Protein AF-0000000075644454 (afdb_homodimer)

Secondary structure (DSSP, 8-state):
--TTTTTTTHHHHTT-S--------------GGGSHHHHHHHHHHHHHHHHHHHHHHHHHHHHHHHHHHHHHHHHHHTTTTTT-HHHHHHSHHHHHHHHHIIIIIHHHHHHHHHHHT---SS-TTS----HHHHHHHHHHHHHHHHHHT--HHHHHTTEETTEE-SPPPPHHHHHHHHHHHHHTT-HHHHHHHHHHHHHHHTT-SS-SS-HHHHHHHHHHHHHHTT-HHHHHHHHHHHHHH-TT-HHHHHHHHHHHHHHHHHHHH-PPPPPPPPHHHHHHHHHHHT-----HHHHTT--EEEE-SSSHHHHHS-EEEEEEETTTTEEEEET-S-HHHHHHHHHHHHHHHHHHHTT-S------TTB-EEEEEE-GGG-HHHHHHHHHHHHHTTS--GGGBPPEEEEEE-TT--EEEE-SS--SSSSSTTTTS-SEEEEEEEE-S--SEE--EEEGGGTEEE---TT-EEEEE-B-TTS-B-GGG-EEEPPEEES--EEEEEEEESTT-TTTS--------/--TTTTTTTHHHHTT-S--------------GGGSHHHHHHHHHHHHHHHHHHHHHHHHHHHHHHHHHHHHHHHHHHTTTTTT-HHHHHHSHHHHHHHHHIIIIIHHHHHHHHHHHT---SS-TTS----HHHHHHHHHHHHHHHHHHT--HHHHHTTEETTEE-SPPPPHHHHHHHHHHHHHTT-HHHHHHHHHHHHHHHTT-SS-SS-HHHHHHHHHHHHHHTT-HHHHHHHHHHHHHH-TT-HHHHHHHHHHHHHHHHHHHH-PPPPPPPPHHHHHHHHHHHT-----HHHHTT--EEEE-SSSGGGGTS-EEEEEEETTTTEEEEET-S-HHHHHHHHHHHHHHHHHHHTT-S------TTB-EEEEEE-TTS-HHHHHHHHHHHHHTTS--GGGBPPEEEEEE-TT--EEEE-SS--SSSSSTTTTS-SEEEEEEEE-S--SEE--EEEGGGTEEE---TT-EEEEE-B-TTS-B-GGG-EEEPPEEES--EEEEEEEESTT-TTTS--------

Solvent-accessible surface area (backbone atoms only — not comparable to full-atom values): 54654 Å² total; per-residue (Å²): 126,69,80,69,58,66,67,59,57,72,70,50,66,77,55,68,58,80,74,69,71,64,70,69,68,74,62,36,73,42,50,37,38,31,17,46,68,38,36,45,48,44,49,53,35,53,53,51,41,51,53,45,49,53,51,52,50,52,52,51,50,51,51,49,52,51,50,49,50,51,50,52,54,55,50,60,75,48,62,65,28,85,84,39,44,62,66,39,46,21,32,57,66,52,35,41,52,52,43,45,36,54,53,45,53,52,50,53,50,27,53,50,39,35,62,38,47,64,47,74,58,71,57,92,83,57,66,68,62,53,72,63,26,47,24,47,34,28,42,17,45,45,49,44,25,64,52,63,68,51,54,51,68,48,46,40,59,9,34,58,96,88,39,75,79,47,70,64,58,51,41,57,54,28,38,48,47,14,51,27,11,41,74,60,68,38,28,77,57,13,43,44,20,32,48,49,17,56,62,40,49,76,72,52,85,87,67,94,62,51,70,61,62,49,33,56,53,36,20,53,31,30,44,77,73,67,39,38,69,64,16,44,54,38,31,50,53,40,32,68,78,40,72,78,43,63,70,45,54,55,48,45,54,52,40,51,50,51,53,50,48,33,72,74,70,48,75,79,80,76,79,72,78,56,64,66,55,54,43,40,33,37,45,54,62,60,76,62,76,70,56,62,79,60,57,68,71,44,51,74,45,69,46,38,74,52,30,81,64,21,60,79,56,56,40,42,32,31,42,78,38,76,84,68,52,28,36,36,31,48,78,64,44,52,71,69,58,38,52,50,52,49,63,63,33,49,63,47,33,51,43,55,35,67,23,73,56,80,68,71,74,84,50,98,50,42,32,53,37,57,29,76,41,52,62,81,71,40,72,68,48,39,51,51,50,52,50,49,29,41,74,60,51,50,49,56,71,92,22,51,52,61,43,35,38,34,33,27,11,52,33,10,30,30,54,80,43,64,82,49,58,88,51,92,65,23,59,64,90,67,73,29,50,42,33,34,30,44,37,37,35,24,60,24,51,37,80,32,47,41,25,43,31,22,52,78,64,66,40,65,44,71,48,41,53,19,24,27,41,39,37,57,34,33,41,59,62,65,48,73,38,78,59,54,32,27,30,35,30,45,27,55,30,45,48,46,34,35,36,39,37,43,31,30,42,48,78,24,60,82,76,55,62,65,42,74,76,75,83,131,127,73,79,71,57,66,70,59,59,71,69,50,69,78,55,69,58,79,74,70,71,64,70,69,67,74,62,35,74,41,51,38,37,31,16,45,69,37,35,45,50,43,50,51,34,53,53,51,40,50,53,45,48,50,51,52,52,53,52,51,50,52,52,50,53,51,50,50,51,52,49,54,54,55,51,61,74,48,62,64,29,85,84,40,44,62,66,41,46,22,31,56,67,53,36,43,53,52,41,45,37,55,54,44,52,51,50,52,50,28,53,50,39,36,62,37,46,64,46,75,57,71,57,94,82,59,66,67,60,54,71,64,28,46,23,46,35,28,42,18,45,46,50,44,25,63,51,62,66,51,53,52,68,48,44,40,60,10,32,56,96,87,38,75,80,47,70,63,58,50,40,57,54,28,38,50,48,14,50,28,12,40,74,61,67,38,27,77,59,14,42,45,21,30,48,48,16,56,61,40,50,76,71,52,84,87,66,94,60,52,71,58,60,50,32,54,54,35,21,53,32,30,43,76,73,66,40,38,69,63,17,45,54,36,32,51,52,40,32,70,77,40,74,78,42,62,67,43,54,54,48,44,54,52,42,50,50,51,52,50,48,32,71,74,71,47,76,78,80,76,79,74,80,54,64,68,56,52,42,40,32,37,45,54,63,58,76,60,78,71,57,62,79,61,56,68,72,44,51,73,44,68,46,37,76,54,28,82,62,21,60,81,57,53,41,42,32,30,41,78,39,75,82,68,51,29,36,36,30,48,77,64,44,51,70,68,58,40,52,53,52,49,62,64,34,48,61,47,36,51,44,56,34,65,24,72,55,80,66,70,72,83,50,96,51,41,33,52,36,58,31,78,43,53,62,81,70,40,72,66,47,39,50,50,50,53,50,48,30,42,74,61,51,49,49,55,70,94,24,51,53,59,43,35,37,35,32,26,11,54,34,10,30,31,53,78,42,62,83,50,58,89,51,91,64,24,59,64,91,67,73,28,51,41,33,35,28,44,38,37,35,23,58,25,50,38,80,32,49,41,24,42,31,21,53,78,66,64,40,66,45,71,49,39,53,21,23,27,40,37,36,58,32,34,42,60,64,65,47,75,39,78,59,56,33,28,30,36,29,44,26,55,32,46,50,48,33,36,35,38,37,43,31,29,41,48,80,25,60,82,77,53,63,66,44,74,76,74,82,133

pLDDT: mean 83.95, std 19.13, range [22.09, 98.69]

InterPro domains:
  IPR005123 Oxoglutarate/iron-dependent dioxygenase domain [PS51471] (398-505)
  IPR006620 Prolyl 4-hydroxylase, alpha subunit [SM00702] (324-504)
  IPR011990 Tetratricopeptide-like helical domain superfamily [G3DSA:1.25.40.10] (132-256)
  IPR011990 Tetratricopeptide-like helical domain superfamily [SSF48452] (171-247)
  IPR013547 Prolyl 4-hydroxylase, N-terminal [PF08336] (35-162)
  IPR044862 Prolyl 4-hydroxylase alpha subunit, Fe(2+) 2OG dioxygenase domain [PF13640] (403-504)
  IPR045054 Prolyl 4-hydroxylase [PTHR10869] (134-510)
  IPR059068 Prolyl 4-hydroxylase, peptide-substrate-binding domain [PF23558] (172-244)

Radius of gyration: 49.6 Å; Cα contacts (8 Å, |Δi|>4): 1786; chains: 2; bounding box: 79×151×92 Å

Structure (mmCIF, N/CA/C/O backbone):
data_AF-0000000075644454-model_v1
#
loop_
_entity.id
_entity.type
_entity.pdbx_description
1 polymer 'procollagen-proline 4-dioxygenase'
#
loop_
_atom_site.group_PDB
_atom_site.id
_atom_site.type_symbol
_atom_site.label_atom_id
_atom_site.label_alt_id
_atom_site.label_comp_id
_atom_site.label_asym_id
_atom_site.label_entity_id
_atom_site.label_seq_id
_atom_site.pdbx_PDB_ins_code
_atom_site.Cartn_x
_atom_site.Cartn_y
_atom_site.Cartn_z
_atom_site.occupancy
_atom_site.B_iso_or_equiv
_atom_site.auth_seq_id
_atom_site.auth_comp_id
_atom_site.auth_asym_id
_atom_site.auth_atom_id
_atom_site.pdbx_PDB_model_num
ATOM 1 N N . MET A 1 1 ? -33.125 -33.5 -45.844 1 22.89 1 MET A N 1
ATOM 2 C CA . MET A 1 1 ? -32.125 -32.469 -46.156 1 22.89 1 MET A CA 1
ATOM 3 C C . MET A 1 1 ? -32.156 -31.344 -45.125 1 22.89 1 MET A C 1
ATOM 5 O O . MET A 1 1 ? -31.141 -30.656 -44.938 1 22.89 1 MET A O 1
ATOM 9 N N . VAL A 1 2 ? -33.344 -30.906 -44.688 1 24.61 2 VAL A N 1
ATOM 10 C CA . VAL A 1 2 ? -33.594 -29.75 -43.875 1 24.61 2 VAL A CA 1
ATOM 11 C C . VAL A 1 2 ? -33.156 -30.016 -42.438 1 24.61 2 VAL A C 1
ATOM 13 O O . VAL A 1 2 ? -33 -29.094 -41.625 1 24.61 2 VAL A O 1
ATOM 16 N N . ALA A 1 3 ? -33.281 -31.266 -41.938 1 29.34 3 ALA A N 1
ATOM 17 C CA . ALA A 1 3 ? -33.031 -31.562 -40.531 1 29.34 3 ALA A CA 1
ATOM 18 C C . ALA A 1 3 ? -31.562 -31.297 -40.156 1 29.34 3 ALA A C 1
ATOM 20 O O . ALA A 1 3 ? -31.188 -31.344 -38.969 1 29.34 3 ALA A O 1
ATOM 21 N N . ALA A 1 4 ? -30.672 -31.344 -41.156 1 29.64 4 ALA A N 1
ATOM 22 C CA . ALA A 1 4 ? -29.25 -31.172 -40.875 1 29.64 4 ALA A CA 1
ATOM 23 C C . ALA A 1 4 ? -28.969 -29.734 -40.438 1 29.64 4 ALA A C 1
ATOM 25 O O . ALA A 1 4 ? -27.938 -29.469 -39.812 1 29.64 4 ALA A O 1
ATOM 26 N N . ALA A 1 5 ? -29.797 -28.688 -40.938 1 28.31 5 ALA A N 1
ATOM 27 C CA . ALA A 1 5 ? -29.406 -27.281 -40.844 1 28.31 5 ALA A CA 1
ATOM 28 C C . ALA A 1 5 ? -29.562 -26.766 -39.438 1 28.31 5 ALA A C 1
ATOM 30 O O . ALA A 1 5 ? -28.812 -25.891 -39 1 28.31 5 ALA A O 1
ATOM 31 N N . ASP A 1 6 ? -30.719 -27.094 -38.844 1 26.91 6 ASP A N 1
ATOM 32 C CA . ASP A 1 6 ? -31.062 -26.391 -37.625 1 26.91 6 ASP A CA 1
ATOM 33 C C . ASP A 1 6 ? -30.094 -26.734 -36.469 1 26.91 6 ASP A C 1
ATOM 35 O O . ASP A 1 6 ? -30.203 -26.203 -35.375 1 26.91 6 ASP A O 1
ATOM 39 N N . PHE A 1 7 ? -29.422 -27.891 -36.625 1 28.52 7 PHE A N 1
ATOM 40 C CA . PHE A 1 7 ? -28.531 -28.266 -35.562 1 28.52 7 PHE A CA 1
ATOM 41 C C . PHE A 1 7 ? -27.359 -27.297 -35.438 1 28.52 7 PHE A C 1
ATOM 43 O O . PHE A 1 7 ? -26.516 -27.422 -34.562 1 28.52 7 PHE A O 1
ATOM 50 N N . LEU A 1 8 ? -27.094 -26.422 -36.531 1 28.62 8 LEU A N 1
ATOM 51 C CA . LEU A 1 8 ? -25.953 -25.5 -36.531 1 28.62 8 LEU A CA 1
ATOM 52 C C . LEU A 1 8 ? -26.219 -24.344 -35.562 1 28.62 8 LEU A C 1
ATOM 54 O O . LEU A 1 8 ? -25.281 -23.797 -34.969 1 28.62 8 LEU A O 1
ATOM 58 N N . LEU A 1 9 ? -27.5 -23.875 -35.469 1 27.5 9 LEU A N 1
ATOM 59 C CA . LEU A 1 9 ? -27.719 -22.609 -34.812 1 27.5 9 LEU A CA 1
ATOM 60 C C . LEU A 1 9 ? -27.438 -22.719 -33.312 1 27.5 9 LEU A C 1
ATOM 62 O O . LEU A 1 9 ? -27.047 -21.75 -32.688 1 27.5 9 LEU A O 1
ATOM 66 N N . LEU A 1 10 ? -27.875 -23.828 -32.719 1 26.83 10 LEU A N 1
ATOM 67 C CA . LEU A 1 10 ? -27.781 -23.812 -31.266 1 26.83 10 LEU A CA 1
ATOM 68 C C . LEU A 1 10 ? -26.328 -23.734 -30.812 1 26.83 10 LEU A C 1
ATOM 70 O O . LEU A 1 10 ? -26.047 -23.422 -29.641 1 26.83 10 LEU A O 1
ATOM 74 N N . LYS A 1 11 ? -25.312 -24.156 -31.594 1 30.34 11 LYS A N 1
ATOM 75 C CA . LYS A 1 11 ? -23.922 -24.031 -31.141 1 30.34 11 LYS A CA 1
ATOM 76 C C . LYS A 1 11 ? -23.516 -22.562 -31 1 30.34 11 LYS A C 1
ATOM 78 O O . LYS A 1 11 ? -22.422 -22.266 -30.531 1 30.34 11 LYS A O 1
ATOM 83 N N . LEU A 1 12 ? -24.359 -21.594 -31.594 1 27.94 12 LEU A N 1
ATOM 84 C CA . LEU A 1 12 ? -23.859 -20.234 -31.656 1 27.94 12 LEU A CA 1
ATOM 85 C C . LEU A 1 12 ? -23.969 -19.547 -30.297 1 27.94 12 LEU A C 1
ATOM 87 O O . LEU A 1 12 ? -23.094 -18.75 -29.938 1 27.94 12 LEU A O 1
ATOM 91 N N . VAL A 1 13 ? -25.203 -19.656 -29.672 1 27.47 13 VAL A N 1
ATOM 92 C CA . VAL A 1 13 ? -25.391 -18.625 -28.641 1 27.47 13 VAL A CA 1
ATOM 93 C C . VAL A 1 13 ? -24.359 -18.797 -27.531 1 27.47 13 VAL A C 1
ATOM 95 O O . VAL A 1 13 ? -24.031 -17.844 -26.844 1 27.47 13 VAL A O 1
ATOM 98 N N . ILE A 1 14 ? -24.125 -20.047 -27.172 1 27.42 14 ILE A N 1
ATOM 99 C CA . ILE A 1 14 ? -23.375 -20.016 -25.922 1 27.42 14 ILE A CA 1
ATOM 100 C C . ILE A 1 14 ? -22.016 -19.359 -26.156 1 27.42 14 ILE A C 1
ATOM 102 O O . ILE A 1 14 ? -21.234 -19.172 -25.219 1 27.42 14 ILE A O 1
ATOM 106 N N . LEU A 1 15 ? -21.625 -19.234 -27.469 1 26.44 15 LEU A N 1
ATOM 107 C CA . LEU A 1 15 ? -20.234 -18.828 -27.609 1 26.44 15 LEU A CA 1
ATOM 108 C C . LEU A 1 15 ? -20.062 -17.344 -27.328 1 26.44 15 LEU A C 1
ATOM 110 O O . LEU A 1 15 ? -19.062 -16.734 -27.734 1 26.44 15 LEU A O 1
ATOM 114 N N . THR A 1 16 ? -21.172 -16.594 -27.094 1 26.33 16 THR A N 1
ATOM 115 C CA . THR A 1 16 ? -20.719 -15.211 -27.078 1 26.33 16 THR A CA 1
ATOM 116 C C . THR A 1 16 ? -19.641 -15.008 -26 1 26.33 16 THR A C 1
ATOM 118 O O . THR A 1 16 ? -19.906 -14.391 -24.969 1 26.33 16 THR A O 1
ATOM 121 N N . LEU A 1 17 ? -19.219 -15.961 -25.266 1 25.95 17 LEU A N 1
ATOM 122 C CA . LEU A 1 17 ? -18.125 -15.492 -24.438 1 25.95 17 LEU A CA 1
ATOM 123 C C . LEU A 1 17 ? -17.172 -14.602 -25.234 1 25.95 17 LEU A C 1
ATOM 125 O O . LEU A 1 17 ? -17.031 -14.766 -26.438 1 25.95 17 LEU A O 1
ATOM 129 N N . GLY A 1 18 ? -16.875 -13.273 -24.609 1 25.52 18 GLY A N 1
ATOM 130 C CA . GLY A 1 18 ? -15.883 -12.281 -25 1 25.52 18 GLY A CA 1
ATOM 131 C C . GLY A 1 18 ? -14.703 -12.875 -25.75 1 25.52 18 GLY A C 1
ATOM 132 O O . GLY A 1 18 ? -14.219 -13.953 -25.406 1 25.52 18 GLY A O 1
ATOM 133 N N . SER A 1 19 ? -14.703 -12.484 -27 1 24.94 19 SER A N 1
ATOM 134 C CA . SER A 1 19 ? -13.578 -12.602 -27.906 1 24.94 19 SER A CA 1
ATOM 135 C C . SER A 1 19 ? -12.266 -12.266 -27.219 1 24.94 19 SER A C 1
ATOM 137 O O . SER A 1 19 ? -11.922 -11.094 -27.062 1 24.94 19 SER A O 1
ATOM 139 N N . TYR A 1 20 ? -11.984 -12.773 -26.047 1 25.61 20 TYR A N 1
ATOM 140 C CA . TYR A 1 20 ? -10.547 -12.602 -25.891 1 25.61 20 TYR A CA 1
ATOM 141 C C . TYR A 1 20 ? -9.812 -12.914 -27.188 1 25.61 20 TYR A C 1
ATOM 143 O O . TYR A 1 20 ? -9.922 -14.023 -27.719 1 25.61 20 TYR A O 1
ATOM 151 N N . THR A 1 21 ? -9.953 -11.914 -28.109 1 25.94 21 THR A N 1
ATOM 152 C CA . THR A 1 21 ? -8.945 -11.938 -29.156 1 25.94 21 THR A CA 1
ATOM 153 C C . THR A 1 21 ? -7.605 -12.414 -28.609 1 25.94 21 THR A C 1
ATOM 155 O O . THR A 1 21 ? -6.934 -11.68 -27.875 1 25.94 21 THR A O 1
ATOM 158 N N . VAL A 1 22 ? -7.613 -13.586 -28.188 1 28.64 22 VAL A N 1
ATOM 159 C CA . VAL A 1 22 ? -6.262 -14.133 -28.141 1 28.64 22 VAL A CA 1
ATOM 160 C C . VAL A 1 22 ? -5.566 -13.914 -29.484 1 28.64 22 VAL A C 1
ATOM 162 O O . VAL A 1 22 ? -6.02 -14.422 -30.516 1 28.64 22 VAL A O 1
ATOM 165 N N . SER A 1 23 ? -5.199 -12.688 -29.797 1 28.8 23 SER A N 1
ATOM 166 C CA . SER A 1 23 ? -4.117 -12.719 -30.781 1 28.8 23 SER A CA 1
ATOM 167 C C . SER A 1 23 ? -3.291 -13.992 -30.656 1 28.8 23 SER A C 1
ATOM 169 O O . SER A 1 23 ? -2.83 -14.328 -29.562 1 28.8 23 SER A O 1
ATOM 171 N N . ALA A 1 24 ? -3.551 -14.859 -31.562 1 31.64 24 ALA A N 1
ATOM 172 C CA . ALA A 1 24 ? -2.875 -16.109 -31.906 1 31.64 24 ALA A CA 1
ATOM 173 C C . ALA A 1 24 ? -1.363 -15.906 -31.984 1 31.64 24 ALA A C 1
ATOM 175 O O . ALA A 1 24 ? -0.799 -15.805 -33.062 1 31.64 24 ALA A O 1
ATOM 176 N N . GLU A 1 25 ? -0.863 -14.766 -31.562 1 31.98 25 GLU A N 1
ATOM 177 C CA . GLU A 1 25 ? 0.556 -15.094 -31.641 1 31.98 25 GLU A CA 1
ATOM 178 C C . GLU A 1 25 ? 0.815 -16.516 -31.109 1 31.98 25 GLU A C 1
ATOM 180 O O . GLU A 1 25 ? 0.443 -16.844 -29.984 1 31.98 25 GLU A O 1
ATOM 185 N N . THR A 1 26 ? 0.698 -17.391 -32 1 32.78 26 THR A N 1
ATOM 186 C CA . THR A 1 26 ? 1.1 -18.797 -31.922 1 32.78 26 THR A CA 1
ATOM 187 C C . THR A 1 26 ? 2.283 -18.969 -30.984 1 32.78 26 THR A C 1
ATOM 189 O O . THR A 1 26 ? 3.438 -18.969 -31.406 1 32.78 26 THR A O 1
ATOM 192 N N . GLN A 1 27 ? 2.541 -17.938 -30.188 1 35.34 27 GLN A N 1
ATOM 193 C CA . GLN A 1 27 ? 3.613 -18.266 -29.266 1 35.34 27 GLN A CA 1
ATOM 194 C C . GLN A 1 27 ? 3.484 -19.688 -28.75 1 35.34 27 GLN A C 1
ATOM 196 O O . GLN A 1 27 ? 2.424 -20.094 -28.266 1 35.34 27 GLN A O 1
ATOM 201 N N . ASN A 1 28 ? 4.203 -20.562 -29.312 1 39.09 28 ASN A N 1
ATOM 202 C CA . ASN A 1 28 ? 4.477 -21.969 -29.016 1 39.09 28 ASN A CA 1
ATOM 203 C C . ASN A 1 28 ? 4.336 -22.25 -27.531 1 39.09 28 ASN A C 1
ATOM 205 O O . ASN A 1 28 ? 5.172 -21.828 -26.719 1 39.09 28 ASN A O 1
ATOM 209 N N . ARG A 1 29 ? 3.289 -22.016 -26.766 1 48.22 29 ARG A N 1
ATOM 210 C CA . ARG A 1 29 ? 2.781 -22.062 -25.406 1 48.22 29 ARG A CA 1
ATOM 211 C C . ARG A 1 29 ? 3.221 -23.344 -24.703 1 48.22 29 ARG A C 1
ATOM 213 O O . ARG A 1 29 ? 2.891 -24.438 -25.141 1 48.22 29 ARG A O 1
ATOM 220 N N . THR A 1 30 ? 4.355 -23.453 -24.031 1 55.03 30 THR A N 1
ATOM 221 C CA . THR A 1 30 ? 4.965 -24.406 -23.109 1 55.03 30 THR A CA 1
ATOM 222 C C . THR A 1 30 ? 3.93 -24.953 -22.141 1 55.03 30 THR A C 1
ATOM 224 O O . THR A 1 30 ? 3.146 -24.203 -21.562 1 55.03 30 THR A O 1
ATOM 227 N N . GLU A 1 31 ? 3.414 -26.266 -22.234 1 81.81 31 GLU A N 1
ATOM 228 C CA . GLU A 1 31 ? 2.459 -26.875 -21.328 1 81.81 31 GLU A CA 1
ATOM 229 C C . GLU A 1 31 ? 3.174 -27.594 -20.188 1 81.81 31 GLU A C 1
ATOM 231 O O . GLU A 1 31 ? 3.893 -28.578 -20.422 1 81.81 31 GLU A O 1
ATOM 236 N N . PHE A 1 32 ? 3.232 -27.172 -19.016 1 89.19 32 PHE A N 1
ATOM 237 C CA . PHE A 1 32 ? 3.91 -27.656 -17.828 1 89.19 32 PHE A CA 1
ATOM 238 C C . PHE A 1 32 ? 3.477 -29.094 -17.5 1 89.19 32 PHE A C 1
ATOM 240 O O . PHE A 1 32 ? 4.285 -29.906 -17.062 1 89.19 32 PHE A O 1
ATOM 247 N N . TYR A 1 33 ? 2.293 -29.438 -17.828 1 90.81 33 TYR A N 1
ATOM 248 C CA . TYR A 1 33 ? 1.711 -30.703 -17.391 1 90.81 33 TYR A CA 1
ATOM 249 C C . TYR A 1 33 ? 2.256 -31.875 -18.188 1 90.81 33 TYR A C 1
ATOM 251 O O . TYR A 1 33 ? 2.074 -33.031 -17.812 1 90.81 33 TYR A O 1
ATOM 259 N N . THR A 1 34 ? 3.016 -31.641 -19.266 1 89.94 34 THR A N 1
ATOM 260 C CA . THR A 1 34 ? 3.441 -32.688 -20.188 1 89.94 34 THR A CA 1
ATOM 261 C C . THR A 1 34 ? 4.707 -33.375 -19.672 1 89.94 34 THR A C 1
ATOM 263 O O . THR A 1 34 ? 5.18 -34.344 -20.266 1 89.94 34 THR A O 1
ATOM 266 N N . SER A 1 35 ? 5.266 -32.906 -18.609 1 91.94 35 SER A N 1
ATOM 267 C CA . SER A 1 35 ? 6.418 -33.531 -17.984 1 91.94 35 SER A CA 1
ATOM 268 C C . SER A 1 35 ? 6.43 -33.281 -16.469 1 91.94 35 SER A C 1
ATOM 270 O O . SER A 1 35 ? 5.863 -32.281 -16 1 91.94 35 SER A O 1
ATOM 272 N N . THR A 1 36 ? 7.035 -34.156 -15.766 1 93.38 36 THR A N 1
ATOM 273 C CA . THR A 1 36 ? 7.203 -33.938 -14.336 1 93.38 36 THR A CA 1
ATOM 274 C C . THR A 1 36 ? 8.164 -32.781 -14.078 1 93.38 36 THR A C 1
ATOM 276 O O . THR A 1 36 ? 7.992 -32.031 -13.117 1 93.38 36 THR A O 1
ATOM 279 N N . VAL A 1 37 ? 9.141 -32.625 -14.961 1 92.62 37 VAL A N 1
ATOM 280 C CA . VAL A 1 37 ? 10.078 -31.516 -14.859 1 92.62 37 VAL A CA 1
ATOM 281 C C . VAL A 1 37 ? 9.328 -30.188 -14.945 1 92.62 37 VAL A C 1
ATOM 283 O O . VAL A 1 37 ? 9.602 -29.266 -14.172 1 92.62 37 VAL A O 1
ATOM 286 N N . GLY A 1 38 ? 8.438 -30.125 -15.852 1 92.06 38 GLY A N 1
ATOM 287 C CA . GLY A 1 38 ? 7.605 -28.922 -15.961 1 92.06 38 GLY A CA 1
ATOM 288 C C . GLY A 1 38 ? 6.773 -28.656 -14.727 1 92.06 38 GLY A C 1
ATOM 289 O O . GLY A 1 38 ? 6.656 -27.516 -14.281 1 92.06 38 GLY A O 1
ATOM 290 N N . MET A 1 39 ? 6.219 -29.703 -14.133 1 94.5 39 MET A N 1
ATOM 291 C CA . MET A 1 39 ? 5.41 -29.562 -12.922 1 94.5 39 MET A CA 1
ATOM 292 C C . MET A 1 39 ? 6.266 -29.125 -11.742 1 94.5 39 MET A C 1
ATOM 294 O O . MET A 1 39 ? 5.816 -28.359 -10.891 1 94.5 39 MET A O 1
ATOM 298 N N . GLU A 1 40 ? 7.434 -29.656 -11.695 1 94.75 40 GLU A N 1
ATOM 299 C CA . GLU A 1 40 ? 8.375 -29.234 -10.664 1 94.75 40 GLU A CA 1
ATOM 300 C C . GLU A 1 40 ? 8.68 -27.734 -10.773 1 94.75 40 GLU A C 1
ATOM 302 O O . GLU A 1 40 ? 8.844 -27.062 -9.766 1 94.75 40 GLU A O 1
ATOM 307 N N . ARG A 1 41 ? 8.812 -27.312 -11.961 1 92.94 41 ARG A N 1
ATOM 308 C CA . ARG A 1 41 ? 9.055 -25.891 -12.188 1 92.94 41 ARG A CA 1
ATOM 309 C C . ARG A 1 41 ? 7.906 -25.047 -11.656 1 92.94 41 ARG A C 1
ATOM 311 O O . ARG A 1 41 ? 8.133 -23.984 -11.07 1 92.94 41 ARG A O 1
ATOM 318 N N . LEU A 1 42 ? 6.699 -25.5 -11.828 1 95.5 42 LEU A N 1
ATOM 319 C CA . LEU A 1 42 ? 5.543 -24.797 -11.281 1 95.5 42 LEU A CA 1
ATOM 320 C C . LEU A 1 42 ? 5.594 -24.766 -9.758 1 95.5 42 LEU A C 1
ATOM 322 O O . LEU A 1 42 ? 5.262 -23.75 -9.141 1 95.5 42 LEU A O 1
ATOM 326 N N . LEU A 1 43 ? 5.98 -25.859 -9.195 1 97.19 43 LEU A N 1
ATOM 327 C CA . LEU A 1 43 ? 6.109 -25.906 -7.746 1 97.19 43 LEU A CA 1
ATOM 328 C C . LEU A 1 43 ? 7.145 -24.891 -7.258 1 97.19 43 LEU A C 1
ATOM 330 O O . LEU A 1 43 ? 6.918 -24.203 -6.262 1 97.19 43 LEU A O 1
ATOM 334 N N . GLN A 1 44 ? 8.227 -24.828 -7.977 1 96.31 44 GLN A N 1
ATOM 335 C CA . GLN A 1 44 ? 9.25 -23.859 -7.617 1 96.31 44 GLN A CA 1
ATOM 336 C C . GLN A 1 44 ? 8.695 -22.438 -7.684 1 96.31 44 GLN A C 1
ATOM 338 O O . GLN A 1 44 ? 9 -21.594 -6.824 1 96.31 44 GLN A O 1
ATOM 343 N N . SER A 1 45 ? 7.941 -22.172 -8.688 1 96.56 45 SER A N 1
ATOM 344 C CA . SER A 1 45 ? 7.301 -20.859 -8.805 1 96.56 45 SER A CA 1
ATOM 345 C C . SER A 1 45 ? 6.383 -20.594 -7.613 1 96.56 45 SER A C 1
ATOM 347 O O . SER A 1 45 ? 6.41 -19.5 -7.039 1 96.56 45 SER A O 1
ATOM 349 N N . GLU A 1 46 ? 5.574 -21.562 -7.25 1 97.88 46 GLU A N 1
ATOM 350 C CA . GLU A 1 46 ? 4.645 -21.406 -6.141 1 97.88 46 GLU A CA 1
ATOM 351 C C . GLU A 1 46 ? 5.387 -21.109 -4.84 1 97.88 46 GLU A C 1
ATOM 353 O O . GLU A 1 46 ? 5.016 -20.188 -4.102 1 97.88 46 GLU A O 1
ATOM 358 N N . LEU A 1 47 ? 6.438 -21.859 -4.602 1 97.69 47 LEU A N 1
ATOM 359 C CA . LEU A 1 47 ? 7.215 -21.688 -3.383 1 97.69 47 LEU A CA 1
ATOM 360 C C . LEU A 1 47 ? 7.887 -20.312 -3.365 1 97.69 47 LEU A C 1
ATOM 362 O O . LEU A 1 47 ? 7.934 -19.656 -2.324 1 97.69 47 LEU A O 1
ATOM 366 N N . ALA A 1 48 ? 8.359 -19.938 -4.531 1 96.81 48 ALA A N 1
ATOM 367 C CA . ALA A 1 48 ? 8.992 -18.625 -4.633 1 96.81 48 ALA A CA 1
ATOM 368 C C . ALA A 1 48 ? 7.988 -17.5 -4.375 1 96.81 48 ALA A C 1
ATOM 370 O O . ALA A 1 48 ? 8.305 -16.516 -3.695 1 96.81 48 ALA A O 1
ATOM 371 N N . ILE A 1 49 ? 6.828 -17.594 -4.895 1 97.5 49 ILE A N 1
ATOM 372 C CA . ILE A 1 49 ? 5.777 -16.594 -4.699 1 97.5 49 ILE A CA 1
ATOM 373 C C . ILE A 1 49 ? 5.41 -16.516 -3.219 1 97.5 49 ILE A C 1
ATOM 375 O O . ILE A 1 49 ? 5.25 -15.43 -2.668 1 97.5 49 ILE A O 1
ATOM 379 N N . LEU A 1 50 ? 5.328 -17.656 -2.553 1 97.5 50 LEU A N 1
ATOM 380 C CA . LEU A 1 50 ? 4.984 -17.719 -1.137 1 97.5 50 LEU A CA 1
ATOM 381 C C . LEU A 1 50 ? 6.059 -17.031 -0.292 1 97.5 50 LEU A C 1
ATOM 383 O O . LEU A 1 50 ? 5.746 -16.312 0.655 1 97.5 50 LEU A O 1
ATOM 387 N N . ASP A 1 51 ? 7.258 -17.266 -0.663 1 97 51 ASP A N 1
ATOM 388 C CA . ASP A 1 51 ? 8.352 -16.625 0.053 1 97 51 ASP A CA 1
ATOM 389 C C . ASP A 1 51 ? 8.297 -15.102 -0.098 1 97 51 ASP A C 1
ATOM 391 O O . ASP A 1 51 ? 8.5 -14.367 0.87 1 97 51 ASP A O 1
ATOM 395 N N . ARG A 1 52 ? 8.031 -14.695 -1.282 1 96.12 52 ARG A N 1
ATOM 396 C CA . ARG A 1 52 ? 7.895 -13.266 -1.526 1 96.12 52 ARG A CA 1
ATOM 397 C C . ARG A 1 52 ? 6.707 -12.688 -0.762 1 96.12 52 ARG A C 1
ATOM 399 O O . ARG A 1 52 ? 6.777 -11.578 -0.237 1 96.12 52 ARG A O 1
ATOM 406 N N . LEU A 1 53 ? 5.617 -13.414 -0.71 1 96.19 53 LEU A N 1
ATOM 407 C CA . LEU A 1 53 ? 4.438 -12.984 0.028 1 96.19 53 LEU A CA 1
ATOM 408 C C . LEU A 1 53 ? 4.754 -12.805 1.509 1 96.19 53 LEU A C 1
ATOM 410 O O . LEU A 1 53 ? 4.309 -11.836 2.133 1 96.19 53 LEU A O 1
ATOM 414 N N . ASP A 1 54 ? 5.598 -13.727 2.061 1 97.19 54 ASP A N 1
ATOM 415 C CA . ASP A 1 54 ? 6.035 -13.617 3.449 1 97.19 54 ASP A CA 1
ATOM 416 C C . ASP A 1 54 ? 6.781 -12.305 3.684 1 97.19 54 ASP A C 1
ATOM 418 O O . ASP A 1 54 ? 6.539 -11.617 4.676 1 97.19 54 ASP A O 1
ATOM 422 N N . THR A 1 55 ? 7.617 -12.031 2.748 1 95.94 55 THR A N 1
ATOM 423 C CA . THR A 1 55 ? 8.43 -10.828 2.861 1 95.94 55 THR A CA 1
ATOM 424 C C . THR A 1 55 ? 7.566 -9.578 2.771 1 95.94 55 THR A C 1
ATOM 426 O O . THR A 1 55 ? 7.746 -8.633 3.545 1 95.94 55 THR A O 1
ATOM 429 N N . ILE A 1 56 ? 6.648 -9.562 1.845 1 93.31 56 ILE A N 1
ATOM 430 C CA . ILE A 1 56 ? 5.762 -8.422 1.646 1 93.31 56 ILE A CA 1
ATOM 431 C C . ILE A 1 56 ? 4.902 -8.219 2.891 1 93.31 56 ILE A C 1
ATOM 433 O O . ILE A 1 56 ? 4.73 -7.086 3.354 1 93.31 56 ILE A O 1
ATOM 437 N N . ILE A 1 57 ? 4.387 -9.305 3.484 1 95.06 57 ILE A N 1
ATOM 438 C CA . ILE A 1 57 ? 3.553 -9.219 4.68 1 95.06 57 ILE A CA 1
ATOM 439 C C . ILE A 1 57 ? 4.371 -8.664 5.844 1 95.06 57 ILE A C 1
ATOM 441 O O . ILE A 1 57 ? 3.912 -7.77 6.559 1 95.06 57 ILE A O 1
ATOM 445 N N . ALA A 1 58 ? 5.594 -9.164 6 1 95.62 58 ALA A N 1
ATOM 446 C CA . ALA A 1 58 ? 6.457 -8.711 7.086 1 95.62 58 ALA A CA 1
ATOM 447 C C . ALA A 1 58 ? 6.77 -7.227 6.953 1 95.62 58 ALA A C 1
ATOM 449 O O . ALA A 1 58 ? 6.711 -6.484 7.938 1 95.62 58 ALA A O 1
ATOM 450 N N . LYS A 1 59 ? 7.102 -6.77 5.781 1 92.06 59 LYS A N 1
ATOM 451 C CA . LYS A 1 59 ? 7.406 -5.363 5.527 1 92.06 59 LYS A CA 1
ATOM 452 C C . LYS A 1 59 ? 6.18 -4.484 5.77 1 92.06 59 LYS A C 1
ATOM 454 O O . LYS A 1 59 ? 6.293 -3.402 6.352 1 92.06 59 LYS A O 1
ATOM 459 N N . SER A 1 60 ? 5.023 -4.91 5.316 1 91.25 60 SER A N 1
ATOM 460 C CA . SER A 1 60 ? 3.783 -4.164 5.504 1 91.25 60 SER A CA 1
ATOM 461 C C . SER A 1 60 ? 3.424 -4.055 6.98 1 91.25 60 SER A C 1
ATOM 463 O O . SER A 1 60 ? 2.979 -3 7.438 1 91.25 60 SER A O 1
ATOM 465 N N . GLU A 1 61 ? 3.65 -5.141 7.715 1 93.56 61 GLU A N 1
ATOM 466 C CA . GLU A 1 61 ? 3.389 -5.121 9.148 1 93.56 61 GLU A CA 1
ATOM 467 C C . GLU A 1 61 ? 4.309 -4.137 9.867 1 93.56 61 GLU A C 1
ATOM 469 O O . GLU A 1 61 ? 3.873 -3.422 10.773 1 93.56 61 GLU A O 1
ATOM 474 N N . ALA A 1 62 ? 5.523 -4.148 9.5 1 93.56 62 ALA A N 1
ATOM 475 C CA . ALA A 1 62 ? 6.484 -3.221 10.094 1 93.56 62 ALA A CA 1
ATOM 476 C C . ALA A 1 62 ? 6.09 -1.772 9.82 1 93.56 62 ALA A C 1
ATOM 478 O O . ALA A 1 62 ? 6.164 -0.925 10.711 1 93.56 62 ALA A O 1
ATOM 479 N N . GLU A 1 63 ? 5.691 -1.488 8.602 1 91.25 63 GLU A N 1
ATOM 480 C CA . GLU A 1 63 ? 5.273 -0.141 8.234 1 91.25 63 GLU A CA 1
ATOM 481 C C . GLU A 1 63 ? 4.039 0.29 9.023 1 91.25 63 GLU A C 1
ATOM 483 O O . GLU A 1 63 ? 3.945 1.438 9.461 1 91.25 63 GLU A O 1
ATOM 488 N N . ILE A 1 64 ? 3.09 -0.595 9.219 1 92.69 64 ILE A N 1
ATOM 489 C CA . ILE A 1 64 ? 1.867 -0.284 9.953 1 92.69 64 ILE A CA 1
ATOM 490 C C . ILE A 1 64 ? 2.199 -0.013 11.422 1 92.69 64 ILE A C 1
ATOM 492 O O . ILE A 1 64 ? 1.613 0.877 12.039 1 92.69 64 ILE A O 1
ATOM 496 N N . THR A 1 65 ? 3.119 -0.823 11.906 1 95.88 65 THR A N 1
ATOM 497 C CA . THR A 1 65 ? 3.547 -0.623 13.289 1 95.88 65 THR A CA 1
ATOM 498 C C . THR A 1 65 ? 4.156 0.764 13.469 1 95.88 65 THR A C 1
ATOM 500 O O . THR A 1 65 ? 3.871 1.449 14.453 1 95.88 65 THR A O 1
ATOM 503 N N . LEU A 1 66 ? 4.969 1.159 12.539 1 94.31 66 LEU A N 1
ATOM 504 C CA . LEU A 1 66 ? 5.578 2.484 12.57 1 94.31 66 LEU A CA 1
ATOM 505 C C . LEU A 1 66 ? 4.516 3.574 12.477 1 94.31 66 LEU A C 1
ATOM 507 O O . LEU A 1 66 ? 4.559 4.559 13.211 1 94.31 66 LEU A O 1
ATOM 511 N N . LEU A 1 67 ? 3.557 3.438 11.586 1 93.69 67 LEU A N 1
ATOM 512 C CA . LEU A 1 67 ? 2.48 4.406 11.398 1 93.69 67 LEU A CA 1
ATOM 513 C C . LEU A 1 67 ? 1.637 4.527 12.664 1 93.69 67 LEU A C 1
ATOM 515 O O . LEU A 1 67 ? 1.232 5.629 13.047 1 93.69 67 LEU A O 1
ATOM 519 N N . LYS A 1 68 ? 1.381 3.4 13.328 1 96.69 68 LYS A N 1
ATOM 520 C CA . LYS A 1 68 ? 0.608 3.395 14.562 1 96.69 68 LYS A CA 1
ATOM 521 C C . LYS A 1 68 ? 1.334 4.156 15.672 1 96.69 68 LYS A C 1
ATOM 523 O O . LYS A 1 68 ? 0.714 4.914 16.422 1 96.69 68 LYS A O 1
ATOM 528 N N . ARG A 1 69 ? 2.6 3.947 15.734 1 97.19 69 ARG A N 1
ATOM 529 C CA . ARG A 1 69 ? 3.398 4.656 16.719 1 97.19 69 ARG A CA 1
ATOM 530 C C . ARG A 1 69 ? 3.348 6.164 16.5 1 97.19 69 ARG A C 1
ATOM 532 O O . ARG A 1 69 ? 3.172 6.938 17.438 1 97.19 69 ARG A O 1
ATOM 539 N N . GLU A 1 70 ? 3.539 6.562 15.258 1 96.12 70 GLU A N 1
ATOM 540 C CA . GLU A 1 70 ? 3.479 7.98 14.914 1 96.12 70 GLU A CA 1
ATOM 541 C C . GLU A 1 70 ? 2.09 8.555 15.188 1 96.12 70 GLU A C 1
ATOM 543 O O . GLU A 1 70 ? 1.965 9.648 15.734 1 96.12 70 GLU A O 1
ATOM 548 N N . ARG A 1 71 ? 1.046 7.793 14.773 1 97.31 71 ARG A N 1
ATOM 549 C CA . ARG A 1 71 ? -0.333 8.203 15.023 1 97.31 71 ARG A CA 1
ATOM 550 C C . ARG A 1 71 ? -0.589 8.383 16.516 1 97.31 71 ARG A C 1
ATOM 552 O O . ARG A 1 71 ? -1.192 9.383 16.922 1 97.31 71 ARG A O 1
ATOM 559 N N . ASP A 1 72 ? -0.118 7.445 17.344 1 97.88 72 ASP A N 1
ATOM 560 C CA . ASP A 1 72 ? -0.316 7.527 18.781 1 97.88 72 ASP A CA 1
ATOM 561 C C . ASP A 1 72 ? 0.379 8.758 19.375 1 97.88 72 ASP A C 1
ATOM 563 O O . ASP A 1 72 ? -0.184 9.445 20.219 1 97.88 72 ASP A O 1
ATOM 567 N N . ARG A 1 73 ? 1.616 8.992 18.922 1 96.44 73 ARG A N 1
ATOM 568 C CA . ARG A 1 73 ? 2.355 10.172 19.359 1 96.44 73 ARG A CA 1
ATOM 569 C C . ARG A 1 73 ? 1.619 11.453 18.984 1 96.44 73 ARG A C 1
ATOM 571 O O . ARG A 1 73 ? 1.461 12.352 19.812 1 96.44 73 ARG A O 1
ATOM 578 N N . LEU A 1 74 ? 1.134 11.562 17.766 1 97.38 74 LEU A N 1
ATOM 579 C CA . LEU A 1 74 ? 0.448 12.75 17.266 1 97.38 74 LEU A CA 1
ATOM 580 C C . LEU A 1 74 ? -0.887 12.945 17.984 1 97.38 74 LEU A C 1
ATOM 582 O O . LEU A 1 74 ? -1.286 14.078 18.266 1 97.38 74 LEU A O 1
ATOM 586 N N . ARG A 1 75 ? -1.58 11.844 18.297 1 97.06 75 ARG A N 1
ATOM 587 C CA . ARG A 1 75 ? -2.832 11.914 19.047 1 97.06 75 ARG A CA 1
ATOM 588 C C . ARG A 1 75 ? -2.602 12.469 20.453 1 97.06 75 ARG A C 1
ATOM 590 O O . ARG A 1 75 ? -3.436 13.211 20.984 1 97.06 75 ARG A O 1
ATOM 597 N N . ALA A 1 76 ? -1.505 12.078 21 1 96.38 76 ALA A N 1
ATOM 598 C CA . ALA A 1 76 ? -1.162 12.586 22.328 1 96.38 76 ALA A CA 1
ATOM 599 C C . ALA A 1 76 ? -0.921 14.094 22.297 1 96.38 76 ALA A C 1
ATOM 601 O O . ALA A 1 76 ? -1.244 14.797 23.25 1 96.38 76 ALA A O 1
ATOM 602 N N . GLU A 1 77 ? -0.388 14.602 21.188 1 95.88 77 GLU A N 1
ATOM 603 C CA . GLU A 1 77 ? -0.086 16.016 21.031 1 95.88 77 GLU A CA 1
ATOM 604 C C . GLU A 1 77 ? -1.362 16.859 21.016 1 95.88 77 GLU A C 1
ATOM 606 O O . GLU A 1 77 ? -1.352 18.031 21.422 1 95.88 77 GLU A O 1
ATOM 611 N N . VAL A 1 78 ? -2.49 16.266 20.562 1 96.56 78 VAL A N 1
ATOM 612 C CA . VAL A 1 78 ? -3.701 17.062 20.391 1 96.56 78 VAL A CA 1
ATOM 613 C C . VAL A 1 78 ? -4.738 16.656 21.438 1 96.56 78 VAL A C 1
ATOM 615 O O . VAL A 1 78 ? -5.93 16.938 21.281 1 96.56 78 VAL A O 1
ATOM 618 N N . ALA A 1 79 ? -4.281 15.961 22.469 1 94.12 79 ALA A N 1
ATOM 619 C CA . ALA A 1 79 ? -5.207 15.547 23.516 1 94.12 79 ALA A CA 1
ATOM 620 C C . ALA A 1 79 ? -5.938 16.75 24.109 1 94.12 79 ALA A C 1
ATOM 622 O O . ALA A 1 79 ? -5.309 17.75 24.469 1 94.12 79 ALA A O 1
ATOM 623 N N . GLY A 1 80 ? -7.246 16.766 24.125 1 92.44 80 GLY A N 1
ATOM 624 C CA . GLY A 1 80 ? -8.062 17.812 24.719 1 92.44 80 GLY A CA 1
ATOM 625 C C . GLY A 1 80 ? -8.32 18.969 23.766 1 92.44 80 GLY A C 1
ATOM 626 O O . GLY A 1 80 ? -9.102 19.875 24.078 1 92.44 80 GLY A O 1
ATOM 627 N N . ALA A 1 81 ? -7.672 19 22.578 1 95.62 81 ALA A N 1
ATOM 628 C CA . ALA A 1 81 ? -7.785 20.109 21.625 1 95.62 81 ALA A CA 1
ATOM 629 C C . ALA A 1 81 ? -9.211 20.234 21.109 1 95.62 81 ALA A C 1
ATOM 631 O O . ALA A 1 81 ? -9.703 21.344 20.891 1 95.62 81 ALA A O 1
ATOM 632 N N . LYS A 1 82 ? -9.898 19.109 20.922 1 94.62 82 LYS A N 1
ATOM 633 C CA . LYS A 1 82 ? -11.258 19.125 20.406 1 94.62 82 LYS A CA 1
ATOM 634 C C . LYS A 1 82 ? -12.234 19.734 21.406 1 94.62 82 LYS A C 1
ATOM 636 O O . LYS A 1 82 ? -13.172 20.438 21.031 1 94.62 82 LYS A O 1
ATOM 641 N N . GLN A 1 83 ? -12.023 19.5 22.688 1 94.38 83 GLN A N 1
ATOM 642 C CA . GLN A 1 83 ? -12.898 19.984 23.75 1 94.38 83 GLN A CA 1
ATOM 643 C C . GLN A 1 83 ? -12.734 21.484 23.953 1 94.38 83 GLN A C 1
ATOM 645 O O . GLN A 1 83 ? -13.719 22.203 24.203 1 94.38 83 GLN A O 1
ATOM 650 N N . ASN A 1 84 ? -11.523 21.953 23.844 1 92.75 84 ASN A N 1
ATOM 651 C CA . ASN A 1 84 ? -11.219 23.359 24.016 1 92.75 84 ASN A CA 1
ATOM 652 C C . ASN A 1 84 ? -10.273 23.875 22.938 1 92.75 84 ASN A C 1
ATOM 654 O O . ASN A 1 84 ? -9.125 24.203 23.219 1 92.75 84 ASN A O 1
ATOM 658 N N . PRO A 1 85 ? -10.781 24.078 21.75 1 94.69 85 PRO A N 1
ATOM 659 C CA . PRO A 1 85 ? -9.914 24.406 20.625 1 94.69 85 PRO A CA 1
ATOM 660 C C . PRO A 1 85 ? -9.203 25.75 20.797 1 94.69 85 PRO A C 1
ATOM 662 O O . PRO A 1 85 ? -8.031 25.875 20.438 1 94.69 85 PRO A O 1
ATOM 665 N N . ILE A 1 86 ? -9.883 26.781 21.344 1 91.5 86 ILE A N 1
ATOM 666 C CA . ILE A 1 86 ? -9.305 28.125 21.484 1 91.5 86 ILE A CA 1
ATOM 667 C C . ILE A 1 86 ? -8.141 28.078 22.469 1 91.5 86 ILE A C 1
ATOM 669 O O . ILE A 1 86 ? -7.074 28.641 22.203 1 91.5 86 ILE A O 1
ATOM 673 N N . ALA A 1 87 ? -8.359 27.391 23.578 1 89.69 87 ALA A N 1
ATOM 674 C CA . ALA A 1 87 ? -7.293 27.281 24.578 1 89.69 87 ALA A CA 1
ATOM 675 C C . ALA A 1 87 ? -6.078 26.562 23.984 1 89.69 87 ALA A C 1
ATOM 677 O O . ALA A 1 87 ? -4.934 26.906 24.312 1 89.69 87 ALA A O 1
ATOM 678 N N . TYR A 1 88 ? -6.336 25.641 23.141 1 93.62 88 TYR A N 1
ATOM 679 C CA . TYR A 1 88 ? -5.262 24.859 22.531 1 93.62 88 TYR A CA 1
ATOM 680 C C . TYR A 1 88 ? -4.488 25.703 21.516 1 93.62 88 TYR A C 1
ATOM 682 O O . TYR A 1 88 ? -3.258 25.797 21.594 1 93.62 88 TYR A O 1
ATOM 690 N N . VAL A 1 89 ? -5.184 26.391 20.625 1 94.75 89 VAL A N 1
ATOM 691 C CA . VAL A 1 89 ? -4.512 27.047 19.5 1 94.75 89 VAL A CA 1
ATOM 692 C C . VAL A 1 89 ? -3.916 28.375 19.969 1 94.75 89 VAL A C 1
ATOM 694 O O . VAL A 1 89 ? -3.031 28.922 19.312 1 94.75 89 VAL A O 1
ATOM 697 N N . SER A 1 90 ? -4.387 28.906 21.109 1 91.69 90 SER A N 1
ATOM 698 C CA . SER A 1 90 ? -3.92 30.203 21.562 1 91.69 90 SER A CA 1
ATOM 699 C C . SER A 1 90 ? -2.615 30.078 22.344 1 91.69 90 SER A C 1
ATOM 701 O O . SER A 1 90 ? -1.936 31.078 22.594 1 91.69 90 SER A O 1
ATOM 703 N N . ASN A 1 91 ? -2.301 28.844 22.828 1 92.06 91 ASN A N 1
ATOM 704 C CA . ASN A 1 91 ? -0.986 28.625 23.422 1 92.06 91 ASN A CA 1
ATOM 705 C C . ASN A 1 91 ? 0.124 28.75 22.375 1 92.06 91 ASN A C 1
ATOM 707 O O . ASN A 1 91 ? 0.146 28.016 21.391 1 92.06 91 ASN A O 1
ATOM 711 N N . PRO A 1 92 ? 1.009 29.688 22.609 1 93.44 92 PRO A N 1
ATOM 712 C CA . PRO A 1 92 ? 1.968 29.969 21.547 1 93.44 92 PRO A CA 1
ATOM 713 C C . PRO A 1 92 ? 2.875 28.797 21.219 1 93.44 92 PRO A C 1
ATOM 715 O O . PRO A 1 92 ? 3.25 28.594 20.062 1 93.44 92 PRO A O 1
ATOM 718 N N . ILE A 1 93 ? 3.262 28.016 22.203 1 94.81 93 ILE A N 1
ATOM 719 C CA . ILE A 1 93 ? 4.125 26.859 21.969 1 94.81 93 ILE A CA 1
ATOM 720 C C . ILE A 1 93 ? 3.355 25.781 21.203 1 94.81 93 ILE A C 1
ATOM 722 O O . ILE A 1 93 ? 3.855 25.234 20.219 1 94.81 93 ILE A O 1
ATOM 726 N N . ARG A 1 94 ? 2.133 25.469 21.688 1 95.25 94 ARG A N 1
ATOM 727 C CA . ARG A 1 94 ? 1.297 24.5 21 1 95.25 94 ARG A CA 1
ATOM 728 C C . ARG A 1 94 ? 1.016 24.922 19.562 1 95.25 94 ARG A C 1
ATOM 730 O O . ARG A 1 94 ? 0.994 24.094 18.641 1 95.25 94 ARG A O 1
ATOM 737 N N . ALA A 1 95 ? 0.771 26.219 19.391 1 95.81 95 ALA A N 1
ATOM 738 C CA . ALA A 1 95 ? 0.501 26.75 18.062 1 95.81 95 ALA A CA 1
ATOM 739 C C . ALA A 1 95 ? 1.683 26.516 17.125 1 95.81 95 ALA A C 1
ATOM 741 O O . ALA A 1 95 ? 1.496 26.156 15.969 1 95.81 95 ALA A O 1
ATOM 742 N N . PHE A 1 96 ? 2.9 26.688 17.672 1 97.06 96 PHE A N 1
ATOM 743 C CA . PHE A 1 96 ? 4.086 26.453 16.859 1 97.06 96 PHE A CA 1
ATOM 744 C C . PHE A 1 96 ? 4.211 24.984 16.5 1 97.06 96 PHE A C 1
ATOM 746 O O . PHE A 1 96 ? 4.441 24.641 15.344 1 97.06 96 PHE A O 1
ATOM 753 N N . LEU A 1 97 ? 4.074 24.188 17.484 1 97.5 97 LEU A N 1
ATOM 754 C CA . LEU A 1 97 ? 4.238 22.766 17.281 1 97.5 97 LEU A CA 1
ATOM 755 C C . LEU A 1 97 ? 3.195 22.234 16.297 1 97.5 97 LEU A C 1
ATOM 757 O O . LEU A 1 97 ? 3.512 21.422 15.422 1 97.5 97 LEU A O 1
ATOM 761 N N . MET A 1 98 ? 1.944 22.641 16.438 1 97.56 98 MET A N 1
ATOM 762 C CA . MET A 1 98 ? 0.879 22.234 15.523 1 97.56 98 MET A CA 1
ATOM 763 C C . MET A 1 98 ? 1.205 22.641 14.094 1 97.56 98 MET A C 1
ATOM 765 O O . MET A 1 98 ? 1.08 21.844 13.164 1 97.56 98 MET A O 1
ATOM 769 N N . THR A 1 99 ? 1.618 23.922 13.93 1 97.44 99 THR A N 1
ATOM 770 C CA . THR A 1 99 ? 1.949 24.422 12.602 1 97.44 99 THR A CA 1
ATOM 771 C C . THR A 1 99 ? 3.102 23.641 11.992 1 97.44 99 THR A C 1
ATOM 773 O O . THR A 1 99 ? 3.074 23.297 10.805 1 97.44 99 THR A O 1
ATOM 776 N N . LYS A 1 100 ? 4.074 23.312 12.812 1 97.56 100 LYS A N 1
ATOM 777 C CA . LYS A 1 100 ? 5.215 22.516 12.352 1 97.56 100 LYS A CA 1
ATOM 778 C C . LYS A 1 100 ? 4.785 21.109 11.945 1 97.56 100 LYS A C 1
ATOM 780 O O . LYS A 1 100 ? 5.227 20.594 10.914 1 97.56 100 LYS A O 1
ATOM 785 N N . ARG A 1 101 ? 3.947 20.438 12.781 1 97.88 101 ARG A N 1
ATOM 786 C CA . ARG A 1 101 ? 3.482 19.078 12.461 1 97.88 101 ARG A CA 1
ATOM 787 C C . ARG A 1 101 ? 2.773 19.062 11.109 1 97.88 101 ARG A C 1
ATOM 789 O O . ARG A 1 101 ? 3.049 18.188 10.281 1 97.88 101 ARG A O 1
ATOM 796 N N . LEU A 1 102 ? 1.911 20.062 10.906 1 97.69 102 LEU A N 1
ATOM 797 C CA . LEU A 1 102 ? 1.142 20.125 9.664 1 97.69 102 LEU A CA 1
ATOM 798 C C . LEU A 1 102 ? 2.041 20.469 8.484 1 97.69 102 LEU A C 1
ATOM 800 O O . LEU A 1 102 ? 1.793 20.016 7.363 1 97.69 102 LEU A O 1
ATOM 804 N N . LEU A 1 103 ? 3.037 21.203 8.75 1 96.44 103 LEU A N 1
ATOM 805 C CA . LEU A 1 103 ? 3.932 21.641 7.688 1 96.44 103 LEU A CA 1
ATOM 806 C C . LEU A 1 103 ? 4.898 20.531 7.289 1 96.44 103 LEU A C 1
ATOM 808 O O . LEU A 1 103 ? 5.254 20.406 6.113 1 96.44 103 LEU A O 1
ATOM 812 N N . VAL A 1 104 ? 5.297 19.703 8.273 1 96.12 104 VAL A N 1
ATOM 813 C CA . VAL A 1 104 ? 6.406 18.797 7.988 1 96.12 104 VAL A CA 1
ATOM 814 C C . VAL A 1 104 ? 5.973 17.359 8.242 1 96.12 104 VAL A C 1
ATOM 816 O O . VAL A 1 104 ? 5.934 16.547 7.312 1 96.12 104 VAL A O 1
ATOM 819 N N . GLU A 1 105 ? 5.539 17.094 9.445 1 96.25 105 GLU A N 1
ATOM 820 C CA . GLU A 1 105 ? 5.371 15.711 9.891 1 96.25 105 GLU A CA 1
ATOM 821 C C . GLU A 1 105 ? 4.234 15.023 9.133 1 96.25 105 GLU A C 1
ATOM 823 O O . GLU A 1 105 ? 4.391 13.898 8.656 1 96.25 105 GLU A O 1
ATOM 828 N N . TYR A 1 106 ? 3.111 15.688 9.047 1 97.5 106 TYR A N 1
ATOM 829 C CA . TYR A 1 106 ? 1.973 15.078 8.375 1 97.5 106 TYR A CA 1
ATOM 830 C C . TYR A 1 106 ? 2.246 14.914 6.883 1 97.5 106 TYR A C 1
ATOM 832 O O . TYR A 1 106 ? 1.78 13.953 6.262 1 97.5 106 TYR A O 1
ATOM 840 N N . ARG A 1 107 ? 2.947 15.852 6.312 1 95.19 107 ARG A N 1
ATOM 841 C CA . ARG A 1 107 ? 3.311 15.727 4.906 1 95.19 107 ARG A CA 1
ATOM 842 C C . ARG A 1 107 ? 4.234 14.531 4.684 1 95.19 107 ARG A C 1
ATOM 844 O O . ARG A 1 107 ? 4.125 13.836 3.672 1 95.19 107 ARG A O 1
ATOM 851 N N . ASP A 1 108 ? 5.152 14.258 5.59 1 95.12 108 ASP A N 1
ATOM 852 C CA . ASP A 1 108 ? 6.016 13.078 5.523 1 95.12 108 ASP A CA 1
ATOM 853 C C . ASP A 1 108 ? 5.195 11.797 5.621 1 95.12 108 ASP A C 1
ATOM 855 O O . ASP A 1 108 ? 5.445 10.836 4.887 1 95.12 108 ASP A O 1
ATOM 859 N N . ILE A 1 109 ? 4.285 11.805 6.547 1 96.31 109 ILE A N 1
ATOM 860 C CA . ILE A 1 109 ? 3.428 10.641 6.727 1 96.31 109 ILE A CA 1
ATOM 861 C C . ILE A 1 109 ? 2.596 10.414 5.465 1 96.31 109 ILE A C 1
ATOM 863 O O . ILE A 1 109 ? 2.443 9.273 5.012 1 96.31 109 ILE A O 1
ATOM 867 N N . ASP A 1 110 ? 2.051 11.492 4.879 1 96.25 110 ASP A N 1
ATOM 868 C CA . ASP A 1 110 ? 1.27 11.398 3.65 1 96.25 110 ASP A CA 1
ATOM 869 C C . ASP A 1 110 ? 2.092 10.773 2.525 1 96.25 110 ASP A C 1
ATOM 871 O O . ASP A 1 110 ? 1.594 9.93 1.78 1 96.25 110 ASP A O 1
ATOM 875 N N . ALA A 1 111 ? 3.338 11.234 2.402 1 92.12 111 ALA A N 1
ATOM 876 C CA . ALA A 1 111 ? 4.215 10.68 1.373 1 92.12 111 ALA A CA 1
ATOM 877 C C . ALA A 1 111 ? 4.414 9.18 1.562 1 92.12 111 ALA A C 1
ATOM 879 O O . ALA A 1 111 ? 4.395 8.422 0.592 1 92.12 111 ALA A O 1
ATOM 880 N N . ARG A 1 112 ? 4.551 8.75 2.75 1 89.69 112 ARG A N 1
ATOM 881 C CA . ARG A 1 112 ? 4.758 7.332 3.045 1 89.69 112 ARG A CA 1
ATOM 882 C C . ARG A 1 112 ? 3.496 6.523 2.764 1 89.69 112 ARG A C 1
ATOM 884 O O . ARG A 1 112 ? 3.57 5.418 2.221 1 89.69 112 ARG A O 1
ATOM 891 N N . VAL A 1 113 ? 2.416 7.098 3.193 1 89.88 113 VAL A N 1
ATOM 892 C CA . VAL A 1 113 ? 1.136 6.434 2.979 1 89.88 113 VAL A CA 1
ATOM 893 C C . VAL A 1 113 ? 0.865 6.305 1.481 1 89.88 113 VAL A C 1
ATOM 895 O O . VAL A 1 113 ? 0.409 5.258 1.014 1 89.88 113 VAL A O 1
ATOM 898 N N . ARG A 1 114 ? 1.149 7.344 0.717 1 86.38 114 ARG A N 1
ATOM 899 C CA . ARG A 1 114 ? 0.958 7.312 -0.729 1 86.38 114 ARG A CA 1
ATOM 900 C C . ARG A 1 114 ? 1.829 6.238 -1.371 1 86.38 114 ARG A C 1
ATOM 902 O O . ARG A 1 114 ? 1.38 5.52 -2.266 1 86.38 114 ARG A O 1
ATOM 909 N N . ARG A 1 115 ? 3.027 6.074 -0.93 1 79.31 115 ARG A N 1
ATOM 910 C CA . ARG A 1 115 ? 3.951 5.086 -1.477 1 79.31 115 ARG A CA 1
ATOM 911 C C . ARG A 1 115 ? 3.537 3.674 -1.077 1 79.31 115 ARG A C 1
ATOM 913 O O . ARG A 1 115 ? 3.662 2.736 -1.869 1 79.31 115 ARG A O 1
ATOM 920 N N . GLY A 1 116 ? 2.986 3.525 0.019 1 75.12 116 GLY A N 1
ATOM 921 C CA . GLY A 1 116 ? 2.709 2.203 0.554 1 75.12 116 GLY A CA 1
ATOM 922 C C . GLY A 1 116 ? 1.3 1.724 0.262 1 75.12 116 GLY A C 1
ATOM 923 O O . GLY A 1 116 ? 1.098 0.57 -0.124 1 75.12 116 GLY A O 1
ATOM 924 N N . VAL A 1 117 ? 0.327 2.521 0.471 1 74.12 117 VAL A N 1
ATOM 925 C CA . VAL A 1 117 ? -1.067 2.094 0.433 1 74.12 117 VAL A CA 1
ATOM 926 C C . VAL A 1 117 ? -1.738 2.631 -0.83 1 74.12 117 VAL A C 1
ATOM 928 O O . VAL A 1 117 ? -2.756 2.094 -1.275 1 74.12 117 VAL A O 1
ATOM 931 N N . GLY A 1 118 ? -1.21 3.709 -1.397 1 72.19 118 GLY A N 1
ATOM 932 C CA . GLY A 1 118 ? -1.742 4.25 -2.639 1 72.19 118 GLY A CA 1
ATOM 933 C C . GLY A 1 118 ? -2.928 5.172 -2.428 1 72.19 118 GLY A C 1
ATOM 934 O O . GLY A 1 118 ? -3.762 5.332 -3.322 1 72.19 118 GLY A O 1
ATOM 935 N N . VAL A 1 119 ? -3.109 5.602 -1.214 1 79.69 119 VAL A N 1
ATOM 936 C CA . VAL A 1 119 ? -4.191 6.539 -0.926 1 79.69 119 VAL A CA 1
ATOM 937 C C . VAL A 1 119 ? -3.615 7.855 -0.414 1 79.69 119 VAL A C 1
ATOM 939 O O . VAL A 1 119 ? -2.461 7.91 0.018 1 79.69 119 VAL A O 1
ATOM 942 N N . GLU A 1 120 ? -4.461 8.867 -0.479 1 88.19 120 GLU A N 1
ATOM 943 C CA . GLU A 1 120 ? -4.043 10.18 0.009 1 88.19 120 GLU A CA 1
ATOM 944 C C . GLU A 1 120 ? -4.535 10.422 1.433 1 88.19 120 GLU A C 1
ATOM 946 O O . GLU A 1 120 ? -5.727 10.289 1.714 1 88.19 120 GLU A O 1
ATOM 951 N N . LEU A 1 121 ? -3.615 10.695 2.236 1 93.44 121 LEU A N 1
ATOM 952 C CA . LEU A 1 121 ? -3.963 11.062 3.604 1 93.44 121 LEU A CA 1
ATOM 953 C C . LEU A 1 121 ? -4.457 12.508 3.666 1 93.44 121 LEU A C 1
ATOM 955 O O . LEU A 1 121 ? -5.43 12.805 4.359 1 93.44 121 LEU A O 1
ATOM 959 N N . ILE A 1 122 ? -3.707 13.391 2.943 1 95.25 122 ILE A N 1
ATOM 960 C CA . ILE A 1 122 ? -4.043 14.805 2.85 1 95.25 122 ILE A CA 1
ATOM 961 C C . ILE A 1 122 ? -4.637 15.102 1.476 1 95.25 122 ILE A C 1
ATOM 963 O O . ILE A 1 122 ? -3.963 14.953 0.455 1 95.25 122 ILE A O 1
ATOM 967 N N . ASP A 1 123 ? -5.852 15.391 1.457 1 88.44 123 ASP A N 1
ATOM 968 C CA . ASP A 1 123 ? -6.484 15.688 0.175 1 88.44 123 ASP A CA 1
ATOM 969 C C . ASP A 1 123 ? -6.203 17.125 -0.257 1 88.44 123 ASP A C 1
ATOM 971 O O . ASP A 1 123 ? -5.629 17.906 0.504 1 88.44 123 ASP A O 1
ATOM 975 N N . ALA A 1 124 ? -6.613 17.531 -1.426 1 84.31 124 ALA A N 1
ATOM 976 C CA . ALA A 1 124 ? -6.297 18.812 -2.037 1 84.31 124 ALA A CA 1
ATOM 977 C C . ALA A 1 124 ? -7.062 19.953 -1.361 1 84.31 124 ALA A C 1
ATOM 979 O O . ALA A 1 124 ? -6.648 21.109 -1.42 1 84.31 124 ALA A O 1
ATOM 980 N N . TRP A 1 125 ? -8.102 19.688 -0.611 1 84.5 125 TRP A N 1
ATOM 981 C CA . TRP A 1 125 ? -8.969 20.703 -0.032 1 84.5 125 TRP A CA 1
ATOM 982 C C . TRP A 1 125 ? -8.602 20.969 1.425 1 84.5 125 TRP A C 1
ATOM 984 O O . TRP A 1 125 ? -9.141 21.891 2.049 1 84.5 125 TRP A O 1
ATOM 994 N N . THR A 1 126 ? -7.676 20.203 1.895 1 90.25 126 THR A N 1
ATOM 995 C CA . THR A 1 126 ? -7.27 20.375 3.283 1 90.25 126 THR A CA 1
ATOM 996 C C . THR A 1 126 ? -6.438 21.641 3.447 1 90.25 126 THR A C 1
ATOM 998 O O . THR A 1 126 ? -5.477 21.859 2.707 1 90.25 126 THR A O 1
ATOM 1001 N N . ALA A 1 127 ? -6.828 22.484 4.391 1 90.06 127 ALA A N 1
ATOM 1002 C CA . ALA A 1 127 ? -6.066 23.703 4.684 1 90.06 127 ALA A CA 1
ATOM 1003 C C . ALA A 1 127 ? -4.758 23.375 5.395 1 90.06 127 ALA A C 1
ATOM 1005 O O . ALA A 1 127 ? -4.77 22.781 6.484 1 90.06 127 ALA A O 1
ATOM 1006 N N . LEU A 1 128 ? -3.652 23.734 4.766 1 93.44 128 LEU A N 1
ATOM 1007 C CA . LEU A 1 128 ? -2.34 23.469 5.352 1 93.44 128 LEU A CA 1
ATOM 1008 C C . LEU A 1 128 ? -1.521 24.75 5.434 1 93.44 128 LEU A C 1
ATOM 1010 O O . LEU A 1 128 ? -1.644 25.641 4.574 1 93.44 128 LEU A O 1
ATOM 1014 N N . PRO A 1 129 ? -0.732 24.828 6.453 1 95.19 129 PRO A N 1
ATOM 1015 C CA . PRO A 1 129 ? 0.134 26.016 6.566 1 95.19 129 PRO A CA 1
ATOM 1016 C C . PRO A 1 129 ? 1.313 25.969 5.598 1 95.19 129 PRO A C 1
ATOM 1018 O O . PRO A 1 129 ? 1.633 24.906 5.051 1 95.19 129 PRO A O 1
ATOM 1021 N N . ARG A 1 130 ? 1.876 27.109 5.344 1 93.12 130 ARG A N 1
ATOM 1022 C CA . ARG A 1 130 ? 3.105 27.266 4.574 1 93.12 130 ARG A CA 1
ATOM 1023 C C . ARG A 1 130 ? 4.262 27.688 5.469 1 93.12 130 ARG A C 1
ATOM 1025 O O . ARG A 1 130 ? 4.086 27.859 6.676 1 93.12 130 ARG A O 1
ATOM 1032 N N . VAL A 1 131 ? 5.398 27.812 4.934 1 92.94 131 VAL A N 1
ATOM 1033 C CA . VAL A 1 131 ? 6.605 28.172 5.676 1 92.94 131 VAL A CA 1
ATOM 1034 C C . VAL A 1 131 ? 6.426 29.562 6.309 1 92.94 131 VAL A C 1
ATOM 1036 O O . VAL A 1 131 ? 6.898 29.797 7.418 1 92.94 131 VAL A O 1
ATOM 1039 N N . ASP A 1 132 ? 5.668 30.359 5.637 1 90.81 132 ASP A N 1
ATOM 1040 C CA . ASP A 1 132 ? 5.426 31.703 6.148 1 90.81 132 ASP A CA 1
ATOM 1041 C C . ASP A 1 132 ? 4.562 31.672 7.41 1 90.81 132 ASP A C 1
ATOM 1043 O O . ASP A 1 132 ? 4.707 32.5 8.297 1 90.81 132 ASP A O 1
ATOM 1047 N N . ASP A 1 133 ? 3.705 30.719 7.469 1 92.69 133 ASP A N 1
ATOM 1048 C CA . ASP A 1 133 ? 2.885 30.562 8.664 1 92.69 133 ASP A CA 1
ATOM 1049 C C . ASP A 1 133 ? 3.738 30.172 9.867 1 92.69 133 ASP A C 1
ATOM 1051 O O . ASP A 1 133 ? 3.541 30.688 10.969 1 92.69 133 ASP A O 1
ATOM 1055 N N . LEU A 1 134 ? 4.652 29.281 9.617 1 95.56 134 LEU A N 1
ATOM 1056 C CA . LEU A 1 134 ? 5.531 28.859 10.711 1 95.56 134 LEU A CA 1
ATOM 1057 C C . LEU A 1 134 ? 6.406 30.031 11.172 1 95.56 134 LEU A C 1
ATOM 1059 O O . LEU A 1 134 ? 6.602 30.219 12.375 1 95.56 134 LEU A O 1
ATOM 1063 N N . GLN A 1 135 ? 6.918 30.734 10.195 1 94.62 135 GLN A N 1
ATOM 1064 C CA . GLN A 1 135 ? 7.707 31.906 10.516 1 94.62 135 GLN A CA 1
ATOM 1065 C C . GLN A 1 135 ? 6.883 32.938 11.297 1 94.62 135 GLN A C 1
ATOM 1067 O O . GLN A 1 135 ? 7.367 33.5 12.273 1 94.62 135 GLN A O 1
ATOM 1072 N N . GLY A 1 136 ? 5.645 33.125 10.812 1 93.25 136 GLY A N 1
ATOM 1073 C CA . GLY A 1 136 ? 4.762 34.062 11.492 1 93.25 136 GLY A CA 1
ATOM 1074 C C . GLY A 1 136 ? 4.473 33.688 12.93 1 93.25 136 GLY A C 1
ATOM 1075 O O . GLY A 1 136 ? 4.477 34.531 13.82 1 93.25 136 GLY A O 1
ATOM 1076 N N . VAL A 1 137 ? 4.238 32.438 13.188 1 95.62 137 VAL A N 1
ATOM 1077 C CA . VAL A 1 137 ? 3.996 31.953 14.539 1 95.62 137 VAL A CA 1
ATOM 1078 C C . VAL A 1 137 ? 5.242 32.188 15.398 1 95.62 137 VAL A C 1
ATOM 1080 O O . VAL A 1 137 ? 5.141 32.594 16.547 1 95.62 137 VAL A O 1
ATOM 1083 N N . ALA A 1 138 ? 6.395 31.922 14.82 1 96.81 138 ALA A N 1
ATOM 1084 C CA . ALA A 1 138 ? 7.648 32.094 15.547 1 96.81 138 ALA A CA 1
ATOM 1085 C C . ALA A 1 138 ? 7.875 33.562 15.891 1 96.81 138 ALA A C 1
ATOM 1087 O O . ALA A 1 138 ? 8.359 33.906 16.984 1 96.81 138 ALA A O 1
ATOM 1088 N N . GLU A 1 139 ? 7.578 34.406 14.938 1 95.38 139 GLU A N 1
ATOM 1089 C CA . GLU A 1 139 ? 7.688 35.844 15.203 1 95.38 139 GLU A CA 1
ATOM 1090 C C . GLU A 1 139 ? 6.746 36.281 16.328 1 95.38 139 GLU A C 1
ATOM 1092 O O . GLU A 1 139 ? 7.102 37.094 17.156 1 95.38 139 GLU A O 1
ATOM 1097 N N . GLY A 1 140 ? 5.512 35.719 16.234 1 95.25 140 GLY A N 1
ATOM 1098 C CA . GLY A 1 140 ? 4.586 35.969 17.328 1 95.25 140 GLY A CA 1
ATOM 1099 C C . GLY A 1 140 ? 5.109 35.531 18.672 1 95.25 140 GLY A C 1
ATOM 1100 O O . GLY A 1 140 ? 4.992 36.281 19.656 1 95.25 140 GLY A O 1
ATOM 1101 N N . LEU A 1 141 ? 5.707 34.375 18.703 1 96.19 141 LEU A N 1
ATOM 1102 C CA . LEU A 1 141 ? 6.297 33.875 19.922 1 96.19 141 LEU A CA 1
ATOM 1103 C C . LEU A 1 141 ? 7.441 34.75 20.391 1 96.19 141 LEU A C 1
ATOM 1105 O O . LEU A 1 141 ? 7.574 35.031 21.594 1 96.19 141 LEU A O 1
ATOM 1109 N N . SER A 1 142 ? 8.266 35.188 19.484 1 96.88 142 SER A N 1
ATOM 1110 C CA . SER A 1 142 ? 9.367 36.094 19.812 1 96.88 142 SER A CA 1
ATOM 1111 C C . SER A 1 142 ? 8.852 37.406 20.406 1 96.88 142 SER A C 1
ATOM 1113 O O . SER A 1 142 ? 9.422 37.906 21.375 1 96.88 142 SER A O 1
ATOM 1115 N N . ARG A 1 143 ? 7.785 37.938 19.812 1 95.12 143 ARG A N 1
ATOM 1116 C CA . ARG A 1 143 ? 7.172 39.156 20.328 1 95.12 143 ARG A CA 1
ATOM 1117 C C . ARG A 1 143 ? 6.691 38.969 21.766 1 95.12 143 ARG A C 1
ATOM 1119 O O . ARG A 1 143 ? 6.887 39.844 22.609 1 95.12 143 ARG A O 1
ATOM 1126 N N . LEU A 1 144 ? 6.086 37.875 21.953 1 95.88 144 LEU A N 1
ATOM 1127 C CA . LEU A 1 144 ? 5.613 37.562 23.312 1 95.88 144 LEU A CA 1
ATOM 1128 C C . LEU A 1 144 ? 6.777 37.469 24.281 1 95.88 144 LEU A C 1
ATOM 1130 O O . LEU A 1 144 ? 6.688 37.969 25.406 1 95.88 144 LEU A O 1
ATOM 1134 N N . GLN A 1 145 ? 7.863 36.844 23.859 1 96.25 145 GLN A N 1
ATOM 1135 C CA . GLN A 1 145 ? 9.039 36.719 24.703 1 96.25 145 GLN A CA 1
ATOM 1136 C C . GLN A 1 145 ? 9.594 38.094 25.062 1 96.25 145 GLN A C 1
ATOM 1138 O O . GLN A 1 145 ? 10 38.344 26.203 1 96.25 145 GLN A O 1
ATOM 1143 N N . GLU A 1 146 ? 9.578 38.969 24.109 1 94.88 146 GLU A N 1
ATOM 1144 C CA . GLU A 1 146 ? 10.133 40.312 24.312 1 94.88 146 GLU A CA 1
ATOM 1145 C C . GLU A 1 146 ? 9.25 41.125 25.25 1 94.88 146 GLU A C 1
ATOM 1147 O O . GLU A 1 146 ? 9.727 41.688 26.234 1 94.88 146 GLU A O 1
ATOM 1152 N N . VAL A 1 147 ? 7.996 41.188 24.953 1 95.31 147 VAL A N 1
ATOM 1153 C CA . VAL A 1 147 ? 7.074 42.062 25.656 1 95.31 147 VAL A CA 1
ATOM 1154 C C . VAL A 1 147 ? 6.848 41.562 27.078 1 95.31 147 VAL A C 1
ATOM 1156 O O . VAL A 1 147 ? 6.848 42.312 28.047 1 95.31 147 VAL A O 1
ATOM 1159 N N . TYR A 1 148 ? 6.754 40.25 27.219 1 94.62 148 TYR A N 1
ATOM 1160 C CA . TYR A 1 148 ? 6.383 39.688 28.516 1 94.62 148 TYR A CA 1
ATOM 1161 C C . TYR A 1 148 ? 7.594 39.094 29.203 1 94.62 148 TYR A C 1
ATOM 1163 O O . TYR A 1 148 ? 7.453 38.406 30.219 1 94.62 148 TYR A O 1
ATOM 1171 N N . LYS A 1 149 ? 8.773 39.219 28.656 1 94.19 149 LYS A N 1
ATOM 1172 C CA . LYS A 1 149 ? 10.047 38.812 29.234 1 94.19 149 LYS A CA 1
ATOM 1173 C C . LYS A 1 149 ? 10.062 37.344 29.547 1 94.19 149 LYS A C 1
ATOM 1175 O O . LYS A 1 149 ? 10.398 36.938 30.656 1 94.19 149 LYS A O 1
ATOM 1180 N N . MET A 1 150 ? 9.688 36.594 28.609 1 94.38 150 MET A N 1
ATOM 1181 C CA . MET A 1 150 ? 9.688 35.156 28.75 1 94.38 150 MET A CA 1
ATOM 1182 C C . MET A 1 150 ? 11 34.562 28.25 1 94.38 150 MET A C 1
ATOM 1184 O O . MET A 1 150 ? 11.516 34.969 27.203 1 94.38 150 MET A O 1
ATOM 1188 N N . LYS A 1 151 ? 11.469 33.625 29.016 1 95.88 151 LYS A N 1
ATOM 1189 C CA . LYS A 1 151 ? 12.734 33 28.656 1 95.88 151 LYS A CA 1
ATOM 1190 C C . LYS A 1 151 ? 12.5 31.703 27.891 1 95.88 151 LYS A C 1
ATOM 1192 O O . LYS A 1 151 ? 11.594 30.922 28.219 1 95.88 151 LYS A O 1
ATOM 1197 N N . ALA A 1 152 ? 13.367 31.469 26.938 1 97.38 152 ALA A N 1
ATOM 1198 C CA . ALA A 1 152 ? 13.266 30.266 26.109 1 97.38 152 ALA A CA 1
ATOM 1199 C C . ALA A 1 152 ? 13.398 29.016 26.969 1 97.38 152 ALA A C 1
ATOM 1201 O O . ALA A 1 152 ? 12.703 28.016 26.75 1 97.38 152 ALA A O 1
ATOM 1202 N N . ALA A 1 153 ? 14.266 29.031 27.953 1 96.38 153 ALA A N 1
ATOM 1203 C CA . ALA A 1 153 ? 14.516 27.875 28.812 1 96.38 153 ALA A CA 1
ATOM 1204 C C . ALA A 1 153 ? 13.258 27.469 29.562 1 96.38 153 ALA A C 1
ATOM 1206 O O . ALA A 1 153 ? 12.969 26.266 29.688 1 96.38 153 ALA A O 1
ATOM 1207 N N . GLU A 1 154 ? 12.5 28.406 30.078 1 95.25 154 GLU A N 1
ATOM 1208 C CA . GLU A 1 154 ? 11.258 28.125 30.797 1 95.25 154 GLU A CA 1
ATOM 1209 C C . GLU A 1 154 ? 10.18 27.609 29.844 1 95.25 154 GLU A C 1
ATOM 1211 O O . GLU A 1 154 ? 9.453 26.688 30.172 1 95.25 154 GLU A O 1
ATOM 1216 N N . LEU A 1 155 ? 10.102 28.297 28.703 1 95.81 155 LEU A N 1
ATOM 1217 C CA . LEU A 1 155 ? 9.141 27.859 27.703 1 95.81 155 LEU A CA 1
ATOM 1218 C C . LEU A 1 155 ? 9.438 26.438 27.234 1 95.81 155 LEU A C 1
ATOM 1220 O O . LEU A 1 155 ? 8.516 25.641 27.031 1 95.81 155 LEU A O 1
ATOM 1224 N N . ALA A 1 156 ? 10.695 26.109 27.078 1 96 156 ALA A N 1
ATOM 1225 C CA . ALA A 1 156 ? 11.125 24.797 26.594 1 96 156 ALA A CA 1
ATOM 1226 C C . ALA A 1 156 ? 10.773 23.719 27.609 1 96 156 ALA A C 1
ATOM 1228 O O . ALA A 1 156 ? 10.586 22.547 27.25 1 96 156 ALA A O 1
ATOM 1229 N N . LYS A 1 157 ? 10.656 24.078 28.859 1 94.81 157 LYS A N 1
ATOM 1230 C CA . LYS A 1 157 ? 10.273 23.141 29.906 1 94.81 157 LYS A CA 1
ATOM 1231 C C . LYS A 1 157 ? 8.758 23 30 1 94.81 157 LYS A C 1
ATOM 1233 O O . LYS A 1 157 ? 8.25 22.234 30.812 1 94.81 157 LYS A O 1
ATOM 1238 N N . GLY A 1 158 ? 8.086 23.797 29.203 1 89.94 158 GLY A N 1
ATOM 1239 C CA . GLY A 1 158 ? 6.633 23.719 29.156 1 89.94 158 GLY A CA 1
ATOM 1240 C C . GLY A 1 158 ? 5.949 24.719 30.062 1 89.94 158 GLY A C 1
ATOM 1241 O O . GLY A 1 158 ? 4.742 24.641 30.297 1 89.94 158 GLY A O 1
ATOM 1242 N N . ASN A 1 159 ? 6.727 25.625 30.484 1 89.75 159 ASN A N 1
ATOM 1243 C CA . ASN A 1 159 ? 6.199 26.609 31.438 1 89.75 159 ASN A CA 1
ATOM 1244 C C . ASN A 1 159 ? 5.836 27.922 30.766 1 89.75 159 ASN A C 1
ATOM 1246 O O . ASN A 1 159 ? 6.664 28.516 30.062 1 89.75 159 ASN A O 1
ATOM 1250 N N . LEU A 1 160 ? 4.559 28.219 30.859 1 85.62 160 LEU A N 1
ATOM 1251 C CA . LEU A 1 160 ? 4.086 29.516 30.391 1 85.62 160 LEU A CA 1
ATOM 1252 C C . LEU A 1 160 ? 3.51 30.328 31.531 1 85.62 160 LEU A C 1
ATOM 1254 O O . LEU A 1 160 ? 2.424 30.031 32.031 1 85.62 160 LEU A O 1
ATOM 1258 N N . ASN A 1 161 ? 4.145 31.344 31.906 1 76.38 161 ASN A N 1
ATOM 1259 C CA . ASN A 1 161 ? 3.738 32.25 32.969 1 76.38 161 ASN A CA 1
ATOM 1260 C C . ASN A 1 161 ? 3.457 31.484 34.281 1 76.38 161 ASN A C 1
ATOM 1262 O O . ASN A 1 161 ? 2.408 31.672 34.906 1 76.38 161 ASN A O 1
ATOM 1266 N N . GLY A 1 162 ? 4.293 30.469 34.531 1 74.88 162 GLY A N 1
ATOM 1267 C CA . GLY A 1 162 ? 4.258 29.766 35.812 1 74.88 162 GLY A CA 1
ATOM 1268 C C . GLY A 1 162 ? 3.445 28.484 35.75 1 74.88 162 GLY A C 1
ATOM 1269 O O . GLY A 1 162 ? 3.418 27.703 36.719 1 74.88 162 GLY A O 1
ATOM 1270 N N . GLU A 1 163 ? 2.77 28.188 34.688 1 80.56 163 GLU A N 1
ATOM 1271 C CA . GLU A 1 163 ? 1.961 26.984 34.562 1 80.56 163 GLU A CA 1
ATOM 1272 C C . GLU A 1 163 ? 2.504 26.078 33.469 1 80.56 163 GLU A C 1
ATOM 1274 O O . GLU A 1 163 ? 2.895 26.547 32.406 1 80.56 163 GLU A O 1
ATOM 1279 N N . ARG A 1 164 ? 2.592 24.828 33.844 1 82.31 164 ARG A N 1
ATOM 1280 C CA . ARG A 1 164 ? 3.01 23.859 32.844 1 82.31 164 ARG A CA 1
ATOM 1281 C C . ARG A 1 164 ? 1.843 23.484 31.938 1 82.31 164 ARG A C 1
ATOM 1283 O O . ARG A 1 164 ? 0.906 22.812 32.375 1 82.31 164 ARG A O 1
ATOM 1290 N N . VAL A 1 165 ? 1.894 23.875 30.734 1 79.56 165 VAL A N 1
ATOM 1291 C CA . VAL A 1 165 ? 0.755 23.719 29.828 1 79.56 165 VAL A CA 1
ATOM 1292 C C . VAL A 1 165 ? 1.104 22.75 28.703 1 79.56 165 VAL A C 1
ATOM 1294 O O . VAL A 1 165 ? 0.215 22.156 28.078 1 79.56 165 VAL A O 1
ATOM 1297 N N . VAL A 1 166 ? 2.381 22.547 28.547 1 86.44 166 VAL A N 1
ATOM 1298 C CA . VAL A 1 166 ? 2.834 21.672 27.484 1 86.44 166 VAL A CA 1
ATOM 1299 C C . VAL A 1 166 ? 3.979 20.781 27.984 1 86.44 166 VAL A C 1
ATOM 1301 O O . VAL A 1 166 ? 4.582 21.078 29.016 1 86.44 166 VAL A O 1
ATOM 1304 N N . ARG A 1 167 ? 4.172 19.734 27.359 1 91.94 167 ARG A N 1
ATOM 1305 C CA . ARG A 1 167 ? 5.309 18.875 27.672 1 91.94 167 ARG A CA 1
ATOM 1306 C C . ARG A 1 167 ? 6.625 19.578 27.375 1 91.94 167 ARG A C 1
ATOM 1308 O O . ARG A 1 167 ? 6.641 20.625 26.703 1 91.94 167 ARG A O 1
ATOM 1315 N N . GLU A 1 168 ? 7.695 19 27.891 1 93.81 168 GLU A N 1
ATOM 1316 C CA . GLU A 1 168 ? 9.023 19.531 27.594 1 93.81 168 GLU A CA 1
ATOM 1317 C C . GLU A 1 168 ? 9.344 19.375 26.109 1 93.81 168 GLU A C 1
ATOM 1319 O O . GLU A 1 168 ? 9.031 18.344 25.5 1 93.81 168 GLU A O 1
ATOM 1324 N N . LEU A 1 169 ? 9.953 20.391 25.562 1 95.5 169 LEU A N 1
ATOM 1325 C CA . LEU A 1 169 ? 10.273 20.359 24.141 1 95.5 169 LEU A CA 1
ATOM 1326 C C . LEU A 1 169 ? 11.531 19.531 23.891 1 95.5 169 LEU A C 1
ATOM 1328 O O . LEU A 1 169 ? 12.422 19.469 24.734 1 95.5 169 LEU A O 1
ATOM 1332 N N . SER A 1 170 ? 11.609 18.953 22.781 1 94.44 170 SER A N 1
ATOM 1333 C CA . SER A 1 170 ? 12.781 18.203 22.344 1 94.44 170 SER A CA 1
ATOM 1334 C C . SER A 1 170 ? 13.836 19.125 21.75 1 94.44 170 SER A C 1
ATOM 1336 O O . SER A 1 170 ? 13.586 20.312 21.531 1 94.44 170 SER A O 1
ATOM 1338 N N . VAL A 1 171 ? 15.039 18.578 21.484 1 96.38 171 VAL A N 1
ATOM 1339 C CA . VAL A 1 171 ? 16.125 19.281 20.812 1 96.38 171 VAL A CA 1
ATOM 1340 C C . VAL A 1 171 ? 15.656 19.812 19.469 1 96.38 171 VAL A C 1
ATOM 1342 O O . VAL A 1 171 ? 15.875 20.969 19.125 1 96.38 171 VAL A O 1
ATOM 1345 N N . GLU A 1 172 ? 14.984 18.953 18.766 1 95.81 172 GLU A N 1
ATOM 1346 C CA . GLU A 1 172 ? 14.531 19.281 17.422 1 95.81 172 GLU A CA 1
ATOM 1347 C C . GLU A 1 172 ? 13.531 20.438 17.438 1 95.81 172 GLU A C 1
ATOM 1349 O O . GLU A 1 172 ? 13.586 21.328 16.594 1 95.81 172 GLU A O 1
ATOM 1354 N N . GLU A 1 173 ? 12.656 20.375 18.406 1 96.5 173 GLU A N 1
ATOM 1355 C CA . GLU A 1 173 ? 11.641 21.422 18.5 1 96.5 173 GLU A CA 1
ATOM 1356 C C . GLU A 1 173 ? 12.258 22.766 18.875 1 96.5 173 GLU A C 1
ATOM 1358 O O . GLU A 1 173 ? 11.891 23.797 18.312 1 96.5 173 GLU A O 1
ATOM 1363 N N . CYS A 1 174 ? 13.188 22.766 19.75 1 97.69 174 CYS A N 1
ATOM 1364 C CA . CYS A 1 174 ? 13.906 24 20.094 1 97.69 174 CYS A CA 1
ATOM 1365 C C . CYS A 1 174 ? 14.656 24.531 18.891 1 97.69 174 CYS A C 1
ATOM 1367 O O . CYS A 1 174 ? 14.641 25.75 18.625 1 97.69 174 CYS A O 1
ATOM 1369 N N . TYR A 1 175 ? 15.305 23.594 18.203 1 97.56 175 TYR A N 1
ATOM 1370 C CA . TYR A 1 175 ? 16.031 23.953 17 1 97.56 175 TYR A CA 1
ATOM 1371 C C . TYR A 1 175 ? 15.102 24.594 15.977 1 97.56 175 TYR A C 1
ATOM 1373 O O . TYR A 1 175 ? 15.438 25.625 15.383 1 97.56 175 TYR A O 1
ATOM 1381 N N . TRP A 1 176 ? 13.906 24.078 15.836 1 97.81 176 TRP A N 1
ATOM 1382 C CA . TRP A 1 176 ? 12.969 24.562 14.836 1 97.81 176 TRP A CA 1
ATOM 1383 C C . TRP A 1 176 ? 12.438 25.938 15.219 1 97.81 176 TRP A C 1
ATOM 1385 O O . TRP A 1 176 ? 12.211 26.781 14.352 1 97.81 176 TRP A O 1
ATOM 1395 N N . ILE A 1 177 ? 12.211 26.156 16.469 1 98.38 177 ILE A N 1
ATOM 1396 C CA . ILE A 1 177 ? 11.766 27.469 16.922 1 98.38 177 ILE A CA 1
ATOM 1397 C C . ILE A 1 177 ? 12.844 28.5 16.641 1 98.38 177 ILE A C 1
ATOM 1399 O O . ILE A 1 177 ? 12.562 29.562 16.062 1 98.38 177 ILE A O 1
ATOM 1403 N N . GLY A 1 178 ? 14.094 28.188 16.984 1 98.5 178 GLY A N 1
ATOM 1404 C CA . GLY A 1 178 ? 15.203 29.094 16.703 1 98.5 178 GLY A CA 1
ATOM 1405 C C . GLY A 1 178 ? 15.367 29.406 15.227 1 98.5 178 GLY A C 1
ATOM 1406 O O . GLY A 1 178 ? 15.531 30.562 14.844 1 98.5 178 GLY A O 1
ATOM 1407 N N . ARG A 1 179 ? 15.273 28.391 14.469 1 97.81 179 ARG A N 1
ATOM 1408 C CA . ARG A 1 179 ? 15.445 28.547 13.031 1 97.81 179 ARG A CA 1
ATOM 1409 C C . ARG A 1 179 ? 14.352 29.422 12.438 1 97.81 179 ARG A C 1
ATOM 1411 O O . ARG A 1 179 ? 14.633 30.312 11.625 1 97.81 179 ARG A O 1
ATOM 1418 N N . ALA A 1 180 ? 13.102 29.156 12.82 1 97.75 180 ALA A N 1
ATOM 1419 C CA . ALA A 1 180 ? 11.977 29.953 12.32 1 97.75 180 ALA A CA 1
ATOM 1420 C C . ALA A 1 180 ? 12.102 31.406 12.766 1 97.75 180 ALA A C 1
ATOM 1422 O O . ALA A 1 180 ? 11.789 32.312 11.992 1 97.75 180 ALA A O 1
ATOM 1423 N N . MET A 1 181 ? 12.531 31.672 13.977 1 97.88 181 MET A N 1
ATOM 1424 C CA . MET A 1 181 ? 12.742 33.031 14.477 1 97.88 181 MET A CA 1
ATOM 1425 C C . MET A 1 181 ? 13.852 33.719 13.695 1 97.88 181 MET A C 1
ATOM 1427 O O . MET A 1 181 ? 13.742 34.906 13.375 1 97.88 181 MET A O 1
ATOM 1431 N N . ALA A 1 182 ? 14.891 32.938 13.422 1 97.19 182 ALA A N 1
ATOM 1432 C CA . ALA A 1 182 ? 16 33.5 12.656 1 97.19 182 ALA A CA 1
ATOM 1433 C C . ALA A 1 182 ? 15.555 33.906 11.25 1 97.19 182 ALA A C 1
ATOM 1435 O O . ALA A 1 182 ? 15.992 34.938 10.719 1 97.19 182 ALA A O 1
ATOM 1436 N N . GLN A 1 183 ? 14.75 33.125 10.727 1 94.62 183 GLN A N 1
ATOM 1437 C CA . GLN A 1 183 ? 14.219 33.406 9.398 1 94.62 183 GLN A CA 1
ATOM 1438 C C . GLN A 1 183 ? 13.406 34.719 9.414 1 94.62 183 GLN A C 1
ATOM 1440 O O . GLN A 1 183 ? 13.367 35.438 8.414 1 94.62 183 GLN A O 1
ATOM 1445 N N . GLY A 1 184 ? 12.758 34.969 10.516 1 92.94 184 GLY A N 1
ATOM 1446 C 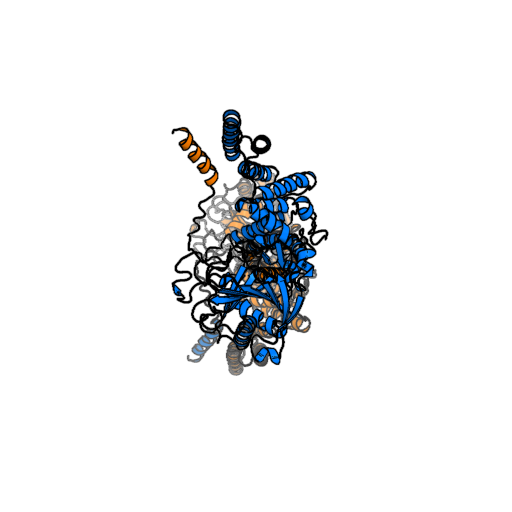CA . GLY A 1 184 ? 12 36.188 10.688 1 92.94 184 GLY A CA 1
ATOM 1447 C C . GLY A 1 184 ? 12.844 37.344 11.242 1 92.94 184 GLY A C 1
ATOM 1448 O O . GLY A 1 184 ? 12.297 38.344 11.688 1 92.94 184 GLY A O 1
ATOM 1449 N N . ALA A 1 185 ? 14.164 37.125 11.344 1 95.25 185 ALA A N 1
ATOM 1450 C CA . ALA A 1 185 ? 15.141 38.125 11.789 1 95.25 185 ALA A CA 1
ATOM 1451 C C . ALA A 1 185 ? 14.969 38.438 13.273 1 95.25 185 ALA A C 1
ATOM 1453 O O . ALA A 1 185 ? 15.273 39.531 13.719 1 95.25 185 ALA A O 1
ATOM 1454 N N . CYS A 1 186 ? 14.312 37.531 13.984 1 96.5 186 CYS A N 1
ATOM 1455 C CA . CYS A 1 186 ? 14.227 37.625 15.438 1 96.5 186 CYS A CA 1
ATOM 1456 C C . CYS A 1 186 ? 15.414 36.938 16.109 1 96.5 186 CYS A C 1
ATOM 1458 O O . CYS A 1 186 ? 15.242 36.031 16.906 1 96.5 186 CYS A O 1
ATOM 1460 N N . PHE A 1 187 ? 16.594 37.469 15.953 1 97.69 187 PHE A N 1
ATOM 1461 C CA . PHE A 1 187 ? 17.844 36.75 16.234 1 97.69 187 PHE A CA 1
ATOM 1462 C C . PHE A 1 187 ? 18.094 36.688 17.734 1 97.69 187 PHE A C 1
ATOM 1464 O O . PHE A 1 187 ? 18.625 35.688 18.234 1 97.69 187 PHE A O 1
ATOM 1471 N N . ARG A 1 188 ? 17.75 37.719 18.453 1 96.62 188 ARG A N 1
ATOM 1472 C CA . ARG A 1 188 ? 18 37.719 19.906 1 96.62 188 ARG A CA 1
ATOM 1473 C C . ARG A 1 188 ? 17.312 36.5 20.562 1 96.62 188 ARG A C 1
ATOM 1475 O O . ARG A 1 188 ? 17.938 35.781 21.344 1 96.62 188 ARG A O 1
ATOM 1482 N N . ASN A 1 189 ? 16.078 36.406 20.219 1 97.94 189 ASN A N 1
ATOM 1483 C CA . ASN A 1 189 ? 15.352 35.281 20.797 1 97.94 189 ASN A CA 1
ATOM 1484 C C . ASN A 1 189 ? 15.742 33.969 20.156 1 97.94 189 ASN A C 1
ATOM 1486 O O . ASN A 1 189 ? 15.758 32.938 20.812 1 97.94 189 ASN A O 1
ATOM 1490 N N . ALA A 1 190 ? 16.031 34 18.875 1 98.62 190 ALA A N 1
ATOM 1491 C CA . ALA A 1 190 ? 16.516 32.781 18.203 1 98.62 190 ALA A CA 1
ATOM 1492 C C . ALA A 1 190 ? 17.719 32.188 18.922 1 98.62 190 ALA A C 1
ATOM 1494 O O . ALA A 1 190 ? 17.812 30.969 19.109 1 98.62 190 ALA A O 1
ATOM 1495 N N . ASN A 1 191 ? 18.625 33.031 19.328 1 98.56 191 ASN A N 1
ATOM 1496 C CA . ASN A 1 191 ? 19.844 32.594 20 1 98.56 191 ASN A CA 1
ATOM 1497 C C . ASN A 1 191 ? 19.516 31.844 21.297 1 98.56 191 ASN A C 1
ATOM 1499 O O . ASN A 1 191 ? 20.203 30.875 21.641 1 98.56 191 ASN A O 1
ATOM 1503 N N . GLN A 1 192 ? 18.5 32.312 21.984 1 98.56 192 GLN A N 1
ATOM 1504 C CA . GLN A 1 192 ? 18.094 31.609 23.203 1 98.56 192 GLN A CA 1
ATOM 1505 C C . GLN A 1 192 ? 17.625 30.188 22.891 1 98.56 192 GLN A C 1
ATOM 1507 O O . GLN A 1 192 ? 17.969 29.25 23.609 1 98.56 192 GLN A O 1
ATOM 1512 N N . TRP A 1 193 ? 16.953 30.031 21.844 1 98.69 193 TRP A N 1
ATOM 1513 C CA . TRP A 1 193 ? 16.406 28.734 21.484 1 98.69 193 TRP A CA 1
ATOM 1514 C C . TRP A 1 193 ? 17.484 27.812 20.953 1 98.69 193 TRP A C 1
ATOM 1516 O O . TRP A 1 193 ? 17.469 26.609 21.203 1 98.69 193 TRP A O 1
ATOM 1526 N N . PHE A 1 194 ? 18.438 28.359 20.172 1 98.44 194 PHE A N 1
ATOM 1527 C CA . PHE A 1 194 ? 19.562 27.547 19.734 1 98.44 194 PHE A CA 1
ATOM 1528 C C . PHE A 1 194 ? 20.375 27.062 20.922 1 98.44 194 PHE A C 1
ATOM 1530 O O . PHE A 1 194 ? 20.844 25.906 20.938 1 98.44 194 PHE A O 1
ATOM 1537 N N . ARG A 1 195 ? 20.562 27.922 21.875 1 97.81 195 ARG A N 1
ATOM 1538 C CA . ARG A 1 195 ? 21.281 27.531 23.094 1 97.81 195 ARG A CA 1
ATOM 1539 C C . ARG A 1 195 ? 20.547 26.406 23.812 1 97.81 195 ARG A C 1
ATOM 1541 O O . ARG A 1 195 ? 21.172 25.438 24.281 1 97.81 195 ARG A O 1
ATOM 1548 N N . GLU A 1 196 ? 19.266 26.609 23.938 1 97.38 196 GLU A N 1
ATOM 1549 C CA . GLU A 1 196 ? 18.453 25.562 24.562 1 97.38 196 GLU A CA 1
ATOM 1550 C C . GLU A 1 196 ? 18.578 24.234 23.812 1 97.38 196 GLU A C 1
ATOM 1552 O O . GLU A 1 196 ? 18.578 23.172 24.422 1 97.38 196 GLU A O 1
ATOM 1557 N N . ALA A 1 197 ? 18.594 24.297 22.484 1 97.5 197 ALA A N 1
ATOM 1558 C CA . ALA A 1 197 ? 18.75 23.094 21.672 1 97.5 197 ALA A CA 1
ATOM 1559 C C . ALA A 1 197 ? 20.094 22.406 21.953 1 97.5 197 ALA A C 1
ATOM 1561 O O . ALA A 1 197 ? 20.141 21.188 22.109 1 97.5 197 ALA A O 1
ATOM 1562 N N . LEU A 1 198 ? 21.156 23.172 22.078 1 96.25 198 LEU A N 1
ATOM 1563 C CA . LEU A 1 198 ? 22.484 22.625 22.328 1 96.25 198 LEU A CA 1
ATOM 1564 C C . LEU A 1 198 ? 22.547 22.016 23.734 1 96.25 198 LEU A C 1
ATOM 1566 O O . LEU A 1 198 ? 23.141 20.953 23.906 1 96.25 198 LEU A O 1
ATOM 1570 N N . ASP A 1 199 ? 21.953 22.672 24.688 1 95.44 199 ASP A N 1
ATOM 1571 C CA . ASP A 1 199 ? 21.953 22.172 26.062 1 95.44 199 ASP A CA 1
ATOM 1572 C C . ASP A 1 199 ? 21.219 20.844 26.172 1 95.44 199 ASP A C 1
ATOM 1574 O O . ASP A 1 199 ? 21.672 19.938 26.875 1 95.44 199 ASP A O 1
ATOM 1578 N N . ARG A 1 200 ? 20.172 20.719 25.469 1 94.62 200 ARG A N 1
ATOM 1579 C CA . ARG A 1 200 ? 19.359 19.516 25.531 1 94.62 200 ARG A CA 1
ATOM 1580 C C . ARG A 1 200 ? 19.984 18.391 24.719 1 94.62 200 ARG A C 1
ATOM 1582 O O . ARG A 1 200 ? 19.75 17.203 25 1 94.62 200 ARG A O 1
ATOM 1589 N N . LEU A 1 201 ? 20.719 18.75 23.688 1 94.25 201 LEU A N 1
ATOM 1590 C CA . LEU A 1 201 ? 21.391 17.766 22.859 1 94.25 201 LEU A CA 1
ATOM 1591 C C . LEU A 1 201 ? 22.391 16.953 23.672 1 94.25 201 LEU A C 1
ATOM 1593 O O . LEU A 1 201 ? 22.672 15.789 23.359 1 94.25 201 LEU A O 1
ATOM 1597 N N . GLU A 1 202 ? 22.844 17.422 24.719 1 89.25 202 GLU A N 1
ATOM 1598 C CA . GLU A 1 202 ? 23.812 16.75 25.578 1 89.25 202 GLU A CA 1
ATOM 1599 C C . GLU A 1 202 ? 23.156 15.625 26.375 1 89.25 202 GLU A C 1
ATOM 1601 O O . GLU A 1 202 ? 23.828 14.672 26.781 1 89.25 202 GLU A O 1
ATOM 1606 N N . VAL A 1 203 ? 21.859 15.711 26.547 1 86.81 203 VAL A N 1
ATOM 1607 C CA . VAL A 1 203 ? 21.172 14.773 27.422 1 86.81 203 VAL A CA 1
ATOM 1608 C C . VAL A 1 203 ? 20.328 13.812 26.578 1 86.81 203 VAL A C 1
ATOM 1610 O O . VAL A 1 203 ? 20.125 12.664 26.984 1 86.81 203 VAL A O 1
ATOM 1613 N N . GLU A 1 204 ? 19.828 14.367 25.484 1 83.19 204 GLU A N 1
ATOM 1614 C CA . GLU A 1 204 ? 18.906 13.562 24.672 1 83.19 204 GLU A CA 1
ATOM 1615 C C . GLU A 1 204 ? 19.672 12.57 23.797 1 83.19 204 GLU A C 1
ATOM 1617 O O . GLU A 1 204 ? 20.609 12.945 23.094 1 83.19 204 GLU A O 1
ATOM 1622 N N . GLU A 1 205 ? 19.469 11.289 23.891 1 69.94 205 GLU A N 1
ATOM 1623 C CA . GLU A 1 205 ? 20.188 10.219 23.203 1 69.94 205 GLU A CA 1
ATOM 1624 C C . GLU A 1 205 ? 19.797 10.141 21.734 1 69.94 205 GLU A C 1
ATOM 1626 O O . GLU A 1 205 ? 20.656 10 20.859 1 69.94 205 GLU A O 1
ATOM 1631 N N . ALA A 1 206 ? 18.531 10.133 21.391 1 74.25 206 ALA A N 1
ATOM 1632 C CA . ALA A 1 206 ? 18.078 9.938 20.016 1 74.25 206 ALA A CA 1
ATOM 1633 C C . ALA A 1 206 ? 17.516 11.227 19.438 1 74.25 206 ALA A C 1
ATOM 1635 O O . ALA A 1 206 ? 16.5 11.75 19.922 1 74.25 206 ALA A O 1
ATOM 1636 N N . CYS A 1 207 ? 18.484 11.938 18.578 1 80.31 207 CYS A N 1
ATOM 1637 C CA . CYS A 1 207 ? 18.031 13.195 17.984 1 80.31 207 CYS A CA 1
ATOM 1638 C C . CYS A 1 207 ? 18.234 13.188 16.469 1 80.31 207 CYS A C 1
ATOM 1640 O O . CYS A 1 207 ? 19.234 12.672 15.977 1 80.31 207 CYS A O 1
ATOM 1642 N N . LYS A 1 208 ? 17.203 13.68 15.805 1 80.94 208 LYS A N 1
ATOM 1643 C CA . LYS A 1 208 ? 17.266 13.766 14.344 1 80.94 208 LYS A CA 1
ATOM 1644 C C . LYS A 1 208 ? 18.125 14.945 13.898 1 80.94 208 LYS A C 1
ATOM 1646 O O . LYS A 1 208 ? 18.641 14.953 12.773 1 80.94 208 LYS A O 1
ATOM 1651 N N . VAL A 1 209 ? 18.297 15.969 14.805 1 91.88 209 VAL A N 1
ATOM 1652 C CA . VAL A 1 209 ? 19.062 17.156 14.461 1 91.88 209 VAL A CA 1
ATOM 1653 C C . VAL A 1 209 ? 20.484 17.016 15 1 91.88 209 VAL A C 1
ATOM 1655 O O . VAL A 1 209 ? 20.688 16.609 16.141 1 91.88 209 VAL A O 1
ATOM 1658 N N . SER A 1 210 ? 21.453 17.297 14.188 1 93.5 210 SER A N 1
ATOM 1659 C CA . SER A 1 210 ? 22.859 17.172 14.578 1 93.5 210 SER A CA 1
ATOM 1660 C C . SER A 1 210 ? 23.375 18.469 15.219 1 93.5 210 SER A C 1
ATOM 1662 O O . SER A 1 210 ? 22.797 19.531 15.016 1 93.5 210 SER A O 1
ATOM 1664 N N . ARG A 1 211 ? 24.344 18.297 16.016 1 95.25 211 ARG A N 1
ATOM 1665 C CA . ARG A 1 211 ? 25.016 19.453 16.594 1 95.25 211 ARG A CA 1
ATOM 1666 C C . ARG A 1 211 ? 25.5 20.406 15.5 1 95.25 211 ARG A C 1
ATOM 1668 O O . ARG A 1 211 ? 25.453 21.625 15.664 1 95.25 211 ARG A O 1
ATOM 1675 N N . PHE A 1 212 ? 25.922 19.828 14.352 1 95.75 212 PHE A N 1
ATOM 1676 C CA . PHE A 1 212 ? 26.422 20.594 13.211 1 95.75 212 PHE A CA 1
ATOM 1677 C C . PHE A 1 212 ? 25.359 21.547 12.695 1 95.75 212 PHE A C 1
ATOM 1679 O O . PHE A 1 212 ? 25.641 22.734 12.469 1 95.75 212 PHE A O 1
ATOM 1686 N N . GLU A 1 213 ? 24.188 21.109 12.586 1 95.81 213 GLU A N 1
ATOM 1687 C CA . GLU A 1 213 ? 23.094 21.922 12.055 1 95.81 213 GLU A CA 1
ATOM 1688 C C . GLU A 1 213 ? 22.766 23.062 13.008 1 95.81 213 GLU A C 1
ATOM 1690 O O . GLU A 1 213 ? 22.516 24.188 12.562 1 95.81 213 GLU A O 1
ATOM 1695 N N . ILE A 1 214 ? 22.734 22.781 14.273 1 97.25 214 ILE A N 1
ATOM 1696 C CA . ILE A 1 214 ? 22.406 23.797 15.273 1 97.25 214 ILE A CA 1
ATOM 1697 C C . ILE A 1 214 ? 23.484 24.875 15.273 1 97.25 214 ILE A C 1
ATOM 1699 O O . ILE A 1 214 ? 23.172 26.062 15.258 1 97.25 214 ILE A O 1
ATOM 1703 N N . LEU A 1 215 ? 24.734 24.422 15.242 1 97.62 215 LEU A N 1
ATOM 1704 C CA . LEU A 1 215 ? 25.844 25.375 15.266 1 97.62 215 LEU A CA 1
ATOM 1705 C C . LEU A 1 215 ? 25.828 26.281 14.039 1 97.62 215 LEU A C 1
ATOM 1707 O O . LEU A 1 215 ? 26.172 27.453 14.133 1 97.62 215 LEU A O 1
ATOM 1711 N N . ASP A 1 216 ? 25.469 25.734 12.984 1 97.5 216 ASP A N 1
ATOM 1712 C CA . ASP A 1 216 ? 25.438 26.5 11.742 1 97.5 216 ASP A CA 1
ATOM 1713 C C . ASP A 1 216 ? 24.469 27.672 11.836 1 97.5 216 ASP A C 1
ATOM 1715 O O . ASP A 1 216 ? 24.859 28.828 11.602 1 97.5 216 ASP A O 1
ATOM 1719 N N . TYR A 1 217 ? 23.297 27.406 12.297 1 97.19 217 TYR A N 1
ATOM 1720 C CA . TYR A 1 217 ? 22.297 28.469 12.391 1 97.19 217 TYR A CA 1
ATOM 1721 C C . TYR A 1 217 ? 22.578 29.391 13.57 1 97.19 217 TYR A C 1
ATOM 1723 O O . TYR A 1 217 ? 22.375 30.594 13.484 1 97.19 217 TYR A O 1
ATOM 1731 N N . TYR A 1 218 ? 23.031 28.781 14.664 1 98 218 TYR A N 1
ATOM 1732 C CA . TYR A 1 218 ? 23.297 29.547 15.883 1 98 218 TYR A CA 1
ATOM 1733 C C . TYR A 1 218 ? 24.406 30.562 15.664 1 98 218 TYR A C 1
ATOM 1735 O O . TYR A 1 218 ? 24.281 31.719 16.062 1 98 218 TYR A O 1
ATOM 1743 N N . SER A 1 219 ? 25.5 30.156 15.008 1 97.75 219 SER A N 1
ATOM 1744 C CA . SER A 1 219 ? 26.609 31.062 14.758 1 97.75 219 SER A CA 1
ATOM 1745 C C . SER A 1 219 ? 26.188 32.219 13.859 1 97.75 219 SER A C 1
ATOM 1747 O O . SER A 1 219 ? 26.594 33.375 14.086 1 97.75 219 SER A O 1
ATOM 1749 N N . HIS A 1 220 ? 25.438 31.906 12.883 1 96.94 220 HIS A N 1
ATOM 1750 C CA . HIS A 1 220 ? 24.922 32.969 12.016 1 96.94 220 HIS A CA 1
ATOM 1751 C C . HIS A 1 220 ? 24.031 33.938 12.789 1 96.94 220 HIS A C 1
ATOM 1753 O O . HIS A 1 220 ? 24.188 35.156 12.656 1 96.94 220 HIS A O 1
ATOM 1759 N N . SER A 1 221 ? 23.141 33.375 13.578 1 97.81 221 SER A N 1
ATOM 1760 C CA . SER A 1 221 ? 22.203 34.188 14.359 1 97.81 221 SER A CA 1
ATOM 1761 C C . SER A 1 221 ? 22.938 35.094 15.336 1 97.81 221 SER A C 1
ATOM 1763 O O . SER A 1 221 ? 22.547 36.25 15.516 1 97.81 221 SER A O 1
ATOM 1765 N N . LEU A 1 222 ? 23.969 34.625 15.938 1 97.75 222 LEU A N 1
ATOM 1766 C CA . LEU A 1 222 ? 24.781 35.438 16.844 1 97.75 222 LEU A CA 1
ATOM 1767 C C . LEU A 1 222 ? 25.453 36.594 16.109 1 97.75 222 LEU A C 1
ATOM 1769 O O . LEU A 1 222 ? 25.516 37.688 16.641 1 97.75 222 LEU A O 1
ATOM 1773 N N . SER A 1 223 ? 25.906 36.344 14.922 1 96.12 223 SER A N 1
ATOM 1774 C CA . SER A 1 223 ? 26.562 37.375 14.125 1 96.12 223 SER A CA 1
ATOM 1775 C C . SER A 1 223 ? 25.609 38.5 13.789 1 96.12 223 SER A C 1
ATOM 1777 O O . SER A 1 223 ? 26.016 39.656 13.727 1 96.12 223 SER A O 1
ATOM 1779 N N . GLU A 1 224 ? 24.375 38.156 13.617 1 95.75 224 GLU A N 1
ATOM 1780 C CA . GLU A 1 224 ? 23.375 39.156 13.219 1 95.75 224 GLU A CA 1
ATOM 1781 C C . GLU A 1 224 ? 23.094 40.125 14.352 1 95.75 224 GLU A C 1
ATOM 1783 O O . GLU A 1 224 ? 22.594 41.25 14.117 1 95.75 224 GLU A O 1
ATOM 1788 N N . VAL A 1 225 ? 23.469 39.75 15.594 1 94.69 225 VAL A N 1
ATOM 1789 C CA . VAL A 1 225 ? 23.203 40.625 16.719 1 94.69 225 VAL A CA 1
ATOM 1790 C C . VAL A 1 225 ? 24.531 41.219 17.234 1 94.69 225 VAL A C 1
ATOM 1792 O O . VAL A 1 225 ? 24.578 41.781 18.328 1 94.69 225 VAL A O 1
ATOM 1795 N N . GLY A 1 226 ? 25.609 40.938 16.531 1 92.75 226 GLY A N 1
ATOM 1796 C CA . GLY A 1 226 ? 26.891 41.562 16.828 1 92.75 226 GLY A CA 1
ATOM 1797 C C . GLY A 1 226 ? 27.703 40.812 17.844 1 92.75 226 GLY A C 1
ATOM 1798 O O . GLY A 1 226 ? 28.688 41.312 18.375 1 92.75 226 GLY A O 1
ATOM 1799 N N . ARG A 1 227 ? 27.25 39.719 18.188 1 95.06 227 ARG A N 1
ATOM 1800 C CA . ARG A 1 227 ? 28.016 38.875 19.109 1 95.06 227 ARG A CA 1
ATOM 1801 C C . ARG A 1 227 ? 29.047 38.031 18.359 1 95.06 227 ARG A C 1
ATOM 1803 O O . ARG A 1 227 ? 28.984 36.812 18.406 1 95.06 227 ARG A O 1
ATOM 1810 N N . TYR A 1 228 ? 30.031 38.625 17.859 1 96 228 TYR A N 1
ATOM 1811 C CA . TYR A 1 228 ? 30.953 38.031 16.891 1 96 228 TYR A CA 1
ATOM 1812 C C . TYR A 1 228 ? 31.922 37.062 17.562 1 96 228 TYR A C 1
ATOM 1814 O O . TYR A 1 228 ? 32.312 36.062 16.984 1 96 228 TYR A O 1
ATOM 1822 N N . GLU A 1 229 ? 32.344 37.344 18.766 1 96.38 229 GLU A N 1
ATOM 1823 C CA . GLU A 1 229 ? 33.281 36.469 19.453 1 96.38 229 GLU A CA 1
ATOM 1824 C C . GLU A 1 229 ? 32.656 35.094 19.688 1 96.38 229 GLU A C 1
ATOM 1826 O O . GLU A 1 229 ? 33.281 34.062 19.406 1 96.38 229 GLU A O 1
ATOM 1831 N N . GLU A 1 230 ? 31.438 35.156 20.203 1 97.5 230 GLU A N 1
ATOM 1832 C CA . GLU A 1 230 ? 30.734 33.875 20.406 1 97.5 230 GLU A CA 1
ATOM 1833 C C . GLU A 1 230 ? 30.469 33.188 19.078 1 97.5 230 GLU A C 1
ATOM 1835 O O . GLU A 1 230 ? 30.578 31.953 19 1 97.5 230 GLU A O 1
ATOM 1840 N N . ALA A 1 231 ? 30.078 33.938 18.062 1 97.94 231 ALA A N 1
ATOM 1841 C CA . ALA A 1 231 ? 29.828 33.375 16.719 1 97.94 231 ALA A CA 1
ATOM 1842 C C . ALA A 1 231 ? 31.078 32.688 16.172 1 97.94 231 ALA A C 1
ATOM 1844 O O . ALA A 1 231 ? 30.984 31.641 15.547 1 97.94 231 ALA A O 1
ATOM 1845 N N . LEU A 1 232 ? 32.188 33.312 16.422 1 97.75 232 LEU A N 1
ATOM 1846 C CA . LEU A 1 232 ? 33.438 32.75 15.938 1 97.75 232 LEU A CA 1
ATOM 1847 C C . LEU A 1 232 ? 33.75 31.438 16.641 1 97.75 232 LEU A C 1
ATOM 1849 O O . LEU A 1 232 ? 34.219 30.484 15.992 1 97.75 232 LEU A O 1
ATOM 1853 N N . GLU A 1 233 ? 33.594 31.453 17.922 1 98.06 233 GLU A N 1
ATOM 1854 C CA . GLU A 1 233 ? 33.812 30.219 18.688 1 98.06 233 GLU A CA 1
ATOM 1855 C C . GLU A 1 233 ? 32.969 29.078 18.141 1 98.06 233 GLU A C 1
ATOM 1857 O O . GLU A 1 233 ? 33.438 27.969 17.969 1 98.06 233 GLU A O 1
ATOM 1862 N N . LEU A 1 234 ? 31.672 29.312 17.906 1 98 234 LEU A N 1
ATOM 1863 C CA . LEU A 1 234 ? 30.781 28.281 17.391 1 98 234 LEU A CA 1
ATOM 1864 C C . LEU A 1 234 ? 31.156 27.891 15.977 1 98 234 LEU A C 1
ATOM 1866 O O . LEU A 1 234 ? 31.031 26.719 15.602 1 98 234 LEU A O 1
ATOM 1870 N N . THR A 1 235 ? 31.562 28.828 15.164 1 97.88 235 THR A N 1
ATOM 1871 C CA . THR A 1 235 ? 31.969 28.547 13.797 1 97.88 235 THR A CA 1
ATOM 1872 C C . THR A 1 235 ? 33.219 27.672 13.789 1 97.88 235 THR A C 1
ATOM 1874 O O . THR A 1 235 ? 33.344 26.766 12.961 1 97.88 235 THR A O 1
ATOM 1877 N N . ASN A 1 236 ? 34.094 28 14.703 1 97.88 236 ASN A N 1
ATOM 1878 C CA . ASN A 1 236 ? 35.281 27.156 14.82 1 97.88 236 ASN A CA 1
ATOM 1879 C C . ASN A 1 236 ? 34.938 25.719 15.195 1 97.88 236 ASN A C 1
ATOM 1881 O O . ASN A 1 236 ? 35.5 24.781 14.664 1 97.88 236 ASN A O 1
ATOM 1885 N N . GLU A 1 237 ? 34.062 25.578 16.109 1 97.56 237 GLU A N 1
ATOM 1886 C CA . GLU A 1 237 ? 33.594 24.25 16.484 1 97.56 237 GLU A CA 1
ATOM 1887 C C . GLU A 1 237 ? 32.938 23.547 15.297 1 97.56 237 GLU A C 1
ATOM 1889 O O . GLU A 1 237 ? 33.156 22.344 15.086 1 97.56 237 GLU A O 1
ATOM 1894 N N . LEU A 1 238 ? 32.094 24.25 14.547 1 97.12 238 LEU A N 1
ATOM 1895 C CA . LEU A 1 238 ? 31.453 23.734 13.352 1 97.12 238 LEU A CA 1
ATOM 1896 C C . LEU A 1 238 ? 32.469 23.203 12.359 1 97.12 238 LEU A C 1
ATOM 1898 O O . LEU A 1 238 ? 32.281 22.125 11.773 1 97.12 238 LEU A O 1
ATOM 1902 N N . LEU A 1 239 ? 33.562 23.922 12.242 1 96.88 239 LEU A N 1
ATOM 1903 C CA . LEU A 1 239 ? 34.594 23.562 11.281 1 96.88 239 LEU A CA 1
ATOM 1904 C C . LEU A 1 239 ? 35.469 22.438 11.812 1 96.88 239 LEU A C 1
ATOM 1906 O O . LEU A 1 239 ? 36.156 21.766 11.047 1 96.88 239 LEU A O 1
ATOM 1910 N N . GLU A 1 240 ? 35.469 22.203 13.109 1 97.25 240 GLU A N 1
ATOM 1911 C CA . GLU A 1 240 ? 36.094 21.031 13.672 1 97.25 240 GLU A CA 1
ATOM 1912 C C . GLU A 1 240 ? 35.312 19.766 13.312 1 97.25 240 GLU A C 1
ATOM 1914 O O . GLU A 1 240 ? 35.906 18.703 13.125 1 97.25 240 GLU A O 1
ATOM 1919 N N . ILE A 1 241 ? 34.031 19.859 13.289 1 96.75 241 ILE A N 1
ATOM 1920 C CA . ILE A 1 241 ? 33.188 18.734 12.93 1 96.75 241 ILE A CA 1
ATOM 1921 C C . ILE A 1 241 ? 33.312 18.453 11.43 1 96.75 241 ILE A C 1
ATOM 1923 O O . ILE A 1 241 ? 33.406 17.297 11.016 1 96.75 241 ILE A O 1
ATOM 1927 N N . ASN A 1 242 ? 33.25 19.547 10.633 1 96.56 242 ASN A N 1
ATOM 1928 C CA . ASN A 1 242 ? 33.406 19.453 9.18 1 96.56 242 ASN A CA 1
ATOM 1929 C C . ASN A 1 242 ? 34.312 20.562 8.648 1 96.56 242 ASN A C 1
ATOM 1931 O O . ASN A 1 242 ? 33.844 21.641 8.273 1 96.56 242 ASN A O 1
ATOM 1935 N N . SER A 1 243 ? 35.469 20.25 8.422 1 94.94 243 SER A N 1
ATOM 1936 C CA . SER A 1 243 ? 36.5 21.219 8.109 1 94.94 243 SER A CA 1
ATOM 1937 C C . SER A 1 243 ? 36.375 21.703 6.668 1 94.94 243 SER A C 1
ATOM 1939 O O . SER A 1 243 ? 36.938 22.766 6.316 1 94.94 243 SER A O 1
ATOM 1941 N N . THR A 1 244 ? 35.625 21 5.859 1 95.06 244 THR A N 1
ATOM 1942 C CA . THR A 1 244 ? 35.531 21.344 4.449 1 95.06 244 THR A CA 1
ATOM 1943 C C . THR A 1 244 ? 34.219 22.062 4.137 1 95.06 244 THR A C 1
ATOM 1945 O O . THR A 1 244 ? 33.938 22.344 2.975 1 95.06 244 THR A O 1
ATOM 1948 N N . PHE A 1 245 ? 33.531 22.25 5.199 1 95.81 245 PHE A N 1
ATOM 1949 C CA . PHE A 1 245 ? 32.25 22.906 4.973 1 95.81 245 PHE A CA 1
ATOM 1950 C C . PHE A 1 245 ? 32.438 24.344 4.496 1 95.81 245 PHE A C 1
ATOM 1952 O O . PHE A 1 245 ? 32.844 25.203 5.27 1 95.81 245 PHE A O 1
ATOM 1959 N N . VAL A 1 246 ? 32.062 24.688 3.264 1 94.75 246 VAL A N 1
ATOM 1960 C CA . VAL A 1 246 ? 32.312 25.953 2.58 1 94.75 246 VAL A CA 1
ATOM 1961 C C . VAL A 1 246 ? 31.578 27.094 3.287 1 94.75 246 VAL A C 1
ATOM 1963 O O . VAL A 1 246 ? 32.094 28.203 3.402 1 94.75 246 VAL A O 1
ATOM 1966 N N . GLY A 1 247 ? 30.422 26.797 3.723 1 93.88 247 GLY A N 1
ATOM 1967 C CA . GLY A 1 247 ? 29.625 27.797 4.418 1 93.88 247 GLY A CA 1
ATOM 1968 C C . GLY A 1 247 ? 30.266 28.266 5.711 1 93.88 247 GLY A C 1
ATOM 1969 O O . GLY A 1 247 ? 30.219 29.453 6.039 1 93.88 247 GLY A O 1
ATOM 1970 N N . GLY A 1 248 ? 30.859 27.344 6.398 1 95.06 248 GLY A N 1
ATOM 1971 C CA . GLY A 1 248 ? 31.531 27.656 7.648 1 95.06 248 GLY A CA 1
ATOM 1972 C C . GLY A 1 248 ? 32.781 28.484 7.449 1 95.06 248 GLY A C 1
ATOM 1973 O O . GLY A 1 248 ? 33.062 29.391 8.227 1 95.06 248 GLY A O 1
ATOM 1974 N N . ILE A 1 249 ? 33.5 28.109 6.441 1 96.12 249 ILE A N 1
ATOM 1975 C CA . ILE A 1 249 ? 34.75 28.812 6.133 1 96.12 249 ILE A CA 1
ATOM 1976 C C . ILE A 1 249 ? 34.438 30.266 5.766 1 96.12 249 ILE A C 1
ATOM 1978 O O . ILE A 1 249 ? 35.125 31.188 6.242 1 96.12 249 ILE A O 1
ATOM 1982 N N . ALA A 1 250 ? 33.5 30.406 4.91 1 95.81 250 ALA A N 1
ATOM 1983 C CA . ALA A 1 250 ? 33.094 31.75 4.5 1 95.81 250 ALA A CA 1
ATOM 1984 C C . ALA A 1 250 ? 32.625 32.562 5.695 1 95.81 250 ALA A C 1
ATOM 1986 O O . ALA A 1 250 ? 32.969 33.75 5.816 1 95.81 250 ALA A O 1
ATOM 1987 N N . LYS A 1 251 ? 31.797 31.938 6.531 1 96 251 LYS A N 1
ATOM 1988 C CA . LYS A 1 251 ? 31.281 32.594 7.719 1 96 251 LYS A CA 1
ATOM 1989 C C . LYS A 1 251 ? 32.406 33.062 8.633 1 96 251 LYS A C 1
ATOM 1991 O O . LYS A 1 251 ? 32.375 34.156 9.18 1 96 251 LYS A O 1
ATOM 1996 N N . LYS A 1 252 ? 33.344 32.219 8.852 1 96.94 252 LYS A N 1
ATOM 1997 C CA . LYS A 1 252 ? 34.5 32.531 9.695 1 96.94 252 LYS A CA 1
ATOM 1998 C C . LYS A 1 252 ? 35.25 33.781 9.195 1 96.94 252 LYS A C 1
ATOM 2000 O O . LYS A 1 252 ? 35.562 34.656 9.992 1 96.94 252 LYS A O 1
ATOM 2005 N N . LYS A 1 253 ? 35.438 33.781 7.906 1 96.75 253 LYS A N 1
ATOM 2006 C CA . LYS A 1 253 ? 36.156 34.938 7.309 1 96.75 253 LYS A CA 1
ATOM 2007 C C . LYS A 1 253 ? 35.375 36.219 7.555 1 96.75 253 LYS A C 1
ATOM 2009 O O . LYS A 1 253 ? 36 37.25 7.891 1 96.75 253 LYS A O 1
ATOM 2014 N N . VAL A 1 254 ? 34.125 36.219 7.367 1 96.19 254 VAL A N 1
ATOM 2015 C CA . VAL A 1 254 ? 33.281 37.375 7.543 1 96.19 254 VAL A CA 1
ATOM 2016 C C . VAL A 1 254 ? 33.312 37.844 9 1 96.19 254 VAL A C 1
ATOM 2018 O O . VAL A 1 254 ? 33.469 39.031 9.289 1 96.19 254 VAL A O 1
ATOM 2021 N N . ILE A 1 255 ? 33.188 36.906 9.922 1 97 255 ILE A N 1
ATOM 2022 C CA . ILE A 1 255 ? 33.188 37.188 11.352 1 97 255 ILE A CA 1
ATOM 2023 C C . ILE A 1 255 ? 34.5 37.812 11.766 1 97 255 ILE A C 1
ATOM 2025 O O . ILE A 1 255 ? 34.531 38.781 12.5 1 97 255 ILE A O 1
ATOM 2029 N N . GLU A 1 256 ? 35.562 37.219 11.312 1 96.62 256 GLU A N 1
ATOM 2030 C CA . GLU A 1 256 ? 36.875 37.75 11.617 1 96.62 256 GLU A CA 1
ATOM 2031 C C . GLU A 1 256 ? 37.062 39.156 11.07 1 96.62 256 GLU A C 1
ATOM 2033 O O . GLU A 1 256 ? 37.688 40 11.711 1 96.62 256 GLU A O 1
ATOM 2038 N N . GLY A 1 257 ? 36.531 39.344 9.914 1 95.19 257 GLY A N 1
ATOM 2039 C CA . GLY A 1 257 ? 36.562 40.688 9.352 1 95.19 257 GLY A CA 1
ATOM 2040 C C . GLY A 1 257 ? 35.875 41.719 10.219 1 95.19 257 GLY A C 1
ATOM 2041 O O . GLY A 1 257 ? 36.375 42.812 10.406 1 95.19 257 GLY A O 1
ATOM 2042 N N . TRP A 1 258 ? 34.75 41.344 10.695 1 94.44 258 TRP A N 1
ATOM 2043 C CA . TRP A 1 258 ? 34 42.25 11.555 1 94.44 258 TRP A CA 1
ATOM 2044 C C . TRP A 1 258 ? 34.719 42.5 12.875 1 94.44 258 TRP A C 1
ATOM 2046 O O . TRP A 1 258 ? 34.688 43.594 13.406 1 94.44 258 TRP A O 1
ATOM 2056 N N . LEU A 1 259 ? 35.312 41.438 13.445 1 95.06 259 LEU A N 1
ATOM 2057 C CA . LEU A 1 259 ? 36.062 41.562 14.688 1 95.06 259 LEU A CA 1
ATOM 2058 C C . LEU A 1 259 ? 37.25 42.5 14.508 1 95.06 259 LEU A C 1
ATOM 2060 O O . LEU A 1 259 ? 37.562 43.312 15.383 1 95.06 259 LEU A O 1
ATOM 2064 N N . ASP A 1 260 ? 37.844 42.406 13.383 1 94.44 260 ASP A N 1
ATOM 2065 C CA . ASP A 1 260 ? 38.969 43.312 13.062 1 94.44 260 ASP A CA 1
ATOM 2066 C C . ASP A 1 260 ? 38.5 44.75 12.969 1 94.44 260 ASP A C 1
ATOM 2068 O O . ASP A 1 260 ? 39.156 45.656 13.453 1 94.44 260 ASP A O 1
ATOM 2072 N N . HIS A 1 261 ? 37.469 44.938 12.297 1 93.56 261 HIS A N 1
ATOM 2073 C CA . HIS A 1 261 ? 36.875 46.25 12.141 1 93.56 261 HIS A CA 1
ATOM 2074 C C . HIS A 1 261 ? 36.562 46.875 13.5 1 93.56 261 HIS A C 1
ATOM 2076 O O . HIS A 1 261 ? 36.812 48.062 13.727 1 93.56 261 HIS A O 1
ATOM 2082 N N . ILE A 1 262 ? 35.969 46.094 14.383 1 93.12 262 ILE A N 1
ATOM 2083 C CA . ILE A 1 262 ? 35.594 46.562 15.719 1 93.12 262 ILE A CA 1
ATOM 2084 C C . ILE A 1 262 ? 36.875 46.938 16.516 1 93.12 262 ILE A C 1
ATOM 2086 O O . ILE A 1 262 ? 36.875 47.875 17.281 1 93.12 262 ILE A O 1
ATOM 2090 N N . GLU A 1 263 ? 37.812 46.125 16.391 1 90.75 263 GLU A N 1
ATOM 2091 C CA . GLU A 1 263 ? 39.094 46.375 17.094 1 90.75 263 GLU A CA 1
ATOM 2092 C C . GLU A 1 263 ? 39.719 47.656 16.625 1 90.75 263 GLU A C 1
ATOM 2094 O O . GLU A 1 263 ? 40.281 48.406 17.438 1 90.75 263 GLU A O 1
ATOM 2099 N N . ARG A 1 264 ? 39.562 48 15.422 1 92.06 264 ARG A N 1
ATOM 2100 C CA . ARG A 1 264 ? 40.188 49.156 14.836 1 92.06 264 ARG A CA 1
ATOM 2101 C C . ARG A 1 264 ? 39.344 50.406 15.086 1 92.06 264 ARG A C 1
ATOM 2103 O O . ARG A 1 264 ? 39.875 51.5 15.328 1 92.06 264 ARG A O 1
ATOM 2110 N N . ASN A 1 265 ? 38.062 50.281 14.992 1 91 265 ASN A N 1
ATOM 2111 C CA . ASN A 1 265 ? 37.188 51.469 14.969 1 91 265 ASN A CA 1
ATOM 2112 C C . ASN A 1 265 ? 36.344 51.531 16.234 1 91 265 ASN A C 1
ATOM 2114 O O . ASN A 1 265 ? 35.688 52.562 16.469 1 91 265 ASN A O 1
ATOM 2118 N N . GLY A 1 266 ? 36.438 50.562 17.109 1 86.56 266 GLY A N 1
ATOM 2119 C CA . GLY A 1 266 ? 35.594 50.5 18.281 1 86.56 266 GLY A CA 1
ATOM 2120 C C . GLY A 1 266 ? 34.188 50.031 17.969 1 86.56 266 GLY A C 1
ATOM 2121 O O . GLY A 1 266 ? 33.781 49.969 16.812 1 86.56 266 GLY A O 1
ATOM 2122 N N . ARG A 1 267 ? 33.469 49.562 18.984 1 82.56 267 ARG A N 1
ATOM 2123 C CA . ARG A 1 267 ? 32.094 49.094 18.812 1 82.56 267 ARG A CA 1
ATOM 2124 C C . ARG A 1 267 ? 31.109 50.25 18.734 1 82.56 267 ARG A C 1
ATOM 2126 O O . ARG A 1 267 ? 31.234 51.25 19.469 1 82.56 267 ARG A O 1
ATOM 2133 N N . LYS A 1 268 ? 30.375 50.25 17.688 1 77.81 268 LYS A N 1
ATOM 2134 C CA . LYS A 1 268 ? 29.328 51.25 17.609 1 77.81 268 LYS A CA 1
ATOM 2135 C C . LYS A 1 268 ? 28.328 51.094 18.75 1 77.81 268 LYS A C 1
ATOM 2137 O O . LYS A 1 268 ? 27.922 49.969 19.078 1 77.81 268 LYS A O 1
ATOM 2142 N N . ARG A 1 269 ? 28.109 52.156 19.422 1 74.88 269 ARG A N 1
ATOM 2143 C CA . ARG A 1 269 ? 27.172 52.156 20.531 1 74.88 269 ARG A CA 1
ATOM 2144 C C . ARG A 1 269 ? 25.766 51.844 20.062 1 74.88 269 ARG A C 1
ATOM 2146 O O . ARG A 1 269 ? 25.281 52.406 19.078 1 74.88 269 ARG A O 1
ATOM 2153 N N . LYS A 1 270 ? 25.125 50.75 20.578 1 76.44 270 LYS A N 1
ATOM 2154 C CA . LYS A 1 270 ? 23.75 50.406 20.25 1 76.44 270 LYS A CA 1
ATOM 2155 C C . LYS A 1 270 ? 22.781 51.469 20.781 1 76.44 270 LYS A C 1
ATOM 2157 O O . LYS A 1 270 ? 22.922 51.938 21.906 1 76.44 270 LYS A O 1
ATOM 2162 N N . LEU A 1 271 ? 22 52.031 19.922 1 80.62 271 LEU A N 1
ATOM 2163 C CA . LEU A 1 271 ? 20.969 52.969 20.359 1 80.62 271 LEU A CA 1
ATOM 2164 C C . LEU A 1 271 ? 20 52.312 21.328 1 80.62 271 LEU A C 1
ATOM 2166 O O . LEU A 1 271 ? 19.594 51.156 21.141 1 80.62 271 LEU A O 1
ATOM 2170 N N . PRO A 1 272 ? 19.797 52.938 22.438 1 83.69 272 PRO A N 1
ATOM 2171 C CA . PRO A 1 272 ? 18.859 52.375 23.406 1 83.69 272 PRO A CA 1
ATOM 2172 C C . PRO A 1 272 ? 17.438 52.281 22.844 1 83.69 272 PRO A C 1
ATOM 2174 O O . PRO A 1 272 ? 17.078 53.031 21.938 1 83.69 272 PRO A O 1
ATOM 2177 N N . LYS A 1 273 ? 16.719 51.375 23.422 1 88.94 273 LYS A N 1
ATOM 2178 C CA . LYS A 1 273 ? 15.297 51.281 23.094 1 88.94 273 LYS A CA 1
ATOM 2179 C C . LYS A 1 273 ? 14.562 52.594 23.422 1 88.94 273 LYS A C 1
ATOM 2181 O O . LYS A 1 273 ? 14.766 53.156 24.484 1 88.94 273 LYS A O 1
ATOM 2186 N N . PRO A 1 274 ? 13.773 53 22.531 1 91.62 274 PRO A N 1
ATOM 2187 C CA . PRO A 1 274 ? 13.031 54.25 22.781 1 91.62 274 PRO A CA 1
ATOM 2188 C C . PRO A 1 274 ? 12.172 54.156 24.047 1 91.62 274 PRO A C 1
ATOM 2190 O O . PRO A 1 274 ? 11.602 53.125 24.344 1 91.62 274 PRO A O 1
ATOM 2193 N N . ALA A 1 275 ? 12.102 55.219 24.719 1 92.06 275 ALA A N 1
ATOM 2194 C CA . ALA A 1 275 ? 11.391 55.281 25.984 1 92.06 275 ALA A CA 1
ATOM 2195 C C . ALA A 1 275 ? 9.93 54.906 25.828 1 92.06 275 ALA A C 1
ATOM 2197 O O . ALA A 1 275 ? 9.352 54.219 26.688 1 92.06 275 ALA A O 1
ATOM 2198 N N . ILE A 1 276 ? 9.352 55.312 24.703 1 93.75 276 ILE A N 1
ATOM 2199 C CA . ILE A 1 276 ? 7.934 55.062 24.484 1 93.75 276 ILE A CA 1
ATOM 2200 C C . ILE A 1 276 ? 7.684 53.562 24.344 1 93.75 276 ILE A C 1
ATOM 2202 O O . ILE A 1 276 ? 6.633 53.062 24.75 1 93.75 276 ILE A O 1
ATOM 2206 N N . ILE A 1 277 ? 8.633 52.906 23.812 1 93.56 277 ILE A N 1
ATOM 2207 C CA . ILE A 1 277 ? 8.508 51.469 23.625 1 93.56 277 ILE A CA 1
ATOM 2208 C C . ILE A 1 277 ? 8.648 50.781 24.984 1 93.56 277 ILE A C 1
ATOM 2210 O O . ILE A 1 277 ? 7.93 49.812 25.266 1 93.56 277 ILE A O 1
ATOM 2214 N N . LYS A 1 278 ? 9.531 51.219 25.75 1 93.62 278 LYS A N 1
ATOM 2215 C CA . LYS A 1 278 ? 9.703 50.656 27.094 1 93.62 278 LYS A CA 1
ATOM 2216 C C . LYS A 1 278 ? 8.43 50.812 27.922 1 93.62 278 LYS A C 1
ATOM 2218 O O . LYS A 1 278 ? 8.039 49.906 28.656 1 93.62 278 LYS A O 1
ATOM 2223 N N . LEU A 1 279 ? 7.891 51.969 27.766 1 93.69 279 LEU A N 1
ATOM 2224 C CA . LEU A 1 279 ? 6.652 52.25 28.484 1 93.69 279 LEU A CA 1
ATOM 2225 C C . LEU A 1 279 ? 5.52 51.344 27.984 1 93.69 279 LEU A C 1
ATOM 2227 O O . LEU A 1 279 ? 4.742 50.844 28.781 1 93.69 279 LEU A O 1
ATOM 2231 N N . TYR A 1 280 ? 5.453 51.25 26.719 1 95.38 280 TYR A N 1
ATOM 2232 C CA . TYR A 1 280 ? 4.492 50.344 26.094 1 95.38 280 TYR A CA 1
ATOM 2233 C C . TYR A 1 280 ? 4.598 48.938 26.672 1 95.38 280 TYR A C 1
ATOM 2235 O O . TYR A 1 280 ? 3.6 48.375 27.125 1 95.38 280 TYR A O 1
ATOM 2243 N N . GLU A 1 281 ? 5.785 48.438 26.688 1 95.81 281 GLU A N 1
ATOM 2244 C CA . GLU A 1 281 ? 6.016 47.062 27.156 1 95.81 281 GLU A CA 1
ATOM 2245 C C . GLU A 1 281 ? 5.676 46.938 28.641 1 95.81 281 GLU A C 1
ATOM 2247 O O . GLU A 1 281 ? 5.078 45.969 29.062 1 95.81 281 GLU A O 1
ATOM 2252 N N . LYS A 1 282 ? 6.035 47.938 29.375 1 95.62 282 LYS A N 1
ATOM 2253 C CA . LYS A 1 282 ? 5.75 47.969 30.797 1 95.62 282 LYS A CA 1
ATOM 2254 C C . LYS A 1 282 ? 4.246 47.906 31.062 1 95.62 282 LYS A C 1
ATOM 2256 O O . LYS A 1 282 ? 3.781 47.219 31.953 1 95.62 282 LYS A O 1
ATOM 2261 N N . LEU A 1 283 ? 3.502 48.656 30.281 1 95.88 283 LEU A N 1
ATOM 2262 C CA . LEU A 1 283 ? 2.051 48.688 30.422 1 95.88 283 LEU A CA 1
ATOM 2263 C C . LEU A 1 283 ? 1.426 47.344 30.031 1 95.88 283 LEU A C 1
ATOM 2265 O O . LEU A 1 283 ? 0.482 46.906 30.672 1 95.88 283 LEU A O 1
ATOM 2269 N N . CYS A 1 284 ? 1.997 46.75 29.016 1 96.12 284 CYS A N 1
ATOM 2270 C CA . CYS A 1 284 ? 1.476 45.469 28.547 1 96.12 284 CYS A CA 1
ATOM 2271 C C . CYS A 1 284 ? 1.655 44.406 29.625 1 96.12 284 CYS A C 1
ATOM 2273 O O . CYS A 1 284 ? 0.811 43.5 29.766 1 96.12 284 CYS A O 1
ATOM 2275 N N . ARG A 1 285 ? 2.705 44.469 30.438 1 94.19 285 ARG A N 1
ATOM 2276 C CA . ARG A 1 285 ? 2.996 43.5 31.469 1 94.19 285 ARG A CA 1
ATOM 2277 C C . ARG A 1 285 ? 2.205 43.781 32.75 1 94.19 285 ARG A C 1
ATOM 2279 O O . ARG A 1 285 ? 2.145 42.938 33.656 1 94.19 285 ARG A O 1
ATOM 2286 N N . GLY A 1 286 ? 1.636 44.906 32.75 1 89.94 286 GLY A N 1
ATOM 2287 C CA . GLY A 1 286 ? 0.94 45.312 33.969 1 89.94 286 GLY A CA 1
ATOM 2288 C C . GLY A 1 286 ? 1.872 45.812 35.062 1 89.94 286 GLY A C 1
ATOM 2289 O O . GLY A 1 286 ? 1.506 45.844 36.25 1 89.94 286 GLY A O 1
ATOM 2290 N N . ASP A 1 287 ? 3.084 46.188 34.719 1 85.5 287 ASP A N 1
ATOM 2291 C CA . ASP A 1 287 ? 4.102 46.625 35.688 1 85.5 287 ASP A CA 1
ATOM 2292 C C . ASP A 1 287 ? 3.908 48.094 36.062 1 85.5 287 ASP A C 1
ATOM 2294 O O . ASP A 1 287 ? 4.848 48.75 36.531 1 85.5 287 ASP A O 1
ATOM 2298 N N . TYR A 1 288 ? 2.791 48.656 35.781 1 82.38 288 TYR A N 1
ATOM 2299 C CA . TYR A 1 288 ? 2.586 50.062 36.125 1 82.38 288 TYR A CA 1
ATOM 2300 C C . TYR A 1 288 ? 1.274 50.25 36.875 1 82.38 288 TYR A C 1
ATOM 2302 O O . TYR A 1 288 ? 0.249 49.688 36.5 1 82.38 288 TYR A O 1
ATOM 2310 N N . GLU A 1 289 ? 1.47 50.875 38 1 79.38 289 GLU A N 1
ATOM 2311 C CA . GLU A 1 289 ? 0.289 51.281 38.781 1 79.38 289 GLU A CA 1
ATOM 2312 C C . GLU A 1 289 ? 0.077 52.781 38.719 1 79.38 289 GLU A C 1
ATOM 2314 O O . GLU A 1 289 ? 0.998 53.562 39 1 79.38 289 GLU A O 1
ATOM 2319 N N . ARG A 1 290 ? -1.061 53.156 38.219 1 82.25 290 ARG A N 1
ATOM 2320 C CA . ARG A 1 290 ? -1.362 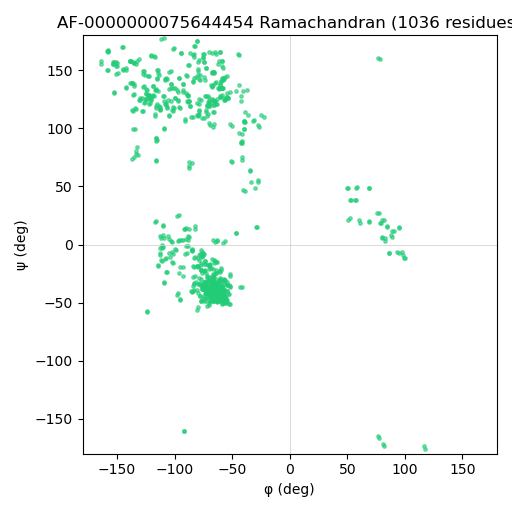54.562 38.188 1 82.25 290 ARG A CA 1
ATOM 2321 C C . ARG A 1 290 ? -1.381 55.188 39.594 1 82.25 290 ARG A C 1
ATOM 2323 O O . ARG A 1 290 ? -1.855 54.562 40.531 1 82.25 290 ARG A O 1
ATOM 2330 N N . PRO A 1 291 ? -0.824 56.312 39.688 1 79.25 291 PRO A N 1
ATOM 2331 C CA . PRO A 1 291 ? -0.797 56.969 41 1 79.25 291 PRO A CA 1
ATOM 2332 C C . PRO A 1 291 ? -2.193 57.188 41.594 1 79.25 291 PRO A C 1
ATOM 2334 O O . PRO A 1 291 ? -3.141 57.438 40.844 1 79.25 291 PRO A O 1
ATOM 2337 N N . GLY A 1 292 ? -2.377 57.031 42.844 1 75.25 292 GLY A N 1
ATOM 2338 C CA . GLY A 1 292 ? -3.631 57.219 43.562 1 75.25 292 GLY A CA 1
ATOM 2339 C C . GLY A 1 292 ? -4.281 58.562 43.312 1 75.25 292 GLY A C 1
ATOM 2340 O O . GLY A 1 292 ? -5.508 58.656 43.25 1 75.25 292 GLY A O 1
ATOM 2341 N N . GLU A 1 293 ? -3.418 59.562 43.156 1 78.12 293 GLU A N 1
ATOM 2342 C CA . GLU A 1 293 ? -3.924 60.906 42.938 1 78.12 293 GLU A CA 1
ATOM 2343 C C . GLU A 1 293 ? -4.754 60.969 41.656 1 78.12 293 GLU A C 1
ATOM 2345 O O . GLU A 1 293 ? -5.73 61.719 41.562 1 78.12 293 GLU A O 1
ATOM 2350 N N . VAL A 1 294 ? -4.379 60.156 40.781 1 75.5 294 VAL A N 1
ATOM 2351 C CA . VAL A 1 294 ? -5.082 60.156 39.5 1 75.5 294 VAL A CA 1
ATOM 2352 C C . VAL A 1 294 ? -6.344 59.281 39.625 1 75.5 294 VAL A C 1
ATOM 2354 O O . VAL A 1 294 ? -7.426 59.719 39.188 1 75.5 294 VAL A O 1
ATOM 2357 N N . THR A 1 295 ? -6.172 58.188 40.312 1 77.81 295 THR A N 1
ATOM 2358 C CA . THR A 1 295 ? -7.27 57.219 40.312 1 77.81 295 THR A CA 1
ATOM 2359 C C . THR A 1 295 ? -8.391 57.688 41.25 1 77.81 295 THR A C 1
ATOM 2361 O O . THR A 1 295 ? -9.547 57.312 41.062 1 77.81 295 THR A O 1
ATOM 2364 N N . SER A 1 296 ? -8.008 58.5 42.125 1 74.56 296 SER A N 1
ATOM 2365 C CA . SER A 1 296 ? -9.008 59 43.094 1 74.56 296 SER A CA 1
ATOM 2366 C C . SER A 1 296 ? -10 59.938 42.406 1 74.56 296 SER A C 1
ATOM 2368 O O . SER A 1 296 ? -11.102 60.156 42.906 1 74.56 296 SER A O 1
ATOM 2370 N N . GLN A 1 297 ? -9.602 60.469 41.281 1 73.19 297 GLN A N 1
ATOM 2371 C CA . GLN A 1 297 ? -10.445 61.406 40.594 1 73.19 297 GLN A CA 1
ATOM 2372 C C . GLN A 1 297 ? -11.391 60.719 39.625 1 73.19 297 GLN A C 1
ATOM 2374 O O . GLN A 1 297 ? -12.305 61.344 39.062 1 73.19 297 GLN A O 1
ATOM 2379 N N . LEU A 1 298 ? -11.156 59.469 39.5 1 78.88 298 LEU A N 1
ATOM 2380 C CA . LEU A 1 298 ? -11.945 58.688 38.531 1 78.88 298 LEU A CA 1
ATOM 2381 C C . LEU A 1 298 ? -13.273 58.25 39.156 1 78.88 298 LEU A C 1
ATOM 2383 O O . LEU A 1 298 ? -13.375 58.094 40.344 1 78.88 298 LEU A O 1
ATOM 2387 N N . PHE A 1 299 ? -14.312 58.312 38.344 1 74.88 299 PHE A N 1
ATOM 2388 C CA . PHE A 1 299 ? -15.633 58 38.875 1 74.88 299 PHE A CA 1
ATOM 2389 C C . PHE A 1 299 ? -16.438 57.156 37.875 1 74.88 299 PHE A C 1
ATOM 2391 O O . PHE A 1 299 ? -16.031 57 36.719 1 74.88 299 PHE A O 1
ATOM 2398 N N . CYS A 1 300 ? -17.391 56.469 38.375 1 75.62 300 CYS A N 1
ATOM 2399 C CA . CYS A 1 300 ? -18.375 55.719 37.594 1 75.62 300 CYS A CA 1
ATOM 2400 C C . CYS A 1 300 ? -19.734 56.375 37.656 1 75.62 300 CYS A C 1
ATOM 2402 O O . CYS A 1 300 ? -20.125 56.938 38.688 1 75.62 300 CYS A O 1
ATOM 2404 N N . ARG A 1 301 ? -20.281 56.688 36.5 1 73.12 301 ARG A N 1
ATOM 2405 C CA . ARG A 1 301 ? -21.625 57.25 36.5 1 73.12 301 ARG A CA 1
ATOM 2406 C C . ARG A 1 301 ? -22.484 56.594 35.406 1 73.12 301 ARG A C 1
ATOM 2408 O O . ARG A 1 301 ? -21.953 55.938 34.531 1 73.12 301 ARG A O 1
ATOM 2415 N N . TYR A 1 302 ? -23.75 56.656 35.625 1 69.81 302 TYR A N 1
ATOM 2416 C CA . TYR A 1 302 ? -24.672 56.312 34.562 1 69.81 302 TYR A CA 1
ATOM 2417 C C . TYR A 1 302 ? -24.844 57.469 33.594 1 69.81 302 TYR A C 1
ATOM 2419 O O . TYR A 1 302 ? -25.094 58.594 34 1 69.81 302 TYR A O 1
ATOM 2427 N N . GLU A 1 303 ? -24.359 57.281 32.438 1 65.62 303 GLU A N 1
ATOM 2428 C CA . GLU A 1 303 ? -24.531 58.312 31.438 1 65.62 303 GLU A CA 1
ATOM 2429 C C . GLU A 1 303 ? -25.953 58.344 30.891 1 65.62 303 GLU A C 1
ATOM 2431 O O . GLU A 1 303 ? -26.391 57.375 30.266 1 65.62 303 GLU A O 1
ATOM 2436 N N . THR A 1 304 ? -26.734 59.344 31.219 1 58.44 304 THR A N 1
ATOM 2437 C CA . THR A 1 304 ? -28.141 59.438 30.812 1 58.44 304 THR A CA 1
ATOM 2438 C C . THR A 1 304 ? -28.359 60.594 29.828 1 58.44 304 THR A C 1
ATOM 2440 O O . THR A 1 304 ? -29.422 60.688 29.219 1 58.44 304 THR A O 1
ATOM 2443 N N . SER A 1 305 ? -27.328 61.438 29.625 1 51.06 305 SER A N 1
ATOM 2444 C CA . SER A 1 305 ? -27.641 62.75 29.078 1 51.06 305 SER A CA 1
ATOM 2445 C C . SER A 1 305 ? -27.203 62.875 27.625 1 51.06 305 SER A C 1
ATOM 2447 O O . SER A 1 305 ? -27.609 63.781 26.922 1 51.06 305 SER A O 1
ATOM 2449 N N . ALA A 1 306 ? -26.453 62 27.109 1 53.44 306 ALA A N 1
ATOM 2450 C CA . ALA A 1 306 ? -25.875 62.219 25.797 1 53.44 306 ALA A CA 1
ATOM 2451 C C . ALA A 1 306 ? -26.938 62.156 24.703 1 53.44 306 ALA A C 1
ATOM 2453 O O . ALA A 1 306 ? -26.906 62.938 23.75 1 53.44 306 ALA A O 1
ATOM 2454 N N . THR A 1 307 ? -27.875 61.312 24.844 1 57.31 307 THR A N 1
ATOM 2455 C CA . THR A 1 307 ? -29.016 61.219 23.938 1 57.31 307 THR A CA 1
ATOM 2456 C C . THR A 1 307 ? -30.281 60.906 24.734 1 57.31 307 THR A C 1
ATOM 2458 O O . THR A 1 307 ? -30.219 60.375 25.844 1 57.31 307 THR A O 1
ATOM 2461 N N . PRO A 1 308 ? -31.328 61.375 24.141 1 51.5 308 PRO A N 1
ATOM 2462 C CA . PRO A 1 308 ? -32.594 61.062 24.828 1 51.5 308 PRO A CA 1
ATOM 2463 C C . PRO A 1 308 ? -32.75 59.594 25.141 1 51.5 308 PRO A C 1
ATOM 2465 O O . PRO A 1 308 ? -33.344 59.219 26.156 1 51.5 308 PRO A O 1
ATOM 2468 N N . PHE A 1 309 ? -32.156 58.844 24.391 1 54.44 309 PHE A N 1
ATOM 2469 C CA . PHE A 1 309 ? -32.312 57.406 24.547 1 54.44 309 PHE A CA 1
ATOM 2470 C C . PHE A 1 309 ? -31.578 56.938 25.812 1 54.44 309 PHE A C 1
ATOM 2472 O O . PHE A 1 309 ? -32.031 56 26.469 1 54.44 309 PHE A O 1
ATOM 2479 N N . LEU A 1 310 ? -30.625 57.594 26.188 1 61 310 LEU A N 1
ATOM 2480 C CA . LEU A 1 310 ? -29.812 57.156 27.328 1 61 310 LEU A CA 1
ATOM 2481 C C . LEU A 1 310 ? -30.547 57.406 28.641 1 61 310 LEU A C 1
ATOM 2483 O O . LEU A 1 310 ? -30.141 56.906 29.688 1 61 310 LEU A O 1
ATOM 2487 N N . ARG A 1 311 ? -31.547 58.031 28.469 1 55.78 311 ARG A N 1
ATOM 2488 C CA . ARG A 1 311 ? -32.406 58.219 29.641 1 55.78 311 ARG A CA 1
ATOM 2489 C C . ARG A 1 311 ? -33.125 56.938 30 1 55.78 311 ARG A C 1
ATOM 2491 O O . ARG A 1 311 ? -33.406 56.656 31.172 1 55.78 311 ARG A O 1
ATOM 2498 N N . LEU A 1 312 ? -33.469 56.281 29.016 1 48.59 312 LEU A N 1
ATOM 2499 C CA . LEU A 1 312 ? -34.219 55.031 29.203 1 48.59 312 LEU A CA 1
ATOM 2500 C C . LEU A 1 312 ? -33.25 53.875 29.484 1 48.59 312 LEU A C 1
ATOM 2502 O O . LEU A 1 312 ? -33.594 52.969 30.25 1 48.59 312 LEU A O 1
ATOM 2506 N N . ALA A 1 313 ? -32.156 53.906 28.891 1 56.12 313 ALA A N 1
ATOM 2507 C CA . ALA A 1 313 ? -31.141 52.844 29.062 1 56.12 313 ALA A CA 1
ATOM 2508 C C . ALA A 1 313 ? -29.766 53.438 29.312 1 56.12 313 ALA A C 1
ATOM 2510 O O . ALA A 1 313 ? -28.938 53.562 28.406 1 56.12 313 ALA A O 1
ATOM 2511 N N . PRO A 1 314 ? -29.578 53.75 30.594 1 70.12 314 PRO A N 1
ATOM 2512 C CA . PRO A 1 314 ? -28.312 54.406 30.922 1 70.12 314 PRO A CA 1
ATOM 2513 C C . PRO A 1 314 ? -27.094 53.5 30.75 1 70.12 314 PRO A C 1
ATOM 2515 O O . PRO A 1 314 ? -27.188 52.281 30.969 1 70.12 314 PRO A O 1
ATOM 2518 N N . LEU A 1 315 ? -26.109 54.062 30.188 1 76.81 315 LEU A N 1
ATOM 2519 C CA . LEU A 1 315 ? -24.859 53.344 30.031 1 76.81 315 LEU A CA 1
ATOM 2520 C C . LEU A 1 315 ? -23.969 53.531 31.266 1 76.81 315 LEU A C 1
ATOM 2522 O O . LEU A 1 315 ? -23.891 54.625 31.812 1 76.81 315 LEU A O 1
ATOM 2526 N N . LYS A 1 316 ? -23.516 52.438 31.797 1 83.25 316 LYS A N 1
ATOM 2527 C CA . LYS A 1 316 ? -22.547 52.469 32.906 1 83.25 316 LYS A CA 1
ATOM 2528 C C . LYS A 1 316 ? -21.188 52.969 32.406 1 83.25 316 LYS A C 1
ATOM 2530 O O . LYS A 1 316 ? -20.469 52.25 31.75 1 83.25 316 LYS A O 1
ATOM 2535 N N . LEU A 1 317 ? -20.922 54.219 32.719 1 87.06 317 LEU A N 1
ATOM 2536 C CA . LEU A 1 317 ? -19.734 54.906 32.25 1 87.06 317 LEU A CA 1
ATOM 2537 C C . LEU A 1 317 ? -18.688 55 33.344 1 87.06 317 LEU A C 1
ATOM 2539 O O . LEU A 1 317 ? -19 55.375 34.469 1 87.06 317 LEU A O 1
ATOM 2543 N N . GLU A 1 318 ? -17.547 54.5 33.031 1 88.56 318 GLU A N 1
ATOM 2544 C CA . GLU A 1 318 ? -16.375 54.625 33.906 1 88.56 318 GLU A CA 1
ATOM 2545 C C . GLU A 1 318 ? -15.305 55.5 33.281 1 88.56 318 GLU A C 1
ATOM 2547 O O . GLU A 1 318 ? -14.82 55.188 32.188 1 88.56 318 GLU A O 1
ATOM 2552 N N . VAL A 1 319 ? -14.969 56.656 33.906 1 90.19 319 VAL A N 1
ATOM 2553 C CA . VAL A 1 319 ? -13.883 57.5 33.406 1 90.19 319 VAL A CA 1
ATOM 2554 C C . VAL A 1 319 ? -12.539 56.906 33.844 1 90.19 319 VAL A C 1
ATOM 2556 O O . VAL A 1 319 ? -12.242 56.781 35.031 1 90.19 319 VAL A O 1
ATOM 2559 N N . VAL A 1 320 ? -11.773 56.5 32.938 1 91.31 320 VAL A N 1
ATOM 2560 C CA . VAL A 1 320 ? -10.5 55.875 33.25 1 91.31 320 VAL A CA 1
ATOM 2561 C C . VAL A 1 320 ? -9.359 56.875 33.062 1 91.31 320 VAL A C 1
ATOM 2563 O O . VAL A 1 320 ? -8.242 56.625 33.531 1 91.31 320 VAL A O 1
ATOM 2566 N N . ASN A 1 321 ? -9.594 57.906 32.406 1 91.88 321 ASN A N 1
ATOM 2567 C CA . ASN A 1 321 ? -8.672 59.031 32.281 1 91.88 321 ASN A CA 1
ATOM 2568 C C . ASN A 1 321 ? -9.422 60.344 32.125 1 91.88 321 ASN A C 1
ATOM 2570 O O . ASN A 1 321 ? -10.445 60.406 31.438 1 91.88 321 ASN A O 1
ATOM 2574 N N . LEU A 1 322 ? -8.938 61.438 32.594 1 88.25 322 LEU A N 1
ATOM 2575 C CA . LEU A 1 322 ? -9.672 62.688 32.594 1 88.25 322 LEU A CA 1
ATOM 2576 C C . LEU A 1 322 ? -9.273 63.562 31.422 1 88.25 322 LEU A C 1
ATOM 2578 O O . LEU A 1 322 ? -10.125 64.188 30.781 1 88.25 322 LEU A O 1
ATOM 2582 N N . GLU A 1 323 ? -7.996 63.688 31.094 1 87.5 323 GLU A N 1
ATOM 2583 C CA . GLU A 1 323 ? -7.523 64.5 29.984 1 87.5 323 GLU A CA 1
ATOM 2584 C C . GLU A 1 323 ? -6.461 63.812 29.172 1 87.5 323 GLU A C 1
ATOM 2586 O O . GLU A 1 323 ? -5.32 63.656 29.609 1 87.5 323 GLU A O 1
ATOM 2591 N N . PRO A 1 324 ? -6.715 63.531 28.031 1 90.5 324 PRO A N 1
ATOM 2592 C CA . PRO A 1 324 ? -8.039 63.531 27.406 1 90.5 324 PRO A CA 1
ATOM 2593 C C . PRO A 1 324 ? -9.016 62.594 28.094 1 90.5 324 PRO A C 1
ATOM 2595 O O . PRO A 1 324 ? -8.594 61.656 28.797 1 90.5 324 PRO A O 1
ATOM 2598 N N . LEU A 1 325 ? -10.211 62.906 27.875 1 87.75 325 LEU A N 1
ATOM 2599 C CA . LEU A 1 325 ? -11.242 62.031 28.453 1 87.75 325 LEU A CA 1
ATOM 2600 C C . LEU A 1 325 ? -11.273 60.688 27.766 1 87.75 325 LEU A C 1
ATOM 2602 O O . LEU A 1 325 ? -11.438 60.594 26.547 1 87.75 325 LEU A O 1
ATOM 2606 N N . ILE A 1 326 ? -11.023 59.625 28.516 1 92.38 326 ILE A N 1
ATOM 2607 C CA . ILE A 1 326 ? -11.18 58.25 28.094 1 92.38 326 ILE A CA 1
ATOM 2608 C C . ILE A 1 326 ? -12.164 57.531 29.016 1 92.38 326 ILE A C 1
ATOM 2610 O O . ILE A 1 326 ? -11.992 57.531 30.234 1 92.38 326 ILE A O 1
ATOM 2614 N N . VAL A 1 327 ? -13.172 56.938 28.469 1 92.19 327 VAL A N 1
ATOM 2615 C CA . VAL A 1 327 ? -14.203 56.312 29.281 1 92.19 327 VAL A CA 1
ATOM 2616 C C . VAL A 1 327 ? -14.406 54.875 28.844 1 92.19 327 VAL A C 1
ATOM 2618 O O . VAL A 1 327 ? -14.133 54.531 27.688 1 92.19 327 VAL A O 1
ATOM 2621 N N . VAL A 1 328 ? -14.773 54.031 29.781 1 93.44 328 VAL A N 1
ATOM 2622 C CA . VAL A 1 328 ? -15.156 52.656 29.516 1 93.44 328 VAL A CA 1
ATOM 2623 C C . VAL A 1 328 ? -16.641 52.438 29.828 1 93.44 328 VAL A C 1
ATOM 2625 O O . VAL A 1 328 ? -17.094 52.75 30.938 1 93.44 328 VAL A O 1
ATOM 2628 N N . TYR A 1 329 ? -17.391 52.062 28.844 1 92.69 329 TYR A N 1
ATOM 2629 C CA . TYR A 1 329 ? -18.797 51.719 29.031 1 92.69 329 TYR A CA 1
ATOM 2630 C C . TYR A 1 329 ? -18.938 50.219 29.391 1 92.69 329 TYR A C 1
ATOM 2632 O O . TYR A 1 329 ? -18.484 49.344 28.656 1 92.69 329 TYR A O 1
ATOM 2640 N N . HIS A 1 330 ? -19.531 50 30.484 1 91.81 330 HIS A N 1
ATOM 2641 C CA . HIS A 1 330 ? -19.781 48.625 30.891 1 91.81 330 HIS A CA 1
ATOM 2642 C C . HIS A 1 330 ? -21.125 48.094 30.359 1 91.81 330 HIS A C 1
ATOM 2644 O O . HIS A 1 330 ? -22.062 48.875 30.203 1 91.81 330 HIS A O 1
ATOM 2650 N N . GLU A 1 331 ? -21.219 46.812 30.016 1 91.62 331 GLU A N 1
ATOM 2651 C CA . GLU A 1 331 ? -22.422 46.188 29.453 1 91.62 331 GLU A CA 1
ATOM 2652 C C . GLU A 1 331 ? -22.875 46.906 28.188 1 91.62 331 GLU A C 1
ATOM 2654 O O . GLU A 1 331 ? -24.078 47.188 28.031 1 91.62 331 GLU A O 1
ATOM 2659 N N . ALA A 1 332 ? -21.875 47.281 27.453 1 92.44 332 ALA A N 1
ATOM 2660 C CA . ALA A 1 332 ? -22.141 48.031 26.234 1 92.44 332 ALA A CA 1
ATOM 2661 C C . ALA A 1 332 ? -22.703 47.094 25.141 1 92.44 332 ALA A C 1
ATOM 2663 O O . ALA A 1 332 ? -23.422 47.562 24.25 1 92.44 332 ALA A O 1
ATOM 2664 N N . VAL A 1 333 ? -22.312 45.844 25.109 1 94.19 333 VAL A N 1
ATOM 2665 C CA . VAL A 1 333 ? -22.781 44.844 24.156 1 94.19 333 VAL A CA 1
ATOM 2666 C C . VAL A 1 333 ? -23.094 43.531 24.859 1 94.19 333 VAL A C 1
ATOM 2668 O O . VAL A 1 333 ? -22.312 43.094 25.719 1 94.19 333 VAL A O 1
ATOM 2671 N N . SER A 1 334 ? -24.188 42.875 24.562 1 94.94 334 SER A N 1
ATOM 2672 C CA . SER A 1 334 ? -24.625 41.656 25.234 1 94.94 334 SER A CA 1
ATOM 2673 C C . SER A 1 334 ? -23.953 40.406 24.641 1 94.94 334 SER A C 1
ATOM 2675 O O . SER A 1 334 ? -23.422 40.469 23.531 1 94.94 334 SER A O 1
ATOM 2677 N N . ASP A 1 335 ? -24.016 39.312 25.422 1 96.12 335 ASP A N 1
ATOM 2678 C CA . ASP A 1 335 ? -23.453 38.062 24.953 1 96.12 335 ASP A CA 1
ATOM 2679 C C . ASP A 1 335 ? -24.109 37.594 23.656 1 96.12 335 ASP A C 1
ATOM 2681 O O . ASP A 1 335 ? -23.438 37.062 22.766 1 96.12 335 ASP A O 1
ATOM 2685 N N . ARG A 1 336 ? -25.391 37.781 23.578 1 96 336 ARG A N 1
ATOM 2686 C CA . ARG A 1 336 ? -26.125 37.375 22.375 1 96 336 ARG A CA 1
ATOM 2687 C C . ARG A 1 336 ? -25.688 38.188 21.172 1 96 336 ARG A C 1
ATOM 2689 O O . ARG A 1 336 ? -25.5 37.625 20.078 1 96 336 ARG A O 1
ATOM 2696 N N . GLU A 1 337 ? -25.516 39.5 21.391 1 95.69 337 GLU A N 1
ATOM 2697 C CA . GLU A 1 337 ? -25.062 40.375 20.312 1 95.69 337 GLU A CA 1
ATOM 2698 C C . GLU A 1 337 ? -23.641 40.031 19.875 1 95.69 337 GLU A C 1
ATOM 2700 O O . GLU A 1 337 ? -23.344 40 18.688 1 95.69 337 GLU A O 1
ATOM 2705 N N . ILE A 1 338 ? -22.844 39.688 20.812 1 97.12 338 ILE A N 1
ATOM 2706 C CA . ILE A 1 338 ? -21.453 39.312 20.547 1 97.12 338 ILE A CA 1
ATOM 2707 C C . ILE A 1 338 ? -21.406 38.031 19.734 1 97.12 338 ILE A C 1
ATOM 2709 O O . ILE A 1 338 ? -20.703 37.938 18.719 1 97.12 338 ILE A O 1
ATOM 2713 N N . ALA A 1 339 ? -22.172 37.031 20.188 1 96.44 339 ALA A N 1
ATOM 2714 C CA . ALA A 1 339 ? -22.203 35.75 19.5 1 96.44 339 ALA A CA 1
ATOM 2715 C C . ALA A 1 339 ? -22.625 35.938 18.047 1 96.44 339 ALA A C 1
ATOM 2717 O O . ALA A 1 339 ? -22.047 35.312 17.141 1 96.44 339 ALA A O 1
ATOM 2718 N N . LYS A 1 340 ? -23.625 36.75 17.844 1 95.88 340 LYS A N 1
ATOM 2719 C CA . LYS A 1 340 ? -24.109 37 16.5 1 95.88 340 LYS A CA 1
ATOM 2720 C C . LYS A 1 340 ? -23.062 37.688 15.641 1 95.88 340 LYS A C 1
ATOM 2722 O O . LYS A 1 340 ? -22.859 37.344 14.477 1 95.88 340 LYS A O 1
ATOM 2727 N N . LEU A 1 341 ? -22.391 38.719 16.172 1 95.19 341 LEU A N 1
ATOM 2728 C CA . LEU A 1 341 ? -21.359 39.469 15.438 1 95.19 341 LEU A CA 1
ATOM 2729 C C . LEU A 1 341 ? -20.203 38.531 15.047 1 95.19 341 LEU A C 1
ATOM 2731 O O . LEU A 1 341 ? -19.703 38.625 13.922 1 95.19 341 LEU A O 1
ATOM 2735 N N . ILE A 1 342 ? -19.781 37.719 15.977 1 95.06 342 ILE A N 1
ATOM 2736 C CA . ILE A 1 342 ? -18.672 36.812 15.719 1 95.06 342 ILE A CA 1
ATOM 2737 C C . ILE A 1 342 ? -19.078 35.781 14.664 1 95.06 342 ILE A C 1
ATOM 2739 O O . ILE A 1 342 ? -18.297 35.469 13.773 1 95.06 342 ILE A O 1
ATOM 2743 N N . GLU A 1 343 ? -20.312 35.312 14.797 1 95.19 343 GLU A N 1
ATOM 2744 C CA . GLU A 1 343 ? -20.828 34.344 13.805 1 95.19 343 GLU A CA 1
ATOM 2745 C C . GLU A 1 343 ? -20.781 34.938 12.398 1 95.19 343 GLU A C 1
ATOM 2747 O O . GLU A 1 343 ? -20.438 34.25 11.438 1 95.19 343 GLU A O 1
ATOM 2752 N N . LEU A 1 344 ? -21.094 36.219 12.281 1 93.81 344 LEU A N 1
ATOM 2753 C CA . LEU A 1 344 ? -21.094 36.906 10.992 1 93.81 344 LEU A CA 1
ATOM 2754 C C . LEU A 1 344 ? -19.672 37.125 10.508 1 93.81 344 LEU A C 1
ATOM 2756 O O . LEU A 1 344 ? -19.406 37.094 9.305 1 93.81 344 LEU A O 1
ATOM 2760 N N . ALA A 1 345 ? -18.781 37.375 11.398 1 93.88 345 ALA A N 1
ATOM 2761 C CA . ALA A 1 345 ? -17.422 37.781 11.047 1 93.88 345 ALA A CA 1
ATOM 2762 C C . ALA A 1 345 ? -16.547 36.594 10.695 1 93.88 345 ALA A C 1
ATOM 2764 O O . ALA A 1 345 ? -15.641 36.688 9.867 1 93.88 345 ALA A O 1
ATOM 2765 N N . ARG A 1 346 ? -16.766 35.5 11.281 1 91.25 346 ARG A N 1
ATOM 2766 C CA . ARG A 1 346 ? -15.906 34.312 11.188 1 91.25 346 ARG A CA 1
ATOM 2767 C C . ARG A 1 346 ? -15.703 33.906 9.734 1 91.25 346 ARG A C 1
ATOM 2769 O O . ARG A 1 346 ? -14.57 33.719 9.289 1 91.25 346 ARG A O 1
ATOM 2776 N N . PRO A 1 347 ? -16.781 33.781 8.938 1 87.56 347 PRO A N 1
ATOM 2777 C CA . PRO A 1 347 ? -16.562 33.344 7.555 1 87.56 347 PRO A CA 1
ATOM 2778 C C . PRO A 1 347 ? -15.789 34.375 6.723 1 87.56 347 PRO A C 1
ATOM 2780 O O . PRO A 1 347 ? -15.062 34 5.805 1 87.56 347 PRO A O 1
ATOM 2783 N N . LEU A 1 348 ? -15.953 35.656 7.059 1 85.75 348 LEU A N 1
ATOM 2784 C CA . LEU A 1 348 ? -15.266 36.719 6.32 1 85.75 348 LEU A CA 1
ATOM 2785 C C . LEU A 1 348 ? -13.773 36.719 6.652 1 85.75 348 LEU A C 1
ATOM 2787 O O . LEU A 1 348 ? -12.945 36.969 5.773 1 85.75 348 LEU A O 1
ATOM 2791 N N . ILE A 1 349 ? -13.5 36.5 7.859 1 82.88 349 ILE A N 1
ATOM 2792 C CA . ILE A 1 349 ? -12.109 36.438 8.312 1 82.88 349 ILE A CA 1
ATOM 2793 C C . ILE A 1 349 ? -11.445 35.188 7.723 1 82.88 349 ILE A C 1
ATOM 2795 O O . ILE A 1 349 ? -10.281 35.25 7.309 1 82.88 349 ILE A O 1
ATOM 2799 N N . LYS A 1 350 ? -12.227 34.125 7.672 1 68.44 350 LYS A N 1
ATOM 2800 C CA . LYS A 1 350 ? -11.742 32.875 7.102 1 68.44 350 LYS A CA 1
ATOM 2801 C C . LYS A 1 350 ? -11.375 33.031 5.629 1 68.44 350 LYS A C 1
ATOM 2803 O O . LYS A 1 350 ? -10.352 32.531 5.172 1 68.44 350 LYS A O 1
ATOM 2808 N N . ARG A 1 351 ? -12.227 33.719 4.902 1 59.44 351 ARG A N 1
ATOM 2809 C CA . ARG A 1 351 ? -12.023 33.938 3.473 1 59.44 351 ARG A CA 1
ATOM 2810 C C . ARG A 1 351 ? -10.812 34.844 3.217 1 59.44 351 ARG A C 1
ATOM 2812 O O . ARG A 1 351 ? -10.07 34.625 2.26 1 59.44 351 ARG A O 1
ATOM 2819 N N . SER A 1 352 ? -10.672 35.781 4.07 1 56.56 352 SER A N 1
ATOM 2820 C CA . SER A 1 352 ? -9.531 36.688 3.924 1 56.56 352 SER A CA 1
ATOM 2821 C C . SER A 1 352 ? -8.219 35.938 4.156 1 56.56 352 SER A C 1
ATOM 2823 O O . SER A 1 352 ? -7.199 36.25 3.547 1 56.56 352 SER A O 1
ATOM 2825 N N . ALA A 1 353 ? -8.445 34.906 4.973 1 51.06 353 ALA A N 1
ATOM 2826 C CA . ALA A 1 353 ? -7.27 34.094 5.281 1 51.06 353 ALA A CA 1
ATOM 2827 C C . ALA A 1 353 ? -6.875 33.219 4.086 1 51.06 353 ALA A C 1
ATOM 2829 O O . ALA A 1 353 ? -5.715 32.812 3.963 1 51.06 353 ALA A O 1
ATOM 2830 N N . VAL A 1 354 ? -8.016 32.938 3.066 1 45.03 354 VAL A N 1
ATOM 2831 C CA . VAL A 1 354 ? -7.715 32.031 1.944 1 45.03 354 VAL A CA 1
ATOM 2832 C C . VAL A 1 354 ? -7.371 32.875 0.711 1 45.03 354 VAL A C 1
ATOM 2834 O O . VAL A 1 354 ? -7.098 32.312 -0.359 1 45.03 354 VAL A O 1
ATOM 2837 N N . GLY A 1 355 ? -6.957 33.969 0.705 1 42 355 GLY A N 1
ATOM 2838 C CA . GLY A 1 355 ? -6.355 34.719 -0.381 1 42 355 GLY A CA 1
ATOM 2839 C C . GLY A 1 355 ? -7.379 35.312 -1.329 1 42 355 GLY A C 1
ATOM 2840 O O . GLY A 1 355 ? -7.043 35.688 -2.455 1 42 355 GLY A O 1
ATOM 2841 N N . ASP A 1 356 ? -8.594 35.25 -1.135 1 40.06 356 ASP A N 1
ATOM 2842 C CA . ASP A 1 356 ? -9.406 35.781 -2.225 1 40.06 356 ASP A CA 1
ATOM 2843 C C . ASP A 1 356 ? -9.18 37.281 -2.381 1 40.06 356 ASP A C 1
ATOM 2845 O O . ASP A 1 356 ? -9.539 37.875 -3.408 1 40.06 356 ASP A O 1
ATOM 2849 N N . THR A 1 357 ? -9.164 38.031 -1.375 1 37.56 357 THR A N 1
ATOM 2850 C CA . THR A 1 357 ? -9.039 39.438 -1.672 1 37.56 357 THR A CA 1
ATOM 2851 C C . THR A 1 357 ? -7.578 39.812 -1.893 1 37.56 357 THR A C 1
ATOM 2853 O O . THR A 1 357 ? -6.676 39.125 -1.412 1 37.56 357 THR A O 1
ATOM 2856 N N . ARG A 1 358 ? -7.336 41.031 -2.588 1 37.44 358 ARG A N 1
ATOM 2857 C CA . ARG A 1 358 ? -6.09 41.688 -2.988 1 37.44 358 ARG A CA 1
ATOM 2858 C C . ARG A 1 358 ? -5.074 41.656 -1.851 1 37.44 358 ARG A C 1
ATOM 2860 O O . ARG A 1 358 ? -5.449 41.719 -0.677 1 37.44 358 ARG A O 1
ATOM 2867 N N . SER A 1 359 ? -3.826 41.375 -2.17 1 38.78 359 SER A N 1
ATOM 2868 C CA . SER A 1 359 ? -2.545 41.25 -1.488 1 38.78 359 SER A CA 1
ATOM 2869 C C . SER A 1 359 ? -2.453 42.156 -0.276 1 38.78 359 SER A C 1
ATOM 2871 O O . SER A 1 359 ? -2.035 43.312 -0.397 1 38.78 359 SER A O 1
ATOM 2873 N N . GLU A 1 360 ? -3.307 42.25 0.606 1 40.59 360 GLU A N 1
ATOM 2874 C CA . GLU A 1 360 ? -2.799 43.188 1.587 1 40.59 360 GLU A CA 1
ATOM 2875 C C . GLU A 1 360 ? -1.581 42.656 2.32 1 40.59 360 GLU A C 1
ATOM 2877 O O . GLU A 1 360 ? -1.578 41.469 2.732 1 40.59 360 GLU A O 1
ATOM 2882 N N . GLN A 1 361 ? -0.362 43.062 1.987 1 43.69 361 GLN A N 1
ATOM 2883 C CA . GLN A 1 361 ? 0.925 42.844 2.637 1 43.69 361 GLN A CA 1
ATOM 2884 C C . GLN A 1 361 ? 0.766 42.75 4.152 1 43.69 361 GLN A C 1
ATOM 2886 O O . GLN A 1 361 ? 0.035 43.531 4.758 1 43.69 361 GLN A O 1
ATOM 2891 N N . ILE A 1 362 ? 0.882 41.562 4.738 1 50.12 362 ILE A N 1
ATOM 2892 C CA . ILE A 1 362 ? 0.948 41.406 6.188 1 50.12 362 ILE A CA 1
ATOM 2893 C C . ILE A 1 362 ? 1.797 42.531 6.785 1 50.12 362 ILE A C 1
ATOM 2895 O O . ILE A 1 362 ? 2.943 42.75 6.379 1 50.12 362 ILE A O 1
ATOM 2899 N N . SER A 1 363 ? 1.105 43.469 7.414 1 60.06 363 SER A N 1
ATOM 2900 C CA . SER A 1 363 ? 1.741 44.625 8.023 1 60.06 363 SER A CA 1
ATOM 2901 C C . SER A 1 363 ? 2.525 44.25 9.266 1 60.06 363 SER A C 1
ATOM 2903 O O . SER A 1 363 ? 2.162 43.312 9.969 1 60.06 363 SER A O 1
ATOM 2905 N N . LYS A 1 364 ? 3.824 44.625 9.391 1 66.94 364 LYS A N 1
ATOM 2906 C CA . LYS A 1 364 ? 4.641 44.469 10.586 1 66.94 364 LYS A CA 1
ATOM 2907 C C . LYS A 1 364 ? 4.086 45.281 11.742 1 66.94 364 LYS A C 1
ATOM 2909 O O . LYS A 1 364 ? 4.531 45.156 12.883 1 66.94 364 LYS A O 1
ATOM 2914 N N . ILE A 1 365 ? 2.943 45.906 11.461 1 71.69 365 ILE A N 1
ATOM 2915 C CA . ILE A 1 365 ? 2.479 46.844 12.484 1 71.69 365 ILE A CA 1
ATOM 2916 C C . ILE A 1 365 ? 1.212 46.281 13.141 1 71.69 365 ILE A C 1
ATOM 2918 O O . ILE A 1 365 ? 0.786 46.781 14.188 1 71.69 365 ILE A O 1
ATOM 2922 N N . ARG A 1 366 ? 0.662 45.281 12.484 1 77.94 366 ARG A N 1
ATOM 2923 C CA . ARG A 1 366 ? -0.545 44.719 13.07 1 77.94 366 ARG A CA 1
ATOM 2924 C C . ARG A 1 366 ? -0.702 43.25 12.68 1 77.94 366 ARG A C 1
ATOM 2926 O O . ARG A 1 366 ? -0.457 42.875 11.531 1 77.94 366 ARG A O 1
ATOM 2933 N N . ILE A 1 367 ? -0.936 42.375 13.633 1 80.56 367 ILE A N 1
ATOM 2934 C CA . ILE A 1 367 ? -1.24 40.969 13.375 1 80.56 367 ILE A CA 1
ATOM 2935 C C . ILE A 1 367 ? -2.656 40.656 13.852 1 80.56 367 ILE A C 1
ATOM 2937 O O . ILE A 1 367 ? -2.857 40.25 15 1 80.56 367 ILE A O 1
ATOM 2941 N N . SER A 1 368 ? -3.594 40.781 13.008 1 82.62 368 SER A N 1
ATOM 2942 C CA . SER A 1 368 ? -5.02 40.531 13.156 1 82.62 368 SER A CA 1
ATOM 2943 C C . SER A 1 368 ? -5.711 40.438 11.797 1 82.62 368 SER A C 1
ATOM 2945 O O . SER A 1 368 ? -5.152 40.844 10.781 1 82.62 368 SER A O 1
ATOM 2947 N N . GLN A 1 369 ? -6.832 39.75 11.773 1 85.12 369 GLN A N 1
ATOM 2948 C CA . GLN A 1 369 ? -7.699 39.75 10.602 1 85.12 369 GLN A CA 1
ATOM 2949 C C . GLN A 1 369 ? -9.031 40.438 10.906 1 85.12 369 GLN A C 1
ATOM 2951 O O . GLN A 1 369 ? -9.484 40.469 12.055 1 85.12 369 GLN A O 1
ATOM 2956 N N . ASN A 1 370 ? -9.547 41.094 9.891 1 87.81 370 ASN A N 1
ATOM 2957 C CA . ASN A 1 370 ? -10.742 41.875 10.18 1 87.81 370 ASN A CA 1
ATOM 2958 C C . ASN A 1 370 ? -11.852 41.594 9.172 1 87.81 370 ASN A C 1
ATOM 2960 O O . ASN A 1 370 ? -11.609 41 8.133 1 87.81 370 ASN A O 1
ATOM 2964 N N . ALA A 1 371 ? -13.047 41.875 9.516 1 90.06 371 ALA A N 1
ATOM 2965 C CA . ALA A 1 371 ? -14.258 41.906 8.703 1 90.06 371 ALA A CA 1
ATOM 2966 C C . ALA A 1 371 ? -14.953 43.281 8.805 1 90.06 371 ALA A C 1
ATOM 2968 O O . ALA A 1 371 ? -15.062 43.844 9.898 1 90.06 371 ALA A O 1
ATOM 2969 N N . TRP A 1 372 ? -15.352 43.812 7.684 1 90.25 372 TRP A N 1
ATOM 2970 C CA . TRP A 1 372 ? -16.047 45.094 7.645 1 90.25 372 TRP A CA 1
ATOM 2971 C C . TRP A 1 372 ? -17.547 44.906 7.391 1 90.25 372 TRP A C 1
ATOM 2973 O O . TRP A 1 372 ? -17.922 44.062 6.562 1 90.25 372 TRP A O 1
ATOM 2983 N N . PHE A 1 373 ? -18.344 45.594 8.156 1 91.62 373 PHE A N 1
ATOM 2984 C CA . PHE A 1 373 ? -19.781 45.438 8.023 1 91.62 373 PHE A CA 1
ATOM 2985 C C . PHE A 1 373 ? -20.453 46.75 7.656 1 91.62 373 PHE A C 1
ATOM 2987 O O . PHE A 1 373 ? -20.297 47.75 8.352 1 91.62 373 PHE A O 1
ATOM 2994 N N . GLU A 1 374 ? -21.266 46.688 6.57 1 88.44 374 GLU A N 1
ATOM 2995 C CA . GLU A 1 374 ? -22.172 47.781 6.238 1 88.44 374 GLU A CA 1
ATOM 2996 C C . GLU A 1 374 ? -23.375 47.812 7.18 1 88.44 374 GLU A C 1
ATOM 2998 O O . GLU A 1 374 ? -23.719 46.781 7.793 1 88.44 374 GLU A O 1
ATOM 3003 N N . ASN A 1 375 ? -23.906 49 7.215 1 83.31 375 ASN A N 1
ATOM 3004 C CA . ASN A 1 375 ? -25.016 49.188 8.133 1 83.31 375 ASN A CA 1
ATOM 3005 C C . ASN A 1 375 ? -26.156 48.219 7.836 1 83.31 375 ASN A C 1
ATOM 3007 O O . ASN A 1 375 ? -26.797 47.688 8.758 1 83.31 375 ASN A O 1
ATOM 3011 N N . GLU A 1 376 ? -26.312 47.875 6.641 1 84.5 376 GLU A N 1
ATOM 3012 C CA . GLU A 1 376 ? -27.453 47.062 6.234 1 84.5 376 GLU A CA 1
ATOM 3013 C C . GLU A 1 376 ? -27.109 45.594 6.219 1 84.5 376 GLU A C 1
ATOM 3015 O O . GLU A 1 376 ? -27.953 44.75 5.875 1 84.5 376 GLU A O 1
ATOM 3020 N N . HIS A 1 377 ? -25.969 45.312 6.625 1 88.38 377 HIS A N 1
ATOM 3021 C CA . HIS A 1 377 ? -25.531 43.906 6.555 1 88.38 377 HIS A CA 1
ATOM 3022 C C . HIS A 1 377 ? -26.406 43.031 7.445 1 88.38 377 HIS A C 1
ATOM 3024 O O . HIS A 1 377 ? -26.75 41.906 7.059 1 88.38 377 HIS A O 1
ATOM 3030 N N . ASP A 1 378 ? -26.734 43.406 8.648 1 91.94 378 ASP A N 1
ATOM 3031 C CA . ASP A 1 378 ? -27.531 42.688 9.648 1 91.94 378 ASP A CA 1
ATOM 3032 C C . ASP A 1 378 ? -28.125 43.656 10.672 1 91.94 378 ASP A C 1
ATOM 3034 O O . ASP A 1 378 ? -27.516 44.688 10.984 1 91.94 378 ASP A O 1
ATOM 3038 N N . PRO A 1 379 ? -29.234 43.312 11.203 1 92.5 379 PRO A N 1
ATOM 3039 C CA . PRO A 1 379 ? -29.859 44.219 12.195 1 92.5 379 PRO A CA 1
ATOM 3040 C C . PRO A 1 379 ? -28.953 44.469 13.398 1 92.5 379 PRO A C 1
ATOM 3042 O O . PRO A 1 379 ? -29.031 45.531 14.016 1 92.5 379 PRO A O 1
ATOM 3045 N N . ILE A 1 380 ? -28.156 43.5 13.688 1 92.38 380 ILE A N 1
ATOM 3046 C CA . ILE A 1 380 ? -27.281 43.656 14.844 1 92.38 380 ILE A CA 1
ATOM 3047 C C . ILE A 1 380 ? -26.266 44.781 14.57 1 92.38 380 ILE A C 1
ATOM 3049 O O . ILE A 1 380 ? -25.875 45.5 15.484 1 92.38 380 ILE A O 1
ATOM 3053 N N . VAL A 1 381 ? -25.812 44.938 13.367 1 92.38 381 VAL A N 1
ATOM 3054 C CA . VAL A 1 381 ? -24.859 45.969 13 1 92.38 381 VAL A CA 1
ATOM 3055 C C . VAL A 1 381 ? -25.516 47.344 13.148 1 92.38 381 VAL A C 1
ATOM 3057 O O . VAL A 1 381 ? -24.906 48.281 13.672 1 92.38 381 VAL A O 1
ATOM 3060 N N . GLU A 1 382 ? -26.719 47.406 12.75 1 89.56 382 GLU A N 1
ATOM 3061 C CA . GLU A 1 382 ? -27.484 48.656 12.883 1 89.56 382 GLU A CA 1
ATOM 3062 C C . GLU A 1 382 ? -27.656 49.031 14.352 1 89.56 382 GLU A C 1
ATOM 3064 O O . GLU A 1 382 ? -27.547 50.219 14.703 1 89.56 382 GLU A O 1
ATOM 3069 N N . THR A 1 383 ? -27.953 48.125 15.039 1 89.94 383 THR A N 1
ATOM 3070 C CA . THR A 1 383 ? -28.156 48.344 16.469 1 89.94 383 THR A CA 1
ATOM 3071 C C . THR A 1 383 ? -26.875 48.875 17.109 1 89.94 383 THR A C 1
ATOM 3073 O O . THR A 1 383 ? -26.906 49.812 17.891 1 89.94 383 THR A O 1
ATOM 3076 N N . LEU A 1 384 ? -25.766 48.25 16.828 1 89.44 384 LEU A N 1
ATOM 3077 C CA . LEU A 1 384 ? -24.484 48.688 17.406 1 89.44 384 LEU A CA 1
ATOM 3078 C C . LEU A 1 384 ? -24.094 50.062 16.906 1 89.44 384 LEU A C 1
ATOM 3080 O O . LEU A 1 384 ? -23.5 50.844 17.641 1 89.44 384 LEU A O 1
ATOM 3084 N N . ASN A 1 385 ? -24.422 50.344 15.695 1 87.31 385 ASN A N 1
ATOM 3085 C CA . ASN A 1 385 ? -24.172 51.688 15.156 1 87.31 385 ASN A CA 1
ATOM 3086 C C . ASN A 1 385 ? -24.953 52.75 15.906 1 87.31 385 ASN A C 1
ATOM 3088 O O . ASN A 1 385 ? -24.422 53.812 16.203 1 87.31 385 ASN A O 1
ATOM 3092 N N . GLN A 1 386 ? -26.172 52.438 16.109 1 85.44 386 GLN A N 1
ATOM 3093 C CA . GLN A 1 386 ? -26.984 53.375 16.859 1 85.44 386 GLN A CA 1
ATOM 3094 C C . GLN A 1 386 ? -26.438 53.562 18.281 1 85.44 386 GLN A C 1
ATOM 3096 O O . GLN A 1 386 ? -26.391 54.688 18.781 1 85.44 386 GLN A O 1
ATOM 3101 N N . ARG A 1 387 ? -26.094 52.5 18.875 1 87.5 387 ARG A N 1
ATOM 3102 C CA . ARG A 1 387 ? -25.531 52.562 20.219 1 87.5 387 ARG A CA 1
ATOM 3103 C C . ARG A 1 387 ? -24.234 53.375 20.219 1 87.5 387 ARG A C 1
ATOM 3105 O O . ARG A 1 387 ? -23.969 54.125 21.156 1 87.5 387 ARG A O 1
ATOM 3112 N N . ALA A 1 388 ? -23.438 53.156 19.234 1 87 388 ALA A N 1
ATOM 3113 C CA . ALA A 1 388 ? -22.203 53.938 19.094 1 87 388 ALA A CA 1
ATOM 3114 C C . ALA A 1 388 ? -22.484 55.438 19.031 1 87 388 ALA A C 1
ATOM 3116 O O . ALA A 1 388 ? -21.766 56.25 19.609 1 87 388 ALA A O 1
ATOM 3117 N N . ARG A 1 389 ? -23.516 55.781 18.359 1 83.44 389 ARG A N 1
ATOM 3118 C CA . ARG A 1 389 ? -23.922 57.156 18.266 1 83.44 389 ARG A CA 1
ATOM 3119 C C . ARG A 1 389 ? -24.297 57.719 19.625 1 83.44 389 ARG A C 1
ATOM 3121 O O . ARG A 1 389 ? -23.938 58.844 19.953 1 83.44 389 ARG A O 1
ATOM 3128 N N . ASP A 1 390 ? -24.953 56.938 20.281 1 82.19 390 ASP A N 1
ATOM 3129 C CA . ASP A 1 390 ? -25.375 57.375 21.609 1 82.19 390 ASP A CA 1
ATOM 3130 C C . ASP A 1 390 ? -24.172 57.562 22.547 1 82.19 390 ASP A C 1
ATOM 3132 O O . ASP A 1 390 ? -24.141 58.5 23.344 1 82.19 390 ASP A O 1
ATOM 3136 N N . MET A 1 391 ? -23.266 56.656 22.438 1 84 391 MET A N 1
ATOM 3137 C CA . MET A 1 391 ? -22.078 56.688 23.297 1 84 391 MET A CA 1
ATOM 3138 C C . MET A 1 391 ? -21.172 57.875 22.938 1 84 391 MET A C 1
ATOM 3140 O O . MET A 1 391 ? -20.469 58.406 23.797 1 84 391 MET A O 1
ATOM 3144 N N . ALA A 1 392 ? -21.266 58.25 21.656 1 79.38 392 ALA A N 1
ATOM 3145 C CA . ALA A 1 392 ? -20.391 59.312 21.188 1 79.38 392 ALA A CA 1
ATOM 3146 C C . ALA A 1 392 ? -21.047 60.688 21.375 1 79.38 392 ALA A C 1
ATOM 3148 O O . ALA A 1 392 ? -20.562 61.688 20.875 1 79.38 392 ALA A O 1
ATOM 3149 N N . GLY A 1 393 ? -22.047 60.781 22.109 1 70.31 393 GLY A N 1
ATOM 3150 C CA . GLY A 1 393 ? -22.688 62.031 22.422 1 70.31 393 GLY A CA 1
ATOM 3151 C C . GLY A 1 393 ? -23.547 62.594 21.297 1 70.31 393 GLY A C 1
ATOM 3152 O O . GLY A 1 393 ? -23.703 63.781 21.156 1 70.31 393 GLY A O 1
ATOM 3153 N N . GLY A 1 394 ? -24.016 61.75 20.516 1 64.81 394 GLY A N 1
ATOM 3154 C CA . GLY A 1 394 ? -24.969 62.156 19.5 1 64.81 394 GLY A CA 1
ATOM 3155 C C . GLY A 1 394 ? -24.312 62.75 18.266 1 64.81 394 GLY A C 1
ATOM 3156 O O . GLY A 1 394 ? -24.922 63.531 17.547 1 64.81 394 GLY A O 1
ATOM 3157 N N . LEU A 1 395 ? -23.109 62.5 18.031 1 65.19 395 LEU A N 1
ATOM 3158 C CA . LEU A 1 395 ? -22.438 62.938 16.812 1 65.19 395 LEU A CA 1
ATOM 3159 C C . LEU A 1 395 ? -23.188 62.469 15.57 1 65.19 395 LEU A C 1
ATOM 3161 O O . LEU A 1 395 ? -23.828 61.406 15.602 1 65.19 395 LEU A O 1
ATOM 3165 N N . ASN A 1 396 ? -23.188 63.281 14.531 1 61.06 396 ASN A N 1
ATOM 3166 C CA . ASN A 1 396 ? -24.016 63.062 13.352 1 61.06 396 ASN A CA 1
ATOM 3167 C C . ASN A 1 396 ? -23.562 61.812 12.586 1 61.06 396 ASN A C 1
ATOM 3169 O O . ASN A 1 396 ? -22.375 61.531 12.508 1 61.06 396 ASN A O 1
ATOM 3173 N N . GLU A 1 397 ? -24.484 61.094 11.938 1 59.97 397 GLU A N 1
ATOM 3174 C CA . GLU A 1 397 ? -24.406 59.719 11.383 1 59.97 397 GLU A CA 1
ATOM 3175 C C . GLU A 1 397 ? -23.547 59.688 10.133 1 59.97 397 GLU A C 1
ATOM 3177 O O . GLU A 1 397 ? -22.75 58.75 9.945 1 59.97 397 GLU A O 1
ATOM 3182 N N . PRO A 1 398 ? -23.641 60.625 9.25 1 59.59 398 PRO A N 1
ATOM 3183 C CA . PRO A 1 398 ? -22.969 60.375 7.965 1 59.59 398 PRO A CA 1
ATOM 3184 C C . PRO A 1 398 ? -21.453 60.312 8.102 1 59.59 398 PRO A C 1
ATOM 3186 O O . PRO A 1 398 ? -20.766 59.844 7.18 1 59.59 398 PRO A O 1
ATOM 3189 N N . SER A 1 399 ? -20.938 60.406 9.281 1 66 399 SER A N 1
ATOM 3190 C CA . SER A 1 399 ? -19.484 60.5 9.406 1 66 399 SER A CA 1
ATOM 3191 C C . SER A 1 399 ? -18.891 59.312 10.133 1 66 399 SER A C 1
ATOM 3193 O O . SER A 1 399 ? -17.766 59.375 10.625 1 66 399 SER A O 1
ATOM 3195 N N . TYR A 1 400 ? -19.656 58.344 10.109 1 74.12 400 TYR A N 1
ATOM 3196 C CA . TYR A 1 400 ? -19.156 57.156 10.789 1 74.12 400 TYR A CA 1
ATOM 3197 C C . TYR A 1 400 ? -18.609 56.125 9.781 1 74.12 400 TYR A C 1
ATOM 3199 O O . TYR A 1 400 ? -19.203 55.906 8.734 1 74.12 400 TYR A O 1
ATOM 3207 N N . GLU A 1 401 ? -17.438 55.594 10.133 1 79.19 401 GLU A N 1
ATOM 3208 C CA . GLU A 1 401 ? -16.906 54.531 9.312 1 79.19 401 GLU A CA 1
ATOM 3209 C C . GLU A 1 401 ? -17.656 53.219 9.57 1 79.19 401 GLU A C 1
ATOM 3211 O O . GLU A 1 401 ? -18.422 53.125 10.523 1 79.19 401 GLU A O 1
ATOM 3216 N N . LEU A 1 402 ? -17.469 52.344 8.664 1 86.44 402 LEU A N 1
ATOM 3217 C CA . LEU A 1 402 ? -18.047 51 8.805 1 86.44 402 LEU A CA 1
ATOM 3218 C C . LEU A 1 402 ? -17.562 50.344 10.078 1 86.44 402 LEU A C 1
ATOM 3220 O O . LEU A 1 402 ? -16.484 50.656 10.578 1 86.44 402 LEU A O 1
ATOM 3224 N N . LEU A 1 403 ? -18.375 49.438 10.633 1 90.88 403 LEU A N 1
ATOM 3225 C CA . LEU A 1 403 ? -17.969 48.625 11.773 1 90.88 403 LEU A CA 1
ATOM 3226 C C . LEU A 1 403 ? -16.891 47.625 11.367 1 90.88 403 LEU A C 1
ATOM 3228 O O . LEU A 1 403 ? -17.094 46.844 10.43 1 90.88 403 LEU A O 1
ATOM 3232 N N . GLN A 1 404 ? -15.773 47.688 12 1 91.88 404 GLN A N 1
ATOM 3233 C CA . GLN A 1 404 ? -14.688 46.75 11.742 1 91.88 404 GLN A CA 1
ATOM 3234 C C . GLN A 1 404 ? -14.547 45.75 12.891 1 91.88 404 GLN A C 1
ATOM 3236 O O . GLN A 1 404 ? -14.305 46.125 14.031 1 91.88 404 GLN A O 1
ATOM 3241 N N . VAL A 1 405 ? -14.742 44.469 12.602 1 94.25 405 VAL A N 1
ATOM 3242 C CA . VAL A 1 405 ? -14.547 43.406 13.594 1 94.25 405 VAL A CA 1
ATOM 3243 C C . VAL A 1 405 ? -13.195 42.75 13.391 1 94.25 405 VAL A C 1
ATOM 3245 O O . VAL A 1 405 ? -12.875 42.312 12.281 1 94.25 405 VAL A O 1
ATOM 3248 N N . ASN A 1 406 ? -12.383 42.688 14.469 1 93.69 406 ASN A N 1
ATOM 3249 C CA . ASN A 1 406 ? -11.031 42.156 14.391 1 93.69 406 ASN A CA 1
ATOM 3250 C C . ASN A 1 406 ? -10.859 40.938 15.273 1 93.69 406 ASN A C 1
ATOM 3252 O O . ASN A 1 406 ? -11.406 40.875 16.375 1 93.69 406 ASN A O 1
ATOM 3256 N N . ASN A 1 407 ? -10.227 39.969 14.742 1 94.5 407 ASN A N 1
ATOM 3257 C CA . ASN A 1 407 ? -9.75 38.812 15.5 1 94.5 407 ASN A CA 1
ATOM 3258 C C . ASN A 1 407 ? -8.227 38.719 15.477 1 94.5 407 ASN A C 1
ATOM 3260 O O . ASN A 1 407 ? -7.621 38.656 14.406 1 94.5 407 ASN A O 1
ATOM 3264 N N . TYR A 1 408 ? -7.594 38.812 16.609 1 91.75 408 TYR A N 1
ATOM 3265 C CA . TYR A 1 408 ? -6.137 38.812 16.719 1 91.75 408 TYR A CA 1
ATOM 3266 C C . TYR A 1 408 ? -5.586 37.375 16.672 1 91.75 408 TYR A C 1
ATOM 3268 O O . TYR A 1 408 ? -6.219 36.469 17.172 1 91.75 408 TYR A O 1
ATOM 3276 N N . GLY A 1 409 ? -4.496 37.281 16.078 1 85.56 409 GLY A N 1
ATOM 3277 C CA . GLY A 1 409 ? -3.828 36 15.961 1 85.56 409 GLY A CA 1
ATOM 3278 C C . GLY A 1 409 ? -2.84 35.719 17.078 1 85.56 409 GLY A C 1
ATOM 3279 O O . GLY A 1 409 ? -2.953 36.312 18.172 1 85.56 409 GLY A O 1
ATOM 3280 N N . LEU A 1 410 ? -1.921 34.781 16.828 1 86.94 410 LEU A N 1
ATOM 3281 C CA . LEU A 1 410 ? -0.894 34.438 17.797 1 86.94 410 LEU A CA 1
ATOM 3282 C C . LEU A 1 410 ? 0.058 35.625 18.031 1 86.94 410 LEU A C 1
ATOM 3284 O O . LEU A 1 410 ? 0.71 36.094 17.094 1 86.94 410 LEU A O 1
ATOM 3288 N N . GLY A 1 411 ? 0.11 35.969 19.266 1 90.75 411 GLY A N 1
ATOM 3289 C CA . GLY A 1 411 ? 0.901 37.156 19.547 1 90.75 411 GLY A CA 1
ATOM 3290 C C . GLY A 1 411 ? 0.384 38.375 18.828 1 90.75 411 GLY A C 1
ATOM 3291 O O . GLY A 1 411 ? 1.145 39.312 18.562 1 90.75 411 GLY A O 1
ATOM 3292 N N . GLY A 1 412 ? -0.793 38.375 18.438 1 92.94 412 GLY A N 1
ATOM 3293 C CA . GLY A 1 412 ? -1.392 39.469 17.703 1 92.94 412 GLY A CA 1
ATOM 3294 C C . GLY A 1 412 ? -1.365 40.781 18.469 1 92.94 412 GLY A C 1
ATOM 3295 O O . GLY A 1 412 ? -1.527 40.781 19.688 1 92.94 412 GLY A O 1
ATOM 3296 N N . PHE A 1 413 ? -1.113 41.812 17.734 1 92.94 413 PHE A N 1
ATOM 3297 C CA . PHE A 1 413 ? -0.931 43.125 18.328 1 92.94 413 PHE A CA 1
ATOM 3298 C C . PHE A 1 413 ? -1.189 44.219 17.297 1 92.94 413 PHE A C 1
ATOM 3300 O O . PHE A 1 413 ? -1.44 43.938 16.125 1 92.94 413 PHE A O 1
ATOM 3307 N N . TYR A 1 414 ? -1.334 45.406 17.688 1 92.25 414 TYR A N 1
ATOM 3308 C CA . TYR A 1 414 ? -1.309 46.625 16.875 1 92.25 414 TYR A CA 1
ATOM 3309 C C . TYR A 1 414 ? -0.331 47.625 17.453 1 92.25 414 TYR A C 1
ATOM 3311 O O . TYR A 1 414 ? -0.491 48.094 18.578 1 92.25 414 TYR A O 1
ATOM 3319 N N . SER A 1 415 ? 0.699 47.906 16.734 1 92.44 415 SER A N 1
ATOM 3320 C CA . SER A 1 415 ? 1.791 48.75 17.219 1 92.44 415 SER A CA 1
ATOM 3321 C C . SER A 1 415 ? 1.294 50.156 17.578 1 92.44 415 SER A C 1
ATOM 3323 O O . SER A 1 415 ? 0.158 50.531 17.266 1 92.44 415 SER A O 1
ATOM 3325 N N . ILE A 1 416 ? 2.129 50.875 18.281 1 94.12 416 ILE A N 1
ATOM 3326 C CA . ILE A 1 416 ? 1.824 52.219 18.734 1 94.12 416 ILE A CA 1
ATOM 3327 C C . ILE A 1 416 ? 1.4 53.094 17.562 1 94.12 416 ILE A C 1
ATOM 3329 O O . ILE A 1 416 ? 2.086 53.125 16.531 1 94.12 416 ILE A O 1
ATOM 3333 N N . HIS A 1 417 ? 0.212 53.75 17.672 1 91.81 417 HIS A N 1
ATOM 3334 C CA . HIS A 1 417 ? -0.298 54.562 16.562 1 91.81 417 HIS A CA 1
ATOM 3335 C C . HIS A 1 417 ? -1.315 55.594 17.047 1 91.81 417 HIS A C 1
ATOM 3337 O O . HIS A 1 417 ? -1.715 55.562 18.219 1 91.81 417 HIS A O 1
ATOM 3343 N N . TYR A 1 418 ? -1.576 56.5 16.141 1 92.25 418 TYR A N 1
ATOM 3344 C CA . TYR A 1 418 ? -2.693 57.406 16.312 1 92.25 418 TYR A CA 1
ATOM 3345 C C . TYR A 1 418 ? -3.871 57 15.43 1 92.25 418 TYR A C 1
ATOM 3347 O O . TYR A 1 418 ? -3.682 56.438 14.359 1 92.25 418 TYR A O 1
ATOM 3355 N N . ASP A 1 419 ? -5.062 57.281 15.891 1 91.12 419 ASP A N 1
ATOM 3356 C CA . ASP A 1 419 ? -6.234 57.094 15.047 1 91.12 419 ASP A CA 1
ATOM 3357 C C . ASP A 1 419 ? -6.539 58.312 14.211 1 91.12 419 ASP A C 1
ATOM 3359 O O . ASP A 1 419 ? -7.559 58.375 13.523 1 91.12 419 ASP A O 1
ATOM 3363 N N . TRP A 1 420 ? -5.719 59.25 14.305 1 87.12 420 TRP A N 1
ATOM 3364 C CA . TRP A 1 420 ? -5.863 60.469 13.516 1 87.12 420 TRP A CA 1
ATOM 3365 C C . TRP A 1 420 ? -4.637 60.688 12.633 1 87.12 420 TRP A C 1
ATOM 3367 O O . TRP A 1 420 ? -3.613 60.031 12.805 1 87.12 420 TRP A O 1
ATOM 3377 N N . SER A 1 421 ? -4.852 61.594 11.586 1 84.69 421 SER A N 1
ATOM 3378 C CA . SER A 1 421 ? -3.775 61.812 10.633 1 84.69 421 SER A CA 1
ATOM 3379 C C . SER A 1 421 ? -3.264 63.25 10.719 1 84.69 421 SER A C 1
ATOM 3381 O O . SER A 1 421 ? -4.023 64.188 11.023 1 84.69 421 SER A O 1
ATOM 3383 N N . THR A 1 422 ? -1.967 63.312 10.555 1 76 422 THR A N 1
ATOM 3384 C CA . THR A 1 422 ? -1.359 64.625 10.539 1 76 422 THR A CA 1
ATOM 3385 C C . THR A 1 422 ? -1.554 65.312 9.18 1 76 422 THR A C 1
ATOM 3387 O O . THR A 1 422 ? -1.298 66.5 9.031 1 76 422 THR A O 1
ATOM 3390 N N . SER A 1 423 ? -1.95 64.5 8.336 1 69.81 423 SER A N 1
ATOM 3391 C CA . SER A 1 423 ? -2.09 65.062 6.992 1 69.81 423 SER A CA 1
ATOM 3392 C C . SER A 1 423 ? -3.209 66.062 6.926 1 69.81 423 SER A C 1
ATOM 3394 O O . SER A 1 423 ? -4.188 66 7.672 1 69.81 423 SER A O 1
ATOM 3396 N N . ALA A 1 424 ? -2.898 67.125 6.234 1 59.62 424 ALA A N 1
ATOM 3397 C CA . ALA A 1 424 ? -3.867 68.188 6.008 1 59.62 424 ALA A CA 1
ATOM 3398 C C . ALA A 1 424 ? -5.152 67.625 5.391 1 59.62 424 ALA A C 1
ATOM 3400 O O . ALA A 1 424 ? -6.234 68.188 5.613 1 59.62 424 ALA A O 1
ATOM 3401 N N . ASN A 1 425 ? -5.066 66.688 4.605 1 59.19 425 ASN A N 1
ATOM 3402 C CA . ASN A 1 425 ? -6.219 66 4.027 1 59.19 425 ASN A CA 1
ATOM 3403 C C . ASN A 1 425 ? -6.273 64.562 4.461 1 59.19 425 ASN A C 1
ATOM 3405 O O . ASN A 1 425 ? -5.93 63.656 3.684 1 59.19 425 ASN A O 1
ATOM 3409 N N . PRO A 1 426 ? -6.664 64.562 5.781 1 61.59 426 PRO A N 1
ATOM 3410 C CA . PRO A 1 426 ? -6.691 63.188 6.305 1 61.59 426 PRO A CA 1
ATOM 3411 C C . PRO A 1 426 ? -7.824 62.344 5.715 1 61.59 426 PRO A C 1
ATOM 3413 O O . PRO A 1 426 ? -8.945 62.844 5.562 1 61.59 426 PRO A O 1
ATOM 3416 N N . PHE A 1 427 ? -7.59 61.219 5.074 1 60.34 427 PHE A N 1
ATOM 3417 C CA . PHE A 1 427 ? -8.484 60.25 4.48 1 60.34 427 PHE A CA 1
ATOM 3418 C C . PHE A 1 427 ? -9.188 60.812 3.26 1 60.34 427 PHE A C 1
ATOM 3420 O O . PHE A 1 427 ? -10.422 60.875 3.229 1 60.34 427 PHE A O 1
ATOM 3427 N N . PRO A 1 428 ? -8.531 61.438 2.301 1 53.31 428 PRO A N 1
ATOM 3428 C CA . PRO A 1 428 ? -9.07 62.188 1.161 1 53.31 428 PRO A CA 1
ATOM 3429 C C . PRO A 1 428 ? -10.25 61.469 0.494 1 53.31 428 PRO A C 1
ATOM 3431 O O . PRO A 1 428 ? -11.188 62.125 0.037 1 53.31 428 PRO A O 1
ATOM 3434 N N . ASN A 1 429 ? -10.125 60.219 0.47 1 53.47 429 ASN A N 1
ATOM 3435 C CA . ASN A 1 429 ? -11.117 59.5 -0.319 1 53.47 429 ASN A CA 1
ATOM 3436 C C . ASN A 1 429 ? -12.453 59.406 0.412 1 53.47 429 ASN A C 1
ATOM 3438 O O . ASN A 1 429 ? -13.469 59.031 -0.184 1 53.47 429 ASN A O 1
ATOM 3442 N N . LYS A 1 430 ? -12.461 59.75 1.611 1 62.38 430 LYS A N 1
ATOM 3443 C CA . LYS A 1 430 ? -13.711 59.594 2.348 1 62.38 430 LYS A CA 1
ATOM 3444 C C . LYS A 1 430 ? -14.422 60.906 2.549 1 62.38 430 LYS A C 1
ATOM 3446 O O . LYS A 1 430 ? -15.625 60.969 2.811 1 62.38 430 LYS A O 1
ATOM 3451 N N . GLY A 1 431 ? -13.633 62 2.199 1 60.97 431 GLY A N 1
ATOM 3452 C CA . GLY A 1 431 ? -14.188 63.344 2.299 1 60.97 431 GLY A CA 1
ATOM 3453 C C . GLY A 1 431 ? -14.789 63.625 3.66 1 60.97 431 GLY A C 1
ATOM 3454 O O . GLY A 1 431 ? -15.688 64.5 3.781 1 60.97 431 GLY A O 1
ATOM 3455 N N . MET A 1 432 ? -14.414 62.938 4.707 1 70.25 432 MET A N 1
ATOM 3456 C CA . MET A 1 432 ? -15.109 63.062 5.984 1 70.25 432 MET A CA 1
ATOM 3457 C C . MET A 1 432 ? -14.219 63.719 7.035 1 70.25 432 MET A C 1
ATOM 3459 O O . MET A 1 432 ? -14.617 63.844 8.195 1 70.25 432 MET A O 1
ATOM 3463 N N . GLY A 1 433 ? -12.953 64.25 6.641 1 77.19 433 GLY A N 1
ATOM 3464 C CA . GLY A 1 433 ? -12.07 64.875 7.602 1 77.19 433 GLY A CA 1
ATOM 3465 C C . GLY A 1 433 ? -11.336 63.906 8.484 1 77.19 433 GLY A C 1
ATOM 3466 O O . GLY A 1 433 ? -11.266 62.719 8.164 1 77.19 433 GLY A O 1
ATOM 3467 N N . ASN A 1 434 ? -10.758 64.375 9.578 1 85.06 434 ASN A N 1
ATOM 3468 C CA . ASN A 1 434 ? -10 63.562 10.5 1 85.06 434 ASN A CA 1
ATOM 3469 C C . ASN A 1 434 ? -10.914 62.781 11.438 1 85.06 434 ASN A C 1
ATOM 3471 O O . ASN A 1 434 ? -12.086 63.094 11.586 1 85.06 434 ASN A O 1
ATOM 3475 N N . ARG A 1 435 ? -10.461 61.688 12.016 1 87.69 435 ARG A N 1
ATOM 3476 C CA . ARG A 1 435 ? -11.211 60.938 13.016 1 87.69 435 ARG A CA 1
ATOM 3477 C C . ARG A 1 435 ? -11.266 61.688 14.336 1 87.69 435 ARG A C 1
ATOM 3479 O O . ARG A 1 435 ? -10.25 61.844 15.016 1 87.69 435 ARG A O 1
ATOM 3486 N N . ILE A 1 436 ? -12.383 62.156 14.68 1 86 436 ILE A N 1
ATOM 3487 C CA . ILE A 1 436 ? -12.539 62.938 15.891 1 86 436 ILE A CA 1
ATOM 3488 C C . ILE A 1 436 ? -12.531 62 17.109 1 86 436 ILE A C 1
ATOM 3490 O O . ILE A 1 436 ? -12.047 62.406 18.188 1 86 436 ILE A O 1
ATOM 3494 N N . ALA A 1 437 ? -13.078 60.812 16.938 1 90.25 437 ALA A N 1
ATOM 3495 C CA . ALA A 1 437 ? -13.227 59.938 18.094 1 90.25 437 ALA A CA 1
ATOM 3496 C C . ALA A 1 437 ? -13.148 58.469 17.672 1 90.25 437 ALA A C 1
ATOM 3498 O O . ALA A 1 437 ? -13.336 58.125 16.5 1 90.25 437 ALA A O 1
ATOM 3499 N N . THR A 1 438 ? -12.797 57.656 18.594 1 92.94 438 THR A N 1
ATOM 3500 C CA . THR A 1 438 ? -12.734 56.219 18.422 1 92.94 438 THR A CA 1
ATOM 3501 C C . THR A 1 438 ? -13.57 55.5 19.469 1 92.94 438 THR A C 1
ATOM 3503 O O . THR A 1 438 ? -13.516 55.844 20.656 1 92.94 438 THR A O 1
ATOM 3506 N N . LEU A 1 439 ? -14.391 54.625 19.031 1 94.19 439 LEU A N 1
ATOM 3507 C CA . LEU A 1 439 ? -15.117 53.688 19.891 1 94.19 439 LEU A CA 1
ATOM 3508 C C . LEU A 1 439 ? -14.742 52.25 19.578 1 94.19 439 LEU A C 1
ATOM 3510 O O . LEU A 1 439 ? -14.766 51.844 18.406 1 94.19 439 LEU A O 1
ATOM 3514 N N . MET A 1 440 ? -14.359 51.469 20.594 1 96.19 440 MET A N 1
ATOM 3515 C CA . MET A 1 440 ? -13.969 50.094 20.406 1 96.19 440 MET A CA 1
ATOM 3516 C C . MET A 1 440 ? -14.695 49.188 21.391 1 96.19 440 MET A C 1
ATOM 3518 O O . MET A 1 440 ? -14.617 49.375 22.609 1 96.19 440 MET A O 1
ATOM 3522 N N . PHE A 1 441 ? -15.383 48.188 20.859 1 96.81 441 PHE A N 1
ATOM 3523 C CA . PHE A 1 441 ? -16.047 47.188 21.688 1 96.81 441 PHE A CA 1
ATOM 3524 C C . PHE A 1 441 ? -15.148 46 21.922 1 96.81 441 PHE A C 1
ATOM 3526 O O . PHE A 1 441 ? -14.523 45.469 20.984 1 96.81 441 PHE A O 1
ATOM 3533 N N . TYR A 1 442 ? -15.039 45.562 23.141 1 97.56 442 TYR A N 1
ATOM 3534 C CA . TYR A 1 442 ? -14.422 44.281 23.438 1 97.56 442 TYR A CA 1
ATOM 3535 C C . TYR A 1 442 ? -15.438 43.156 23.344 1 97.56 442 TYR A C 1
ATOM 3537 O O . TYR A 1 442 ? -16.375 43.062 24.141 1 97.56 442 TYR A O 1
ATOM 3545 N N . LEU A 1 443 ? -15.195 42.219 22.453 1 97.5 443 LEU A N 1
ATOM 3546 C CA . LEU A 1 443 ? -16.156 41.188 22.188 1 97.5 443 LEU A CA 1
ATOM 3547 C C . LEU A 1 443 ? -15.758 39.875 22.875 1 97.5 443 LEU A C 1
ATOM 3549 O O . LEU A 1 443 ? -16.484 38.875 22.812 1 97.5 443 LEU A O 1
ATOM 3553 N N . SER A 1 444 ? -14.617 39.812 23.453 1 96.38 444 SER A N 1
ATOM 3554 C CA . SER A 1 444 ? -14.141 38.625 24.188 1 96.38 444 SER A CA 1
ATOM 3555 C C . SER A 1 444 ? -13.305 39.031 25.391 1 96.38 444 SER A C 1
ATOM 3557 O O . SER A 1 444 ? -12.742 40.125 25.438 1 96.38 444 SER A O 1
ATOM 3559 N N . ASP A 1 445 ? -13.383 38.156 26.375 1 94.88 445 ASP A N 1
ATOM 3560 C CA . ASP A 1 445 ? -12.32 38.188 27.359 1 94.88 445 ASP A CA 1
ATOM 3561 C C . ASP A 1 445 ? -11.016 37.625 26.797 1 94.88 445 ASP A C 1
ATOM 3563 O O . ASP A 1 445 ? -11.016 36.938 25.781 1 94.88 445 ASP A O 1
ATOM 3567 N N . VAL A 1 446 ? -9.93 38.094 27.312 1 93.88 446 VAL A N 1
ATOM 3568 C CA . VAL A 1 446 ? -8.625 37.531 26.953 1 93.88 446 VAL A CA 1
ATOM 3569 C C . VAL A 1 446 ? -7.938 37 28.219 1 93.88 446 VAL A C 1
ATOM 3571 O O . VAL A 1 446 ? -7.816 37.719 29.203 1 93.88 446 VAL A O 1
ATOM 3574 N N . GLN A 1 447 ? -7.578 35.812 28.188 1 89.5 447 GLN A N 1
ATOM 3575 C CA . GLN A 1 447 ? -7.004 35.188 29.359 1 89.5 447 GLN A CA 1
ATOM 3576 C C . GLN A 1 447 ? -5.746 35.906 29.828 1 89.5 447 GLN A C 1
ATOM 3578 O O . GLN A 1 447 ? -5.609 36.219 31.016 1 89.5 447 GLN A O 1
ATOM 3583 N N . GLU A 1 448 ? -4.852 36.125 28.922 1 90.81 448 GLU A N 1
ATOM 3584 C CA . GLU A 1 448 ? -3.631 36.844 29.266 1 90.81 448 GLU A CA 1
ATOM 3585 C C . GLU A 1 448 ? -3.201 37.781 28.125 1 90.81 448 GLU A C 1
ATOM 3587 O O . GLU A 1 448 ? -3.26 37.375 26.953 1 90.81 448 GLU A O 1
ATOM 3592 N N . GLY A 1 449 ? -2.844 39 28.531 1 93.31 449 GLY A N 1
ATOM 3593 C CA . GLY A 1 449 ? -2.426 39.969 27.531 1 93.31 449 GLY A CA 1
ATOM 3594 C C . GLY A 1 449 ? -3.59 40.656 26.828 1 93.31 449 GLY A C 1
ATOM 3595 O O . GLY A 1 449 ? -4.723 40.594 27.312 1 93.31 449 GLY A O 1
ATOM 3596 N N . GLY A 1 450 ? -3.27 41.438 25.781 1 95.94 450 GLY A N 1
ATOM 3597 C CA . GLY A 1 450 ? -4.27 42 24.875 1 95.94 450 GLY A CA 1
ATOM 3598 C C . GLY A 1 450 ? -4.801 43.344 25.312 1 95.94 450 GLY A C 1
ATOM 3599 O O . GLY A 1 450 ? -5.75 43.875 24.719 1 95.94 450 GLY A O 1
ATOM 3600 N N . SER A 1 451 ? -4.195 43.906 26.234 1 96.69 451 SER A N 1
ATOM 3601 C CA . SER A 1 451 ? -4.676 45.188 26.734 1 96.69 451 SER A CA 1
ATOM 3602 C C . SER A 1 451 ? -4.523 46.281 25.672 1 96.69 451 SER A C 1
ATOM 3604 O O . SER A 1 451 ? -3.668 46.188 24.781 1 96.69 451 SER A O 1
ATOM 3606 N N . THR A 1 452 ? -5.41 47.25 25.672 1 97.19 452 THR A N 1
ATOM 3607 C CA . THR A 1 452 ? -5.211 48.5 24.969 1 97.19 452 THR A CA 1
ATOM 3608 C C . THR A 1 452 ? -4.469 49.5 25.859 1 97.19 452 THR A C 1
ATOM 3610 O O . THR A 1 452 ? -4.941 49.844 26.953 1 97.19 452 THR A O 1
ATOM 3613 N N . VAL A 1 453 ? -3.35 50 25.391 1 97.19 453 VAL A N 1
ATOM 3614 C CA . VAL A 1 453 ? -2.537 50.844 26.266 1 97.19 453 VAL A CA 1
ATOM 3615 C C . VAL A 1 453 ? -2.322 52.219 25.641 1 97.19 453 VAL A C 1
ATOM 3617 O O . VAL A 1 453 ? -2.279 52.344 24.406 1 97.19 453 VAL A O 1
ATOM 3620 N N . PHE A 1 454 ? -2.277 53.25 26.469 1 96.5 454 PHE A N 1
ATOM 3621 C CA . PHE A 1 454 ? -1.928 54.625 26.141 1 96.5 454 PHE A CA 1
ATOM 3622 C C . PHE A 1 454 ? -0.647 55.031 26.844 1 96.5 454 PHE A C 1
ATOM 3624 O O . PHE A 1 454 ? -0.696 55.625 27.938 1 96.5 454 PHE A O 1
ATOM 3631 N N . PRO A 1 455 ? 0.438 54.812 26.219 1 95.56 455 PRO A N 1
ATOM 3632 C CA . PRO A 1 455 ? 1.726 55 26.906 1 95.56 455 PRO A CA 1
ATOM 3633 C C . PRO A 1 455 ? 1.926 56.406 27.422 1 95.56 455 PRO A C 1
ATOM 3635 O O . PRO A 1 455 ? 2.477 56.594 28.516 1 95.56 455 PRO A O 1
ATOM 3638 N N . ARG A 1 456 ? 1.47 57.438 26.734 1 94.38 456 ARG A N 1
ATOM 3639 C CA . ARG A 1 456 ? 1.684 58.812 27.156 1 94.38 456 ARG A CA 1
ATOM 3640 C C . ARG A 1 456 ? 0.803 59.156 28.344 1 94.38 456 ARG A C 1
ATOM 3642 O O . ARG A 1 456 ? 1.04 60.156 29.031 1 94.38 456 ARG A O 1
ATOM 3649 N N . LEU A 1 457 ? -0.152 58.344 28.609 1 93.38 457 LEU A N 1
ATOM 3650 C CA . LEU A 1 457 ? -1.077 58.562 29.719 1 93.38 457 LEU A CA 1
ATOM 3651 C C . LEU A 1 457 ? -0.854 57.562 30.828 1 93.38 457 LEU A C 1
ATOM 3653 O O . LEU A 1 457 ? -1.555 57.562 31.844 1 93.38 457 LEU A O 1
ATOM 3657 N N . ASN A 1 458 ? 0.117 56.625 30.594 1 93.56 458 ASN A N 1
ATOM 3658 C CA . ASN A 1 458 ? 0.34 55.5 31.516 1 93.56 458 ASN A CA 1
ATOM 3659 C C . ASN A 1 458 ? -0.961 54.781 31.828 1 93.56 458 ASN A C 1
ATOM 3661 O O . ASN A 1 458 ? -1.266 54.531 33 1 93.56 458 ASN A O 1
ATOM 3665 N N . LEU A 1 459 ? -1.713 54.469 30.828 1 94.12 459 LEU A N 1
ATOM 3666 C CA . LEU A 1 459 ? -3.021 53.844 30.984 1 94.12 459 LEU A CA 1
ATOM 3667 C C . LEU A 1 459 ? -3.09 52.5 30.234 1 94.12 459 LEU A C 1
ATOM 3669 O O . LEU A 1 459 ? -2.645 52.406 29.094 1 94.12 459 LEU A O 1
ATOM 3673 N N . ALA A 1 460 ? -3.506 51.5 30.938 1 94.88 460 ALA A N 1
ATOM 3674 C CA . ALA A 1 460 ? -3.785 50.219 30.344 1 94.88 460 ALA A CA 1
ATOM 3675 C C . ALA A 1 460 ? -5.223 49.781 30.609 1 94.88 460 ALA A C 1
ATOM 3677 O O . ALA A 1 460 ? -5.691 49.812 31.75 1 94.88 460 ALA A O 1
ATOM 3678 N N . VAL A 1 461 ? -5.922 49.438 29.578 1 95 461 VAL A N 1
ATOM 3679 C CA . VAL A 1 461 ? -7.289 48.938 29.688 1 95 461 VAL A CA 1
ATOM 3680 C C . VAL A 1 461 ? -7.348 47.469 29.281 1 95 461 VAL A C 1
ATOM 3682 O O . VAL A 1 461 ? -7.133 47.156 28.109 1 95 461 VAL A O 1
ATOM 3685 N N . ARG A 1 462 ? -7.688 46.625 30.188 1 94.25 462 ARG A N 1
ATOM 3686 C CA . ARG A 1 462 ? -7.789 45.188 29.906 1 94.25 462 ARG A CA 1
ATOM 3687 C C . ARG A 1 462 ? -9.086 44.875 29.188 1 94.25 462 ARG A C 1
ATOM 3689 O O . ARG A 1 462 ? -10.141 45.438 29.5 1 94.25 462 ARG A O 1
ATOM 3696 N N . PRO A 1 463 ? -8.938 43.906 28.234 1 95.38 463 PRO A N 1
ATOM 3697 C CA . PRO A 1 463 ? -10.172 43.531 27.562 1 95.38 463 PRO A CA 1
ATOM 3698 C C . PRO A 1 463 ? -11.156 42.812 28.484 1 95.38 463 PRO A C 1
ATOM 3700 O O . PRO A 1 463 ? -10.805 41.844 29.141 1 95.38 463 PRO A O 1
ATOM 3703 N N . ARG A 1 464 ? -12.328 43.344 28.547 1 95.5 464 ARG A N 1
ATOM 3704 C CA . ARG A 1 464 ? -13.461 42.688 29.219 1 95.5 464 ARG A CA 1
ATOM 3705 C C . ARG A 1 464 ? -14.656 42.562 28.281 1 95.5 464 ARG A C 1
ATOM 3707 O O . ARG A 1 464 ? -15.148 43.562 27.75 1 95.5 464 ARG A O 1
ATOM 3714 N N . LYS A 1 465 ? -15.039 41.312 28.141 1 97.12 465 LYS A N 1
ATOM 3715 C CA . LYS A 1 465 ? -16.141 41.031 27.219 1 97.12 465 LYS A CA 1
ATOM 3716 C C . LYS A 1 465 ? -17.359 41.875 27.562 1 97.12 465 LYS A C 1
ATOM 3718 O O . LYS A 1 465 ? -17.781 41.938 28.719 1 97.12 465 LYS A O 1
ATOM 3723 N N . GLY A 1 466 ? -17.875 42.5 26.547 1 96.56 466 GLY A N 1
ATOM 3724 C CA . GLY A 1 466 ? -19.094 43.25 26.703 1 96.56 466 GLY A CA 1
ATOM 3725 C C . GLY A 1 466 ? -18.859 44.719 26.984 1 96.56 466 GLY A C 1
ATOM 3726 O O . GLY A 1 466 ? -19.797 45.531 26.969 1 96.56 466 GLY A O 1
ATOM 3727 N N . THR A 1 467 ? -17.656 45.188 27.203 1 95.69 467 THR A N 1
ATOM 3728 C CA . THR A 1 467 ? -17.344 46.594 27.469 1 95.69 467 THR A CA 1
ATOM 3729 C C . THR A 1 467 ? -16.953 47.312 26.188 1 95.69 467 THR A C 1
ATOM 3731 O O . THR A 1 467 ? -16.75 46.688 25.156 1 95.69 467 THR A O 1
ATOM 3734 N N . ALA A 1 468 ? -16.953 48.656 26.219 1 95.94 468 ALA A N 1
ATOM 3735 C CA . ALA A 1 468 ? -16.484 49.5 25.125 1 95.94 468 ALA A CA 1
ATOM 3736 C C . ALA A 1 468 ? -15.648 50.656 25.656 1 95.94 468 ALA A C 1
ATOM 3738 O O . ALA A 1 468 ? -15.953 51.219 26.703 1 95.94 468 ALA A O 1
ATOM 3739 N N . ILE A 1 469 ? -14.633 50.938 25 1 95.81 469 ILE A N 1
ATOM 3740 C CA . ILE A 1 469 ? -13.789 52.062 25.359 1 95.81 469 ILE A CA 1
ATOM 3741 C C . ILE A 1 469 ? -13.977 53.188 24.328 1 95.81 469 ILE A C 1
ATOM 3743 O O . ILE A 1 469 ? -14.133 52.938 23.141 1 95.81 469 ILE A O 1
ATOM 3747 N N . PHE A 1 470 ? -13.992 54.469 24.797 1 93.62 470 PHE A N 1
ATOM 3748 C CA . PHE A 1 470 ? -14.227 55.625 23.938 1 93.62 470 PHE A CA 1
ATOM 3749 C C . PHE A 1 470 ? -13.266 56.75 24.297 1 93.62 470 PHE A C 1
ATOM 3751 O O . PHE A 1 470 ? -12.977 56.969 25.469 1 93.62 470 PHE A O 1
ATOM 3758 N N . TRP A 1 471 ? -12.719 57.438 23.281 1 93.12 471 TRP A N 1
ATOM 3759 C CA . TRP A 1 471 ? -11.914 58.625 23.516 1 93.12 471 TRP A CA 1
ATOM 3760 C C . TRP A 1 471 ? -11.969 59.562 22.328 1 93.12 471 TRP A C 1
ATOM 3762 O O . TRP A 1 471 ? -12.273 59.156 21.203 1 93.12 471 TRP A O 1
ATOM 3772 N N . TYR A 1 472 ? -11.688 60.844 22.578 1 89.88 472 TYR A N 1
ATOM 3773 C CA . TYR A 1 472 ? -11.562 61.844 21.516 1 89.88 472 TYR A CA 1
ATOM 3774 C C . TYR A 1 472 ? -10.133 61.906 21 1 89.88 472 TYR A C 1
ATOM 3776 O O . TYR A 1 472 ? -9.195 62.062 21.781 1 89.88 472 TYR A O 1
ATOM 3784 N N . ASN A 1 473 ? -10 61.812 19.734 1 91.19 473 ASN A N 1
ATOM 3785 C CA . ASN A 1 473 ? -8.688 61.844 19.094 1 91.19 473 ASN A CA 1
ATOM 3786 C C . ASN A 1 473 ? -8.18 63.25 18.906 1 91.19 473 ASN A C 1
ATOM 3788 O O . ASN A 1 473 ? -6.969 63.5 18.828 1 91.19 473 ASN A O 1
ATOM 3792 N N . LEU A 1 474 ? -9.133 64.125 18.797 1 87.44 474 LEU A N 1
ATOM 3793 C CA . LEU A 1 474 ? -8.789 65.5 18.484 1 87.44 474 LEU A CA 1
ATOM 3794 C C . LEU A 1 474 ? -9.133 66.438 19.641 1 87.44 474 LEU A C 1
ATOM 3796 O O . LEU A 1 474 ? -10.078 66.188 20.391 1 87.44 474 LEU A O 1
ATOM 3800 N N . HIS A 1 475 ? -8.328 67.5 19.703 1 86.31 475 HIS A N 1
ATOM 3801 C CA . HIS A 1 475 ? -8.727 68.562 20.562 1 86.31 475 HIS A CA 1
ATOM 3802 C C . HIS A 1 475 ? -9.953 69.312 20.016 1 86.31 475 HIS A C 1
ATOM 3804 O O . HIS A 1 475 ? -10.344 69.062 18.859 1 86.31 475 HIS A O 1
ATOM 3810 N N . ARG A 1 476 ? -10.5 70.062 20.859 1 80.06 476 ARG A N 1
ATOM 3811 C CA . ARG A 1 476 ? -11.695 70.812 20.438 1 80.06 476 ARG A CA 1
ATOM 3812 C C . ARG A 1 476 ? -11.398 71.75 19.25 1 80.06 476 ARG A C 1
ATOM 3814 O O . ARG A 1 476 ? -12.289 72.062 18.484 1 80.06 476 ARG A O 1
ATOM 3821 N N . ASN A 1 477 ? -10.117 72.062 19.062 1 78.25 477 ASN A N 1
ATOM 3822 C CA . ASN A 1 477 ? -9.727 73 17.984 1 78.25 477 ASN A CA 1
ATOM 3823 C C . ASN A 1 477 ? -9.445 72.188 16.688 1 78.25 477 ASN A C 1
ATOM 3825 O O . ASN A 1 477 ? -9.055 72.812 15.688 1 78.25 477 ASN A O 1
ATOM 3829 N N . GLY A 1 478 ? -9.562 70.938 16.766 1 79.62 478 GLY A N 1
ATOM 3830 C CA . GLY A 1 478 ? -9.414 70.188 15.555 1 79.62 478 GLY A CA 1
ATOM 3831 C C . GLY A 1 478 ? -8.031 69.562 15.414 1 79.62 478 GLY A C 1
ATOM 3832 O O . GLY A 1 478 ? -7.824 68.688 14.57 1 79.62 478 GLY A O 1
ATOM 3833 N N . LYS A 1 479 ? -7.102 69.938 16.234 1 84.94 479 LYS A N 1
ATOM 3834 C CA . LYS A 1 479 ? -5.75 69.375 16.172 1 84.94 479 LYS A CA 1
ATOM 3835 C C . LYS A 1 479 ? -5.691 68 16.844 1 84.94 479 LYS A C 1
ATOM 3837 O O . LYS A 1 479 ? -6.402 67.75 17.812 1 84.94 479 LYS A O 1
ATOM 3842 N N . GLY A 1 480 ? -4.895 67.188 16.328 1 89.69 480 GLY A N 1
ATOM 3843 C CA . GLY A 1 480 ? -4.715 65.875 16.891 1 89.69 480 GLY A CA 1
ATOM 3844 C C . GLY A 1 480 ? -4.18 65.875 18.312 1 89.69 480 GLY A C 1
ATOM 3845 O O . GLY A 1 480 ? -3.303 66.688 18.641 1 89.69 480 GLY A O 1
ATOM 3846 N N . ASN A 1 481 ? -4.719 65.125 19.188 1 92.69 481 ASN A N 1
ATOM 3847 C CA . ASN A 1 481 ? -4.238 65 20.547 1 92.69 481 ASN A CA 1
ATOM 3848 C C . ASN A 1 481 ? -3.139 63.969 20.656 1 92.69 481 ASN A C 1
ATOM 3850 O O . ASN A 1 481 ? -3.418 62.75 20.625 1 92.69 481 ASN A O 1
ATOM 3854 N N . LYS A 1 482 ? -1.967 64.375 20.891 1 93.75 482 LYS A N 1
ATOM 3855 C CA . LYS A 1 482 ? -0.802 63.469 20.906 1 93.75 482 LYS A CA 1
ATOM 3856 C C . LYS A 1 482 ? -0.84 62.531 22.094 1 93.75 482 LYS A C 1
ATOM 3858 O O . LYS A 1 482 ? -0.156 61.5 22.094 1 93.75 482 LYS A O 1
ATOM 3863 N N . LYS A 1 483 ? -1.636 62.812 23.109 1 95.12 483 LYS A N 1
ATOM 3864 C CA . LYS A 1 483 ? -1.737 61.969 24.281 1 95.12 483 LYS A CA 1
ATOM 3865 C C . LYS A 1 483 ? -2.559 60.719 24 1 95.12 483 LYS A C 1
ATOM 3867 O O . LYS A 1 483 ? -2.539 59.75 24.781 1 95.12 483 LYS A O 1
ATOM 3872 N N . THR A 1 484 ? -3.197 60.719 22.812 1 94.88 484 THR A N 1
ATOM 3873 C CA . THR A 1 484 ? -4.062 59.594 22.5 1 94.88 484 THR A CA 1
ATOM 3874 C C . THR A 1 484 ? -3.283 58.5 21.766 1 94.88 484 THR A C 1
ATOM 3876 O O . THR A 1 484 ? -3.877 57.594 21.188 1 94.88 484 THR A O 1
ATOM 3879 N N . LEU A 1 485 ? -1.955 58.625 21.781 1 95.12 485 LEU A N 1
ATOM 3880 C CA . LEU A 1 485 ? -1.118 57.562 21.266 1 95.12 485 LEU A CA 1
ATOM 3881 C C . LEU A 1 485 ? -1.424 56.25 22 1 95.12 485 LEU A C 1
ATOM 3883 O O . LEU A 1 485 ? -1.393 56.188 23.219 1 95.12 485 LEU A O 1
ATOM 3887 N N . HIS A 1 486 ? -1.771 55.188 21.234 1 95.56 486 HIS A N 1
ATOM 3888 C CA . HIS A 1 486 ? -2.156 53.938 21.891 1 95.56 486 HIS A CA 1
ATOM 3889 C C . HIS A 1 486 ? -1.712 52.719 21.078 1 95.56 486 HIS A C 1
ATOM 3891 O O . HIS A 1 486 ? -1.193 52.875 19.969 1 95.56 486 HIS A O 1
ATOM 3897 N N . ALA A 1 487 ? -1.818 51.531 21.641 1 96.12 487 ALA A N 1
ATOM 3898 C CA . ALA A 1 487 ? -1.426 50.281 21.031 1 96.12 487 ALA A CA 1
ATOM 3899 C C . ALA A 1 487 ? -2.248 49.125 21.609 1 96.12 487 ALA A C 1
ATOM 3901 O O . ALA A 1 487 ? -2.893 49.25 22.656 1 96.12 487 ALA A O 1
ATOM 3902 N N . ALA A 1 488 ? -2.348 48.094 20.828 1 96.56 488 ALA A N 1
ATOM 3903 C CA . ALA A 1 488 ? -2.873 46.844 21.328 1 96.56 488 ALA A CA 1
ATOM 3904 C C . ALA A 1 488 ? -1.743 45.906 21.734 1 96.56 488 ALA A C 1
ATOM 3906 O O . ALA A 1 488 ? -0.913 45.531 20.906 1 96.56 488 ALA A O 1
ATOM 3907 N N . CYS A 1 489 ? -1.718 45.562 23 1 97.31 489 CYS A N 1
ATOM 3908 C CA . CYS A 1 489 ? -0.689 44.656 23.484 1 97.31 489 CYS A CA 1
ATOM 3909 C C . CYS A 1 489 ? -0.842 43.25 22.859 1 97.31 489 CYS A C 1
ATOM 3911 O O . CYS A 1 489 ? -1.958 42.812 22.578 1 97.31 489 CYS A O 1
ATOM 3913 N N . PRO A 1 490 ? 0.294 42.531 22.641 1 96.38 490 PRO A N 1
ATOM 3914 C CA . PRO A 1 490 ? 0.198 41.188 22.109 1 96.38 490 PRO A CA 1
ATOM 3915 C C . PRO A 1 490 ? -0.626 40.25 23 1 96.38 490 PRO A C 1
ATOM 3917 O O . PRO A 1 490 ? -0.49 40.281 24.234 1 96.38 490 PRO A O 1
ATOM 3920 N N . VAL A 1 491 ? -1.505 39.5 22.328 1 95.69 491 VAL A N 1
ATOM 3921 C CA . VAL A 1 491 ? -2.309 38.5 23.062 1 95.69 491 VAL A CA 1
ATOM 3922 C C . VAL A 1 491 ? -1.432 37.312 23.469 1 95.69 491 VAL A C 1
ATOM 3924 O O . VAL A 1 491 ? -0.868 36.625 22.625 1 95.69 491 VAL A O 1
ATOM 3927 N N . LEU A 1 492 ? -1.24 37.125 24.719 1 92.69 492 LEU A N 1
ATOM 3928 C CA . LEU A 1 492 ? -0.38 36.031 25.203 1 92.69 492 LEU A CA 1
ATOM 3929 C C . LEU A 1 492 ? -1.111 34.688 25.188 1 92.69 492 LEU A C 1
ATOM 3931 O O . LEU A 1 492 ? -0.599 33.719 24.656 1 92.69 492 LEU A O 1
ATOM 3935 N N . ILE A 1 493 ? -2.287 34.625 25.828 1 90.56 493 ILE A N 1
ATOM 3936 C CA . ILE A 1 493 ? -3.133 33.438 25.828 1 90.56 493 ILE A CA 1
ATOM 3937 C C . ILE A 1 493 ? -4.59 33.844 25.609 1 90.56 493 ILE A C 1
ATOM 3939 O O . ILE A 1 493 ? -5.098 34.75 26.281 1 90.56 493 ILE A O 1
ATOM 3943 N N . GLY A 1 494 ? -5.199 33.156 24.609 1 92.31 494 GLY A N 1
ATOM 3944 C CA . GLY A 1 494 ? -6.605 33.406 24.375 1 92.31 494 GLY A CA 1
ATOM 3945 C C . GLY A 1 494 ? -6.875 34 23 1 92.31 494 GLY A C 1
ATOM 3946 O O . GLY A 1 494 ? -5.984 34.062 22.156 1 92.31 494 GLY A O 1
ATOM 3947 N N . SER A 1 495 ? -8.148 34.375 22.812 1 93.81 495 SER A N 1
ATOM 3948 C CA . SER A 1 495 ? -8.609 34.969 21.562 1 93.81 495 SER A CA 1
ATOM 3949 C C . SER A 1 495 ? -9.219 36.344 21.797 1 93.81 495 SER A C 1
ATOM 3951 O O . SER A 1 495 ? -10.18 36.469 22.547 1 93.81 495 SER A O 1
ATOM 3953 N N . LYS A 1 496 ? -8.617 37.281 21.141 1 96.5 496 LYS A N 1
ATOM 3954 C CA . LYS A 1 496 ? -9.094 38.656 21.297 1 96.5 496 LYS A CA 1
ATOM 3955 C C . LYS A 1 496 ? -9.945 39.062 20.094 1 96.5 496 LYS A C 1
ATOM 3957 O O . LYS A 1 496 ? -9.477 39.062 18.953 1 96.5 496 LYS A O 1
ATOM 3962 N N . TRP A 1 497 ? -11.227 39.312 20.359 1 96.94 497 TRP A N 1
ATOM 3963 C CA . TRP A 1 497 ? -12.18 39.875 19.406 1 96.94 497 TRP A CA 1
ATOM 3964 C C . TRP A 1 497 ? -12.555 41.312 19.781 1 96.94 497 TRP A C 1
ATOM 3966 O O . TRP A 1 497 ? -12.891 41.594 20.938 1 96.94 497 TRP A O 1
ATOM 3976 N N . VAL A 1 498 ? -12.43 42.219 18.844 1 97.31 498 VAL A N 1
ATOM 3977 C CA . VAL A 1 498 ? -12.844 43.594 19.078 1 97.31 498 VAL A CA 1
ATOM 3978 C C . VAL A 1 498 ? -13.633 44.125 17.875 1 97.31 498 VAL A C 1
ATOM 3980 O O . VAL A 1 498 ? -13.547 43.562 16.781 1 97.31 498 VAL A O 1
ATOM 3983 N N . ALA A 1 499 ? -14.438 45.094 18.062 1 96.38 499 ALA A N 1
ATOM 3984 C CA . ALA A 1 499 ? -15.133 45.812 17.016 1 96.38 499 ALA A CA 1
ATOM 3985 C C . ALA A 1 499 ? -14.859 47.312 17.125 1 96.38 499 ALA A C 1
ATOM 3987 O O . ALA A 1 499 ? -15.078 47.906 18.172 1 96.38 499 ALA A O 1
ATOM 3988 N N . ASN A 1 500 ? -14.391 47.906 16.094 1 93.94 500 ASN A N 1
ATOM 3989 C CA . ASN A 1 500 ? -14.016 49.312 16.078 1 93.94 500 ASN A CA 1
ATOM 3990 C C . ASN A 1 500 ? -15.023 50.156 15.305 1 93.94 500 ASN A C 1
ATOM 3992 O O . ASN A 1 500 ? -15.555 49.719 14.281 1 93.94 500 ASN A O 1
ATOM 3996 N N . LYS A 1 501 ? -15.266 51.312 15.773 1 91.62 501 LYS A N 1
ATOM 3997 C CA . LYS A 1 501 ? -16.047 52.344 15.109 1 91.62 501 LYS A CA 1
ATOM 3998 C C . LYS A 1 501 ? -15.328 53.688 15.188 1 91.62 501 LYS A C 1
ATOM 4000 O O . LYS A 1 501 ? -15.125 54.219 16.281 1 91.62 501 LYS A O 1
ATOM 4005 N N . TRP A 1 502 ? -14.977 54.188 14.047 1 90.25 502 TRP A N 1
ATOM 4006 C CA . TRP A 1 502 ? -14.328 55.5 13.984 1 90.25 502 TRP A CA 1
ATOM 4007 C C . TRP A 1 502 ? -15.305 56.562 13.516 1 90.25 502 TRP A C 1
ATOM 4009 O O . TRP A 1 502 ? -16.094 56.344 12.594 1 90.25 502 TRP A O 1
ATOM 4019 N N . ILE A 1 503 ? -15.219 57.688 14.164 1 85.19 503 ILE A N 1
ATOM 4020 C CA . ILE A 1 503 ? -16.125 58.781 13.891 1 85.19 503 ILE A CA 1
ATOM 4021 C C . ILE A 1 503 ? -15.336 59.969 13.352 1 85.19 503 ILE A C 1
ATOM 4023 O O . ILE A 1 503 ? -14.328 60.375 13.938 1 85.19 503 ILE A O 1
ATOM 4027 N N . HIS A 1 504 ? -15.805 60.594 12.273 1 83.12 504 HIS A N 1
ATOM 4028 C CA . HIS A 1 504 ? -15.078 61.656 11.609 1 83.12 504 HIS A CA 1
ATOM 4029 C C . HIS A 1 504 ? -15.648 63.031 11.984 1 83.12 504 HIS A C 1
ATOM 4031 O O . HIS A 1 504 ? -16.75 63.125 12.516 1 83.12 504 HIS A O 1
ATOM 4037 N N . GLU A 1 505 ? -14.875 64.062 11.617 1 72.88 505 GLU A N 1
ATOM 4038 C CA . GLU A 1 505 ? -15.133 65.438 12.047 1 72.88 505 GLU A CA 1
ATOM 4039 C C . GLU A 1 505 ? -16.234 66.125 11.203 1 72.88 505 GLU A C 1
ATOM 4041 O O . GLU A 1 505 ? -17.031 66.875 11.711 1 72.88 505 GLU A O 1
ATOM 4046 N N . ARG A 1 506 ? -16.219 65.875 9.961 1 63.25 506 ARG A N 1
ATOM 4047 C CA . ARG A 1 506 ? -17.141 66.562 9.109 1 63.25 506 ARG A CA 1
ATOM 4048 C C . ARG A 1 506 ? -18.578 66.312 9.523 1 63.25 506 ARG A C 1
ATOM 4050 O O . ARG A 1 506 ? -18.953 65.188 9.852 1 63.25 506 ARG A O 1
ATOM 4057 N N . HIS A 1 507 ? -19.344 67.312 9.578 1 58.84 507 HIS A N 1
ATOM 4058 C CA . HIS A 1 507 ? -20.766 67.375 9.883 1 58.84 507 HIS A CA 1
ATOM 4059 C C . HIS A 1 507 ? -21.016 67.375 11.391 1 58.84 507 HIS A C 1
ATOM 4061 O O . HIS A 1 507 ? -22.141 67.125 11.836 1 58.84 507 HIS A O 1
ATOM 4067 N N . GLN A 1 508 ? -19.828 67.438 12.195 1 57.41 508 GLN A N 1
ATOM 4068 C CA . GLN A 1 508 ? -20.016 67.438 13.641 1 57.41 508 GLN A CA 1
ATOM 4069 C C . GLN A 1 508 ? -19.969 68.875 14.188 1 57.41 508 GLN A C 1
ATOM 4071 O O . GLN A 1 508 ? -20 69.062 15.406 1 57.41 508 GLN A O 1
ATOM 4076 N N . GLU A 1 509 ? -19.844 69.875 13.359 1 52.75 509 GLU A N 1
ATOM 4077 C CA . GLU A 1 509 ? -19.609 71.25 13.727 1 52.75 509 GLU A CA 1
ATOM 4078 C C . GLU A 1 509 ? -20.672 71.75 14.68 1 52.75 509 GLU A C 1
ATOM 4080 O O . GLU A 1 509 ? -20.406 72.625 15.547 1 52.75 509 GLU A O 1
ATOM 4085 N N . PHE A 1 510 ? -21.75 71.188 14.477 1 45.53 510 PHE A N 1
ATOM 4086 C CA . PHE A 1 510 ? -22.828 71.812 15.258 1 45.53 510 PHE A CA 1
ATOM 4087 C C . PHE A 1 510 ? -23.031 71.062 16.562 1 45.53 510 PHE A C 1
ATOM 4089 O O . PHE A 1 510 ? -23.609 71.562 17.516 1 45.53 510 PHE A O 1
ATOM 4096 N N . VAL A 1 511 ? -22.562 69.812 16.656 1 49.38 511 VAL A N 1
ATOM 4097 C CA . VAL A 1 511 ? -22.812 69 17.844 1 49.38 511 VAL A CA 1
ATOM 4098 C C . VAL A 1 511 ? -21.625 69.188 18.812 1 49.38 511 VAL A C 1
ATOM 4100 O O . VAL A 1 511 ? -21.812 69.062 20.031 1 49.38 511 VAL A O 1
ATOM 4103 N N . ARG A 1 512 ? -20.484 69.5 18.25 1 53.81 512 ARG A N 1
ATOM 4104 C CA . ARG A 1 512 ? -19.297 69.688 19.062 1 53.81 512 ARG A CA 1
ATOM 4105 C C . ARG A 1 512 ? -18.594 71 18.656 1 53.81 512 ARG A C 1
ATOM 4107 O O . ARG A 1 512 ? -17.656 71 17.844 1 53.81 512 ARG A O 1
ATOM 4114 N N . PRO A 1 513 ? -19.188 72.062 19.125 1 49.34 513 PRO A N 1
ATOM 4115 C CA . PRO A 1 513 ? -18.656 73.375 18.656 1 49.34 513 PRO A CA 1
ATOM 4116 C C . PRO A 1 513 ? -17.156 73.5 18.922 1 49.34 513 PRO A C 1
ATOM 4118 O O . PRO A 1 513 ? -16.656 73 19.922 1 49.34 513 PRO A O 1
ATOM 4121 N N . CYS A 1 514 ? -16.375 73.812 17.906 1 49.84 514 CYS A N 1
ATOM 4122 C CA . CYS A 1 514 ? -14.93 74.062 17.953 1 49.84 514 CYS A CA 1
ATOM 4123 C C . CYS A 1 514 ? -14.57 75.062 19.031 1 49.84 514 CYS A C 1
ATOM 4125 O O . CYS A 1 514 ? -15.234 76.125 19.156 1 49.84 514 CYS A O 1
ATOM 4127 N N . GLU A 1 515 ? -14.055 74.625 20.172 1 47.28 515 GLU A N 1
ATOM 4128 C CA . GLU A 1 515 ? -13.555 75.625 21.094 1 47.28 515 GLU A CA 1
ATOM 4129 C C . GLU A 1 515 ? -12.227 76.25 20.641 1 47.28 515 GLU A C 1
ATOM 4131 O O . GLU A 1 515 ? -11.516 75.625 19.844 1 47.28 515 GLU A O 1
ATOM 4136 N N . LEU A 1 516 ? -12 77.562 20.828 1 40.84 516 LEU A N 1
ATOM 4137 C CA . LEU A 1 516 ? -10.758 78.312 20.562 1 40.84 516 LEU A CA 1
ATOM 4138 C C . LEU A 1 516 ? -9.555 77.5 21.094 1 40.84 516 LEU A C 1
ATOM 4140 O O . LEU A 1 516 ? -9.711 76.625 21.906 1 40.84 516 LEU A O 1
ATOM 4144 N N . ASP A 1 517 ? -8.297 77.812 20.672 1 41.47 517 ASP A N 1
ATOM 4145 C CA . ASP A 1 517 ? -6.98 77.25 20.969 1 41.47 517 ASP A CA 1
ATOM 4146 C C . ASP A 1 517 ? -6.848 76.938 22.453 1 41.47 517 ASP A C 1
ATOM 4148 O O . ASP A 1 517 ? -7.059 77.812 23.312 1 41.47 517 ASP A O 1
ATOM 4152 N N . PRO A 1 518 ? -7.086 75.75 22.906 1 42.69 518 PRO A N 1
ATOM 4153 C CA . PRO A 1 518 ? -6.867 75.5 24.328 1 42.69 518 PRO A CA 1
ATOM 4154 C C . PRO A 1 518 ? -5.648 76.188 24.891 1 42.69 518 PRO A C 1
ATOM 4156 O O . PRO A 1 518 ? -4.684 76.438 24.156 1 42.69 518 PRO A O 1
ATOM 4159 N N . LYS A 1 519 ? -5.797 77.188 25.828 1 42.25 519 LYS A N 1
ATOM 4160 C CA . LYS A 1 519 ? -4.637 77.875 26.438 1 42.25 519 LYS A CA 1
ATOM 4161 C C . LYS A 1 519 ? -3.531 76.812 26.734 1 42.25 519 LYS A C 1
ATOM 4163 O O . LYS A 1 519 ? -3.803 75.75 27.203 1 42.25 519 LYS A O 1
ATOM 4168 N N . LYS A 1 520 ? -2.178 77.125 26.312 1 38.78 520 LYS A N 1
ATOM 4169 C CA . LYS A 1 520 ? -0.957 76.375 26.656 1 38.78 520 LYS A CA 1
ATOM 4170 C C . LYS A 1 520 ? -0.893 76.062 28.141 1 38.78 520 LYS A C 1
ATOM 4172 O O . LYS A 1 520 ? -1.137 76.938 28.969 1 38.78 520 LYS A O 1
ATOM 4177 N N . MET B 1 1 ? 36.438 54.688 -0.052 1 22.09 1 MET B N 1
ATOM 4178 C CA . MET B 1 1 ? 35.562 54.344 -1.159 1 22.09 1 MET B CA 1
ATOM 4179 C C . MET B 1 1 ? 35.531 52.844 -1.392 1 22.09 1 MET B C 1
ATOM 4181 O O . MET B 1 1 ? 34.562 52.281 -1.902 1 22.09 1 MET B O 1
ATOM 4185 N N . VAL B 1 2 ? 36.688 52.156 -1.331 1 24.23 2 VAL B N 1
ATOM 4186 C CA . VAL B 1 2 ? 36.906 50.75 -1.685 1 24.23 2 VAL B CA 1
ATOM 4187 C C . VAL B 1 2 ? 36.281 49.844 -0.622 1 24.23 2 VAL B C 1
ATOM 4189 O O . VAL B 1 2 ? 36.094 48.656 -0.854 1 24.23 2 VAL B O 1
ATOM 4192 N N . ALA B 1 3 ? 36.312 50.219 0.674 1 29.31 3 ALA B N 1
ATOM 4193 C CA . ALA B 1 3 ? 35.875 49.375 1.776 1 29.31 3 ALA B CA 1
ATOM 4194 C C . ALA B 1 3 ? 34.406 49 1.643 1 29.31 3 ALA B C 1
ATOM 4196 O O . ALA B 1 3 ? 33.906 48.125 2.363 1 29.31 3 ALA B O 1
ATOM 4197 N N . ALA B 1 4 ? 33.625 49.906 0.991 1 29.67 4 ALA B N 1
ATOM 4198 C CA . ALA B 1 4 ? 32.188 49.656 0.896 1 29.67 4 ALA B CA 1
ATOM 4199 C C . ALA B 1 4 ? 31.875 48.438 0.036 1 29.67 4 ALA B C 1
ATOM 4201 O O . ALA B 1 4 ? 30.781 47.875 0.127 1 29.67 4 ALA B O 1
ATOM 4202 N N . ALA B 1 5 ? 32.781 48.125 -1.018 1 27.61 5 ALA B N 1
ATOM 4203 C CA . ALA B 1 5 ? 32.438 47.188 -2.096 1 27.61 5 ALA B CA 1
ATOM 4204 C C . ALA B 1 5 ? 32.469 45.75 -1.61 1 27.61 5 ALA B C 1
ATOM 4206 O O . ALA B 1 5 ? 31.703 44.906 -2.102 1 27.61 5 ALA B O 1
ATOM 4207 N N . ASP B 1 6 ? 33.5 45.438 -0.868 1 26.2 6 ASP B N 1
ATOM 4208 C CA . ASP B 1 6 ? 33.75 44 -0.634 1 26.2 6 ASP B CA 1
ATOM 4209 C C . ASP B 1 6 ? 32.656 43.406 0.251 1 26.2 6 ASP B C 1
ATOM 4211 O O . ASP B 1 6 ? 32.688 42.219 0.549 1 26.2 6 ASP B O 1
ATOM 4215 N N . PHE B 1 7 ? 31.953 44.281 0.98 1 27.77 7 PHE B N 1
ATOM 4216 C CA . PHE B 1 7 ? 30.938 43.719 1.866 1 27.77 7 PHE B CA 1
ATOM 4217 C C . PHE B 1 7 ? 29.812 43.094 1.064 1 27.77 7 PHE B C 1
ATOM 4219 O O . PHE B 1 7 ? 28.859 42.531 1.638 1 27.77 7 PHE B O 1
ATOM 4226 N N . LEU B 1 8 ? 29.703 43.344 -0.324 1 28.16 8 LEU B N 1
ATOM 4227 C CA . LEU B 1 8 ? 28.625 42.812 -1.15 1 28.16 8 LEU B CA 1
ATOM 4228 C C . LEU B 1 8 ? 28.828 41.312 -1.39 1 28.16 8 LEU B C 1
ATOM 4230 O O . LEU B 1 8 ? 27.859 40.594 -1.557 1 28.16 8 LEU B O 1
ATOM 4234 N N . LEU B 1 9 ? 30.109 40.875 -1.529 1 26.97 9 LEU B N 1
ATOM 4235 C CA . LEU B 1 9 ? 30.297 39.531 -2.062 1 26.97 9 LEU B CA 1
ATOM 4236 C C . LEU B 1 9 ? 29.844 38.469 -1.062 1 26.97 9 LEU B C 1
ATOM 4238 O O . LEU B 1 9 ? 29.422 37.375 -1.453 1 26.97 9 LEU B O 1
ATOM 4242 N N . LEU B 1 10 ? 30.156 38.688 0.2 1 26.34 10 LEU B N 1
ATOM 4243 C CA . LEU B 1 10 ? 29.906 37.562 1.094 1 26.34 10 LEU B CA 1
ATOM 4244 C C . LEU B 1 10 ? 28.406 37.25 1.169 1 26.34 10 LEU B C 1
ATOM 4246 O O . LEU B 1 10 ? 28.016 36.188 1.643 1 26.34 10 LEU B O 1
ATOM 4250 N N . LYS B 1 11 ? 27.453 38.156 0.858 1 29.94 11 LYS B N 1
ATOM 4251 C CA . LYS B 1 11 ? 26.031 37.812 0.892 1 29.94 11 LYS B CA 1
ATOM 4252 C C . LYS B 1 11 ? 25.672 36.781 -0.168 1 29.94 11 LYS B C 1
ATOM 4254 O O . LYS B 1 11 ? 24.547 36.312 -0.232 1 29.94 11 LYS B O 1
ATOM 4259 N N . LEU B 1 12 ? 26.641 36.531 -1.188 1 27.48 12 LEU B N 1
ATOM 4260 C CA . LEU B 1 12 ? 26.219 35.719 -2.326 1 27.48 12 LEU B CA 1
ATOM 4261 C C . LEU B 1 12 ? 26.188 34.25 -1.957 1 27.48 12 LEU B C 1
ATOM 4263 O O . LEU B 1 12 ? 25.344 33.5 -2.443 1 27.48 12 LEU B O 1
ATOM 4267 N N . VAL B 1 13 ? 27.328 33.781 -1.322 1 27.28 13 VAL B N 1
ATOM 4268 C CA . VAL B 1 13 ? 27.453 32.312 -1.425 1 27.28 13 VAL B CA 1
ATOM 4269 C C . VAL B 1 13 ? 26.281 31.656 -0.711 1 27.28 13 VAL B C 1
ATOM 4271 O O . VAL B 1 13 ? 25.922 30.516 -1.014 1 27.28 13 VAL B O 1
ATOM 4274 N N . ILE B 1 14 ? 25.938 32.219 0.433 1 27.19 14 ILE B N 1
ATOM 4275 C CA . ILE B 1 14 ? 25.016 31.312 1.124 1 27.19 14 ILE B CA 1
ATOM 4276 C C . ILE B 1 14 ? 23.75 31.141 0.298 1 27.19 14 ILE B C 1
ATOM 4278 O O . ILE B 1 14 ? 22.844 30.375 0.674 1 27.19 14 ILE B O 1
ATOM 4282 N N . LEU B 1 15 ? 23.547 32.062 -0.712 1 26.08 15 LEU B N 1
ATOM 4283 C CA . LEU B 1 15 ? 22.219 32 -1.292 1 26.08 15 LEU B CA 1
ATOM 4284 C C . LEU B 1 15 ? 22.078 30.812 -2.23 1 26.08 15 LEU B C 1
ATOM 4286 O O . LEU B 1 15 ? 21.172 30.766 -3.066 1 26.08 15 LEU B O 1
ATOM 4290 N N . THR B 1 16 ? 23.188 30.094 -2.494 1 25.73 16 THR B N 1
ATOM 4291 C CA . THR B 1 16 ? 22.797 29.172 -3.564 1 25.73 16 THR B CA 1
ATOM 4292 C C . THR B 1 16 ? 21.594 28.328 -3.141 1 25.73 16 THR B C 1
ATOM 4294 O O . THR B 1 16 ? 21.75 27.141 -2.861 1 25.73 16 THR B O 1
ATOM 4297 N N . LEU B 1 17 ? 21.016 28.5 -2.016 1 25.59 17 LEU B N 1
ATOM 4298 C CA . LEU B 1 17 ? 19.828 27.656 -1.939 1 25.59 17 LEU B CA 1
ATOM 4299 C C . LEU B 1 17 ? 19.062 27.672 -3.258 1 25.59 17 LEU B C 1
ATOM 4301 O O . LEU B 1 17 ? 19.078 28.672 -3.975 1 25.59 17 LEU B O 1
ATOM 4305 N N . GLY B 1 18 ? 18.828 26.359 -3.895 1 25.2 18 GLY B N 1
ATOM 4306 C CA . GLY B 1 18 ? 17.938 26.031 -4.992 1 25.2 18 GLY B CA 1
ATOM 4307 C C . GLY B 1 18 ? 16.812 27.031 -5.164 1 25.2 18 GLY B C 1
ATOM 4308 O O . GLY B 1 18 ? 16.234 27.516 -4.18 1 25.2 18 GLY B O 1
ATOM 4309 N N . SER B 1 19 ? 16.953 27.75 -6.258 1 24.47 19 SER B N 1
ATOM 4310 C CA . SER B 1 19 ? 15.922 28.578 -6.871 1 24.47 19 SER B CA 1
ATOM 4311 C C . SER B 1 19 ? 14.562 27.906 -6.797 1 24.47 19 SER B C 1
ATOM 4313 O O . SER B 1 19 ? 14.242 27.031 -7.613 1 24.47 19 SER B O 1
ATOM 4315 N N . TYR B 1 20 ? 14.164 27.359 -5.664 1 25 20 TYR B N 1
ATOM 4316 C CA . TYR B 1 20 ? 12.719 27.219 -5.828 1 25 20 TYR B CA 1
ATOM 4317 C C . TYR B 1 20 ? 12.117 28.438 -6.496 1 25 20 TYR B C 1
ATOM 4319 O O . TYR B 1 20 ? 12.227 29.562 -5.977 1 25 20 TYR B O 1
ATOM 4327 N N . THR B 1 21 ? 12.422 28.5 -7.832 1 25.36 21 THR B N 1
ATOM 4328 C CA . THR B 1 21 ? 11.523 29.375 -8.586 1 25.36 21 THR B CA 1
ATOM 4329 C C . THR B 1 21 ? 10.109 29.312 -8.016 1 25.36 21 THR B C 1
ATOM 4331 O O . THR B 1 21 ? 9.406 28.312 -8.188 1 25.36 21 THR B O 1
ATOM 4334 N N . VAL B 1 22 ? 10.016 29.734 -6.844 1 28.58 22 VAL B N 1
ATOM 4335 C CA . VAL B 1 22 ? 8.641 30.109 -6.539 1 28.58 22 VAL B CA 1
ATOM 4336 C C . VAL B 1 22 ? 8.102 31.031 -7.629 1 28.58 22 VAL B C 1
ATOM 4338 O O . VAL B 1 22 ? 8.633 32.125 -7.848 1 28.58 22 VAL B O 1
ATOM 4341 N N . SER B 1 23 ? 7.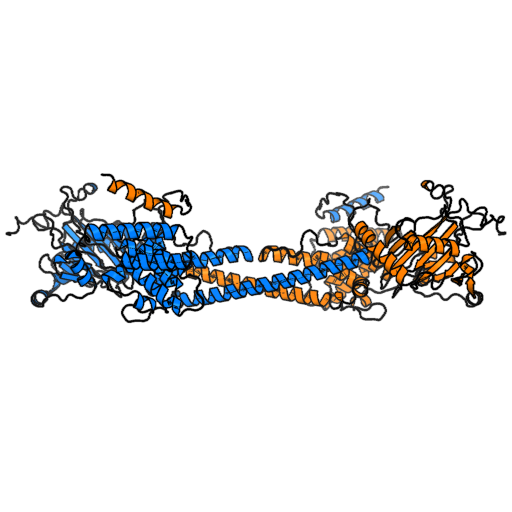844 30.531 -8.805 1 28.44 23 SER B N 1
ATOM 4342 C CA . SER B 1 23 ? 6.867 31.344 -9.516 1 28.44 23 SER B CA 1
ATOM 4343 C C . SER B 1 23 ? 5.961 32.094 -8.539 1 28.44 23 SER B C 1
ATOM 4345 O O . SER B 1 23 ? 5.363 31.469 -7.648 1 28.44 23 SER B O 1
ATOM 4347 N N . ALA B 1 24 ? 6.277 33.312 -8.375 1 31.33 24 ALA B N 1
ATOM 4348 C CA . ALA B 1 24 ? 5.578 34.375 -7.684 1 31.33 24 ALA B CA 1
ATOM 4349 C C . ALA B 1 24 ? 4.098 34.406 -8.055 1 31.33 24 ALA B C 1
ATOM 4351 O O . ALA B 1 24 ? 3.662 35.219 -8.867 1 31.33 24 ALA B O 1
ATOM 4352 N N . GLU B 1 25 ? 3.613 33.406 -8.742 1 31.73 25 GLU B N 1
ATOM 4353 C CA . GLU B 1 25 ? 2.193 33.75 -8.688 1 31.73 25 GLU B CA 1
ATOM 4354 C C . GLU B 1 25 ? 1.794 34.25 -7.301 1 31.73 25 GLU B C 1
ATOM 4356 O O . GLU B 1 25 ? 2.01 33.562 -6.301 1 31.73 25 GLU B O 1
ATOM 4361 N N . THR B 1 26 ? 1.944 35.469 -7.125 1 32.62 26 THR B N 1
ATOM 4362 C CA . THR B 1 26 ? 1.476 36.312 -6.035 1 32.62 26 THR B CA 1
ATOM 4363 C C . THR B 1 26 ? 0.197 35.75 -5.422 1 32.62 26 THR B C 1
ATOM 4365 O O . THR B 1 26 ? -0.907 36.156 -5.805 1 32.62 26 THR B O 1
ATOM 4368 N N . GLN B 1 27 ? -0.066 34.5 -5.742 1 35.09 27 GLN B N 1
ATOM 4369 C CA . GLN B 1 27 ? -1.246 34.031 -5.023 1 35.09 27 GLN B CA 1
ATOM 4370 C C . GLN B 1 27 ? -1.247 34.562 -3.584 1 35.09 27 GLN B C 1
ATOM 4372 O O . GLN B 1 27 ? -0.266 34.375 -2.857 1 35.09 27 GLN B O 1
ATOM 4377 N N . ASN B 1 28 ? -1.952 35.562 -3.322 1 38.78 28 ASN B N 1
ATOM 4378 C CA . ASN B 1 28 ? -2.334 36.219 -2.082 1 38.78 28 ASN B CA 1
ATOM 4379 C C . ASN B 1 28 ? -2.359 35.25 -0.906 1 38.78 28 ASN B C 1
ATOM 4381 O O . ASN B 1 28 ? -3.25 34.406 -0.816 1 38.78 28 ASN B O 1
ATOM 4385 N N . ARG B 1 29 ? -1.391 34.469 -0.518 1 48.09 29 ARG B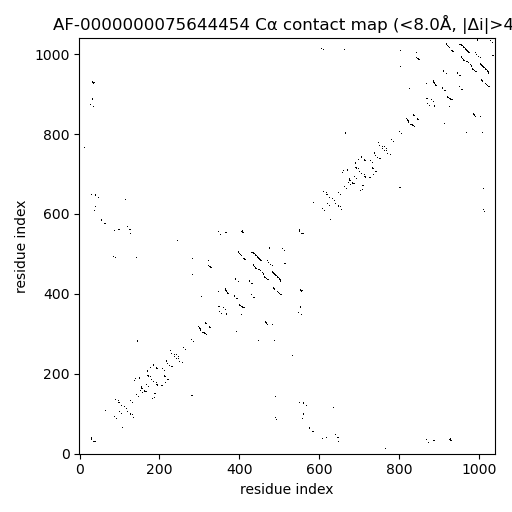 N 1
ATOM 4386 C CA . ARG B 1 29 ? -1.049 33.406 0.423 1 48.09 29 ARG B CA 1
ATOM 4387 C C . ARG B 1 29 ? -1.613 33.688 1.809 1 48.09 29 ARG B C 1
ATOM 4389 O O . ARG B 1 29 ? -1.263 34.719 2.428 1 48.09 29 ARG B O 1
ATOM 4396 N N . THR B 1 30 ? -2.826 33.344 2.211 1 54.75 30 THR B N 1
ATOM 4397 C CA . THR B 1 30 ? -3.58 33.281 3.457 1 54.75 30 THR B CA 1
ATOM 4398 C C . THR B 1 30 ? -2.697 32.781 4.602 1 54.75 30 THR B C 1
ATOM 4400 O O . THR B 1 30 ? -1.977 31.797 4.461 1 54.75 30 THR B O 1
ATOM 4403 N N . GLU B 1 31 ? -2.225 33.656 5.602 1 82.06 31 GLU B N 1
ATOM 4404 C CA . GLU B 1 31 ? -1.402 33.25 6.742 1 82.06 31 GLU B CA 1
ATOM 4405 C C . GLU B 1 31 ? -2.268 32.875 7.945 1 82.06 31 GLU B C 1
ATOM 4407 O O . GLU B 1 31 ? -3.006 33.719 8.469 1 82.06 31 GLU B O 1
ATOM 4412 N N . PHE B 1 32 ? -2.438 31.719 8.367 1 89.38 32 PHE B N 1
ATOM 4413 C CA . PHE B 1 32 ? -3.264 31.156 9.43 1 89.38 32 PHE B CA 1
ATOM 4414 C C . PHE B 1 32 ? -2.939 31.797 10.773 1 89.38 32 PHE B C 1
ATOM 4416 O O . PHE B 1 32 ? -3.832 32 11.594 1 89.38 32 PHE B O 1
ATOM 4423 N N . TYR B 1 33 ? -1.75 32.219 10.961 1 91.06 33 TYR B N 1
ATOM 4424 C CA . TYR B 1 33 ? -1.283 32.656 12.273 1 91.06 33 TYR B CA 1
ATOM 4425 C C . TYR B 1 33 ? -1.798 34.062 12.609 1 91.06 33 TYR B C 1
ATOM 4427 O O . TYR B 1 33 ? -1.714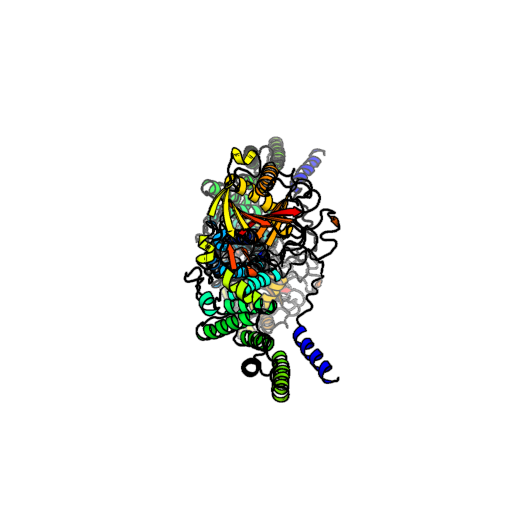 34.5 13.758 1 91.06 33 TYR B O 1
ATOM 4435 N N . THR B 1 34 ? -2.43 34.781 11.672 1 90.19 34 THR B N 1
ATOM 4436 C CA . THR B 1 34 ? -2.809 36.156 11.852 1 90.19 34 THR B CA 1
ATOM 4437 C C . THR B 1 34 ? -4.148 36.281 12.57 1 90.19 34 THR B C 1
ATOM 4439 O O . THR B 1 34 ? -4.602 37.375 12.898 1 90.19 34 THR B O 1
ATOM 4442 N N . SER B 1 35 ? -4.805 35.156 12.82 1 92.06 35 SER B N 1
ATOM 4443 C CA . SER B 1 35 ? -6.047 35.156 13.586 1 92.06 35 SER B CA 1
ATOM 4444 C C . SER B 1 35 ? -6.207 33.812 14.336 1 92.06 35 SER B C 1
ATOM 4446 O O . SER B 1 35 ? -5.641 32.812 13.93 1 92.06 35 SER B O 1
ATOM 4448 N N . THR B 1 36 ? -6.914 33.875 15.406 1 93.44 36 THR B N 1
ATOM 4449 C CA . THR B 1 36 ? -7.227 32.656 16.125 1 93.44 36 THR B CA 1
ATOM 4450 C C . THR B 1 36 ? -8.148 31.766 15.297 1 93.44 36 THR B C 1
ATOM 4452 O O . THR B 1 36 ? -8.047 30.531 15.352 1 93.44 36 THR B O 1
ATOM 4455 N N . VAL B 1 37 ? -9.016 32.375 14.5 1 92.75 37 VAL B N 1
ATOM 4456 C CA . VAL B 1 37 ? -9.906 31.656 13.609 1 92.75 37 VAL B CA 1
ATOM 4457 C C . VAL B 1 37 ? -9.086 30.828 12.625 1 92.75 37 VAL B C 1
ATOM 4459 O O . VAL B 1 37 ? -9.398 29.656 12.359 1 92.75 37 VAL B O 1
ATOM 4462 N N . GLY B 1 38 ? -8.094 31.438 12.086 1 92.19 38 GLY B N 1
ATOM 4463 C CA . GLY B 1 38 ? -7.199 30.734 11.195 1 92.19 38 GLY B CA 1
ATOM 4464 C C . GLY B 1 38 ? -6.488 29.562 11.859 1 92.19 38 GLY B C 1
ATOM 4465 O O . GLY B 1 38 ? -6.367 28.484 11.273 1 92.19 38 GLY B O 1
ATOM 4466 N N . MET B 1 39 ? -6.055 29.75 13.094 1 94.56 39 MET B N 1
ATOM 4467 C CA . MET B 1 39 ? -5.371 28.688 13.828 1 94.56 39 MET B CA 1
ATOM 4468 C C . MET B 1 39 ? -6.328 27.547 14.156 1 94.56 39 MET B C 1
ATOM 4470 O O . MET B 1 39 ? -5.934 26.375 14.148 1 94.56 39 MET B O 1
ATOM 4474 N N . GLU B 1 40 ? -7.52 27.906 14.469 1 94.81 40 GLU B N 1
ATOM 4475 C CA . GLU B 1 40 ? -8.539 26.891 14.688 1 94.81 40 GLU B CA 1
ATOM 4476 C C . GLU B 1 40 ? -8.758 26.047 13.438 1 94.81 40 GLU B C 1
ATOM 4478 O O . GLU B 1 40 ? -9 24.844 13.531 1 94.81 40 GLU B O 1
ATOM 4483 N N . ARG B 1 41 ? -8.734 26.703 12.344 1 93 41 ARG B N 1
ATOM 4484 C CA . ARG B 1 41 ? -8.883 25.984 11.078 1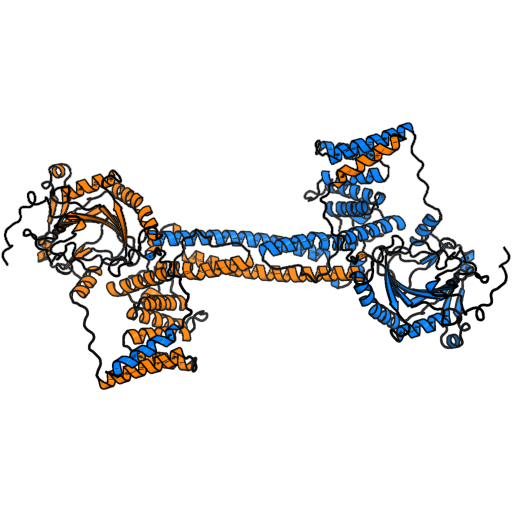 93 41 ARG B CA 1
ATOM 4485 C C . ARG B 1 41 ? -7.758 24.969 10.891 1 93 41 ARG B C 1
ATOM 4487 O O . ARG B 1 41 ? -7.988 23.859 10.414 1 93 41 ARG B O 1
ATOM 4494 N N . LEU B 1 42 ? -6.562 25.344 11.258 1 95.5 42 LEU B N 1
ATOM 4495 C CA . LEU B 1 42 ? -5.438 24.406 11.188 1 95.5 42 LEU B CA 1
ATOM 4496 C C . LEU B 1 42 ? -5.648 23.219 12.117 1 95.5 42 LEU B C 1
ATOM 4498 O O . LEU B 1 42 ? -5.332 22.094 11.766 1 95.5 42 LEU B O 1
ATOM 4502 N N . LEU B 1 43 ? -6.145 23.516 13.281 1 97.19 43 LEU B N 1
ATOM 4503 C CA . LEU B 1 43 ? -6.43 22.438 14.219 1 97.19 43 LEU B CA 1
ATOM 4504 C C . LEU B 1 43 ? -7.457 21.469 13.648 1 97.19 43 LEU B C 1
ATOM 4506 O O . LEU B 1 43 ? -7.309 20.25 13.773 1 97.19 43 LEU B O 1
ATOM 4510 N N . GLN B 1 44 ? -8.461 22.047 13.031 1 96.38 44 GLN B N 1
ATOM 4511 C CA . GLN B 1 44 ? -9.469 21.188 12.398 1 96.38 44 GLN B CA 1
ATOM 4512 C C . GLN B 1 44 ? -8.836 20.297 11.328 1 96.38 44 GLN B C 1
ATOM 4514 O O . GLN B 1 44 ? -9.188 19.125 11.203 1 96.38 44 GLN B O 1
ATOM 4519 N N . SER B 1 45 ? -7.965 20.875 10.562 1 96.62 45 SER B N 1
ATOM 4520 C CA . SER B 1 45 ? -7.25 20.094 9.555 1 96.62 45 SER B CA 1
ATOM 4521 C C . SER B 1 45 ? -6.457 18.969 10.195 1 96.62 45 SER B C 1
ATOM 4523 O O . SER B 1 45 ? -6.484 17.828 9.711 1 96.62 45 SER B O 1
ATOM 4525 N N . GLU B 1 46 ? -5.727 19.266 11.266 1 97.94 46 GLU B N 1
ATOM 4526 C CA . GLU B 1 46 ? -4.918 18.25 11.938 1 97.94 46 GLU B CA 1
ATOM 4527 C C . GLU B 1 46 ? -5.781 17.109 12.453 1 97.94 46 GLU B C 1
ATOM 4529 O O . GLU B 1 46 ? -5.445 15.938 12.266 1 97.94 46 GLU B O 1
ATOM 4534 N N . LEU B 1 47 ? -6.891 17.469 13.094 1 97.69 47 LEU B N 1
ATOM 4535 C CA . LEU B 1 47 ? -7.785 16.453 13.641 1 97.69 47 LEU B CA 1
ATOM 4536 C C . LEU B 1 47 ? -8.391 15.609 12.531 1 97.69 47 LEU B C 1
ATOM 4538 O O . LEU B 1 47 ? -8.508 14.391 12.672 1 97.69 47 LEU B O 1
ATOM 4542 N N . ALA B 1 48 ? -8.719 16.281 11.438 1 96.88 48 ALA B N 1
ATOM 4543 C CA . ALA B 1 48 ? -9.273 15.555 10.297 1 96.88 48 ALA B CA 1
ATOM 4544 C C . ALA B 1 48 ? -8.242 14.594 9.711 1 96.88 48 ALA B C 1
ATOM 4546 O O . ALA B 1 48 ? -8.578 13.461 9.352 1 96.88 48 ALA B O 1
ATOM 4547 N N . ILE B 1 49 ? -7.039 14.992 9.555 1 97.56 49 ILE B N 1
ATOM 4548 C CA . ILE B 1 49 ? -5.969 14.156 9.031 1 97.56 49 ILE B CA 1
ATOM 4549 C C . ILE B 1 49 ? -5.766 12.953 9.945 1 97.56 49 ILE B C 1
ATOM 4551 O O . ILE B 1 49 ? -5.609 11.82 9.477 1 97.56 49 ILE B O 1
ATOM 4555 N N . LEU B 1 50 ? -5.797 13.18 11.266 1 97.56 50 LEU B N 1
ATOM 4556 C CA . LEU B 1 50 ? -5.613 12.102 12.234 1 97.56 50 LEU B CA 1
ATOM 4557 C C . LEU B 1 50 ? -6.742 11.078 12.133 1 97.56 50 LEU B C 1
ATOM 4559 O O . LEU B 1 50 ? -6.496 9.875 12.203 1 97.56 50 LEU B O 1
ATOM 4563 N N . ASP B 1 51 ? -7.906 11.562 11.945 1 97 51 ASP B N 1
ATOM 4564 C CA . ASP B 1 51 ? -9.039 10.656 11.789 1 97 51 ASP B CA 1
ATOM 4565 C C . ASP B 1 51 ? -8.891 9.797 10.531 1 97 51 ASP B C 1
ATOM 4567 O O . ASP B 1 51 ? -9.164 8.594 10.555 1 97 51 ASP B O 1
ATOM 4571 N N . ARG B 1 52 ? -8.492 10.445 9.5 1 96.25 52 ARG B N 1
ATOM 4572 C CA . ARG B 1 52 ? -8.258 9.703 8.258 1 96.25 52 ARG B CA 1
ATOM 4573 C C . ARG B 1 52 ? -7.133 8.695 8.43 1 96.25 52 ARG B C 1
ATOM 4575 O O . ARG B 1 52 ? -7.207 7.582 7.902 1 96.25 52 ARG B O 1
ATOM 4582 N N . LEU B 1 53 ? -6.078 9.07 9.125 1 96.25 53 LEU B N 1
ATOM 4583 C CA . LEU B 1 53 ? -4.961 8.172 9.383 1 96.25 53 LEU B CA 1
ATOM 4584 C C . LEU B 1 53 ? -5.426 6.938 10.148 1 96.25 53 LEU B C 1
ATOM 4586 O O . LEU B 1 53 ? -5 5.82 9.844 1 96.25 53 LEU B O 1
ATOM 4590 N N . ASP B 1 54 ? -6.371 7.148 11.125 1 97.25 54 ASP B N 1
ATOM 4591 C CA . ASP B 1 54 ? -6.945 6.031 11.867 1 97.25 54 ASP B CA 1
ATOM 4592 C C . ASP B 1 54 ? -7.648 5.055 10.93 1 97.25 54 ASP B C 1
ATOM 4594 O O . ASP B 1 54 ? -7.48 3.838 11.055 1 97.25 54 ASP B O 1
ATOM 4598 N N . THR B 1 55 ? -8.367 5.637 10.047 1 96 55 THR B N 1
ATOM 4599 C CA . THR B 1 55 ? -9.125 4.82 9.102 1 96 55 THR B CA 1
ATOM 4600 C C . THR B 1 55 ? -8.195 4.047 8.18 1 96 55 THR B C 1
ATOM 4602 O O . THR B 1 55 ? -8.406 2.859 7.926 1 96 55 THR B O 1
ATOM 4605 N N . ILE B 1 56 ? -7.184 4.707 7.672 1 93.38 56 ILE B N 1
ATOM 4606 C CA . ILE B 1 56 ? -6.223 4.09 6.766 1 93.38 56 ILE B CA 1
ATOM 4607 C C . ILE B 1 56 ? -5.496 2.955 7.484 1 93.38 56 ILE B C 1
ATOM 4609 O O . ILE B 1 56 ? -5.32 1.87 6.926 1 93.38 56 ILE B O 1
ATOM 4613 N N . ILE B 1 57 ? -5.09 3.174 8.75 1 95.06 57 ILE B N 1
ATOM 4614 C CA . ILE B 1 57 ? -4.387 2.16 9.531 1 95.06 57 ILE B CA 1
ATOM 4615 C C . ILE B 1 57 ? -5.297 0.952 9.75 1 95.06 57 ILE B C 1
ATOM 4617 O O . ILE B 1 57 ? -4.875 -0.192 9.555 1 95.06 57 ILE B O 1
ATOM 4621 N N . ALA B 1 58 ? -6.555 1.206 10.109 1 95.62 58 ALA B N 1
ATOM 4622 C CA . ALA B 1 58 ? -7.508 0.126 10.352 1 95.62 58 ALA B CA 1
ATOM 4623 C C . ALA B 1 58 ? -7.727 -0.705 9.086 1 95.62 58 ALA B C 1
ATOM 4625 O O . ALA B 1 58 ? -7.734 -1.937 9.141 1 95.62 58 ALA B O 1
ATOM 4626 N N . LYS B 1 59 ? -7.91 -0.084 7.969 1 92.19 59 LYS B N 1
ATOM 4627 C CA . LYS B 1 59 ? -8.117 -0.771 6.695 1 92.19 59 LYS B CA 1
ATOM 4628 C C . LYS B 1 59 ? -6.879 -1.58 6.305 1 92.19 59 LYS B C 1
ATOM 4630 O O . LYS B 1 59 ? -7 -2.711 5.828 1 92.19 59 LYS B O 1
ATOM 4635 N N . SER B 1 60 ? -5.703 -1.003 6.457 1 91.25 60 SER B N 1
ATOM 4636 C CA . SER B 1 60 ? -4.457 -1.687 6.137 1 91.25 60 SER B CA 1
ATOM 4637 C C . SER B 1 60 ? -4.254 -2.912 7.02 1 91.25 60 SER B C 1
ATOM 4639 O O . SER B 1 60 ? -3.809 -3.959 6.547 1 91.25 60 SER B O 1
ATOM 4641 N N . GLU B 1 61 ? -4.602 -2.77 8.305 1 93.5 61 GLU B N 1
ATOM 4642 C CA . GLU B 1 61 ? -4.496 -3.898 9.219 1 93.5 61 GLU B CA 1
ATOM 4643 C C . GLU B 1 61 ? -5.434 -5.031 8.812 1 93.5 61 GLU B C 1
ATOM 4645 O O . GLU B 1 61 ? -5.062 -6.203 8.875 1 93.5 61 GLU B O 1
ATOM 4650 N N . ALA B 1 62 ? -6.609 -4.68 8.461 1 93.62 62 ALA B N 1
ATOM 4651 C CA . ALA B 1 62 ? -7.578 -5.68 8.023 1 93.62 62 ALA B CA 1
ATOM 4652 C C . ALA B 1 62 ? -7.082 -6.41 6.777 1 93.62 62 ALA B C 1
ATOM 4654 O O . ALA B 1 62 ? -7.207 -7.637 6.68 1 93.62 62 ALA B O 1
ATOM 4655 N N . GLU B 1 63 ? -6.551 -5.688 5.84 1 91.19 63 GLU B N 1
ATOM 4656 C CA . GLU B 1 63 ? -6.027 -6.285 4.613 1 91.19 63 GLU B CA 1
ATOM 4657 C C . GLU B 1 63 ? -4.863 -7.227 4.91 1 91.19 63 GLU B C 1
ATOM 4659 O O . GLU B 1 63 ? -4.766 -8.305 4.32 1 91.19 63 GLU B O 1
ATOM 4664 N N . ILE B 1 64 ? -3.979 -6.848 5.801 1 92.62 64 ILE B N 1
ATOM 4665 C CA . ILE B 1 64 ? -2.828 -7.676 6.152 1 92.62 64 ILE B CA 1
ATOM 4666 C C . ILE B 1 64 ? -3.303 -8.961 6.832 1 92.62 64 ILE B C 1
ATOM 4668 O O . ILE B 1 64 ? -2.744 -10.031 6.598 1 92.62 64 ILE B O 1
ATOM 4672 N N . THR B 1 65 ? -4.309 -8.773 7.68 1 95.88 65 THR B N 1
ATOM 4673 C CA . THR B 1 65 ? -4.871 -9.945 8.344 1 95.88 65 THR B CA 1
ATOM 4674 C C . THR B 1 65 ? -5.426 -10.938 7.328 1 95.88 65 THR B C 1
ATOM 4676 O O . THR B 1 65 ? -5.207 -12.141 7.449 1 95.88 65 THR B O 1
ATOM 4679 N N . LEU B 1 66 ? -6.121 -10.43 6.355 1 94.38 66 LEU B N 1
ATOM 4680 C CA . LEU B 1 66 ? -6.66 -11.273 5.293 1 94.38 66 LEU B CA 1
ATOM 4681 C C . LEU B 1 66 ? -5.539 -11.945 4.508 1 94.38 66 LEU B C 1
ATOM 4683 O O . LEU B 1 66 ? -5.609 -13.141 4.215 1 94.38 66 LEU B O 1
ATOM 4687 N N . LEU B 1 67 ? -4.508 -11.227 4.137 1 93.75 67 LEU B N 1
ATOM 4688 C CA . LEU B 1 67 ? -3.371 -11.758 3.391 1 93.75 67 LEU B CA 1
ATOM 4689 C C . LEU B 1 67 ? -2.662 -12.852 4.184 1 93.75 67 LEU B C 1
ATOM 4691 O O . LEU B 1 67 ? -2.248 -13.867 3.619 1 93.75 67 LEU B O 1
ATOM 4695 N N . LYS B 1 68 ? -2.523 -12.648 5.492 1 96.69 68 LYS B N 1
ATOM 4696 C CA . LYS B 1 68 ? -1.887 -13.633 6.355 1 96.69 68 LYS B CA 1
ATOM 4697 C C . LYS B 1 68 ? -2.688 -14.93 6.391 1 96.69 68 LYS B C 1
ATOM 4699 O O . LYS B 1 68 ? -2.115 -16.016 6.34 1 96.69 68 LYS B O 1
ATOM 4704 N N . ARG B 1 69 ? -3.961 -14.781 6.465 1 97.19 69 ARG B N 1
ATOM 4705 C CA . ARG B 1 69 ? -4.824 -15.961 6.457 1 97.19 69 ARG B CA 1
ATOM 4706 C C . ARG B 1 69 ? -4.672 -16.75 5.16 1 97.19 69 ARG B C 1
ATOM 4708 O O . ARG B 1 69 ? -4.555 -17.969 5.18 1 97.19 69 ARG B O 1
ATOM 4715 N N . GLU B 1 70 ? -4.715 -16.047 4.055 1 96.06 70 GLU B N 1
ATOM 4716 C CA . GLU B 1 70 ? -4.547 -16.703 2.756 1 96.06 70 GLU B CA 1
ATOM 4717 C C . GLU B 1 70 ? -3.17 -17.344 2.635 1 96.06 70 GLU B C 1
ATOM 4719 O O . GLU B 1 70 ? -3.049 -18.469 2.156 1 96.06 70 GLU B O 1
ATOM 4724 N N . ARG B 1 71 ? -2.127 -16.594 3.061 1 97.31 71 ARG B N 1
ATOM 4725 C CA . ARG B 1 71 ? -0.764 -17.109 3.049 1 97.31 71 ARG B CA 1
ATOM 4726 C C . ARG B 1 71 ? -0.659 -18.391 3.873 1 97.31 71 ARG B C 1
ATOM 4728 O O . ARG B 1 71 ? -0.054 -19.375 3.434 1 97.31 71 ARG B O 1
ATOM 4735 N N . ASP B 1 72 ? -1.259 -18.406 5.078 1 97.81 72 ASP B N 1
ATOM 4736 C CA . ASP B 1 72 ? -1.208 -19.578 5.945 1 97.81 72 ASP B CA 1
ATOM 4737 C C . ASP B 1 72 ? -1.9 -20.766 5.297 1 97.81 72 ASP B C 1
ATOM 4739 O O . ASP B 1 72 ? -1.395 -21.891 5.355 1 97.81 72 ASP B O 1
ATOM 4743 N N . ARG B 1 73 ? -3.064 -20.531 4.691 1 96.44 73 ARG B N 1
ATOM 4744 C CA . ARG B 1 73 ? -3.783 -21.578 3.984 1 96.44 73 ARG B CA 1
ATOM 4745 C C . ARG B 1 73 ? -2.945 -22.141 2.84 1 96.44 73 ARG B C 1
ATOM 4747 O O . ARG B 1 73 ? -2.826 -23.359 2.689 1 96.44 73 ARG B O 1
ATOM 4754 N N . LEU B 1 74 ? -2.338 -21.312 2.037 1 97.38 74 LEU B N 1
ATOM 4755 C CA . LEU B 1 74 ? -1.542 -21.719 0.884 1 97.38 74 LEU B CA 1
ATOM 4756 C C . LEU B 1 74 ? -0.282 -22.453 1.325 1 97.38 74 LEU B C 1
ATOM 4758 O O . LEU B 1 74 ? 0.142 -23.406 0.675 1 97.38 74 LEU B O 1
ATOM 4762 N N . ARG B 1 75 ? 0.308 -22.016 2.453 1 97 75 ARG B N 1
ATOM 4763 C CA . ARG B 1 75 ? 1.477 -22.703 3 1 97 75 ARG B CA 1
ATOM 4764 C C . ARG B 1 75 ? 1.127 -24.125 3.434 1 97 75 ARG B C 1
ATOM 4766 O O . ARG B 1 75 ? 1.935 -25.047 3.279 1 97 75 ARG B O 1
ATOM 4773 N N . ALA B 1 76 ? -0.03 -24.25 3.971 1 96.31 76 ALA B N 1
ATOM 4774 C CA . ALA B 1 76 ? -0.485 -25.578 4.383 1 96.31 76 ALA B CA 1
ATOM 4775 C C . ALA B 1 76 ? -0.644 -26.5 3.178 1 96.31 76 ALA B C 1
ATOM 4777 O O . ALA B 1 76 ? -0.385 -27.703 3.27 1 96.31 76 ALA B O 1
ATOM 4778 N N . GLU B 1 77 ? -1.032 -25.953 2.021 1 95.88 77 GLU B N 1
ATOM 4779 C CA . GLU B 1 77 ? -1.243 -26.734 0.803 1 95.88 77 GLU B CA 1
ATOM 4780 C C . GLU B 1 77 ? 0.068 -27.312 0.287 1 95.88 77 GLU B C 1
ATOM 4782 O O . GLU B 1 77 ? 0.075 -28.375 -0.354 1 95.88 77 GLU B O 1
ATOM 4787 N N . VAL B 1 78 ? 1.212 -26.641 0.567 1 96.56 78 VAL B N 1
ATOM 4788 C CA . VAL B 1 78 ? 2.473 -27.078 -0.023 1 96.56 78 VAL B CA 1
ATOM 4789 C C . VAL B 1 78 ? 3.371 -27.672 1.059 1 96.56 78 VAL B C 1
ATOM 4791 O O . VAL B 1 78 ? 4.582 -27.797 0.87 1 96.56 78 VAL B O 1
ATOM 4794 N N . ALA B 1 79 ? 2.766 -28 2.189 1 94.06 79 ALA B N 1
ATOM 4795 C CA . ALA B 1 79 ? 3.551 -28.594 3.268 1 94.06 79 ALA B CA 1
ATOM 4796 C C . ALA B 1 79 ? 4.266 -29.859 2.791 1 94.06 79 ALA B C 1
ATOM 4798 O O . ALA B 1 79 ? 3.648 -30.734 2.189 1 94.06 79 ALA B O 1
ATOM 4799 N N . GLY B 1 80 ? 5.57 -29.953 2.936 1 92.44 80 GLY B N 1
ATOM 4800 C CA . GLY B 1 80 ? 6.363 -31.125 2.584 1 92.44 80 GLY B CA 1
ATOM 4801 C C . GLY B 1 80 ? 6.785 -31.141 1.127 1 92.44 80 GLY B C 1
ATOM 4802 O O . GLY B 1 80 ? 7.566 -32 0.713 1 92.44 80 GLY B O 1
ATOM 4803 N N . ALA B 1 81 ? 6.277 -30.203 0.289 1 95.62 81 ALA B N 1
ATOM 4804 C CA . ALA B 1 81 ? 6.547 -30.203 -1.146 1 95.62 81 ALA B CA 1
ATOM 4805 C C . ALA B 1 81 ? 8.031 -29.953 -1.424 1 95.62 81 ALA B C 1
ATOM 4807 O O . ALA B 1 81 ? 8.594 -30.531 -2.359 1 95.62 81 ALA B O 1
ATOM 4808 N N . LYS B 1 82 ? 8.656 -29.125 -0.597 1 94.56 82 LYS B N 1
ATOM 4809 C CA . LYS B 1 82 ? 10.07 -28.797 -0.791 1 94.56 82 LYS B CA 1
ATOM 4810 C C . LYS B 1 82 ? 10.953 -30.016 -0.517 1 94.56 82 LYS B C 1
ATOM 4812 O O . LYS B 1 82 ? 11.961 -30.219 -1.202 1 94.56 82 LYS B O 1
ATOM 4817 N N . GLN B 1 83 ? 10.602 -30.828 0.439 1 94.31 83 GLN B N 1
ATOM 4818 C CA . GLN B 1 83 ? 11.383 -32 0.833 1 94.31 83 GLN B CA 1
ATOM 4819 C C . GLN B 1 83 ? 11.273 -33.125 -0.208 1 94.31 83 GLN B C 1
ATOM 4821 O O . GLN B 1 83 ? 12.25 -33.812 -0.492 1 94.31 83 GLN B O 1
ATOM 4826 N N . ASN B 1 84 ? 10.109 -33.25 -0.774 1 92.75 84 ASN B N 1
ATOM 4827 C CA . ASN B 1 84 ? 9.867 -34.281 -1.778 1 92.75 84 ASN B CA 1
ATOM 4828 C C . ASN B 1 84 ? 9.062 -33.75 -2.959 1 92.75 84 ASN B C 1
ATOM 4830 O O . ASN B 1 84 ? 7.906 -34.094 -3.15 1 92.75 84 ASN B O 1
ATOM 4834 N N . PRO B 1 85 ? 9.695 -32.969 -3.799 1 94.69 85 PRO B N 1
ATOM 4835 C CA . PRO B 1 85 ? 8.977 -32.281 -4.867 1 94.69 85 PRO B CA 1
ATOM 4836 C C . PRO B 1 85 ? 8.32 -33.25 -5.859 1 94.69 85 PRO B C 1
ATOM 4838 O O . PRO B 1 85 ? 7.199 -33 -6.312 1 94.69 85 PRO B O 1
ATOM 4841 N N . ILE B 1 86 ? 8.984 -34.344 -6.246 1 91.5 86 ILE B N 1
ATOM 4842 C CA . ILE B 1 86 ? 8.469 -35.281 -7.246 1 91.5 86 ILE B CA 1
ATOM 4843 C C . ILE B 1 86 ? 7.199 -35.938 -6.723 1 91.5 86 ILE B C 1
ATOM 4845 O O . ILE B 1 86 ? 6.195 -36.031 -7.43 1 91.5 86 ILE B O 1
ATOM 4849 N N . ALA B 1 87 ? 7.27 -36.375 -5.469 1 89.69 87 ALA B N 1
ATOM 4850 C CA . ALA B 1 87 ? 6.094 -37 -4.867 1 89.69 87 ALA B CA 1
ATOM 4851 C C . ALA B 1 87 ? 4.914 -36.031 -4.824 1 89.69 87 ALA B C 1
ATOM 4853 O O . ALA B 1 87 ? 3.766 -36.438 -5.008 1 89.69 87 ALA B O 1
ATOM 4854 N N . TYR B 1 88 ? 5.207 -34.812 -4.598 1 93.56 88 TYR B N 1
ATOM 4855 C CA . TYR B 1 88 ? 4.164 -33.781 -4.508 1 93.56 88 TYR B CA 1
ATOM 4856 C C . TYR B 1 88 ? 3.547 -33.531 -5.871 1 93.56 88 TYR B C 1
ATOM 4858 O O . TYR B 1 88 ? 2.326 -33.594 -6.031 1 93.56 88 TYR B O 1
ATOM 4866 N N . VAL B 1 89 ? 4.363 -33.312 -6.891 1 94.69 89 VAL B N 1
ATOM 4867 C CA . VAL B 1 89 ? 3.848 -32.844 -8.172 1 94.69 89 VAL B CA 1
ATOM 4868 C C . VAL B 1 89 ? 3.275 -34 -8.961 1 94.69 89 VAL B C 1
ATOM 4870 O O . VAL B 1 89 ? 2.512 -33.812 -9.914 1 94.69 89 VAL B O 1
ATOM 4873 N N . SER B 1 90 ? 3.648 -35.219 -8.609 1 91.69 90 SER B N 1
ATOM 4874 C CA . SER B 1 90 ? 3.199 -36.406 -9.367 1 91.69 90 SER B CA 1
ATOM 4875 C C . SER B 1 90 ? 1.812 -36.844 -8.914 1 91.69 90 SER B C 1
ATOM 4877 O O . SER B 1 90 ? 1.163 -37.625 -9.602 1 91.69 90 SER B O 1
ATOM 4879 N N . ASN B 1 91 ? 1.401 -36.406 -7.695 1 92 91 ASN B N 1
ATOM 4880 C CA . ASN B 1 91 ? 0.02 -36.656 -7.297 1 92 91 ASN B CA 1
ATOM 4881 C C . ASN B 1 91 ? -0.964 -35.906 -8.172 1 92 91 ASN B C 1
ATOM 4883 O O . ASN B 1 91 ? -0.917 -34.656 -8.227 1 92 91 ASN B O 1
ATOM 4887 N N . PRO B 1 92 ? -1.821 -36.625 -8.836 1 93.31 92 PRO B N 1
ATOM 4888 C CA . PRO B 1 92 ? -2.646 -35.938 -9.836 1 93.31 92 PRO B CA 1
ATOM 4889 C C . PRO B 1 92 ? -3.57 -34.875 -9.227 1 93.31 92 PRO B C 1
ATOM 4891 O O . PRO B 1 92 ? -3.83 -33.844 -9.852 1 93.31 92 PRO B O 1
ATOM 4894 N N . ILE B 1 93 ? -4.098 -35.125 -8.047 1 94.69 93 ILE B N 1
ATOM 4895 C CA . ILE B 1 93 ? -4.988 -34.156 -7.406 1 94.69 93 ILE B CA 1
ATOM 4896 C C . ILE B 1 93 ? -4.195 -32.906 -6.98 1 94.69 93 ILE B C 1
ATOM 4898 O O . ILE B 1 93 ? -4.609 -31.797 -7.246 1 94.69 93 ILE B O 1
ATOM 4902 N N . ARG B 1 94 ? -3.057 -33.156 -6.312 1 95.19 94 ARG B N 1
ATOM 4903 C CA . ARG B 1 94 ? -2.199 -32.062 -5.902 1 95.19 94 ARG B CA 1
ATOM 4904 C C . ARG B 1 94 ? -1.742 -31.234 -7.109 1 95.19 94 ARG B C 1
ATOM 4906 O O . ARG B 1 94 ? -1.663 -30.016 -7.043 1 95.19 94 ARG B O 1
ATOM 4913 N N . ALA B 1 95 ? -1.422 -31.953 -8.172 1 95.75 95 ALA B N 1
ATOM 4914 C CA . ALA B 1 95 ? -0.983 -31.281 -9.398 1 95.75 95 ALA B CA 1
ATOM 4915 C C . ALA B 1 95 ? -2.066 -30.344 -9.93 1 95.75 95 ALA B C 1
ATOM 4917 O O . ALA B 1 95 ? -1.776 -29.219 -10.352 1 95.75 95 ALA B O 1
ATOM 4918 N N . PHE B 1 96 ? -3.322 -30.812 -9.852 1 97 96 PHE B N 1
ATOM 4919 C CA . PHE B 1 96 ? -4.426 -29.969 -10.305 1 97 96 PHE B CA 1
ATOM 4920 C C . PHE B 1 96 ? -4.582 -28.75 -9.406 1 97 96 PHE B C 1
ATOM 4922 O O . PHE B 1 96 ? -4.695 -27.625 -9.898 1 97 96 PHE B O 1
ATOM 4929 N N . LEU B 1 97 ? -4.59 -29 -8.18 1 97.44 97 LEU B N 1
ATOM 4930 C CA . LEU B 1 97 ? -4.801 -27.922 -7.227 1 97.44 97 LEU B CA 1
ATOM 4931 C C . LEU B 1 97 ? -3.686 -26.891 -7.328 1 97.44 97 LEU B C 1
ATOM 4933 O O . LEU B 1 97 ? -3.945 -25.688 -7.285 1 97.44 97 LEU B O 1
ATOM 4937 N N . MET B 1 98 ? -2.439 -27.312 -7.414 1 97.5 98 MET B N 1
ATOM 4938 C CA . MET B 1 98 ? -1.304 -26.406 -7.566 1 97.5 98 MET B CA 1
ATOM 4939 C C . MET B 1 98 ? -1.453 -25.562 -8.82 1 97.5 98 MET B C 1
ATOM 4941 O O . MET B 1 98 ? -1.278 -24.344 -8.773 1 97.5 98 MET B O 1
ATOM 4945 N N . THR B 1 99 ? -1.783 -26.219 -9.938 1 97.38 99 THR B N 1
ATOM 4946 C CA . THR B 1 99 ? -1.945 -25.516 -11.203 1 97.38 99 THR B CA 1
ATOM 4947 C C . THR B 1 99 ? -3.062 -24.484 -11.094 1 97.38 99 THR B C 1
ATOM 4949 O O . THR B 1 99 ? -2.92 -23.344 -11.578 1 97.38 99 THR B O 1
ATOM 4952 N N . LYS B 1 100 ? -4.129 -24.844 -10.43 1 97.5 100 LYS B N 1
ATOM 4953 C CA . LYS B 1 100 ? -5.254 -23.938 -10.234 1 97.5 100 LYS B CA 1
ATOM 4954 C C . LYS B 1 100 ? -4.852 -22.75 -9.367 1 97.5 100 LYS B C 1
ATOM 4956 O O . LYS B 1 100 ? -5.203 -21.609 -9.664 1 97.5 100 LYS B O 1
ATOM 4961 N N . ARG B 1 101 ? -4.145 -22.984 -8.234 1 97.81 101 ARG B N 1
ATOM 4962 C CA . ARG B 1 101 ? -3.717 -21.906 -7.352 1 97.81 101 ARG B CA 1
ATOM 4963 C C . ARG B 1 101 ? -2.869 -20.891 -8.102 1 97.81 101 ARG B C 1
ATOM 4965 O O . ARG B 1 101 ? -3.098 -19.688 -7.992 1 97.81 101 ARG B O 1
ATOM 4972 N N . LEU B 1 102 ? -1.942 -21.406 -8.906 1 97.62 102 LEU B N 1
ATOM 4973 C CA . LEU B 1 102 ? -1.042 -20.531 -9.656 1 97.62 102 LEU B CA 1
ATOM 4974 C C . LEU B 1 102 ? -1.792 -19.797 -10.758 1 97.62 102 LEU B C 1
ATOM 4976 O O . LEU B 1 102 ? -1.448 -18.656 -11.094 1 97.62 102 LEU B O 1
ATOM 4980 N N . LEU B 1 103 ? -2.781 -20.406 -11.25 1 96.38 103 LEU B N 1
ATOM 4981 C CA . LEU B 1 103 ? -3.535 -19.844 -12.359 1 96.38 103 LEU B CA 1
ATOM 4982 C C . LEU B 1 103 ? -4.508 -18.781 -11.859 1 96.38 103 LEU B C 1
ATOM 4984 O O . LEU B 1 103 ? -4.734 -17.766 -12.531 1 96.38 103 LEU B O 1
ATOM 4988 N N . VAL B 1 104 ? -5.047 -18.984 -10.633 1 96 104 VAL B N 1
ATOM 4989 C CA . VAL B 1 104 ? -6.164 -18.141 -10.234 1 96 104 VAL B CA 1
ATOM 4990 C C . VAL B 1 104 ? -5.832 -17.438 -8.922 1 96 104 VAL B C 1
ATOM 4992 O O . VAL B 1 104 ? -5.723 -16.203 -8.875 1 96 104 VAL B O 1
ATOM 4995 N N . GLU B 1 105 ? -5.547 -18.203 -7.93 1 96.19 105 GLU B N 1
ATOM 4996 C CA . GLU B 1 105 ? -5.496 -17.672 -6.57 1 96.19 105 GLU B CA 1
ATOM 4997 C C . GLU B 1 105 ? -4.324 -16.703 -6.398 1 96.19 105 GLU B C 1
ATOM 4999 O O . GLU B 1 105 ? -4.484 -15.617 -5.855 1 96.19 105 GLU B O 1
ATOM 5004 N N . TYR B 1 106 ? -3.16 -17.125 -6.848 1 97.5 106 TYR B N 1
ATOM 5005 C CA . TYR B 1 106 ? -1.988 -16.281 -6.68 1 97.5 106 TYR B CA 1
ATOM 5006 C C . TYR B 1 106 ? -2.107 -15.008 -7.52 1 97.5 106 TYR B C 1
ATOM 5008 O O . TYR B 1 106 ? -1.626 -13.945 -7.125 1 97.5 106 TYR B O 1
ATOM 5016 N N . ARG B 1 107 ? -2.703 -15.133 -8.656 1 95.19 107 ARG B N 1
ATOM 5017 C CA . ARG B 1 107 ? -2.922 -13.953 -9.484 1 95.19 107 ARG B CA 1
ATOM 5018 C C . ARG B 1 107 ? -3.873 -12.977 -8.812 1 95.19 107 ARG B C 1
ATOM 5020 O O . ARG B 1 107 ? -3.689 -11.758 -8.906 1 95.19 107 ARG B O 1
ATOM 5027 N N . ASP B 1 108 ? -4.895 -13.445 -8.125 1 95.06 108 ASP B N 1
ATOM 5028 C CA . ASP B 1 108 ? -5.801 -12.602 -7.352 1 95.06 108 ASP B CA 1
ATOM 5029 C C . ASP B 1 108 ? -5.066 -11.898 -6.215 1 95.06 108 ASP B C 1
ATOM 5031 O O . ASP B 1 108 ? -5.281 -10.711 -5.973 1 95.06 108 ASP B O 1
ATOM 5035 N N . ILE B 1 109 ? -4.254 -12.656 -5.555 1 96.25 109 ILE B N 1
ATOM 5036 C CA . ILE B 1 109 ? -3.479 -12.094 -4.453 1 96.25 109 ILE B CA 1
ATOM 5037 C C . ILE B 1 109 ? -2.529 -11.023 -4.984 1 96.25 109 ILE B C 1
ATOM 5039 O O . ILE B 1 109 ? -2.387 -9.953 -4.379 1 96.25 109 ILE B O 1
ATOM 5043 N N . ASP B 1 110 ? -1.874 -11.289 -6.117 1 96.19 110 ASP B N 1
ATOM 5044 C CA . ASP B 1 110 ? -0.972 -10.32 -6.734 1 96.19 110 ASP B CA 1
ATOM 5045 C C . ASP B 1 110 ? -1.699 -9.016 -7.055 1 96.19 110 ASP B C 1
ATOM 5047 O O . ASP B 1 110 ? -1.168 -7.93 -6.82 1 96.19 110 ASP B O 1
ATOM 5051 N N . ALA B 1 111 ? -2.91 -9.148 -7.602 1 92.12 111 ALA B N 1
ATOM 5052 C CA . ALA B 1 111 ? -3.701 -7.969 -7.93 1 92.12 111 ALA B CA 1
ATOM 5053 C C . ALA B 1 111 ? -3.992 -7.141 -6.68 1 92.12 111 ALA B C 1
ATOM 5055 O O . ALA B 1 111 ? -3.908 -5.914 -6.703 1 92.12 111 ALA B O 1
ATOM 5056 N N . ARG B 1 112 ? -4.27 -7.773 -5.609 1 89.69 112 ARG B N 1
ATOM 5057 C CA . ARG B 1 112 ? -4.578 -7.086 -4.359 1 89.69 112 ARG B CA 1
ATOM 5058 C C . ARG B 1 112 ? -3.338 -6.418 -3.781 1 89.69 112 ARG B C 1
ATOM 5060 O O . ARG B 1 112 ? -3.408 -5.293 -3.279 1 89.69 112 ARG B O 1
ATOM 5067 N N . VAL B 1 113 ? -2.275 -7.164 -3.855 1 89.88 113 VAL B N 1
ATOM 5068 C CA . VAL B 1 113 ? -1.013 -6.641 -3.346 1 89.88 113 VAL B CA 1
ATOM 5069 C C . VAL B 1 113 ? -0.593 -5.418 -4.164 1 89.88 113 VAL B C 1
ATOM 5071 O O . VAL B 1 113 ? -0.14 -4.418 -3.604 1 89.88 113 VAL B O 1
ATOM 5074 N N . ARG B 1 114 ? -0.759 -5.465 -5.461 1 86.44 114 ARG B N 1
ATOM 5075 C CA . ARG B 1 114 ? -0.418 -4.344 -6.328 1 86.44 114 ARG B CA 1
ATOM 5076 C C . ARG B 1 114 ? -1.269 -3.119 -6.004 1 86.44 114 ARG B C 1
ATOM 5078 O O . ARG B 1 114 ? -0.764 -1.996 -5.973 1 86.44 114 ARG B O 1
ATOM 5085 N N . ARG B 1 115 ? -2.504 -3.301 -5.715 1 79.25 115 ARG B N 1
ATOM 5086 C CA . ARG B 1 115 ? -3.414 -2.203 -5.395 1 79.25 115 ARG B CA 1
ATOM 5087 C C . ARG B 1 115 ? -3.113 -1.63 -4.016 1 79.25 115 ARG B C 1
ATOM 5089 O O . ARG B 1 115 ? -3.205 -0.418 -3.807 1 79.25 115 ARG B O 1
ATOM 5096 N N . GLY B 1 116 ? -2.686 -2.404 -3.148 1 75.06 116 GLY B N 1
ATOM 5097 C CA . GLY B 1 116 ? -2.527 -1.985 -1.766 1 75.06 116 GLY B CA 1
ATOM 5098 C C . GLY B 1 116 ? -1.117 -1.53 -1.437 1 75.06 116 GLY B C 1
ATOM 5099 O O . GLY B 1 116 ? -0.928 -0.5 -0.787 1 75.06 116 GLY B O 1
ATOM 5100 N N . VAL B 1 117 ? -0.133 -2.262 -1.811 1 74 117 VAL B N 1
ATOM 5101 C CA . VAL B 1 117 ? 1.235 -2.033 -1.358 1 74 117 VAL B CA 1
ATOM 5102 C C . VAL B 1 117 ? 2.064 -1.44 -2.496 1 74 117 VAL B C 1
ATOM 5104 O O . VAL B 1 117 ? 3.1 -0.815 -2.26 1 74 117 VAL B O 1
ATOM 5107 N N . GLY B 1 118 ? 1.65 -1.663 -3.734 1 71.88 118 GLY B N 1
ATOM 5108 C CA . GLY B 1 118 ? 2.338 -1.079 -4.875 1 71.88 118 GLY B CA 1
ATOM 5109 C C . GLY B 1 118 ? 3.537 -1.889 -5.328 1 71.88 118 GLY B C 1
ATOM 5110 O O . GLY B 1 118 ? 4.469 -1.346 -5.922 1 71.88 118 GLY B O 1
ATOM 5111 N N . VAL B 1 119 ? 3.611 -3.104 -4.871 1 79.56 119 VAL B N 1
ATOM 5112 C CA . VAL B 1 119 ? 4.703 -3.977 -5.293 1 79.56 119 VAL B CA 1
ATOM 5113 C C . VAL B 1 119 ? 4.141 -5.18 -6.043 1 79.56 119 VAL B C 1
ATOM 5115 O O . VAL B 1 119 ? 2.949 -5.488 -5.938 1 79.56 119 VAL B O 1
ATOM 5118 N N . GLU B 1 120 ? 5.039 -5.82 -6.789 1 88.19 120 GLU B N 1
ATOM 5119 C CA . GLU B 1 120 ? 4.633 -7.008 -7.535 1 88.19 120 GLU B CA 1
ATOM 5120 C C . GLU B 1 120 ? 4.98 -8.281 -6.773 1 88.19 120 GLU B C 1
ATOM 5122 O O . GLU B 1 120 ? 6.129 -8.477 -6.367 1 88.19 120 GLU B O 1
ATOM 5127 N N . LEU B 1 121 ? 3.994 -9.031 -6.582 1 93.56 121 LEU B N 1
ATOM 5128 C CA . LEU B 1 121 ? 4.211 -10.336 -5.969 1 93.56 121 LEU B CA 1
ATOM 5129 C C . LEU B 1 121 ? 4.766 -11.328 -6.984 1 93.56 121 LEU B C 1
ATOM 5131 O O . LEU B 1 121 ? 5.676 -12.102 -6.672 1 93.56 121 LEU B O 1
ATOM 5135 N N . ILE B 1 122 ? 4.156 -11.305 -8.188 1 95.38 122 ILE B N 1
ATOM 5136 C CA . ILE B 1 122 ? 4.57 -12.156 -9.297 1 95.38 122 ILE B CA 1
ATOM 5137 C C . ILE B 1 122 ? 5.324 -11.32 -10.328 1 95.38 122 ILE B C 1
ATOM 5139 O O . ILE B 1 122 ? 4.758 -10.406 -10.93 1 95.38 122 ILE B O 1
ATOM 5143 N N . ASP B 1 123 ? 6.547 -11.555 -10.438 1 88.5 123 ASP B N 1
ATOM 5144 C CA . ASP B 1 123 ? 7.328 -10.789 -11.406 1 88.5 123 ASP B CA 1
ATOM 5145 C C . ASP B 1 123 ? 7.164 -11.352 -12.812 1 88.5 123 ASP B C 1
ATOM 5147 O O . ASP B 1 123 ? 6.547 -12.406 -13 1 88.5 123 ASP B O 1
ATOM 5151 N N . ALA B 1 124 ? 7.719 -10.734 -13.812 1 84.5 124 ALA B N 1
ATOM 5152 C CA . ALA B 1 124 ? 7.527 -11.062 -15.227 1 84.5 124 ALA B CA 1
ATOM 5153 C C . ALA B 1 124 ? 8.273 -12.344 -15.594 1 84.5 124 ALA B C 1
ATOM 5155 O O . ALA B 1 124 ? 7.922 -13.008 -16.578 1 84.5 124 ALA B O 1
ATOM 5156 N N . TRP B 1 125 ? 9.203 -12.812 -14.82 1 84.56 125 TRP B N 1
ATOM 5157 C CA . TRP B 1 125 ? 10.055 -13.953 -15.156 1 84.56 125 TRP B CA 1
ATOM 5158 C C . TRP B 1 125 ? 9.547 -15.219 -14.477 1 84.56 125 TRP B C 1
ATOM 5160 O O . TRP B 1 125 ? 10.062 -16.312 -14.727 1 84.56 125 TRP B O 1
ATOM 5170 N N . THR B 1 126 ? 8.547 -15.055 -13.688 1 90.38 126 THR B N 1
ATOM 5171 C CA . THR B 1 126 ? 8 -16.219 -12.992 1 90.38 126 THR B CA 1
ATOM 5172 C C . THR B 1 126 ? 7.227 -17.109 -13.945 1 90.38 126 THR B C 1
ATOM 5174 O O . THR B 1 126 ? 6.375 -16.625 -14.703 1 90.38 126 THR B O 1
ATOM 5177 N N . ALA B 1 127 ? 7.555 -18.391 -13.953 1 89.94 127 ALA B N 1
ATOM 5178 C CA . ALA B 1 127 ? 6.828 -19.359 -14.773 1 89.94 127 ALA B CA 1
ATOM 5179 C C . ALA B 1 127 ? 5.438 -19.625 -14.203 1 89.94 127 ALA B C 1
ATOM 5181 O O . ALA B 1 127 ? 5.305 -20.094 -13.07 1 89.94 127 ALA B O 1
ATOM 5182 N N . LEU B 1 128 ? 4.418 -19.344 -14.992 1 93.44 128 LEU B N 1
ATOM 5183 C CA . LEU B 1 128 ? 3.043 -19.562 -14.562 1 93.44 128 LEU B CA 1
ATOM 5184 C C . LEU B 1 128 ? 2.281 -20.406 -15.578 1 93.44 128 LEU B C 1
ATOM 5186 O O . LEU B 1 128 ? 2.529 -20.312 -16.781 1 93.44 128 LEU B O 1
ATOM 5190 N N . PRO B 1 129 ? 1.396 -21.188 -15.07 1 95.19 129 PRO B N 1
ATOM 5191 C CA . PRO B 1 129 ? 0.581 -21.984 -15.992 1 95.19 129 PRO B CA 1
ATOM 5192 C C . PRO B 1 129 ? -0.49 -21.156 -16.703 1 95.19 129 PRO B C 1
ATOM 5194 O O . PRO B 1 129 ? -0.798 -20.047 -16.266 1 95.19 129 PRO B O 1
ATOM 5197 N N . ARG B 1 130 ? -0.977 -21.688 -17.781 1 92.25 130 ARG B N 1
ATOM 5198 C CA . ARG B 1 130 ? -2.107 -21.125 -18.531 1 92.25 130 ARG B CA 1
ATOM 5199 C C . ARG B 1 130 ? -3.328 -22.031 -18.422 1 92.25 130 ARG B C 1
ATOM 5201 O O . ARG B 1 130 ? -3.275 -23.094 -17.781 1 92.25 130 ARG B O 1
ATOM 5208 N N . VAL B 1 131 ? -4.391 -21.641 -18.969 1 92.81 131 VAL B N 1
ATOM 5209 C CA . VAL B 1 131 ? -5.645 -22.375 -18.922 1 92.81 131 VAL B CA 1
ATOM 5210 C C . VAL B 1 131 ? -5.469 -23.75 -19.562 1 92.81 131 VAL B C 1
ATOM 5212 O O . VAL B 1 131 ? -6.039 -24.734 -19.094 1 92.81 131 VAL B O 1
ATOM 5215 N N . ASP B 1 132 ? -4.633 -23.766 -20.531 1 90.88 132 ASP B N 1
ATOM 5216 C CA . ASP B 1 132 ? -4.379 -25.031 -21.219 1 90.88 132 ASP B CA 1
ATOM 5217 C C . ASP B 1 132 ? -3.654 -26.016 -20.312 1 90.88 132 ASP B C 1
ATOM 5219 O O . ASP B 1 132 ? -3.852 -27.234 -20.406 1 90.88 132 ASP B O 1
ATOM 5223 N N . ASP B 1 133 ? -2.84 -25.516 -19.469 1 92.69 133 ASP B N 1
ATOM 5224 C CA . ASP B 1 133 ? -2.158 -26.375 -18.516 1 92.69 133 ASP B CA 1
ATOM 5225 C C . ASP B 1 133 ? -3.152 -27 -17.531 1 92.69 133 ASP B C 1
ATOM 5227 O O . ASP B 1 133 ? -3.053 -28.188 -17.219 1 92.69 133 ASP B O 1
ATOM 5231 N N . LEU B 1 134 ? -4.078 -26.188 -17.109 1 95.5 134 LEU B N 1
ATOM 5232 C CA . LEU B 1 134 ? -5.086 -26.719 -16.188 1 95.5 134 LEU B CA 1
ATOM 5233 C C . LEU B 1 134 ? -5.949 -27.766 -16.891 1 95.5 134 LEU B C 1
ATOM 5235 O O . LEU B 1 134 ? -6.25 -28.812 -16.297 1 95.5 134 LEU B O 1
ATOM 5239 N N . GLN B 1 135 ? -6.316 -27.438 -18.094 1 94.62 135 GLN B N 1
ATOM 5240 C CA . GLN B 1 135 ? -7.078 -28.406 -18.875 1 94.62 135 GLN B CA 1
ATOM 5241 C C . GLN B 1 135 ? -6.293 -29.703 -19.078 1 94.62 135 GLN B C 1
ATOM 5243 O O . GLN B 1 135 ? -6.848 -30.797 -18.953 1 94.62 135 GLN B O 1
ATOM 5248 N N . GLY B 1 136 ? -5.008 -29.531 -19.422 1 93.25 136 GLY B N 1
ATOM 5249 C CA . GLY B 1 136 ? -4.156 -30.688 -19.609 1 93.25 136 GLY B CA 1
ATOM 5250 C C . GLY B 1 136 ? -4.043 -31.562 -18.375 1 93.25 136 GLY B C 1
ATOM 5251 O O . GLY B 1 136 ? -4.105 -32.781 -18.469 1 93.25 136 GLY B O 1
ATOM 5252 N N . VAL B 1 137 ? -3.891 -30.984 -17.25 1 95.56 137 VAL B N 1
ATOM 5253 C CA . VAL B 1 137 ? -3.816 -31.719 -16 1 95.56 137 VAL B CA 1
ATOM 5254 C C . VAL B 1 137 ? -5.137 -32.469 -15.75 1 95.56 137 VAL B C 1
ATOM 5256 O O . VAL B 1 137 ? -5.141 -33.625 -15.336 1 95.56 137 VAL B O 1
ATOM 5259 N N . ALA B 1 138 ? -6.23 -31.797 -16.031 1 96.81 138 ALA B N 1
ATOM 5260 C CA . ALA B 1 138 ? -7.543 -32.406 -15.852 1 96.81 138 ALA B CA 1
ATOM 5261 C C . ALA B 1 138 ? -7.734 -33.594 -16.781 1 96.81 138 ALA B C 1
ATOM 5263 O O . ALA B 1 138 ? -8.312 -34.625 -16.406 1 96.81 138 ALA B O 1
ATOM 5264 N N . GLU B 1 139 ? -7.301 -33.406 -18 1 95.38 139 GLU B N 1
ATOM 5265 C CA . GLU B 1 139 ? -7.367 -34.5 -18.953 1 95.38 139 GLU B CA 1
ATOM 5266 C C . GLU B 1 139 ? -6.531 -35.688 -18.469 1 95.38 139 GLU B C 1
ATOM 5268 O O . GLU B 1 139 ? -6.938 -36.844 -18.625 1 95.38 139 GLU B O 1
ATOM 5273 N N . GLY B 1 140 ? -5.332 -35.344 -17.969 1 95.25 140 GLY B N 1
ATOM 5274 C CA . GLY B 1 140 ? -4.512 -36.406 -17.391 1 95.25 140 GLY B CA 1
ATOM 5275 C C . GLY B 1 140 ? -5.199 -37.125 -16.25 1 95.25 140 GLY B C 1
ATOM 5276 O O . GLY B 1 140 ? -5.16 -38.344 -16.188 1 95.25 140 GLY B O 1
ATOM 5277 N N . LEU B 1 141 ? -5.844 -36.375 -15.414 1 96.19 141 LEU B N 1
ATOM 5278 C CA . LEU B 1 141 ? -6.59 -36.969 -14.305 1 96.19 141 LEU B CA 1
ATOM 5279 C C . LEU B 1 141 ? -7.73 -37.844 -14.82 1 96.19 141 LEU B C 1
ATOM 5281 O O . LEU B 1 141 ? -7.977 -38.938 -14.297 1 96.19 141 LEU B O 1
ATOM 5285 N N . SER B 1 142 ? -8.43 -37.344 -15.82 1 96.81 142 SER B N 1
ATOM 5286 C CA . SER B 1 142 ? -9.516 -38.125 -16.422 1 96.81 142 SER B CA 1
ATOM 5287 C C . SER B 1 142 ? -9 -39.438 -16.984 1 96.81 142 SER B C 1
ATOM 5289 O O . SER B 1 142 ? -9.641 -40.5 -16.828 1 96.81 142 SER B O 1
ATOM 5291 N N . ARG B 1 143 ? -7.855 -39.375 -17.656 1 95.12 143 ARG B N 1
ATOM 5292 C CA . ARG B 1 143 ? -7.242 -40.594 -18.203 1 95.12 143 ARG B CA 1
ATOM 5293 C C . ARG B 1 143 ? -6.926 -41.594 -17.109 1 95.12 143 ARG B C 1
ATOM 5295 O O . ARG B 1 143 ? -7.172 -42.781 -17.266 1 95.12 143 ARG B O 1
ATOM 5302 N N . LEU B 1 144 ? -6.398 -41.094 -16.094 1 95.88 144 LEU B N 1
ATOM 5303 C CA . LEU B 1 144 ? -6.086 -41.969 -14.953 1 95.88 144 LEU B CA 1
ATOM 5304 C C . LEU B 1 144 ? -7.355 -42.594 -14.383 1 95.88 144 LEU B C 1
ATOM 5306 O O . LEU B 1 144 ? -7.367 -43.781 -14.047 1 95.88 144 LEU B O 1
ATOM 5310 N N . GLN B 1 145 ? -8.422 -41.812 -14.266 1 96.19 145 GLN B N 1
ATOM 5311 C CA . GLN B 1 145 ? -9.688 -42.312 -13.766 1 96.19 145 GLN B CA 1
ATOM 5312 C C . GLN B 1 145 ? -10.211 -43.438 -14.664 1 96.19 145 GLN B C 1
ATOM 5314 O O . GLN B 1 145 ? -10.719 -44.469 -14.172 1 96.19 145 GLN B O 1
ATOM 5319 N N . GLU B 1 146 ? -10.047 -43.281 -15.922 1 94.88 146 GLU B N 1
ATOM 5320 C CA . GLU B 1 146 ? -10.555 -44.25 -16.875 1 94.88 146 GLU B CA 1
ATOM 5321 C C . GLU B 1 146 ? -9.734 -45.531 -16.828 1 94.88 146 GLU B C 1
ATOM 5323 O O . GLU B 1 146 ? -10.289 -46.625 -16.672 1 94.88 146 GLU B O 1
ATOM 5328 N N . VAL B 1 147 ? -8.461 -45.406 -16.953 1 95.38 147 VAL B N 1
ATOM 5329 C CA . VAL B 1 147 ? -7.578 -46.562 -17.078 1 95.38 147 VAL B CA 1
ATOM 5330 C C . VAL B 1 147 ? -7.527 -47.344 -15.758 1 95.38 147 VAL B C 1
ATOM 5332 O O . VAL B 1 147 ? -7.594 -48.562 -15.742 1 95.38 147 VAL B O 1
ATOM 5335 N N . TYR B 1 148 ? -7.512 -46.625 -14.68 1 94.62 148 TYR B N 1
ATOM 5336 C CA . TYR B 1 148 ? -7.309 -47.281 -13.391 1 94.62 148 TYR B CA 1
ATOM 5337 C C . TYR B 1 148 ? -8.617 -47.344 -12.609 1 94.62 148 TYR B C 1
ATOM 5339 O O . TYR B 1 148 ? -8.617 -47.719 -11.422 1 94.62 148 TYR B O 1
ATOM 5347 N N . LYS B 1 149 ? -9.719 -46.969 -13.188 1 94.19 149 LYS B N 1
ATOM 5348 C CA . LYS B 1 149 ? -11.07 -47.094 -12.648 1 94.19 149 LYS B CA 1
ATOM 5349 C C . LYS B 1 149 ? -11.195 -46.375 -11.305 1 94.19 149 LYS B C 1
ATOM 5351 O O . LYS B 1 149 ? -11.664 -46.938 -10.328 1 94.19 149 LYS B O 1
ATOM 5356 N N . MET B 1 150 ? -10.758 -45.219 -11.289 1 94.31 150 MET B N 1
ATOM 5357 C CA . MET B 1 150 ? -10.852 -44.406 -10.086 1 94.31 150 MET B CA 1
ATOM 5358 C C . MET B 1 150 ? -12.125 -43.562 -10.078 1 94.31 150 MET B C 1
ATOM 5360 O O . MET B 1 150 ? -12.508 -43 -11.102 1 94.31 150 MET B O 1
ATOM 5364 N N . LYS B 1 151 ? -12.711 -43.531 -8.945 1 95.81 151 LYS B N 1
ATOM 5365 C CA . LYS B 1 151 ? -13.961 -42.781 -8.812 1 95.81 151 LYS B CA 1
ATOM 5366 C C . LYS B 1 151 ? -13.711 -41.375 -8.273 1 95.81 151 LYS B C 1
ATOM 5368 O O . LYS B 1 151 ? -12.883 -41.188 -7.383 1 95.81 151 LYS B O 1
ATOM 5373 N N . ALA B 1 152 ? -14.484 -40.469 -8.797 1 97.38 152 ALA B N 1
ATOM 5374 C CA . ALA B 1 152 ? -14.352 -39.062 -8.375 1 97.38 152 ALA B CA 1
ATOM 5375 C C . ALA B 1 152 ? -14.641 -38.906 -6.879 1 97.38 152 ALA B C 1
ATOM 5377 O O . ALA B 1 152 ? -13.977 -38.156 -6.188 1 97.38 152 ALA B O 1
ATOM 5378 N N . ALA B 1 153 ? -15.602 -39.625 -6.371 1 96.38 153 ALA B N 1
ATOM 5379 C CA . ALA B 1 153 ? -16 -39.562 -4.969 1 96.38 153 ALA B CA 1
ATOM 5380 C C . ALA B 1 153 ? -14.852 -39.938 -4.047 1 96.38 153 ALA B C 1
ATOM 5382 O O . ALA B 1 153 ? -14.633 -39.281 -3.018 1 96.38 153 ALA B O 1
ATOM 5383 N N . GLU B 1 154 ? -14.109 -40.969 -4.363 1 95.19 154 GLU B N 1
ATOM 5384 C CA . GLU B 1 154 ? -12.969 -41.406 -3.568 1 95.19 154 GLU B CA 1
ATOM 5385 C C . GLU B 1 154 ? -11.82 -40.375 -3.658 1 95.19 154 GLU B C 1
ATOM 5387 O O . GLU B 1 154 ? -11.18 -40.062 -2.65 1 95.19 154 GLU B O 1
ATOM 5392 N N . LEU B 1 155 ? -11.586 -39.969 -4.879 1 95.75 155 LEU B N 1
ATOM 5393 C CA . LEU B 1 155 ? -10.539 -38.969 -5.082 1 95.75 155 LEU B CA 1
ATOM 5394 C C . LEU B 1 155 ? -10.852 -37.688 -4.32 1 95.75 155 LEU B C 1
ATOM 5396 O O . LEU B 1 155 ? -9.961 -37.062 -3.73 1 95.75 155 LEU B O 1
ATOM 5400 N N . ALA B 1 156 ? -12.117 -37.281 -4.312 1 96 156 ALA B N 1
ATOM 5401 C CA . ALA B 1 156 ? -12.547 -36.062 -3.646 1 96 156 ALA B CA 1
ATOM 5402 C C . ALA B 1 156 ? -12.367 -36.156 -2.135 1 96 156 ALA B C 1
ATOM 5404 O O . ALA B 1 156 ? -12.203 -35.125 -1.454 1 96 156 ALA B O 1
ATOM 5405 N N . LYS B 1 157 ? -12.367 -37.344 -1.606 1 94.81 157 LYS B N 1
ATOM 5406 C CA . LYS B 1 157 ? -12.148 -37.562 -0.18 1 94.81 157 LYS B CA 1
ATOM 5407 C C . LYS B 1 157 ? -10.656 -37.625 0.144 1 94.81 157 LYS B C 1
ATOM 5409 O O . LYS B 1 157 ? -10.273 -37.781 1.307 1 94.81 157 LYS B O 1
ATOM 5414 N N . GLY B 1 158 ? -9.859 -37.562 -0.894 1 89.75 158 GLY B N 1
ATOM 5415 C CA . GLY B 1 158 ? -8.414 -37.562 -0.711 1 89.75 158 GLY B CA 1
ATOM 5416 C C . GLY B 1 158 ? -7.785 -38.938 -0.831 1 89.75 158 GLY B C 1
ATOM 5417 O O . GLY B 1 158 ? -6.613 -39.125 -0.491 1 89.75 158 GLY B O 1
ATOM 5418 N N . ASN B 1 159 ? -8.547 -39.781 -1.347 1 89.69 159 ASN B N 1
ATOM 5419 C CA . ASN B 1 159 ? -8.086 -41.156 -1.435 1 89.69 159 ASN B CA 1
ATOM 5420 C C . ASN B 1 159 ? -7.586 -41.5 -2.838 1 89.69 159 ASN B C 1
ATOM 5422 O O . ASN B 1 159 ? -8.297 -41.281 -3.82 1 89.69 159 ASN B O 1
ATOM 5426 N N . LEU B 1 160 ? -6.312 -41.844 -2.867 1 85.62 160 LEU B N 1
ATOM 5427 C CA . LEU B 1 160 ? -5.734 -42.344 -4.113 1 85.62 160 LEU B CA 1
ATOM 5428 C C . LEU B 1 160 ? -5.25 -43.781 -3.953 1 85.62 160 LEU B C 1
ATOM 5430 O O . LEU B 1 160 ? -4.246 -44.031 -3.281 1 85.62 160 LEU B O 1
ATOM 5434 N N . ASN B 1 161 ? -5.867 -44.656 -4.578 1 76.25 161 ASN B N 1
ATOM 5435 C CA . ASN B 1 161 ? -5.539 -46.094 -4.551 1 76.25 161 ASN B CA 1
ATOM 5436 C C . ASN B 1 161 ? -5.434 -46.625 -3.121 1 76.25 161 ASN B C 1
ATOM 5438 O O . ASN B 1 161 ? -4.449 -47.25 -2.766 1 76.25 161 ASN B O 1
ATOM 5442 N N . GLY B 1 162 ? -6.348 -46.125 -2.242 1 74.75 162 GLY B N 1
ATOM 5443 C CA . GLY B 1 162 ? -6.477 -46.656 -0.892 1 74.75 162 GLY B CA 1
ATOM 5444 C C . GLY B 1 162 ? -5.73 -45.812 0.141 1 74.75 162 GLY B C 1
ATOM 5445 O O . GLY B 1 162 ? -5.84 -46.094 1.343 1 74.75 162 GLY B O 1
ATOM 5446 N N . GLU B 1 163 ? -4.949 -44.875 -0.235 1 80.62 163 GLU B N 1
ATOM 5447 C CA . GLU B 1 163 ? -4.188 -44.031 0.695 1 80.62 163 GLU B CA 1
ATOM 5448 C C . GLU B 1 163 ? -4.652 -42.594 0.645 1 80.62 163 GLU B C 1
ATOM 5450 O O . GLU B 1 163 ? -4.895 -42.031 -0.435 1 80.62 163 GLU B O 1
ATOM 5455 N N . ARG B 1 164 ? -4.848 -42.094 1.832 1 82.25 164 ARG B N 1
ATOM 5456 C CA . ARG B 1 164 ? -5.199 -40.656 1.891 1 82.25 164 ARG B CA 1
ATOM 5457 C C . ARG B 1 164 ? -3.965 -39.781 1.74 1 82.25 164 ARG B C 1
ATOM 5459 O O . ARG B 1 164 ? -3.111 -39.75 2.629 1 82.25 164 ARG B O 1
ATOM 5466 N N . VAL B 1 165 ? -3.855 -39.094 0.668 1 79.56 165 VAL B N 1
ATOM 5467 C CA . VAL B 1 165 ? -2.633 -38.375 0.333 1 79.56 165 VAL B CA 1
ATOM 5468 C C . VAL B 1 165 ? -2.908 -36.875 0.333 1 79.56 165 VAL B C 1
ATOM 5470 O O . VAL B 1 165 ? -1.986 -36.062 0.488 1 79.56 165 VAL B O 1
ATOM 5473 N N . VAL B 1 166 ? -4.168 -36.562 0.248 1 86.31 166 VAL B N 1
ATOM 5474 C CA . VAL B 1 166 ? -4.547 -35.156 0.206 1 86.31 166 VAL B CA 1
ATOM 5475 C C . VAL B 1 166 ? -5.781 -34.906 1.076 1 86.31 166 VAL B C 1
ATOM 5477 O O . VAL B 1 166 ? -6.488 -35.875 1.429 1 86.31 166 VAL B O 1
ATOM 5480 N N . ARG B 1 167 ? -5.961 -33.75 1.469 1 91.88 167 ARG B N 1
ATOM 5481 C CA . ARG B 1 167 ? -7.168 -33.375 2.203 1 91.88 167 ARG B CA 1
ATOM 5482 C C . ARG B 1 167 ? -8.406 -33.531 1.327 1 91.88 167 ARG B C 1
ATOM 5484 O O . ARG B 1 167 ? -8.297 -33.688 0.108 1 91.88 167 ARG B O 1
ATOM 5491 N N . GLU B 1 168 ? -9.555 -33.531 2.004 1 93.75 168 GLU B N 1
ATOM 5492 C CA . GLU B 1 168 ? -10.805 -33.562 1.26 1 93.75 168 GLU B CA 1
ATOM 5493 C C . GLU B 1 168 ? -10.984 -32.312 0.417 1 93.75 168 GLU B C 1
ATOM 5495 O O . GLU B 1 168 ? -10.664 -31.188 0.863 1 93.75 168 GLU B O 1
ATOM 5500 N N . LEU B 1 169 ? -11.484 -32.5 -0.778 1 95.5 169 LEU B N 1
ATOM 5501 C CA . LEU B 1 169 ? -11.656 -31.375 -1.692 1 95.5 169 LEU B CA 1
ATOM 5502 C C . LEU B 1 169 ? -12.914 -30.578 -1.354 1 95.5 169 LEU B C 1
ATOM 5504 O O . LEU B 1 169 ? -13.891 -31.141 -0.851 1 95.5 169 LEU B O 1
ATOM 5508 N N . SER B 1 170 ? -12.898 -29.344 -1.605 1 94.38 170 SER B N 1
ATOM 5509 C CA . SER B 1 170 ? -14.055 -28.469 -1.427 1 94.38 170 SER B CA 1
ATOM 5510 C C . SER B 1 170 ? -14.992 -28.547 -2.623 1 94.38 170 SER B C 1
ATOM 5512 O O . SER B 1 170 ? -14.664 -29.156 -3.643 1 94.38 170 SER B O 1
ATOM 5514 N N . VAL B 1 171 ? -16.188 -27.938 -2.496 1 96.31 171 VAL B N 1
ATOM 5515 C CA . VAL B 1 171 ? -17.172 -27.828 -3.576 1 96.31 171 VAL B CA 1
ATOM 5516 C C . VAL B 1 171 ? -16.516 -27.156 -4.785 1 96.31 171 VAL B C 1
ATOM 5518 O O . VAL B 1 171 ? -16.656 -27.625 -5.914 1 96.31 171 VAL B O 1
ATOM 5521 N N . GLU B 1 172 ? -15.828 -26.094 -4.504 1 95.75 172 GLU B N 1
ATOM 5522 C CA . GLU B 1 172 ? -15.211 -25.297 -5.562 1 95.75 172 GLU B CA 1
ATOM 5523 C C . GLU B 1 172 ? -14.172 -26.109 -6.324 1 95.75 172 GLU B C 1
ATOM 5525 O O . GLU B 1 172 ? -14.086 -26.016 -7.555 1 95.75 172 GLU B O 1
ATOM 5530 N N . GLU B 1 173 ? -13.414 -26.844 -5.57 1 96.44 173 GLU B N 1
ATOM 5531 C CA . GLU B 1 173 ? -12.359 -27.625 -6.203 1 96.44 173 GLU B CA 1
ATOM 5532 C C . GLU B 1 173 ? -12.953 -28.75 -7.066 1 96.44 173 GLU B C 1
ATOM 5534 O O . GLU B 1 173 ? -12.477 -28.984 -8.18 1 96.44 173 GLU B O 1
ATOM 5539 N N . CYS B 1 174 ? -13.961 -29.375 -6.617 1 97.69 174 CYS B N 1
ATOM 5540 C CA . CYS B 1 174 ? -14.648 -30.391 -7.418 1 97.69 174 CYS B CA 1
ATOM 5541 C C . CYS B 1 174 ? -15.234 -29.766 -8.68 1 97.69 174 CYS B C 1
ATOM 5543 O O . CYS B 1 174 ? -15.125 -30.328 -9.766 1 97.69 174 CYS B O 1
ATOM 5545 N N . TYR B 1 175 ? -15.852 -28.609 -8.438 1 97.5 175 TYR B N 1
ATOM 5546 C CA . TYR B 1 175 ? -16.422 -27.875 -9.562 1 97.5 175 TYR B CA 1
ATOM 5547 C C . TYR B 1 175 ? -15.367 -27.547 -10.602 1 97.5 175 TYR B C 1
ATOM 5549 O O . TYR B 1 175 ? -15.578 -27.734 -11.805 1 97.5 175 TYR B O 1
ATOM 5557 N N . TRP B 1 176 ? -14.195 -27.172 -10.164 1 97.75 176 TRP B N 1
ATOM 5558 C CA . TRP B 1 176 ? -13.125 -26.766 -11.07 1 97.75 176 TRP B CA 1
ATOM 5559 C C . TRP B 1 176 ? -12.57 -27.953 -11.836 1 97.75 176 TRP B C 1
ATOM 5561 O O . TRP B 1 176 ? -12.219 -27.844 -13.008 1 97.75 176 TRP B O 1
ATOM 5571 N N . ILE B 1 177 ? -12.477 -29.062 -11.188 1 98.38 177 ILE B N 1
ATOM 5572 C CA . ILE B 1 177 ? -12.016 -30.266 -11.859 1 98.38 177 ILE B CA 1
ATOM 5573 C C . ILE B 1 177 ? -13 -30.656 -12.953 1 98.38 177 ILE B C 1
ATOM 5575 O O . ILE B 1 177 ? -12.609 -30.906 -14.102 1 98.38 177 ILE B O 1
ATOM 5579 N N . GLY B 1 178 ? -14.289 -30.672 -12.633 1 98.44 178 GLY B N 1
ATOM 5580 C CA . GLY B 1 178 ? -15.32 -30.969 -13.609 1 98.44 178 GLY B CA 1
ATOM 5581 C C . GLY B 1 178 ? -15.305 -30.031 -14.805 1 98.44 178 GLY B C 1
ATOM 5582 O O . GLY B 1 178 ? -15.367 -30.469 -15.953 1 98.44 178 GLY B O 1
ATOM 5583 N N . ARG B 1 179 ? -15.188 -28.812 -14.484 1 97.81 179 ARG B N 1
ATOM 5584 C CA . ARG B 1 179 ? -15.195 -27.781 -15.531 1 97.81 179 ARG B CA 1
ATOM 5585 C C . ARG B 1 179 ? -14 -27.953 -16.469 1 97.81 179 ARG B C 1
ATOM 5587 O O . ARG B 1 179 ? -14.148 -27.891 -17.688 1 97.81 179 ARG B O 1
ATOM 5594 N N . ALA B 1 180 ? -12.82 -28.141 -15.891 1 97.69 180 ALA B N 1
ATOM 5595 C CA . ALA B 1 180 ? -11.609 -28.328 -16.703 1 97.69 180 ALA B CA 1
ATOM 5596 C C . ALA B 1 180 ? -11.711 -29.578 -17.547 1 97.69 180 ALA B C 1
ATOM 5598 O O . ALA B 1 180 ? -11.281 -29.578 -18.703 1 97.69 180 ALA B O 1
ATOM 5599 N N . MET B 1 181 ? -12.25 -30.641 -17.031 1 97.88 181 MET B N 1
ATOM 5600 C CA . MET B 1 181 ? -12.445 -31.875 -17.781 1 97.88 181 MET B CA 1
ATOM 5601 C C . MET B 1 181 ? -13.43 -31.672 -18.938 1 97.88 181 MET B C 1
ATOM 5603 O O . MET B 1 181 ? -13.219 -32.188 -20.031 1 97.88 181 MET B O 1
ATOM 5607 N N . ALA B 1 182 ? -14.477 -30.938 -18.625 1 97.12 182 ALA B N 1
ATOM 5608 C CA . ALA B 1 182 ? -15.469 -30.656 -19.656 1 97.12 182 ALA B CA 1
ATOM 5609 C C . ALA B 1 182 ? -14.859 -29.844 -20.797 1 97.12 182 ALA B C 1
ATOM 5611 O O . ALA B 1 182 ? -15.18 -30.062 -21.969 1 97.12 182 ALA B O 1
ATOM 5612 N N . GLN B 1 183 ? -14.039 -28.969 -20.422 1 94.62 183 GLN B N 1
ATOM 5613 C CA . GLN B 1 183 ? -13.359 -28.172 -21.438 1 94.62 183 GLN B CA 1
ATOM 5614 C C . GLN B 1 183 ? -12.492 -29.047 -22.344 1 94.62 183 GLN B C 1
ATOM 5616 O O . GLN B 1 183 ? -12.305 -28.75 -23.516 1 94.62 183 GLN B O 1
ATOM 5621 N N . GLY B 1 184 ? -11.953 -30.094 -21.781 1 92.88 184 GLY B N 1
ATOM 5622 C CA . GLY B 1 184 ? -11.164 -31.062 -22.531 1 92.88 184 GLY B CA 1
ATOM 5623 C C . GLY B 1 184 ? -12 -32.156 -23.156 1 92.88 184 GLY B C 1
ATOM 5624 O O . GLY B 1 184 ? -11.461 -33.188 -23.594 1 92.88 184 GLY B O 1
ATOM 5625 N N . ALA B 1 185 ? -13.328 -32.031 -23.062 1 95.25 185 ALA B N 1
ATOM 5626 C CA . ALA B 1 185 ? -14.305 -32.969 -23.641 1 95.25 185 ALA B CA 1
ATOM 5627 C C . ALA B 1 185 ? -14.273 -34.312 -22.922 1 95.25 185 ALA B C 1
ATOM 5629 O O . ALA B 1 185 ? -14.578 -35.344 -23.531 1 95.25 185 ALA B O 1
ATOM 5630 N N . CYS B 1 186 ? -13.75 -34.312 -21.719 1 96.5 186 CYS B N 1
ATOM 5631 C CA . CYS B 1 186 ? -13.812 -35.5 -20.875 1 96.5 186 CYS B CA 1
ATOM 5632 C C . CYS B 1 186 ? -15.094 -35.531 -20.062 1 96.5 186 CYS B C 1
ATOM 5634 O O . CYS B 1 186 ? -15.055 -35.562 -18.828 1 96.5 186 CYS B O 1
ATOM 5636 N N . PHE B 1 187 ? -16.219 -35.656 -20.656 1 97.62 187 PHE B N 1
ATOM 5637 C CA . PHE B 1 187 ? -17.531 -35.375 -20.078 1 97.62 187 PHE B CA 1
ATOM 5638 C C . PHE B 1 187 ? -17.938 -36.469 -19.094 1 97.62 187 PHE B C 1
ATOM 5640 O O . PHE B 1 187 ? -18.578 -36.188 -18.078 1 97.62 187 PHE B O 1
ATOM 5647 N N . ARG B 1 188 ? -17.625 -37.688 -19.406 1 96.56 188 ARG B N 1
ATOM 5648 C CA . ARG B 1 188 ? -18.016 -38.781 -18.516 1 96.56 188 ARG B CA 1
ATOM 5649 C C . ARG B 1 188 ? -17.484 -38.562 -17.109 1 96.56 188 ARG B C 1
ATOM 5651 O O . ARG B 1 188 ? -18.219 -38.656 -16.125 1 96.56 188 ARG B O 1
ATOM 5658 N N . ASN B 1 189 ? -16.219 -38.281 -17.109 1 97.94 189 ASN B N 1
ATOM 5659 C CA . ASN B 1 189 ? -15.609 -38.062 -15.812 1 97.94 189 ASN B CA 1
ATOM 5660 C C . ASN B 1 189 ? -16 -36.688 -15.242 1 97.94 189 ASN B C 1
ATOM 5662 O O . ASN B 1 189 ? -16.141 -36.562 -14.023 1 97.94 189 ASN B O 1
ATOM 5666 N N . ALA B 1 190 ? -16.141 -35.719 -16.094 1 98.62 190 ALA B N 1
ATOM 5667 C CA . ALA B 1 190 ? -16.609 -34.406 -15.648 1 98.62 190 ALA B CA 1
ATOM 5668 C C . ALA B 1 190 ? -17.906 -34.531 -14.867 1 98.62 190 ALA B C 1
ATOM 5670 O O . ALA B 1 190 ? -18.062 -33.906 -13.812 1 98.62 190 ALA B O 1
ATOM 5671 N N . ASN B 1 191 ? -18.812 -35.344 -15.336 1 98.56 191 ASN B N 1
ATOM 5672 C CA . ASN B 1 191 ? -20.109 -35.5 -14.703 1 98.56 191 ASN B CA 1
ATOM 5673 C C . ASN B 1 191 ? -19.969 -36.031 -13.281 1 98.56 191 ASN B C 1
ATOM 5675 O O . ASN B 1 191 ? -20.734 -35.656 -12.391 1 98.56 191 ASN B O 1
ATOM 5679 N N . GLN B 1 192 ? -19.016 -36.906 -13.102 1 98.56 192 GLN B N 1
ATOM 5680 C CA . GLN B 1 192 ? -18.781 -37.406 -11.75 1 98.56 192 GLN B CA 1
ATOM 5681 C C . GLN B 1 192 ? -18.359 -36.312 -10.805 1 98.56 192 GLN B C 1
ATOM 5683 O O . GLN B 1 192 ? -18.812 -36.25 -9.664 1 98.56 192 GLN B O 1
ATOM 5688 N N . TRP B 1 193 ? -17.578 -35.438 -11.289 1 98.69 193 TRP B N 1
ATOM 5689 C CA . TRP B 1 193 ? -17.047 -34.375 -10.461 1 98.69 193 TRP B CA 1
ATOM 5690 C C . TRP B 1 193 ? -18.109 -33.312 -10.203 1 98.69 193 TRP B C 1
ATOM 5692 O O . TRP B 1 193 ? -18.188 -32.75 -9.109 1 98.69 193 TRP B O 1
ATOM 5702 N N . PHE B 1 194 ? -18.938 -33 -11.188 1 98.38 194 PHE B N 1
ATOM 5703 C CA . PHE B 1 194 ? -20.062 -32.094 -10.961 1 98.38 194 PHE B CA 1
ATOM 5704 C C . PHE B 1 194 ? -21.016 -32.656 -9.922 1 98.38 194 PHE B C 1
ATOM 5706 O O . PHE B 1 194 ? -21.531 -31.922 -9.078 1 98.38 194 PHE B O 1
ATOM 5713 N N . ARG B 1 195 ? -21.25 -33.938 -10 1 97.75 195 ARG B N 1
ATOM 5714 C CA . ARG B 1 195 ? -22.125 -34.562 -9.016 1 97.75 195 ARG B CA 1
ATOM 5715 C C . ARG B 1 195 ? -21.531 -34.469 -7.613 1 97.75 195 ARG B C 1
ATOM 5717 O O . ARG B 1 195 ? -22.234 -34.156 -6.652 1 97.75 195 ARG B O 1
ATOM 5724 N N . GLU B 1 196 ? -20.266 -34.719 -7.566 1 97.31 196 GLU B N 1
ATOM 5725 C CA . GLU B 1 196 ? -19.578 -34.594 -6.285 1 97.31 196 GLU B CA 1
ATOM 5726 C C . GLU B 1 196 ? -19.688 -33.156 -5.75 1 97.31 196 GLU B C 1
ATOM 5728 O O . GLU B 1 196 ? -19.859 -32.969 -4.547 1 97.31 196 GLU B O 1
ATOM 5733 N N . ALA B 1 197 ? -19.547 -32.188 -6.629 1 97.44 197 ALA B N 1
ATOM 5734 C CA . ALA B 1 197 ? -19.688 -30.797 -6.234 1 97.44 197 ALA B CA 1
ATOM 5735 C C . ALA B 1 197 ? -21.078 -30.516 -5.672 1 97.44 197 ALA B C 1
ATOM 5737 O O . ALA B 1 197 ? -21.203 -29.859 -4.633 1 97.44 197 ALA B O 1
ATOM 5738 N N . LEU B 1 198 ? -22.094 -31.031 -6.301 1 96.25 198 LEU B N 1
ATOM 5739 C CA . LEU B 1 198 ? -23.469 -30.812 -5.855 1 96.25 198 LEU B CA 1
ATOM 5740 C C . LEU B 1 198 ? -23.719 -31.484 -4.512 1 96.25 198 LEU B C 1
ATOM 5742 O O . LEU B 1 198 ? -24.375 -30.922 -3.637 1 96.25 198 LEU B O 1
ATOM 5746 N N . ASP B 1 199 ? -23.188 -32.656 -4.352 1 95.44 199 ASP B N 1
ATOM 5747 C CA . ASP B 1 199 ? -23.359 -33.406 -3.105 1 95.44 199 ASP B CA 1
ATOM 5748 C C . ASP B 1 199 ? -22.719 -32.688 -1.935 1 95.44 199 ASP B C 1
ATOM 5750 O O . ASP B 1 199 ? -23.281 -32.625 -0.843 1 95.44 199 ASP B O 1
ATOM 5754 N N . ARG B 1 200 ? -21.609 -32.125 -2.176 1 94.56 200 ARG B N 1
ATOM 5755 C CA . ARG B 1 200 ? -20.859 -31.438 -1.129 1 94.56 200 ARG B CA 1
ATOM 5756 C C . ARG B 1 200 ? -21.469 -30.062 -0.833 1 94.56 200 ARG B C 1
ATOM 5758 O O . ARG B 1 200 ? -21.312 -29.531 0.271 1 94.56 200 ARG B O 1
ATOM 5765 N N . LEU B 1 201 ? -22.062 -29.469 -1.831 1 94.25 201 LEU B N 1
ATOM 5766 C CA . LEU B 1 201 ? -22.703 -28.156 -1.672 1 94.25 201 LEU B CA 1
ATOM 5767 C C . LEU B 1 201 ? -23.812 -28.219 -0.632 1 94.25 201 LEU B C 1
ATOM 5769 O O . LEU B 1 201 ? -24.109 -27.219 0.029 1 94.25 201 LEU B O 1
ATOM 5773 N N . GLU B 1 202 ? -24.359 -29.312 -0.389 1 89.12 202 GLU B N 1
ATOM 5774 C CA . GLU B 1 202 ? -25.438 -29.5 0.571 1 89.12 202 GLU B CA 1
ATOM 5775 C C . GLU B 1 202 ? -24.922 -29.422 2.006 1 89.12 202 GLU B C 1
ATOM 5777 O O . GLU B 1 202 ? -25.672 -29.078 2.922 1 89.12 202 GLU B O 1
ATOM 5782 N N . VAL B 1 203 ? -23.656 -29.656 2.182 1 86.81 203 VAL B N 1
ATOM 5783 C CA . VAL B 1 203 ? -23.094 -29.766 3.527 1 86.81 203 VAL B CA 1
ATOM 5784 C C . VAL B 1 203 ? -22.219 -28.562 3.83 1 86.81 203 VAL B C 1
ATOM 5786 O O . VAL B 1 203 ? -22.156 -28.094 4.973 1 86.81 203 VAL B O 1
ATOM 5789 N N . GLU B 1 204 ? -21.594 -28.078 2.758 1 83.31 204 GLU B N 1
ATOM 5790 C CA . GLU B 1 204 ? -20.625 -27 2.961 1 83.31 204 GLU B CA 1
ATOM 5791 C C . GLU B 1 204 ? -21.344 -25.656 3.088 1 83.31 204 GLU B C 1
ATOM 5793 O O . GLU B 1 204 ? -22.172 -25.297 2.252 1 83.31 204 GLU B O 1
ATOM 5798 N N . GLU B 1 205 ? -21.203 -24.906 4.152 1 70 205 GLU B N 1
ATOM 5799 C CA . GLU B 1 205 ? -21.906 -23.672 4.469 1 70 205 GLU B CA 1
ATOM 5800 C C . GLU B 1 205 ? -21.359 -22.5 3.646 1 70 205 GLU B C 1
ATOM 5802 O O . GLU B 1 205 ? -22.125 -21.703 3.113 1 70 205 GLU B O 1
ATOM 5807 N N . ALA B 1 206 ? -20.047 -22.328 3.574 1 74.62 206 ALA B N 1
ATOM 5808 C CA . ALA B 1 206 ? -19.469 -21.172 2.906 1 74.62 206 ALA B CA 1
ATOM 5809 C C . ALA B 1 206 ? -18.797 -21.562 1.599 1 74.62 206 ALA B C 1
ATOM 5811 O O . ALA B 1 206 ? -17.828 -22.328 1.604 1 74.62 206 ALA B O 1
ATOM 5812 N N . CYS B 1 207 ? -19.609 -21.297 0.407 1 80.5 207 CYS B N 1
ATOM 5813 C CA . CYS B 1 207 ? -19.062 -21.672 -0.889 1 80.5 207 CYS B CA 1
ATOM 5814 C C . CYS B 1 207 ? -19.094 -20.5 -1.856 1 80.5 207 CYS B C 1
ATOM 5816 O O . CYS B 1 207 ? -20.062 -19.734 -1.877 1 80.5 207 CYS B O 1
ATOM 5818 N N . LYS B 1 208 ? -17.969 -20.375 -2.537 1 81.56 208 LYS B N 1
ATOM 5819 C CA . LYS B 1 208 ? -17.875 -19.297 -3.527 1 81.56 208 LYS B CA 1
ATOM 5820 C C . LYS B 1 208 ? -18.625 -19.656 -4.805 1 81.56 208 LYS B C 1
ATOM 5822 O O . LYS B 1 208 ? -19 -18.781 -5.574 1 81.56 208 LYS B O 1
ATOM 5827 N N . VAL B 1 209 ? -18.844 -20.984 -5.047 1 91.88 209 VAL B N 1
ATOM 5828 C CA . VAL B 1 209 ? -19.516 -21.453 -6.258 1 91.88 209 VAL B CA 1
ATOM 5829 C C . VAL B 1 209 ? -20.984 -21.703 -5.961 1 91.88 209 VAL B C 1
ATOM 5831 O O . VAL B 1 209 ? -21.328 -22.312 -4.941 1 91.88 209 VAL B O 1
ATOM 5834 N N . SER B 1 210 ? -21.859 -21.203 -6.781 1 93.5 210 SER B N 1
ATOM 5835 C CA . SER B 1 210 ? -23.297 -21.359 -6.582 1 93.5 210 SER B CA 1
ATOM 5836 C C . SER B 1 210 ? -23.812 -22.656 -7.223 1 93.5 210 SER B C 1
ATOM 5838 O O . SER B 1 210 ? -23.172 -23.203 -8.117 1 93.5 210 SER B O 1
ATOM 5840 N N . ARG B 1 211 ? -24.875 -23.109 -6.688 1 95.12 211 ARG B N 1
ATOM 5841 C CA . ARG B 1 211 ? -25.547 -24.266 -7.289 1 95.12 211 ARG B CA 1
ATOM 5842 C C . ARG B 1 211 ? -25.875 -24 -8.758 1 95.12 211 ARG B C 1
ATOM 5844 O O . ARG B 1 211 ? -25.766 -24.906 -9.586 1 95.12 211 ARG B O 1
ATOM 5851 N N . PHE B 1 212 ? -26.188 -22.734 -9.086 1 95.69 212 PHE B N 1
ATOM 5852 C CA . PHE B 1 212 ? -26.516 -22.312 -10.445 1 95.69 212 PHE B CA 1
ATOM 5853 C C . PHE B 1 212 ? -25.359 -22.578 -11.391 1 95.69 212 PHE B C 1
ATOM 5855 O O . PHE B 1 212 ? -25.547 -23.141 -12.477 1 95.69 212 PHE B O 1
ATOM 5862 N N . GLU B 1 213 ? -24.219 -22.266 -11 1 95.81 213 GLU B N 1
ATOM 5863 C CA . GLU B 1 213 ? -23.047 -22.422 -11.844 1 95.81 213 GLU B CA 1
ATOM 5864 C C . GLU B 1 213 ? -22.75 -23.906 -12.094 1 95.81 213 GLU B C 1
ATOM 5866 O O . GLU B 1 213 ? -22.406 -24.297 -13.211 1 95.81 213 GLU B O 1
ATOM 5871 N N . ILE B 1 214 ? -22.859 -24.703 -11.07 1 97.25 214 ILE B N 1
ATOM 5872 C CA . ILE B 1 214 ? -22.594 -26.125 -11.18 1 97.25 214 ILE B CA 1
ATOM 5873 C C . ILE B 1 214 ? -23.609 -26.766 -12.133 1 97.25 214 ILE B C 1
ATOM 5875 O O . ILE B 1 214 ? -23.234 -27.516 -13.031 1 97.25 214 ILE B O 1
ATOM 5879 N N . LEU B 1 215 ? -24.875 -26.406 -11.945 1 97.56 215 LEU B N 1
ATOM 5880 C CA . LEU B 1 215 ? -25.938 -26.969 -12.766 1 97.56 215 LEU B CA 1
ATOM 5881 C C . LEU B 1 215 ? -25.734 -26.609 -14.234 1 97.56 215 LEU B C 1
ATOM 5883 O O . LEU B 1 215 ? -26.031 -27.406 -15.117 1 97.56 215 LEU B O 1
ATOM 5887 N N . ASP B 1 216 ? -25.281 -25.469 -14.453 1 97.44 216 ASP B N 1
ATOM 5888 C CA . ASP B 1 216 ? -25.094 -25 -15.828 1 97.44 216 ASP B CA 1
ATOM 5889 C C . ASP B 1 216 ? -24.078 -25.875 -16.562 1 97.44 216 ASP B C 1
ATOM 5891 O O . ASP B 1 216 ? -24.391 -26.406 -17.641 1 97.44 216 ASP B O 1
ATOM 5895 N N . TYR B 1 217 ? -22.984 -26.109 -15.945 1 97.06 217 TYR B N 1
ATOM 5896 C CA . TYR B 1 217 ? -21.938 -26.906 -16.578 1 97.06 217 TYR B CA 1
ATOM 5897 C C . TYR B 1 217 ? -22.312 -28.391 -16.578 1 97.06 217 TYR B C 1
ATOM 5899 O O . TYR B 1 217 ? -22.047 -29.109 -17.547 1 97.06 217 TYR B O 1
ATOM 5907 N N . TYR B 1 218 ? -22.922 -28.812 -15.484 1 98 218 TYR B N 1
ATOM 5908 C CA . TYR B 1 218 ? -23.266 -30.219 -15.328 1 98 218 TYR B CA 1
ATOM 5909 C C . TYR B 1 218 ? -24.297 -30.641 -16.375 1 98 218 TYR B C 1
ATOM 5911 O O . TYR B 1 218 ? -24.141 -31.703 -17 1 98 218 TYR B O 1
ATOM 5919 N N . SER B 1 219 ? -25.312 -29.828 -16.594 1 97.75 219 SER B N 1
ATOM 5920 C CA . SER B 1 219 ? -26.359 -30.172 -17.562 1 97.75 219 SER B CA 1
ATOM 5921 C C . SER B 1 219 ? -25.781 -30.234 -18.984 1 97.75 219 SER B C 1
ATOM 5923 O O . SER B 1 219 ? -26.141 -31.125 -19.75 1 97.75 219 SER B O 1
ATOM 5925 N N . HIS B 1 220 ? -24.938 -29.328 -19.266 1 96.94 220 HIS B N 1
ATOM 5926 C CA . HIS B 1 220 ? -24.281 -29.359 -20.578 1 96.94 220 HIS B CA 1
ATOM 5927 C C . HIS B 1 220 ? -23.453 -30.609 -20.734 1 96.94 220 HIS B C 1
ATOM 5929 O O . HIS B 1 220 ? -23.516 -31.281 -21.766 1 96.94 220 HIS B O 1
ATOM 5935 N N . SER B 1 221 ? -22.672 -30.906 -19.719 1 97.75 221 SER B N 1
ATOM 5936 C CA . SER B 1 221 ? -21.781 -32.062 -19.734 1 97.75 221 SER B CA 1
ATOM 5937 C C . SER B 1 221 ? -22.578 -33.375 -19.906 1 97.75 221 SER B C 1
ATOM 5939 O O . SER B 1 221 ? -22.156 -34.25 -20.641 1 97.75 221 SER B O 1
ATOM 5941 N N . LEU B 1 222 ? -23.672 -33.5 -19.281 1 97.69 222 LEU B N 1
ATOM 5942 C CA . LEU B 1 222 ? -24.547 -34.656 -19.406 1 97.69 222 LEU B CA 1
ATOM 5943 C C . LEU B 1 222 ? -25.078 -34.781 -20.828 1 97.69 222 LEU B C 1
ATOM 5945 O O . LEU B 1 222 ? -25.141 -35.906 -21.359 1 97.69 222 LEU B O 1
ATOM 5949 N N . SER B 1 223 ? -25.406 -33.688 -21.422 1 96 223 SER B N 1
ATOM 5950 C CA . SER B 1 223 ? -25.938 -33.719 -22.781 1 96 223 SER B CA 1
ATOM 5951 C C . SER B 1 223 ? -24.906 -34.219 -23.781 1 96 223 SER B C 1
ATOM 5953 O O . SER B 1 223 ? -25.234 -34.906 -24.75 1 96 223 SER B O 1
ATOM 5955 N N . GLU B 1 224 ? -23.672 -33.938 -23.516 1 95.62 224 GLU B N 1
ATOM 5956 C CA . GLU B 1 224 ? -22.594 -34.312 -24.422 1 95.62 224 GLU B CA 1
ATOM 5957 C C . GLU B 1 224 ? -22.375 -35.812 -24.422 1 95.62 224 GLU B C 1
ATOM 5959 O O . GLU B 1 224 ? -21.797 -36.375 -25.359 1 95.62 224 GLU B O 1
ATOM 5964 N N . VAL B 1 225 ? -22.906 -36.5 -23.375 1 94.62 225 VAL B N 1
ATOM 5965 C CA . VAL B 1 225 ? -22.719 -37.938 -23.328 1 94.62 225 VAL B CA 1
ATOM 5966 C C . VAL B 1 225 ? -24.062 -38.625 -23.578 1 94.62 225 VAL B C 1
ATOM 5968 O O . VAL B 1 225 ? -24.203 -39.844 -23.312 1 94.62 225 VAL B O 1
ATOM 5971 N N . GLY B 1 226 ? -25.062 -37.875 -23.938 1 92.62 226 GLY B N 1
ATOM 5972 C CA . GLY B 1 226 ? -26.328 -38.438 -24.359 1 92.62 226 GLY B CA 1
ATOM 5973 C C . GLY B 1 226 ? -27.281 -38.688 -23.203 1 92.62 226 GLY B C 1
ATOM 5974 O O . GLY B 1 226 ? -28.297 -39.375 -23.375 1 92.62 226 GLY B O 1
ATOM 5975 N N . ARG B 1 227 ? -26.938 -38.25 -22.109 1 94.94 227 ARG B N 1
ATOM 5976 C CA . ARG B 1 227 ? -27.828 -38.406 -20.969 1 94.94 227 ARG B CA 1
ATOM 5977 C C . ARG B 1 227 ? -28.812 -37.25 -20.891 1 94.94 227 ARG B C 1
ATOM 5979 O O . ARG B 1 227 ? -28.828 -36.5 -19.922 1 94.94 227 ARG B O 1
ATOM 5986 N N . TYR B 1 228 ? -29.719 -37.188 -21.766 1 96 228 TYR B N 1
ATOM 5987 C CA . TYR B 1 228 ? -30.562 -36.031 -22.031 1 96 228 TYR B CA 1
ATOM 5988 C C . TYR B 1 228 ? -31.641 -35.875 -20.969 1 96 228 TYR B C 1
ATOM 5990 O O . TYR B 1 228 ? -32 -34.75 -20.578 1 96 228 TYR B O 1
ATOM 5998 N N . GLU B 1 229 ? -32.156 -36.938 -20.453 1 96.31 229 GLU B N 1
ATOM 5999 C CA . GLU B 1 229 ? -33.219 -36.875 -19.438 1 96.31 229 GLU B CA 1
ATOM 6000 C C . GLU B 1 229 ? -32.688 -36.188 -18.172 1 96.31 229 GLU B C 1
ATOM 6002 O O . GLU B 1 229 ? -33.344 -35.312 -17.625 1 96.31 229 GLU B O 1
ATOM 6007 N N . GLU B 1 230 ? -31.531 -36.719 -17.781 1 97.44 230 GLU B N 1
ATOM 6008 C CA . GLU B 1 230 ? -30.922 -36.094 -16.609 1 97.44 230 GLU B CA 1
ATOM 6009 C C . GLU B 1 230 ? -30.547 -34.656 -16.875 1 97.44 230 GLU B C 1
ATOM 6011 O O . GLU B 1 230 ? -30.703 -33.781 -16 1 97.44 230 GLU B O 1
ATOM 6016 N N . ALA B 1 231 ? -30.016 -34.344 -18.047 1 97.94 231 ALA B N 1
ATOM 6017 C CA . ALA B 1 231 ? -29.656 -33 -18.438 1 97.94 231 ALA B CA 1
ATOM 6018 C C . ALA B 1 231 ? -30.859 -32.062 -18.391 1 97.94 231 ALA B C 1
ATOM 6020 O O . ALA B 1 231 ? -30.75 -30.906 -17.953 1 97.94 231 ALA B O 1
ATOM 6021 N N . LEU B 1 232 ? -31.969 -32.594 -18.828 1 97.75 232 LEU B N 1
ATOM 6022 C CA . LEU B 1 232 ? -33.188 -31.797 -18.844 1 97.75 232 LEU B CA 1
ATOM 6023 C C . LEU B 1 232 ? -33.625 -31.469 -17.422 1 97.75 232 LEU B C 1
ATOM 6025 O O . LEU B 1 232 ? -34.062 -30.344 -17.125 1 97.75 232 LEU B O 1
ATOM 6029 N N . GLU B 1 233 ? -33.594 -32.469 -16.578 1 98 233 GLU B N 1
ATOM 6030 C CA . GLU B 1 233 ? -33.969 -32.281 -15.18 1 98 233 GLU B CA 1
ATOM 6031 C C . GLU B 1 233 ? -33.125 -31.156 -14.555 1 98 233 GLU B C 1
ATOM 6033 O O . GLU B 1 233 ? -33.625 -30.281 -13.859 1 98 233 GLU B O 1
ATOM 6038 N N . LEU B 1 234 ? -31.812 -31.203 -14.766 1 97.94 234 LEU B N 1
ATOM 6039 C CA . LEU B 1 234 ? -30.906 -30.203 -14.203 1 97.94 234 LEU B CA 1
ATOM 6040 C C . LEU B 1 234 ? -31.156 -28.828 -14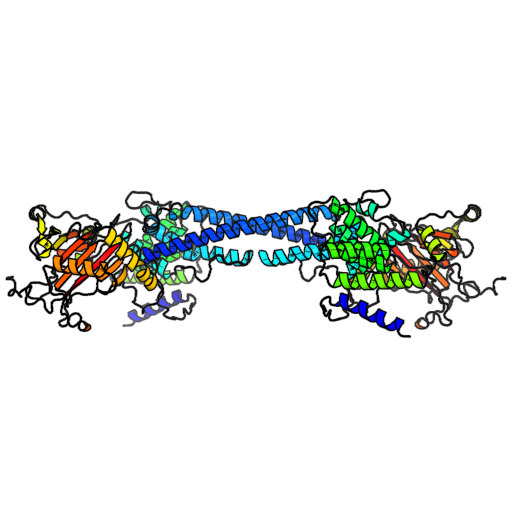.836 1 97.94 234 LEU B C 1
ATOM 6042 O O . LEU B 1 234 ? -31.062 -27.797 -14.156 1 97.94 234 LEU B O 1
ATOM 6046 N N . THR B 1 235 ? -31.438 -28.797 -16.094 1 97.81 235 THR B N 1
ATOM 6047 C CA . THR B 1 235 ? -31.719 -27.531 -16.781 1 97.81 235 THR B CA 1
ATOM 6048 C C . THR B 1 235 ? -33 -26.906 -16.25 1 97.81 235 THR B C 1
ATOM 6050 O O . THR B 1 235 ? -33.062 -25.688 -16.094 1 97.81 235 THR B O 1
ATOM 6053 N N . ASN B 1 236 ? -33.938 -27.781 -16.016 1 97.81 236 ASN B N 1
ATOM 6054 C CA . ASN B 1 236 ? -35.188 -27.281 -15.43 1 97.81 236 ASN B CA 1
ATOM 6055 C C . ASN B 1 236 ? -34.938 -26.672 -14.047 1 97.81 236 ASN B C 1
ATOM 6057 O O . ASN B 1 236 ? -35.5 -25.625 -13.719 1 97.81 236 ASN B O 1
ATOM 6061 N N . GLU B 1 237 ? -34.188 -27.328 -13.281 1 97.5 237 GLU B N 1
ATOM 6062 C CA . GLU B 1 237 ? -33.812 -26.781 -11.977 1 97.5 237 GLU B CA 1
ATOM 6063 C C . GLU B 1 237 ? -33.062 -25.453 -12.117 1 97.5 237 GLU B C 1
ATOM 6065 O O . GLU B 1 237 ? -33.312 -24.516 -11.344 1 97.5 237 GLU B O 1
ATOM 6070 N N . LEU B 1 238 ? -32.125 -25.375 -13.023 1 97.06 238 LEU B N 1
ATOM 6071 C CA . LEU B 1 238 ? -31.375 -24.156 -13.32 1 97.06 238 LEU B CA 1
ATOM 6072 C C . LEU B 1 238 ? -32.312 -23.016 -13.648 1 97.06 238 LEU B C 1
ATOM 6074 O O . LEU B 1 238 ? -32.125 -21.891 -13.172 1 97.06 238 LEU B O 1
ATOM 6078 N N . LEU B 1 239 ? -33.344 -23.328 -14.383 1 96.81 239 LEU B N 1
ATOM 6079 C CA . LEU B 1 239 ? -34.281 -22.297 -14.82 1 96.81 239 LEU B CA 1
ATOM 6080 C C . LEU B 1 239 ? -35.25 -21.953 -13.703 1 96.81 239 LEU B C 1
ATOM 6082 O O . LEU B 1 239 ? -35.906 -20.891 -13.742 1 96.81 239 LEU B O 1
ATOM 6086 N N . GLU B 1 240 ? -35.406 -22.797 -12.719 1 97.19 240 GLU B N 1
ATOM 6087 C CA . GLU B 1 240 ? -36.156 -22.453 -11.523 1 97.19 240 GLU B CA 1
ATOM 6088 C C . GLU B 1 240 ? -35.406 -21.406 -10.688 1 97.19 240 GLU B C 1
ATOM 6090 O O . GLU B 1 240 ? -36.031 -20.547 -10.055 1 97.19 240 GLU B O 1
ATOM 6095 N N . ILE B 1 241 ? -34.125 -21.516 -10.664 1 96.69 241 ILE B N 1
ATOM 6096 C CA . ILE B 1 241 ? -33.312 -20.562 -9.938 1 96.69 241 ILE B CA 1
ATOM 6097 C C . ILE B 1 241 ? -33.281 -19.234 -10.672 1 96.69 241 ILE B C 1
ATOM 6099 O O . ILE B 1 241 ? -33.406 -18.172 -10.062 1 96.69 241 ILE B O 1
ATOM 6103 N N . ASN B 1 242 ? -33.062 -19.312 -12 1 96.56 242 ASN B N 1
ATOM 6104 C CA . ASN B 1 242 ? -33.062 -18.141 -12.859 1 96.56 242 ASN B CA 1
ATOM 6105 C C . ASN B 1 242 ? -33.875 -18.391 -14.141 1 96.56 242 ASN B C 1
ATOM 6107 O O . ASN B 1 242 ? -33.312 -18.797 -15.156 1 96.56 242 ASN B O 1
ATOM 6111 N N . SER B 1 243 ? -35 -17.953 -14.164 1 94.81 243 SER B N 1
ATOM 6112 C CA . SER B 1 243 ? -35.969 -18.281 -15.219 1 94.81 243 SER B CA 1
ATOM 6113 C C . SER B 1 243 ? -35.656 -17.5 -16.484 1 94.81 243 SER B C 1
ATOM 6115 O O . SER B 1 243 ? -36.125 -17.859 -17.578 1 94.81 243 SER B O 1
ATOM 6117 N N . THR B 1 244 ? -34.875 -16.453 -16.375 1 95 244 THR B N 1
ATOM 6118 C CA . THR B 1 244 ? -34.625 -15.594 -17.531 1 95 244 THR B CA 1
ATOM 6119 C C . THR B 1 244 ? -33.25 -15.883 -18.141 1 95 244 THR B C 1
ATOM 6121 O O . THR B 1 244 ? -32.812 -15.172 -19.062 1 95 244 THR B O 1
ATOM 6124 N N . PHE B 1 245 ? -32.625 -16.859 -17.531 1 95.75 245 PHE B N 1
ATOM 6125 C CA . PHE B 1 245 ? -31.297 -17.156 -18.047 1 95.75 245 PHE B CA 1
ATOM 6126 C C . PHE B 1 245 ? -31.375 -17.703 -19.469 1 95.75 245 PHE B C 1
ATOM 6128 O O . PHE B 1 245 ? -31.828 -18.828 -19.688 1 95.75 245 PHE B O 1
ATOM 6135 N N . VAL B 1 246 ? -30.859 -16.984 -20.469 1 94.69 246 VAL B N 1
ATOM 6136 C CA . VAL B 1 246 ? -30.984 -17.25 -21.906 1 94.69 246 VAL B CA 1
ATOM 6137 C C . VAL B 1 246 ? -30.281 -18.562 -22.25 1 94.69 246 VAL B C 1
ATOM 6139 O O . VAL B 1 246 ? -30.75 -19.328 -23.078 1 94.69 246 VAL B O 1
ATOM 6142 N N . GLY B 1 247 ? -29.172 -18.766 -21.625 1 93.88 247 GLY B N 1
ATOM 6143 C CA . GLY B 1 247 ? -28.406 -19.984 -21.875 1 93.88 247 GLY B CA 1
ATOM 6144 C C . GLY B 1 247 ? -29.156 -21.25 -21.484 1 93.88 247 GLY B C 1
ATOM 6145 O O . GLY B 1 247 ? -29.094 -22.25 -22.188 1 93.88 247 GLY B O 1
ATOM 6146 N N . GLY B 1 248 ? -29.859 -21.156 -20.406 1 95.06 248 GLY B N 1
ATOM 6147 C CA . GLY B 1 248 ? -30.656 -22.281 -19.938 1 95.06 248 GLY B CA 1
ATOM 6148 C C . GLY B 1 248 ? -31.844 -22.594 -20.828 1 95.06 248 GLY B C 1
ATOM 6149 O O . GLY B 1 248 ? -32.156 -23.75 -21.078 1 95.06 248 GLY B O 1
ATOM 6150 N N . ILE B 1 249 ? -32.469 -21.531 -21.266 1 96.06 249 ILE B N 1
ATOM 6151 C CA . ILE B 1 249 ? -33.625 -21.672 -22.125 1 96.06 249 ILE B CA 1
ATOM 6152 C C . ILE B 1 249 ? -33.219 -22.344 -23.438 1 96.06 249 ILE B C 1
ATOM 6154 O O . ILE B 1 249 ? -33.875 -23.266 -23.906 1 96.06 249 ILE B O 1
ATOM 6158 N N . ALA B 1 250 ? -32.188 -21.828 -23.984 1 95.81 250 ALA B N 1
ATOM 6159 C CA . ALA B 1 250 ? -31.672 -22.391 -25.234 1 95.81 250 ALA B CA 1
ATOM 6160 C C . ALA B 1 250 ? -31.297 -23.859 -25.047 1 95.81 250 ALA B C 1
ATOM 6162 O O . ALA B 1 250 ? -31.578 -24.688 -25.922 1 95.81 250 ALA B O 1
ATOM 6163 N N . LYS B 1 251 ? -30.594 -24.141 -23.969 1 96 251 LYS B N 1
ATOM 6164 C CA . LYS B 1 251 ? -30.172 -25.5 -23.672 1 96 251 LYS B CA 1
ATOM 6165 C C . LYS B 1 251 ? -31.375 -26.438 -23.562 1 96 251 LYS B C 1
ATOM 6167 O O . LYS B 1 251 ? -31.359 -27.547 -24.062 1 96 251 LYS B O 1
ATOM 6172 N N . LYS B 1 252 ? -32.375 -26.016 -22.875 1 96.88 252 LYS B N 1
ATOM 6173 C CA . LYS B 1 252 ? -33.594 -26.797 -22.703 1 96.88 252 LYS B CA 1
ATOM 6174 C C . LYS B 1 252 ? -34.219 -27.172 -24.047 1 96.88 252 LYS B C 1
ATOM 6176 O O . LYS B 1 252 ? -34.594 -28.328 -24.266 1 96.88 252 LYS B O 1
ATOM 6181 N N . LYS B 1 253 ? -34.281 -26.188 -24.906 1 96.75 253 LYS B N 1
ATOM 6182 C CA . LYS B 1 253 ? -34.844 -26.422 -26.234 1 96.75 253 LYS B CA 1
ATOM 6183 C C . LYS B 1 253 ? -34.062 -27.484 -27 1 96.75 253 LYS B C 1
ATOM 6185 O O . LYS B 1 253 ? -34.656 -28.359 -27.641 1 96.75 253 LYS B O 1
ATOM 6190 N N . VAL B 1 254 ? -32.812 -27.391 -26.969 1 96.12 254 VAL B N 1
ATOM 6191 C CA . VAL B 1 254 ? -31.922 -28.312 -27.672 1 96.12 254 VAL B CA 1
ATOM 6192 C C . VAL B 1 254 ? -32.094 -29.719 -27.109 1 96.12 254 VAL B C 1
ATOM 6194 O O . VAL B 1 254 ? -32.188 -30.688 -27.859 1 96.12 254 VAL B O 1
ATOM 6197 N N . ILE B 1 255 ? -32.094 -29.828 -25.781 1 96.94 255 ILE B N 1
ATOM 6198 C CA . ILE B 1 255 ? -32.219 -31.125 -25.109 1 96.94 255 ILE B CA 1
ATOM 6199 C C . ILE B 1 255 ? -33.562 -31.766 -25.453 1 96.94 255 ILE B C 1
ATOM 6201 O O . ILE B 1 255 ? -33.625 -32.969 -25.766 1 96.94 255 ILE B O 1
ATOM 6205 N N . GLU B 1 256 ? -34.562 -30.969 -25.406 1 96.56 256 GLU B N 1
ATOM 6206 C CA . GLU B 1 256 ? -35.906 -31.469 -25.75 1 96.56 256 GLU B CA 1
ATOM 6207 C C . GLU B 1 256 ? -35.938 -31.938 -27.203 1 96.56 256 GLU B C 1
ATOM 6209 O O . GLU B 1 256 ? -36.594 -32.938 -27.516 1 96.56 256 GLU B O 1
ATOM 6214 N N . GLY B 1 257 ? -35.312 -31.203 -28.031 1 95.19 257 GLY B N 1
ATOM 6215 C CA . GLY B 1 257 ? -35.188 -31.625 -29.422 1 95.19 257 GLY B CA 1
ATOM 6216 C C . GLY B 1 257 ? -34.531 -32.969 -29.594 1 95.19 257 GLY B C 1
ATOM 6217 O O . GLY B 1 257 ? -35 -33.812 -30.375 1 95.19 257 GLY B O 1
ATOM 6218 N N . TRP B 1 258 ? -33.5 -33.188 -28.891 1 94.38 258 TRP B N 1
ATOM 6219 C CA . TRP B 1 258 ? -32.812 -34.469 -28.953 1 94.38 258 TRP B CA 1
ATOM 6220 C C . TRP B 1 258 ? -33.656 -35.594 -28.375 1 94.38 258 TRP B C 1
ATOM 6222 O O . TRP B 1 258 ? -33.656 -36.688 -28.906 1 94.38 258 TRP B O 1
ATOM 6232 N N . LEU B 1 259 ? -34.344 -35.312 -27.297 1 95 259 LEU B N 1
ATOM 6233 C CA . LEU B 1 259 ? -35.219 -36.312 -26.688 1 95 259 LEU B CA 1
ATOM 6234 C C . LEU B 1 259 ? -36.344 -36.719 -27.641 1 95 259 LEU B C 1
ATOM 6236 O O . LEU B 1 259 ? -36.688 -37.875 -27.75 1 95 259 LEU B O 1
ATOM 6240 N N . ASP B 1 260 ? -36.844 -35.75 -28.328 1 94.38 260 ASP B N 1
ATOM 6241 C CA . ASP B 1 260 ? -37.875 -36 -29.328 1 94.38 260 ASP B CA 1
ATOM 6242 C C . ASP B 1 260 ? -37.312 -36.906 -30.453 1 94.38 260 ASP B C 1
ATOM 6244 O O . ASP B 1 260 ? -38 -37.812 -30.922 1 94.38 260 ASP B O 1
ATOM 6248 N N . HIS B 1 261 ? -36.188 -36.531 -30.906 1 93.56 261 HIS B N 1
ATOM 6249 C CA . HIS B 1 261 ? -35.562 -37.312 -31.969 1 93.56 261 HIS B CA 1
ATOM 6250 C C . HIS B 1 261 ? -35.344 -38.75 -31.547 1 93.56 261 HIS B C 1
ATOM 6252 O O . HIS B 1 261 ? -35.562 -39.688 -32.344 1 93.56 261 HIS B O 1
ATOM 6258 N N . ILE B 1 262 ? -34.906 -39 -30.344 1 93.19 262 ILE B N 1
ATOM 6259 C CA . ILE B 1 262 ? -34.656 -40.312 -29.828 1 93.19 262 ILE B CA 1
ATOM 6260 C C . ILE B 1 262 ? -35.969 -41.094 -29.719 1 93.19 262 ILE B C 1
ATOM 6262 O O . ILE B 1 262 ? -36 -42.312 -29.984 1 93.19 262 ILE B O 1
ATOM 6266 N N . GLU B 1 263 ? -36.938 -40.406 -29.266 1 90.88 263 GLU B N 1
ATOM 6267 C CA . GLU B 1 263 ? -38.25 -41.062 -29.156 1 90.88 263 GLU B CA 1
ATOM 6268 C C . GLU B 1 263 ? -38.781 -41.5 -30.516 1 90.88 263 GLU B C 1
ATOM 6270 O O . GLU B 1 263 ? -39.375 -42.562 -30.641 1 90.88 263 GLU B O 1
ATOM 6275 N N . ARG B 1 264 ? -38.469 -40.781 -31.516 1 92.12 264 ARG B N 1
ATOM 6276 C CA . ARG B 1 264 ? -38.969 -41.062 -32.875 1 92.12 264 ARG B CA 1
ATOM 6277 C C . ARG B 1 264 ? -38.094 -42.094 -33.562 1 92.12 264 ARG B C 1
ATOM 6279 O O . ARG B 1 264 ? -38.625 -42.938 -34.312 1 92.12 264 ARG B O 1
ATOM 6286 N N . ASN B 1 265 ? -36.812 -42 -33.406 1 91 265 ASN B N 1
ATOM 6287 C CA . ASN B 1 265 ? -35.906 -42.781 -34.219 1 91 265 ASN B CA 1
ATOM 6288 C C . ASN B 1 265 ? -35.188 -43.844 -33.406 1 91 265 ASN B C 1
ATOM 6290 O O . ASN B 1 265 ? -34.5 -44.719 -33.969 1 91 265 ASN B O 1
ATOM 6294 N N . GLY B 1 266 ? -35.438 -43.875 -32.094 1 86.56 266 GLY B N 1
ATOM 6295 C CA . GLY B 1 266 ? -34.719 -44.812 -31.219 1 86.56 266 GLY B CA 1
ATOM 6296 C C . GLY B 1 266 ? -33.312 -44.344 -30.891 1 86.56 266 GLY B C 1
ATOM 6297 O O . GLY B 1 266 ? -32.781 -43.438 -31.547 1 86.56 266 GLY B O 1
ATOM 6298 N N . ARG B 1 267 ? -32.719 -44.844 -29.828 1 82.56 267 ARG B N 1
ATOM 6299 C CA . ARG B 1 267 ? -31.359 -44.5 -29.438 1 82.56 267 ARG B CA 1
ATOM 6300 C C . ARG B 1 267 ? -30.328 -45.219 -30.281 1 82.56 267 ARG B C 1
ATOM 6302 O O . ARG B 1 267 ? -30.484 -46.406 -30.578 1 82.56 267 ARG B O 1
ATOM 6309 N N . LYS B 1 268 ? -29.5 -44.469 -30.859 1 77.69 268 LYS B N 1
ATOM 6310 C CA . LYS B 1 268 ? -28.391 -45.094 -31.578 1 77.69 268 LYS B CA 1
ATOM 6311 C C . LYS B 1 268 ? -27.531 -45.938 -30.641 1 77.69 268 LYS B C 1
ATOM 6313 O O . LYS B 1 268 ? -27.203 -45.5 -29.531 1 77.69 268 LYS B O 1
ATOM 6318 N N . ARG B 1 269 ? -27.328 -47.156 -31 1 75.25 269 ARG B N 1
ATOM 6319 C CA . ARG B 1 269 ? -26.516 -48.031 -30.172 1 75.25 269 ARG B CA 1
ATOM 6320 C C . ARG B 1 269 ? -25.078 -47.562 -30.078 1 75.25 269 ARG B C 1
ATOM 6322 O O . ARG B 1 269 ? -24.469 -47.188 -31.094 1 75.25 269 ARG B O 1
ATOM 6329 N N . LYS B 1 270 ? -24.578 -47.281 -28.859 1 76.38 270 LYS B N 1
ATOM 6330 C CA . LYS B 1 270 ? -23.172 -46.906 -28.656 1 76.38 270 LYS B CA 1
ATOM 6331 C C . LYS B 1 270 ? -22.234 -48.031 -29.047 1 76.38 270 LYS B C 1
ATOM 6333 O O . LYS B 1 270 ? -22.453 -49.188 -28.703 1 76.38 270 LYS B O 1
ATOM 6338 N N . LEU B 1 271 ? -21.312 -47.75 -29.922 1 80.06 271 LEU B N 1
ATOM 6339 C CA . LEU B 1 271 ? -20.297 -48.719 -30.281 1 80.06 271 LEU B CA 1
ATOM 6340 C C . LEU B 1 271 ? -19.469 -49.125 -29.062 1 80.06 271 LEU B C 1
ATOM 6342 O O . LEU B 1 271 ? -19.109 -48.25 -28.25 1 80.06 271 LEU B O 1
ATOM 6346 N N . PRO B 1 272 ? -19.359 -50.375 -28.797 1 83.31 272 PRO B N 1
ATOM 6347 C CA . PRO B 1 272 ? -18.531 -50.781 -27.656 1 83.31 272 PRO B CA 1
ATOM 6348 C C . PRO B 1 272 ? -17.078 -50.375 -27.797 1 83.31 272 PRO B C 1
ATOM 6350 O O . PRO B 1 272 ? -16.594 -50.156 -28.906 1 83.31 272 PRO B O 1
ATOM 6353 N N . LYS B 1 273 ? -16.469 -50.312 -26.672 1 88.88 273 LYS B N 1
ATOM 6354 C CA . LYS B 1 273 ? -15.023 -50.062 -26.656 1 88.88 273 LYS B CA 1
ATOM 6355 C C . LYS B 1 273 ? -14.266 -51.188 -27.375 1 88.88 273 LYS B C 1
ATOM 6357 O O . LYS B 1 273 ? -14.547 -52.344 -27.156 1 88.88 273 LYS B O 1
ATOM 6362 N N . PRO B 1 274 ? -13.359 -50.812 -28.188 1 91.5 274 PRO B N 1
ATOM 6363 C CA . PRO B 1 274 ? -12.586 -51.844 -28.891 1 91.5 274 PRO B CA 1
ATOM 6364 C C . PRO B 1 274 ? -11.875 -52.781 -27.938 1 91.5 274 PRO B C 1
ATOM 6366 O O . PRO B 1 274 ? -11.398 -52.375 -26.875 1 91.5 274 PRO B O 1
ATOM 6369 N N . ALA B 1 275 ? -11.828 -54 -28.328 1 92 275 ALA B N 1
ATOM 6370 C CA . ALA B 1 275 ? -11.266 -55.031 -27.5 1 92 275 ALA B CA 1
ATOM 6371 C C . ALA B 1 275 ? -9.805 -54.75 -27.141 1 92 275 ALA B C 1
ATOM 6373 O O . ALA B 1 275 ? -9.367 -55 -26.016 1 92 275 ALA B O 1
ATOM 6374 N N . ILE B 1 276 ? -9.102 -54.188 -28.094 1 93.69 276 ILE B N 1
ATOM 6375 C CA . ILE B 1 276 ? -7.68 -53.906 -27.906 1 93.69 276 ILE B CA 1
ATOM 6376 C C . ILE B 1 276 ? -7.488 -52.875 -26.812 1 93.69 276 ILE B C 1
ATOM 6378 O O . ILE B 1 276 ? -6.52 -52.938 -26.047 1 93.69 276 ILE B O 1
ATOM 6382 N N . ILE B 1 277 ? -8.398 -52 -26.75 1 93.44 277 ILE B N 1
ATOM 6383 C CA . ILE B 1 277 ? -8.328 -50.938 -25.734 1 93.44 277 ILE B CA 1
ATOM 6384 C C . ILE B 1 277 ? -8.648 -51.531 -24.359 1 93.44 277 ILE B C 1
ATOM 6386 O O . ILE B 1 277 ? -8.008 -51.188 -23.375 1 93.44 277 ILE B O 1
ATOM 6390 N N . LYS B 1 278 ? -9.594 -52.344 -24.312 1 93.62 278 LYS B N 1
ATOM 6391 C CA . LYS B 1 278 ? -9.938 -53 -23.062 1 93.62 278 LYS B CA 1
ATOM 6392 C C . LYS B 1 278 ? -8.75 -53.812 -22.531 1 93.62 278 LYS B C 1
ATOM 6394 O O . LYS B 1 278 ? -8.477 -53.812 -21.328 1 93.62 278 LYS B O 1
ATOM 6399 N N . LEU B 1 279 ? -8.148 -54.469 -23.453 1 93.69 279 LEU B N 1
ATOM 6400 C CA . LEU B 1 279 ? -6.984 -55.25 -23.078 1 93.69 279 LEU B CA 1
ATOM 6401 C C . LEU B 1 279 ? -5.848 -54.375 -22.594 1 93.69 279 LEU B C 1
ATOM 6403 O O . LEU B 1 279 ? -5.191 -54.688 -21.594 1 93.69 279 LEU B O 1
ATOM 6407 N N . TYR B 1 280 ? -5.641 -53.344 -23.297 1 95.25 280 TYR B N 1
ATOM 6408 C CA . TYR B 1 280 ? -4.664 -52.344 -22.906 1 95.25 280 TYR B CA 1
ATOM 6409 C C . TYR B 1 280 ? -4.898 -51.875 -21.469 1 95.25 280 TYR B C 1
ATOM 6411 O O . TYR B 1 280 ? -3.984 -51.906 -20.641 1 95.25 280 TYR B O 1
ATOM 6419 N N . GLU B 1 281 ? -6.105 -51.5 -21.188 1 95.75 281 GLU B N 1
ATOM 6420 C CA . GLU B 1 281 ? -6.449 -51 -19.859 1 95.75 281 GLU B CA 1
ATOM 6421 C C . GLU B 1 281 ? -6.281 -52.062 -18.797 1 95.75 281 GLU B C 1
ATOM 6423 O O . GLU B 1 281 ? -5.773 -51.781 -17.703 1 95.75 281 GLU B O 1
ATOM 6428 N N . LYS B 1 282 ? -6.664 -53.219 -19.141 1 95.56 282 LYS B N 1
ATOM 6429 C CA . LYS B 1 282 ? -6.527 -54.344 -18.219 1 95.56 282 LYS B CA 1
ATOM 6430 C C . LYS B 1 282 ? -5.066 -54.625 -17.859 1 95.56 282 LYS B C 1
ATOM 6432 O O . LYS B 1 282 ? -4.734 -54.875 -16.703 1 95.56 282 LYS B O 1
ATOM 6437 N N . LEU B 1 283 ? -4.211 -54.5 -18.844 1 95.81 283 LEU B N 1
ATOM 6438 C CA . LEU B 1 283 ? -2.785 -54.719 -18.625 1 95.81 283 LEU B CA 1
ATOM 6439 C C . LEU B 1 283 ? -2.184 -53.594 -17.797 1 95.81 283 LEU B C 1
ATOM 6441 O O . LEU B 1 283 ? -1.345 -53.844 -16.922 1 95.81 283 LEU B O 1
ATOM 6445 N N . CYS B 1 284 ? -2.666 -52.406 -18.031 1 96.06 284 CYS B N 1
ATOM 6446 C CA . CYS B 1 284 ? -2.162 -51.281 -17.281 1 96.06 284 CYS B CA 1
ATOM 6447 C C . CYS B 1 284 ? -2.51 -51.406 -15.805 1 96.06 284 CYS B C 1
ATOM 6449 O O . CYS B 1 284 ? -1.728 -51 -14.945 1 96.06 284 CYS B O 1
ATOM 6451 N N . ARG B 1 285 ? -3.643 -52 -15.477 1 94.12 285 ARG B N 1
ATOM 6452 C CA . ARG B 1 285 ? -4.094 -52.156 -14.094 1 94.12 285 ARG B CA 1
ATOM 6453 C C . ARG B 1 285 ? -3.432 -53.375 -13.43 1 94.12 285 ARG B C 1
ATOM 6455 O O . ARG B 1 285 ? -3.527 -53.531 -12.211 1 94.12 285 ARG B O 1
ATOM 6462 N N . GLY B 1 286 ? -2.816 -54.125 -14.227 1 89.88 286 GLY B N 1
ATOM 6463 C CA . GLY B 1 286 ? -2.24 -55.344 -13.688 1 89.88 286 GLY B CA 1
ATOM 6464 C C . GLY B 1 286 ? -3.26 -56.469 -13.484 1 89.88 286 GLY B C 1
ATOM 6465 O O . GLY B 1 286 ? -3.025 -57.406 -12.719 1 89.88 286 GLY B O 1
ATOM 6466 N N . ASP B 1 287 ? -4.414 -56.375 -14.133 1 85.56 287 ASP B N 1
ATOM 6467 C CA . ASP B 1 287 ? -5.512 -57.312 -13.969 1 85.56 287 ASP B CA 1
ATOM 6468 C C . ASP B 1 287 ? -5.289 -58.562 -14.82 1 85.56 287 ASP B C 1
ATOM 6470 O O . ASP B 1 287 ? -6.238 -59.281 -15.133 1 85.56 287 ASP B O 1
ATOM 6474 N N . TYR B 1 288 ? -4.121 -58.781 -15.344 1 82.44 288 TYR B N 1
ATOM 6475 C CA . TYR B 1 288 ? -3.887 -59.938 -16.172 1 82.44 288 TYR B CA 1
ATOM 6476 C C . TYR B 1 288 ? -2.656 -60.719 -15.703 1 82.44 288 TYR B C 1
ATOM 6478 O O . TYR B 1 288 ? -1.623 -60.125 -15.398 1 82.44 288 TYR B O 1
ATOM 6486 N N . GLU B 1 289 ? -2.928 -61.969 -15.492 1 79.44 289 GLU B N 1
ATOM 6487 C CA . GLU B 1 289 ? -1.816 -62.875 -15.195 1 79.44 289 GLU B CA 1
ATOM 6488 C C . GLU B 1 289 ? -1.53 -63.812 -16.359 1 79.44 289 GLU B C 1
ATOM 6490 O O . GLU B 1 289 ? -2.438 -64.5 -16.875 1 79.44 289 GLU B O 1
ATOM 6495 N N . ARG B 1 290 ? -0.323 -63.719 -16.844 1 82.31 290 ARG B N 1
ATOM 6496 C CA . ARG B 1 290 ? 0.048 -64.625 -17.938 1 82.31 290 ARG B CA 1
ATOM 6497 C C . ARG B 1 290 ? -0.055 -66.062 -17.5 1 82.31 290 ARG B C 1
ATOM 6499 O O . ARG B 1 290 ? 0.287 -66.438 -16.375 1 82.31 290 ARG B O 1
ATOM 6506 N N . PRO B 1 291 ? -0.576 -66.875 -18.359 1 79.25 291 PRO B N 1
ATOM 6507 C CA . PRO B 1 291 ? -0.711 -68.312 -18.031 1 79.25 291 PRO B CA 1
ATOM 6508 C C . PRO B 1 291 ? 0.623 -68.938 -17.672 1 79.25 291 PRO B C 1
ATOM 6510 O O . PRO B 1 291 ? 1.659 -68.625 -18.234 1 79.25 291 PRO B O 1
ATOM 6513 N N . GLY B 1 292 ? 0.663 -69.812 -16.734 1 75.25 292 GLY B N 1
ATOM 6514 C CA . GLY B 1 292 ? 1.839 -70.562 -16.281 1 75.25 292 GLY B CA 1
ATOM 6515 C C . GLY B 1 292 ? 2.578 -71.25 -17.391 1 75.25 292 GLY B C 1
ATOM 6516 O O . GLY B 1 292 ? 3.809 -71.375 -17.391 1 75.25 292 GLY B O 1
ATOM 6517 N N . GLU B 1 293 ? 1.788 -71.75 -18.359 1 78.19 293 GLU B N 1
ATOM 6518 C CA . GLU B 1 293 ? 2.383 -72.5 -19.484 1 78.19 293 GLU B CA 1
ATOM 6519 C C . GLU B 1 293 ? 3.348 -71.562 -20.25 1 78.19 293 GLU B C 1
ATOM 6521 O O . GLU B 1 293 ? 4.363 -72.062 -20.781 1 78.19 293 GLU B O 1
ATOM 6526 N N . VAL B 1 294 ? 3.033 -70.375 -20.25 1 75.25 294 VAL B N 1
ATOM 6527 C CA . VAL B 1 294 ? 3.863 -69.438 -20.969 1 75.25 294 VAL B CA 1
ATOM 6528 C C . VAL B 1 294 ? 5.062 -69 -20.109 1 75.25 294 VAL B C 1
ATOM 6530 O O . VAL B 1 294 ? 6.203 -69.062 -20.578 1 75.25 294 VAL B O 1
ATOM 6533 N N . THR B 1 295 ? 4.777 -68.812 -18.828 1 77.5 295 THR B N 1
ATOM 6534 C CA . THR B 1 295 ? 5.816 -68.25 -17.953 1 77.5 295 THR B CA 1
ATOM 6535 C C . THR B 1 295 ? 6.855 -69.312 -17.625 1 77.5 295 THR B C 1
ATOM 6537 O O . THR B 1 295 ? 8.008 -69 -17.328 1 77.5 295 THR B O 1
ATOM 6540 N N . SER B 1 296 ? 6.418 -70.5 -17.719 1 74.12 296 SER B N 1
ATOM 6541 C CA . SER B 1 296 ? 7.332 -71.625 -17.391 1 74.12 296 SER B CA 1
ATOM 6542 C C . SER B 1 296 ? 8.43 -71.75 -18.438 1 74.12 296 SER B C 1
ATOM 6544 O O . SER B 1 296 ? 9.477 -72.312 -18.188 1 74.12 296 SER B O 1
ATOM 6546 N N . GLN B 1 297 ? 8.195 -71.188 -19.578 1 72.88 297 GLN B N 1
ATOM 6547 C CA . GLN B 1 297 ? 9.156 -71.312 -20.672 1 72.88 297 GLN B CA 1
ATOM 6548 C C . GLN B 1 297 ? 10.156 -70.188 -20.656 1 72.88 297 GLN B C 1
ATOM 6550 O O . GLN B 1 297 ? 11.156 -70.188 -21.375 1 72.88 297 GLN B O 1
ATOM 6555 N N . LEU B 1 298 ? 9.875 -69.25 -19.781 1 78.69 298 LEU B N 1
ATOM 6556 C CA . LEU B 1 298 ? 10.727 -68.062 -19.734 1 78.69 298 LEU B CA 1
ATOM 6557 C C . LEU B 1 298 ? 11.953 -68.312 -18.875 1 78.69 298 LEU B C 1
ATOM 6559 O O . LEU B 1 298 ? 11.922 -69.188 -17.953 1 78.69 298 LEU B O 1
ATOM 6563 N N . PHE B 1 299 ? 13.086 -67.812 -19.312 1 74.31 299 PHE B N 1
ATOM 6564 C CA . PHE B 1 299 ? 14.32 -68.062 -18.594 1 74.31 299 PHE B CA 1
ATOM 6565 C C . PHE B 1 299 ? 15.188 -66.812 -18.5 1 74.31 299 PHE B C 1
ATOM 6567 O O . PHE B 1 299 ? 14.906 -65.812 -19.156 1 74.31 299 PHE B O 1
ATOM 6574 N N . CYS B 1 300 ? 16.047 -66.812 -17.531 1 75.44 300 CYS B N 1
ATOM 6575 C CA . CYS B 1 300 ? 17.062 -65.812 -17.359 1 75.44 300 CYS B CA 1
ATOM 6576 C C . CYS B 1 300 ? 18.438 -66.312 -17.688 1 75.44 300 CYS B C 1
ATOM 6578 O O . CYS B 1 300 ? 18.734 -67.5 -17.422 1 75.44 300 CYS B O 1
ATOM 6580 N N . ARG B 1 301 ? 19.094 -65.688 -18.609 1 72.88 301 ARG B N 1
ATOM 6581 C CA . ARG B 1 301 ? 20.469 -66.125 -18.891 1 72.88 301 ARG B CA 1
ATOM 6582 C C . ARG B 1 301 ? 21.406 -64.938 -18.984 1 72.88 301 ARG B C 1
ATOM 6584 O O . ARG B 1 301 ? 20.938 -63.781 -19.094 1 72.88 301 ARG B O 1
ATOM 6591 N N . TYR B 1 302 ? 22.672 -65.188 -18.734 1 69.12 302 TYR B N 1
ATOM 6592 C CA . TYR B 1 302 ? 23.672 -64.188 -19.047 1 69.12 302 TYR B CA 1
ATOM 6593 C C . TYR B 1 302 ? 24 -64.188 -20.531 1 69.12 302 TYR B C 1
ATOM 6595 O O . TYR B 1 302 ? 24.281 -65.25 -21.109 1 69.12 302 TYR B O 1
ATOM 6603 N N . GLU B 1 303 ? 23.641 -63.156 -21.188 1 65.06 303 GLU B N 1
ATOM 6604 C CA . GLU B 1 303 ? 23.969 -63.062 -22.609 1 65.06 303 GLU B CA 1
ATOM 6605 C C . GLU B 1 303 ? 25.438 -62.719 -22.812 1 65.06 303 GLU B C 1
ATOM 6607 O O . GLU B 1 303 ? 25.891 -61.656 -22.422 1 65.06 303 GLU B O 1
ATOM 6612 N N . THR B 1 304 ? 26.25 -63.656 -23.281 1 57.44 304 THR B N 1
ATOM 6613 C CA . THR B 1 304 ? 27.688 -63.469 -23.453 1 57.44 304 THR B CA 1
ATOM 6614 C C . THR B 1 304 ? 28.062 -63.469 -24.922 1 57.44 304 THR B C 1
ATOM 6616 O O . THR B 1 304 ? 29.188 -63.094 -25.281 1 57.44 304 THR B O 1
ATOM 6619 N N . SER B 1 305 ? 27.109 -63.781 -25.828 1 51 305 SER B N 1
ATOM 6620 C CA . SER B 1 305 ? 27.547 -64.25 -27.141 1 51 305 SER B CA 1
ATOM 6621 C C . SER B 1 305 ? 27.281 -63.156 -28.203 1 51 305 SER B C 1
ATOM 6623 O O . SER B 1 305 ? 27.812 -63.219 -29.312 1 51 305 SER B O 1
ATOM 6625 N N . ALA B 1 306 ? 26.547 -62.156 -27.938 1 52.91 306 ALA B N 1
ATOM 6626 C CA . ALA B 1 306 ? 26.125 -61.281 -29.016 1 52.91 306 ALA B CA 1
ATOM 6627 C C . ALA B 1 306 ? 27.297 -60.438 -29.547 1 52.91 306 ALA B C 1
ATOM 6629 O O . ALA B 1 306 ? 27.391 -60.219 -30.75 1 52.91 306 ALA B O 1
ATOM 6630 N N . THR B 1 307 ? 28.156 -60.062 -28.703 1 56.31 307 THR B N 1
ATOM 6631 C CA . THR B 1 307 ? 29.375 -59.344 -29.062 1 56.31 307 THR B CA 1
ATOM 6632 C C . THR B 1 307 ? 30.547 -59.812 -28.188 1 56.31 307 THR B C 1
ATOM 6634 O O . THR B 1 307 ? 30.328 -60.344 -27.109 1 56.31 307 THR B O 1
ATOM 6637 N N . PRO B 1 308 ? 31.688 -59.719 -28.812 1 51 308 PRO B N 1
ATOM 6638 C CA . PRO B 1 308 ? 32.844 -60.125 -28 1 51 308 PRO B CA 1
ATOM 6639 C C . PRO B 1 308 ? 32.906 -59.438 -26.656 1 51 308 PRO B C 1
ATOM 6641 O O . PRO B 1 308 ? 33.344 -60 -25.672 1 51 308 PRO B O 1
ATOM 6644 N N . PHE B 1 309 ? 32.344 -58.344 -26.609 1 53.25 309 PHE B N 1
ATOM 6645 C CA . PHE B 1 309 ? 32.375 -57.562 -25.375 1 53.25 309 PHE B CA 1
ATOM 6646 C C . PHE B 1 309 ? 31.5 -58.188 -24.312 1 53.25 309 PHE B C 1
ATOM 6648 O O . PHE B 1 309 ? 31.812 -58.125 -23.125 1 53.25 309 PHE B O 1
ATOM 6655 N N . LEU B 1 310 ? 30.531 -58.844 -24.672 1 60.03 310 LEU B N 1
ATOM 6656 C CA . LEU B 1 310 ? 29.578 -59.406 -23.734 1 60.03 310 LEU B CA 1
ATOM 6657 C C . LEU B 1 310 ? 30.172 -60.625 -23.016 1 60.03 310 LEU B C 1
ATOM 6659 O O . LEU B 1 310 ? 29.625 -61.094 -22 1 60.03 310 LEU B O 1
ATOM 6663 N N . ARG B 1 311 ? 31.25 -60.969 -23.5 1 57.22 311 ARG B N 1
ATOM 6664 C CA . ARG B 1 311 ? 31.969 -62.031 -22.812 1 57.22 311 ARG B CA 1
ATOM 6665 C C . ARG B 1 311 ? 32.594 -61.531 -21.516 1 57.22 311 ARG B C 1
ATOM 6667 O O . ARG B 1 311 ? 32.719 -62.281 -20.547 1 57.22 311 ARG B O 1
ATOM 6674 N N . LEU B 1 312 ? 33.031 -60.344 -21.578 1 48.53 312 LEU B N 1
ATOM 6675 C CA . LEU B 1 312 ? 33.688 -59.719 -20.422 1 48.53 312 LEU B CA 1
ATOM 6676 C C . LEU B 1 312 ? 32.656 -59.156 -19.469 1 48.53 312 LEU B C 1
ATOM 6678 O O . LEU B 1 312 ? 32.844 -59.188 -18.25 1 48.53 312 LEU B O 1
ATOM 6682 N N . ALA B 1 313 ? 31.594 -58.688 -19.969 1 55.59 313 ALA B N 1
ATOM 6683 C CA . ALA B 1 313 ? 30.531 -58.062 -19.172 1 55.59 313 ALA B CA 1
ATOM 6684 C C . ALA B 1 313 ? 29.156 -58.594 -19.594 1 55.59 313 ALA B C 1
ATOM 6686 O O . ALA B 1 313 ? 28.453 -57.906 -20.344 1 55.59 313 ALA B O 1
ATOM 6687 N N . PRO B 1 314 ? 28.859 -59.75 -19.078 1 69.75 314 PRO B N 1
ATOM 6688 C CA . PRO B 1 314 ? 27.594 -60.375 -19.516 1 69.75 314 PRO B CA 1
ATOM 6689 C C . PRO B 1 314 ? 26.375 -59.594 -19.047 1 69.75 314 PRO B C 1
ATOM 6691 O O . PRO B 1 314 ? 26.391 -59 -17.969 1 69.75 314 PRO B O 1
ATOM 6694 N N . LEU B 1 315 ? 25.469 -59.469 -19.953 1 76.56 315 LEU B N 1
ATOM 6695 C CA . LEU B 1 315 ? 24.219 -58.812 -19.609 1 76.56 315 LEU B CA 1
ATOM 6696 C C . LEU B 1 315 ? 23.203 -59.812 -19.078 1 76.56 315 LEU B C 1
ATOM 6698 O O . LEU B 1 315 ? 23.109 -60.938 -19.578 1 76.56 315 LEU B O 1
ATOM 6702 N N . LYS B 1 316 ? 22.641 -59.5 -17.922 1 83 316 LYS B N 1
ATOM 6703 C CA . LYS B 1 316 ? 21.578 -60.344 -17.375 1 83 316 LYS B CA 1
ATOM 6704 C C . LYS B 1 316 ? 20.297 -60.219 -18.203 1 83 316 LYS B C 1
ATOM 6706 O O . LYS B 1 316 ? 19.641 -59.156 -18.172 1 83 316 LYS B O 1
ATOM 6711 N N . LEU B 1 317 ? 20.062 -61.25 -18.984 1 86.88 317 LEU B N 1
ATOM 6712 C CA . LEU B 1 317 ? 18.953 -61.219 -19.953 1 86.88 317 LEU B CA 1
ATOM 6713 C C . LEU B 1 317 ? 17.797 -62.094 -19.453 1 86.88 317 LEU B C 1
ATOM 6715 O O . LEU B 1 317 ? 18 -63.219 -19 1 86.88 317 LEU B O 1
ATOM 6719 N N . GLU B 1 318 ? 16.672 -61.469 -19.375 1 88.38 318 GLU B N 1
ATOM 6720 C CA . GLU B 1 318 ? 15.43 -62.156 -19.047 1 88.38 318 GLU B CA 1
ATOM 6721 C C . GLU B 1 318 ? 14.484 -62.156 -20.234 1 88.38 318 GLU B C 1
ATOM 6723 O O . GLU B 1 318 ? 14.094 -61.094 -20.75 1 88.38 318 GLU B O 1
ATOM 6728 N N . VAL B 1 319 ? 14.133 -63.344 -20.75 1 90 319 VAL B N 1
ATOM 6729 C CA . VAL B 1 319 ? 13.156 -63.469 -21.828 1 90 319 VAL B CA 1
ATOM 6730 C C . VAL B 1 319 ? 11.742 -63.344 -21.25 1 90 319 VAL B C 1
ATOM 6732 O O . VAL B 1 319 ? 11.312 -64.188 -20.469 1 90 319 VAL B O 1
ATOM 6735 N N . VAL B 1 320 ? 11.055 -62.344 -21.609 1 91.19 320 VAL B N 1
ATOM 6736 C CA . VAL B 1 320 ? 9.727 -62.125 -21.047 1 91.19 320 VAL B CA 1
ATOM 6737 C C . VAL B 1 320 ? 8.664 -62.562 -22.047 1 91.19 320 VAL B C 1
ATOM 6739 O O . VAL B 1 320 ? 7.488 -62.719 -21.688 1 91.19 320 VAL B O 1
ATOM 6742 N N . ASN B 1 321 ? 9.016 -62.75 -23.234 1 91.81 321 ASN B N 1
ATOM 6743 C CA . ASN B 1 321 ? 8.164 -63.312 -24.266 1 91.81 321 ASN B CA 1
ATOM 6744 C C . ASN B 1 321 ? 8.992 -64.062 -25.312 1 91.81 321 ASN B C 1
ATOM 6746 O O . ASN B 1 321 ? 10.078 -63.625 -25.688 1 91.81 321 ASN B O 1
ATOM 6750 N N . LEU B 1 322 ? 8.508 -65.125 -25.906 1 88.12 322 LEU B N 1
ATOM 6751 C CA . LEU B 1 322 ? 9.297 -65.938 -26.781 1 88.12 322 LEU B CA 1
ATOM 6752 C C . LEU B 1 322 ? 9.07 -65.562 -28.25 1 88.12 322 LEU B C 1
ATOM 6754 O O . LEU B 1 322 ? 10.016 -65.5 -29.031 1 88.12 322 LEU B O 1
ATOM 6758 N N . GLU B 1 323 ? 7.848 -65.312 -28.672 1 87.44 323 GLU B N 1
ATOM 6759 C CA . GLU B 1 323 ? 7.535 -65 -30.062 1 87.44 323 GLU B CA 1
ATOM 6760 C C . GLU B 1 323 ? 6.531 -63.844 -30.141 1 87.44 323 GLU B C 1
ATOM 6762 O O . GLU B 1 323 ? 5.352 -64.062 -29.844 1 87.44 323 GLU B O 1
ATOM 6767 N N . PRO B 1 324 ? 6.895 -62.844 -30.641 1 90.44 324 PRO B N 1
ATOM 6768 C CA . PRO B 1 324 ? 8.273 -62.438 -30.891 1 90.44 324 PRO B CA 1
ATOM 6769 C C . PRO B 1 324 ? 9.125 -62.375 -29.625 1 90.44 324 PRO B C 1
ATOM 6771 O O . PRO B 1 324 ? 8.594 -62.312 -28.516 1 90.44 324 PRO B O 1
ATOM 6774 N N . LEU B 1 325 ? 10.352 -62.469 -29.875 1 87.56 325 LEU B N 1
ATOM 6775 C CA . LEU B 1 325 ? 11.266 -62.438 -28.75 1 87.56 325 LEU B CA 1
ATOM 6776 C C . LEU B 1 325 ? 11.312 -61.031 -28.125 1 87.56 325 LEU B C 1
ATOM 6778 O O . LEU B 1 325 ? 11.594 -60.062 -28.812 1 87.56 325 LEU B O 1
ATOM 6782 N N . ILE B 1 326 ? 10.938 -60.938 -26.875 1 92.19 326 ILE B N 1
ATOM 6783 C CA . ILE B 1 326 ? 11.07 -59.719 -26.062 1 92.19 326 ILE B CA 1
ATOM 6784 C C . ILE B 1 326 ? 11.906 -60.031 -24.812 1 92.19 326 ILE B C 1
ATOM 6786 O O . ILE B 1 326 ? 11.609 -60.969 -24.078 1 92.19 326 ILE B O 1
ATOM 6790 N N . VAL B 1 327 ? 12.938 -59.281 -24.609 1 92.12 327 VAL B N 1
ATOM 6791 C CA . VAL B 1 327 ? 13.852 -59.562 -23.5 1 92.12 327 VAL B CA 1
ATOM 6792 C C . VAL B 1 327 ? 14.031 -58.312 -22.656 1 92.12 327 VAL B C 1
ATOM 6794 O O . VAL B 1 327 ? 13.875 -57.188 -23.141 1 92.12 327 VAL B O 1
ATOM 6797 N N . VAL B 1 328 ? 14.258 -58.531 -21.375 1 93.38 328 VAL B N 1
ATOM 6798 C CA . VAL B 1 328 ? 14.594 -57.438 -20.438 1 93.38 328 VAL B CA 1
ATOM 6799 C C . VAL B 1 328 ? 16.016 -57.656 -19.922 1 93.38 328 VAL B C 1
ATOM 6801 O O . VAL B 1 328 ? 16.375 -58.719 -19.422 1 93.38 328 VAL B O 1
ATOM 6804 N N . TYR B 1 329 ? 16.859 -56.656 -20.172 1 92.56 329 TYR B N 1
ATOM 6805 C CA . TYR B 1 329 ? 18.219 -56.656 -19.641 1 92.56 329 TYR B CA 1
ATOM 6806 C C . TYR B 1 329 ? 18.25 -56 -18.266 1 92.56 329 TYR B C 1
ATOM 6808 O O . TYR B 1 329 ? 17.812 -54.844 -18.109 1 92.56 329 TYR B O 1
ATOM 6816 N N . HIS B 1 330 ? 18.719 -56.719 -17.328 1 91.75 330 HIS B N 1
ATOM 6817 C CA . HIS B 1 330 ? 18.859 -56.156 -15.977 1 91.75 330 HIS B CA 1
ATOM 6818 C C . HIS B 1 330 ? 20.219 -55.5 -15.789 1 91.75 330 HIS B C 1
ATOM 6820 O O . HIS B 1 330 ? 21.203 -55.938 -16.391 1 91.75 330 HIS B O 1
ATOM 6826 N N . GLU B 1 331 ? 20.297 -54.406 -15.008 1 91.56 331 GLU B N 1
ATOM 6827 C CA . GLU B 1 331 ? 21.516 -53.656 -14.742 1 91.56 331 GLU B CA 1
ATOM 6828 C C . GLU B 1 331 ? 22.141 -53.156 -16.047 1 91.56 331 GLU B C 1
ATOM 6830 O O . GLU B 1 331 ? 23.359 -53.281 -16.234 1 91.56 331 GLU B O 1
ATOM 6835 N N . ALA B 1 332 ? 21.234 -52.781 -16.891 1 92.38 332 ALA B N 1
ATOM 6836 C CA . ALA B 1 332 ? 21.672 -52.344 -18.203 1 92.38 332 ALA B CA 1
ATOM 6837 C C . ALA B 1 332 ? 22.297 -50.938 -18.125 1 92.38 332 ALA B C 1
ATOM 6839 O O . ALA B 1 332 ? 23.141 -50.594 -18.969 1 92.38 332 ALA B O 1
ATOM 6840 N N . VAL B 1 333 ? 21.844 -50.062 -17.219 1 94.12 333 VAL B N 1
ATOM 6841 C CA . VAL B 1 333 ? 22.375 -48.719 -17.016 1 94.12 333 VAL B CA 1
ATOM 6842 C C . VAL B 1 333 ? 22.531 -48.469 -15.516 1 94.12 333 VAL B C 1
ATOM 6844 O O . VAL B 1 333 ? 21.656 -48.781 -14.719 1 94.12 333 VAL B O 1
ATOM 6847 N N . SER B 1 334 ? 23.625 -47.844 -15.07 1 94.94 334 SER B N 1
ATOM 6848 C CA . SER B 1 334 ? 23.922 -47.625 -13.664 1 94.94 334 SER B CA 1
ATOM 6849 C C . SER B 1 334 ? 23.266 -46.344 -13.172 1 94.94 334 SER B C 1
ATOM 6851 O O . SER B 1 334 ? 22.859 -45.5 -13.977 1 94.94 334 SER B O 1
ATOM 6853 N N . ASP B 1 335 ? 23.203 -46.219 -11.82 1 96.06 335 ASP B N 1
ATOM 6854 C CA . ASP B 1 335 ? 22.625 -45.031 -11.203 1 96.06 335 ASP B CA 1
ATOM 6855 C C . ASP B 1 335 ? 23.391 -43.781 -11.609 1 96.06 335 ASP B C 1
ATOM 6857 O O . ASP B 1 335 ? 22.797 -42.719 -11.828 1 96.06 335 ASP B O 1
ATOM 6861 N N . ARG B 1 336 ? 24.688 -43.906 -11.648 1 95.94 336 ARG B N 1
ATOM 6862 C CA . ARG B 1 336 ? 25.531 -42.781 -12.023 1 95.94 336 ARG B CA 1
ATOM 6863 C C . ARG B 1 336 ? 25.25 -42.344 -13.461 1 95.94 336 ARG B C 1
ATOM 6865 O O . ARG B 1 336 ? 25.156 -41.156 -13.75 1 95.94 336 ARG B O 1
ATOM 6872 N N . GLU B 1 337 ? 25.125 -43.344 -14.352 1 95.75 337 GLU B N 1
ATOM 6873 C CA . GLU B 1 337 ? 24.844 -43.062 -15.75 1 95.75 337 GLU B CA 1
ATOM 6874 C C . GLU B 1 337 ? 23.453 -42.406 -15.898 1 95.75 337 GLU B C 1
ATOM 6876 O O . GLU B 1 337 ? 23.281 -41.469 -16.672 1 95.75 337 GLU B O 1
ATOM 6881 N N . ILE B 1 338 ? 22.547 -42.875 -15.141 1 97.12 338 ILE B N 1
ATOM 6882 C CA . ILE B 1 338 ? 21.172 -42.344 -15.18 1 97.12 338 ILE B CA 1
ATOM 6883 C C . ILE B 1 338 ? 21.156 -40.906 -14.703 1 97.12 338 ILE B C 1
ATOM 6885 O O . ILE B 1 338 ? 20.562 -40.031 -15.359 1 97.12 338 ILE B O 1
ATOM 6889 N N . ALA B 1 339 ? 21.812 -40.656 -13.578 1 96.38 339 ALA B N 1
ATOM 6890 C CA . ALA B 1 339 ? 21.859 -39.312 -13.023 1 96.38 339 ALA B CA 1
ATOM 6891 C C . ALA B 1 339 ? 22.438 -38.344 -14.031 1 96.38 339 ALA B C 1
ATOM 6893 O O . ALA B 1 339 ? 21.922 -37.219 -14.188 1 96.38 339 ALA B O 1
ATOM 6894 N N . LYS B 1 340 ? 23.5 -38.75 -14.672 1 95.94 340 LYS B N 1
ATOM 6895 C CA . LYS B 1 340 ? 24.156 -37.906 -15.656 1 95.94 340 LYS B CA 1
ATOM 6896 C C . LYS B 1 340 ? 23.234 -37.625 -16.859 1 95.94 340 LYS B C 1
ATOM 6898 O O . LYS B 1 340 ? 23.141 -36.5 -17.344 1 95.94 340 LYS B O 1
ATOM 6903 N N . LEU B 1 341 ? 22.547 -38.656 -17.359 1 95.19 341 LEU B N 1
ATOM 6904 C CA . LEU B 1 341 ? 21.641 -38.531 -18.5 1 95.19 341 LEU B CA 1
ATOM 6905 C C . LEU B 1 341 ? 20.5 -37.562 -18.172 1 95.19 341 LEU B C 1
ATOM 6907 O O . LEU B 1 341 ? 20.125 -36.719 -18.984 1 95.19 341 LEU B O 1
ATOM 6911 N N . ILE B 1 342 ? 19.938 -37.75 -17 1 95.06 342 ILE B N 1
ATOM 6912 C CA . ILE B 1 342 ? 18.812 -36.906 -16.578 1 95.06 342 ILE B CA 1
ATOM 6913 C C . ILE B 1 342 ? 19.281 -35.469 -16.406 1 95.06 342 ILE B C 1
ATOM 6915 O O . ILE B 1 342 ? 18.578 -34.531 -16.797 1 95.06 342 ILE B O 1
ATOM 6919 N N . GLU B 1 343 ? 20.453 -35.312 -15.82 1 95.19 343 GLU B N 1
ATOM 6920 C CA . GLU B 1 343 ? 21.031 -33.969 -15.664 1 95.19 343 GLU B CA 1
ATOM 6921 C C . GLU B 1 343 ? 21.172 -33.281 -17.016 1 95.19 343 GLU B C 1
ATOM 6923 O O . GLU B 1 343 ? 20.906 -32.062 -17.125 1 95.19 343 GLU B O 1
ATOM 6928 N N . LEU B 1 344 ? 21.562 -34 -18.016 1 93.81 344 LEU B N 1
ATOM 6929 C CA . LEU B 1 344 ? 21.734 -33.438 -19.344 1 93.81 344 LEU B CA 1
ATOM 6930 C C . LEU B 1 344 ? 20.375 -33.156 -20 1 93.81 344 LEU B C 1
ATOM 6932 O O . LEU B 1 344 ? 20.25 -32.188 -20.734 1 93.81 344 LEU B O 1
ATOM 6936 N N . ALA B 1 345 ? 19.406 -33.938 -19.703 1 93.81 345 ALA B N 1
ATOM 6937 C CA . ALA B 1 345 ? 18.125 -33.875 -20.391 1 93.81 345 ALA B CA 1
ATOM 6938 C C . ALA B 1 345 ? 17.234 -32.781 -19.781 1 93.81 345 ALA B C 1
ATOM 6940 O O . ALA B 1 345 ? 16.422 -32.188 -20.484 1 93.81 345 ALA B O 1
ATOM 6941 N N . ARG B 1 346 ? 17.328 -32.562 -18.562 1 91.25 346 ARG B N 1
ATOM 6942 C CA . ARG B 1 346 ? 16.438 -31.688 -17.797 1 91.25 346 ARG B CA 1
ATOM 6943 C C . ARG B 1 346 ? 16.375 -30.297 -18.422 1 91.25 346 ARG B C 1
ATOM 6945 O O . ARG B 1 346 ? 15.281 -29.781 -18.688 1 91.25 346 ARG B O 1
ATOM 6952 N N . PRO B 1 347 ? 17.5 -29.672 -18.719 1 87.62 347 PRO B N 1
ATOM 6953 C CA . PRO B 1 347 ? 17.422 -28.312 -19.281 1 87.62 347 PRO B CA 1
ATOM 6954 C C . PRO B 1 347 ? 16.797 -28.281 -20.672 1 87.62 347 PRO B C 1
ATOM 6956 O O . PRO B 1 347 ? 16.156 -27.297 -21.031 1 87.62 347 PRO B O 1
ATOM 6959 N N . LEU B 1 348 ? 16.984 -29.375 -21.422 1 85.75 348 LEU B N 1
ATOM 6960 C CA . LEU B 1 348 ? 16.438 -29.438 -22.766 1 85.75 348 LEU B CA 1
ATOM 6961 C C . LEU B 1 348 ? 14.922 -29.625 -22.734 1 85.75 348 LEU B C 1
ATOM 6963 O O . LEU B 1 348 ? 14.203 -29.062 -23.562 1 85.75 348 LEU B O 1
ATOM 6967 N N . ILE B 1 349 ? 14.5 -30.375 -21.828 1 82.75 349 ILE B N 1
ATOM 6968 C CA . ILE B 1 349 ? 13.078 -30.609 -21.625 1 82.75 349 ILE B CA 1
ATOM 6969 C C . ILE B 1 349 ? 12.414 -29.328 -21.125 1 82.75 349 ILE B C 1
ATOM 6971 O O . ILE B 1 349 ? 11.312 -28.984 -21.547 1 82.75 349 ILE B O 1
ATOM 6975 N N . LYS B 1 350 ? 13.164 -28.641 -20.25 1 68.12 350 LYS B N 1
ATOM 6976 C CA . LYS B 1 350 ? 12.672 -27.375 -19.703 1 68.12 350 LYS B CA 1
ATOM 6977 C C . LYS B 1 350 ? 12.477 -26.344 -20.797 1 68.12 350 LYS B C 1
ATOM 6979 O O . LYS B 1 350 ? 11.492 -25.594 -20.797 1 68.12 350 LYS B O 1
ATOM 6984 N N . ARG B 1 351 ? 13.438 -26.266 -21.703 1 58.88 351 ARG B N 1
ATOM 6985 C CA . ARG B 1 351 ? 13.406 -25.281 -22.781 1 58.88 351 ARG B CA 1
ATOM 6986 C C . ARG B 1 351 ? 12.273 -25.594 -23.766 1 58.88 351 ARG B C 1
ATOM 6988 O O . ARG B 1 351 ? 11.625 -24.688 -24.281 1 58.88 351 ARG B O 1
ATOM 6995 N N . SER B 1 352 ? 12.078 -26.844 -23.969 1 56.22 352 SER B N 1
ATOM 6996 C CA . SER B 1 352 ? 11 -27.25 -24.859 1 56.22 352 SER B CA 1
ATOM 6997 C C . SER B 1 352 ? 9.641 -26.875 -24.297 1 56.22 352 SER B C 1
ATOM 6999 O O . SER B 1 352 ? 8.711 -26.562 -25.031 1 56.22 352 SER B O 1
ATOM 7001 N N . ALA B 1 353 ? 9.719 -26.875 -22.969 1 51 353 ALA B N 1
ATOM 7002 C CA . ALA B 1 353 ? 8.484 -26.516 -22.266 1 51 353 ALA B CA 1
ATOM 7003 C C . ALA B 1 353 ? 8.188 -25.016 -22.406 1 51 353 ALA B C 1
ATOM 7005 O O . ALA B 1 353 ? 7.031 -24.609 -22.297 1 51 353 ALA B O 1
ATOM 7006 N N . VAL B 1 354 ? 9.422 -24.125 -22.672 1 44.94 354 VAL B N 1
ATOM 7007 C CA . VAL B 1 354 ? 9.211 -22.672 -22.734 1 44.94 354 VAL B CA 1
ATOM 7008 C C . VAL B 1 354 ? 9.047 -22.25 -24.188 1 44.94 354 VAL B C 1
ATOM 7010 O O . VAL B 1 354 ? 8.883 -21.047 -24.469 1 44.94 354 VAL B O 1
ATOM 7013 N N . GLY B 1 355 ? 8.68 -22.906 -25.078 1 41.78 355 GLY B N 1
ATOM 7014 C CA . GLY B 1 355 ? 8.234 -22.531 -26.406 1 41.78 355 GLY B CA 1
ATOM 7015 C C . GLY B 1 355 ? 9.383 -22.234 -27.359 1 41.78 355 GLY B C 1
ATOM 7016 O O . GLY B 1 355 ? 9.195 -21.562 -28.375 1 41.78 355 GLY B O 1
ATOM 7017 N N . ASP B 1 356 ? 10.57 -22.422 -27.062 1 39.78 356 ASP B N 1
ATOM 7018 C CA . ASP B 1 356 ? 11.516 -21.969 -28.078 1 39.78 356 ASP B CA 1
ATOM 7019 C C . ASP B 1 356 ? 11.391 -22.797 -29.359 1 39.78 356 ASP B C 1
ATOM 7021 O O . ASP B 1 356 ? 11.875 -22.391 -30.406 1 39.78 356 ASP B O 1
ATOM 7025 N N . THR B 1 357 ? 11.305 -24.062 -29.297 1 37.47 357 THR B N 1
ATOM 7026 C CA . THR B 1 357 ? 11.281 -24.719 -30.594 1 37.47 357 THR B CA 1
ATOM 7027 C C . THR B 1 357 ? 9.867 -24.719 -31.172 1 37.47 357 THR B C 1
ATOM 7029 O O . THR B 1 357 ? 8.891 -24.609 -30.438 1 37.47 357 THR B O 1
ATOM 7032 N N . ARG B 1 358 ? 9.719 -25 -32.562 1 36.91 358 ARG B N 1
ATOM 7033 C CA . ARG B 1 358 ? 8.547 -25.062 -33.438 1 36.91 358 ARG B CA 1
ATOM 7034 C C . ARG B 1 358 ? 7.422 -25.875 -32.781 1 36.91 358 ARG B C 1
ATOM 7036 O O . ARG B 1 358 ? 7.684 -26.828 -32.062 1 36.91 358 ARG B O 1
ATOM 7043 N N . SER B 1 359 ? 6.215 -25.312 -32.812 1 38.34 359 SER B N 1
ATOM 7044 C CA . SER B 1 359 ? 4.895 -25.688 -32.312 1 38.34 359 SER B CA 1
ATOM 7045 C C . SER B 1 359 ? 4.691 -27.203 -32.375 1 38.34 359 SER B C 1
ATOM 7047 O O . SER B 1 359 ? 4.312 -27.734 -33.406 1 38.34 359 SER B O 1
ATOM 7049 N N . GLU B 1 360 ? 5.453 -28 -31.875 1 40.59 360 GLU B N 1
ATOM 7050 C CA . GLU B 1 360 ? 4.879 -29.328 -32.094 1 40.59 360 GLU B CA 1
ATOM 7051 C C . GLU B 1 360 ? 3.562 -29.484 -31.328 1 40.59 360 GLU B C 1
ATOM 7053 O O . GLU B 1 360 ? 3.453 -29.078 -30.172 1 40.59 360 GLU B O 1
ATOM 7058 N N . GLN B 1 361 ? 2.404 -29.406 -32 1 43.66 361 GLN B N 1
ATOM 7059 C CA . GLN B 1 361 ? 1.045 -29.688 -31.562 1 43.66 361 GLN B CA 1
ATOM 7060 C C . GLN B 1 361 ? 1.032 -30.797 -30.5 1 43.66 361 GLN B C 1
ATOM 7062 O O . GLN B 1 361 ? 1.733 -31.812 -30.641 1 43.66 361 GLN B O 1
ATOM 7067 N N . ILE B 1 362 ? 0.793 -30.5 -29.25 1 50.25 362 ILE B N 1
ATOM 7068 C CA . ILE B 1 362 ? 0.564 -31.516 -28.219 1 50.25 362 ILE B CA 1
ATOM 7069 C C . ILE B 1 362 ? -0.284 -32.656 -28.781 1 50.25 362 ILE B C 1
ATOM 7071 O O . ILE B 1 362 ? -1.368 -32.406 -29.328 1 50.25 362 ILE B O 1
ATOM 7075 N N . SER B 1 363 ? 0.394 -33.75 -29.031 1 59.97 363 SER B N 1
ATOM 7076 C CA . SER B 1 363 ? -0.234 -34.938 -29.609 1 59.97 363 SER B CA 1
ATOM 7077 C C . SER B 1 363 ? -1.172 -35.625 -28.609 1 59.97 363 SER B C 1
ATOM 7079 O O . SER B 1 363 ? -0.939 -35.562 -27.391 1 59.97 363 SER B O 1
ATOM 7081 N N . LYS B 1 364 ? -2.463 -35.875 -28.969 1 66.81 364 LYS B N 1
ATOM 7082 C CA . LYS B 1 364 ? -3.412 -36.656 -28.172 1 66.81 364 LYS B CA 1
ATOM 7083 C C . LYS B 1 364 ? -2.947 -38.094 -28.016 1 66.81 364 LYS B C 1
ATOM 7085 O O . LYS B 1 364 ? -3.52 -38.844 -27.25 1 66.81 364 LYS B O 1
ATOM 7090 N N . ILE B 1 365 ? -1.747 -38.344 -28.547 1 72 365 ILE B N 1
ATOM 7091 C CA . ILE B 1 365 ? -1.351 -39.719 -28.562 1 72 365 ILE B CA 1
ATOM 7092 C C . ILE B 1 365 ? -0.19 -39.938 -27.594 1 72 365 ILE B C 1
ATOM 7094 O O . ILE B 1 365 ? 0.146 -41.094 -27.266 1 72 365 ILE B O 1
ATOM 7098 N N . ARG B 1 366 ? 0.38 -38.812 -27.172 1 78.38 366 ARG B N 1
ATOM 7099 C CA . ARG B 1 366 ? 1.486 -38.969 -26.219 1 78.38 366 ARG B CA 1
ATOM 7100 C C . ARG B 1 366 ? 1.611 -37.75 -25.328 1 78.38 366 ARG B C 1
ATOM 7102 O O . ARG B 1 366 ? 1.472 -36.625 -25.797 1 78.38 366 ARG B O 1
ATOM 7109 N N . ILE B 1 367 ? 1.703 -37.938 -24.047 1 80.94 367 ILE B N 1
ATOM 7110 C CA . ILE B 1 367 ? 1.965 -36.875 -23.094 1 80.94 367 ILE B CA 1
ATOM 7111 C C . ILE B 1 367 ? 3.305 -37.125 -22.406 1 80.94 367 ILE B C 1
ATOM 7113 O O . ILE B 1 367 ? 3.365 -37.75 -21.359 1 80.94 367 ILE B O 1
ATOM 7117 N N . SER B 1 368 ? 4.336 -36.594 -22.938 1 82.94 368 SER B N 1
ATOM 7118 C CA . SER B 1 368 ? 5.723 -36.594 -22.484 1 82.94 368 SER B CA 1
ATOM 7119 C C . SER B 1 368 ? 6.551 -35.531 -23.203 1 82.94 368 SER B C 1
ATOM 7121 O O . SER B 1 368 ? 6.125 -35 -24.234 1 82.94 368 SER B O 1
ATOM 7123 N N . GLN B 1 369 ? 7.621 -35.156 -22.578 1 85.25 369 GLN B N 1
ATOM 7124 C CA . GLN B 1 369 ? 8.609 -34.312 -23.234 1 85.25 369 GLN B CA 1
ATOM 7125 C C . GLN B 1 369 ? 9.93 -35.031 -23.438 1 85.25 369 GLN B C 1
ATOM 7127 O O . GLN B 1 369 ? 10.258 -35.938 -22.672 1 85.25 369 GLN B O 1
ATOM 7132 N N . ASN B 1 370 ? 10.578 -34.688 -24.5 1 87.81 370 ASN B N 1
ATOM 7133 C CA . ASN B 1 370 ? 11.773 -35.5 -24.797 1 87.81 370 ASN B CA 1
ATOM 7134 C C . ASN B 1 370 ? 12.969 -34.594 -25.125 1 87.81 370 ASN B C 1
ATOM 7136 O O . ASN B 1 370 ? 12.812 -33.406 -25.344 1 87.81 370 ASN B O 1
ATOM 7140 N N . ALA B 1 371 ? 14.133 -35.094 -24.984 1 89.94 371 ALA B N 1
ATOM 7141 C CA . ALA B 1 371 ? 15.422 -34.562 -25.391 1 89.94 371 ALA B CA 1
ATOM 7142 C C . ALA B 1 371 ? 16.172 -35.531 -26.297 1 89.94 371 ALA B C 1
ATOM 7144 O O . ALA B 1 371 ? 16.203 -36.75 -26.031 1 89.94 371 ALA B O 1
ATOM 7145 N N . TRP B 1 372 ? 16.703 -35.031 -27.375 1 90.19 372 TRP B N 1
ATOM 7146 C CA . TRP B 1 372 ? 17.469 -35.844 -28.312 1 90.19 372 TRP B CA 1
ATOM 7147 C C . TRP B 1 372 ? 18.953 -35.625 -28.156 1 90.19 372 TRP B C 1
ATOM 7149 O O . TRP B 1 372 ? 19.391 -34.469 -28.016 1 90.19 372 TRP B O 1
ATOM 7159 N N . PHE B 1 373 ? 19.719 -36.719 -28.141 1 91.69 373 PHE B N 1
ATOM 7160 C CA . PHE B 1 373 ? 21.156 -36.562 -27.938 1 91.69 373 PHE B CA 1
ATOM 7161 C C . PHE B 1 373 ? 21.922 -37.156 -29.109 1 91.69 373 PHE B C 1
ATOM 7163 O O . PHE B 1 373 ? 21.734 -38.312 -29.469 1 91.69 373 PHE B O 1
ATOM 7170 N N . GLU B 1 374 ? 22.844 -36.312 -29.656 1 88.38 374 GLU B N 1
ATOM 7171 C CA . GLU B 1 374 ? 23.828 -36.812 -30.609 1 88.38 374 GLU B CA 1
ATOM 7172 C C . GLU B 1 374 ? 24.922 -37.625 -29.922 1 88.38 374 GLU B C 1
ATOM 7174 O O . GLU B 1 374 ? 25.141 -37.469 -28.719 1 88.38 374 GLU B O 1
ATOM 7179 N N . ASN B 1 375 ? 25.5 -38.438 -30.75 1 83.56 375 ASN B N 1
ATOM 7180 C CA . ASN B 1 375 ? 26.516 -39.312 -30.203 1 83.56 375 ASN B CA 1
ATOM 7181 C C . ASN B 1 375 ? 27.625 -38.531 -29.516 1 83.56 375 ASN B C 1
ATOM 7183 O O . ASN B 1 375 ? 28.141 -38.938 -28.469 1 83.56 375 ASN B O 1
ATOM 7187 N N . GLU B 1 376 ? 27.906 -37.406 -30.016 1 84.44 376 GLU B N 1
ATOM 7188 C CA . GLU B 1 376 ? 29.047 -36.625 -29.531 1 84.44 376 GLU B CA 1
ATOM 7189 C C . GLU B 1 376 ? 28.625 -35.656 -28.438 1 84.44 376 GLU B C 1
ATOM 7191 O O . GLU B 1 376 ? 29.453 -34.875 -27.938 1 84.44 376 GLU B O 1
ATOM 7196 N N . HIS B 1 377 ? 27.438 -35.719 -28.078 1 88.44 377 HIS B N 1
ATOM 7197 C CA . HIS B 1 377 ? 26.953 -34.781 -27.094 1 88.44 377 HIS B CA 1
ATOM 7198 C C . HIS B 1 377 ? 27.656 -34.938 -25.766 1 88.44 377 HIS B C 1
ATOM 7200 O O . HIS B 1 377 ? 28.016 -33.938 -25.109 1 88.44 377 HIS B O 1
ATOM 7206 N N . ASP B 1 378 ? 27.891 -36.094 -25.234 1 92.12 378 ASP B N 1
ATOM 7207 C CA . ASP B 1 378 ? 28.547 -36.438 -23.984 1 92.12 378 ASP B CA 1
ATOM 7208 C C . ASP B 1 378 ? 29.062 -37.875 -24.016 1 92.12 378 ASP B C 1
ATOM 7210 O O . ASP B 1 378 ? 28.469 -38.75 -24.672 1 92.12 378 ASP B O 1
ATOM 7214 N N . PRO B 1 379 ? 30.109 -38.156 -23.312 1 92.56 379 PRO B N 1
ATOM 7215 C CA . PRO B 1 379 ? 30.656 -39.5 -23.297 1 92.56 379 PRO B CA 1
ATOM 7216 C C . PRO B 1 379 ? 29.641 -40.531 -22.828 1 92.56 379 PRO B C 1
ATOM 7218 O O . PRO B 1 379 ? 29.703 -41.688 -23.25 1 92.56 379 PRO B O 1
ATOM 7221 N N . ILE B 1 380 ? 28.766 -40.125 -22 1 92.44 380 ILE B N 1
ATOM 7222 C CA . ILE B 1 380 ? 27.781 -41.062 -21.484 1 92.44 380 ILE B CA 1
ATOM 7223 C C . ILE B 1 380 ? 26.859 -41.5 -22.625 1 92.44 380 ILE B C 1
ATOM 7225 O O . ILE B 1 380 ? 26.422 -42.656 -22.656 1 92.44 380 ILE B O 1
ATOM 7229 N N . VAL B 1 381 ? 26.547 -40.656 -23.547 1 92.38 381 VAL B N 1
ATOM 7230 C CA . VAL B 1 381 ? 25.688 -41 -24.688 1 92.38 381 VAL B CA 1
ATOM 7231 C C . VAL B 1 381 ? 26.391 -42.031 -25.578 1 92.38 381 VAL B C 1
ATOM 7233 O O . VAL B 1 381 ? 25.781 -43 -26.016 1 92.38 381 VAL B O 1
ATOM 7236 N N . GLU B 1 382 ? 27.641 -41.812 -25.766 1 89.69 382 GLU B N 1
ATOM 7237 C CA . GLU B 1 382 ? 28.438 -42.75 -26.547 1 89.69 382 GLU B CA 1
ATOM 7238 C C . GLU B 1 382 ? 28.469 -44.125 -25.906 1 89.69 382 GLU B C 1
ATOM 7240 O O . GLU B 1 382 ? 28.375 -45.125 -26.594 1 89.69 382 GLU B O 1
ATOM 7245 N N . THR B 1 383 ? 28.656 -44.062 -24.719 1 89.94 383 THR B N 1
ATOM 7246 C CA . THR B 1 383 ? 28.703 -45.312 -23.953 1 89.94 383 THR B CA 1
ATOM 7247 C C . THR B 1 383 ? 27.391 -46.094 -24.094 1 89.94 383 THR B C 1
ATOM 7249 O O . THR B 1 383 ? 27.391 -47.312 -24.328 1 89.94 383 THR B O 1
ATOM 7252 N N . LEU B 1 384 ? 26.281 -45.438 -23.938 1 89.44 384 LEU B N 1
ATOM 7253 C CA . LEU B 1 384 ? 24.969 -46.094 -24.031 1 89.44 384 LEU B CA 1
ATOM 7254 C C . LEU B 1 384 ? 24.703 -46.562 -25.453 1 89.44 384 LEU B C 1
ATOM 7256 O O . LEU B 1 384 ? 24.062 -47.594 -25.656 1 89.44 384 LEU B O 1
ATOM 7260 N N . ASN B 1 385 ? 25.172 -45.812 -26.391 1 87.25 385 ASN B N 1
ATOM 7261 C CA . ASN B 1 385 ? 25.047 -46.25 -27.781 1 87.25 385 ASN B CA 1
ATOM 7262 C C . ASN B 1 385 ? 25.797 -47.531 -28.047 1 87.25 385 ASN B C 1
ATOM 7264 O O . ASN B 1 385 ? 25.281 -48.438 -28.734 1 87.25 385 ASN B O 1
ATOM 7268 N N . GLN B 1 386 ? 26.969 -47.562 -27.562 1 85.56 386 GLN B N 1
ATOM 7269 C CA . GLN B 1 386 ? 27.734 -48.781 -27.719 1 85.56 386 GLN B CA 1
ATOM 7270 C C . GLN B 1 386 ? 27.062 -49.969 -27.031 1 85.56 386 GLN B C 1
ATOM 7272 O O . GLN B 1 386 ? 27 -51.062 -27.578 1 85.56 386 GLN B O 1
ATOM 7277 N N . ARG B 1 387 ? 26.609 -49.719 -25.875 1 87.5 387 ARG B N 1
ATOM 7278 C CA . ARG B 1 387 ? 25.906 -50.781 -25.141 1 87.5 387 ARG B CA 1
ATOM 7279 C C . ARG B 1 387 ? 24.656 -51.219 -25.891 1 87.5 387 ARG B C 1
ATOM 7281 O O . ARG B 1 387 ? 24.344 -52.406 -25.922 1 87.5 387 ARG B O 1
ATOM 7288 N N . ALA B 1 388 ? 23.953 -50.312 -26.422 1 87 388 ALA B N 1
ATOM 7289 C CA . ALA B 1 388 ? 22.781 -50.625 -27.234 1 87 388 ALA B CA 1
ATOM 7290 C C . ALA B 1 388 ? 23.141 -51.531 -28.406 1 87 388 ALA B C 1
ATOM 7292 O O . ALA B 1 388 ? 22.422 -52.469 -28.719 1 87 388 ALA B O 1
ATOM 7293 N N . ARG B 1 389 ? 24.266 -51.312 -28.984 1 83.44 389 ARG B N 1
ATOM 7294 C CA . ARG B 1 389 ? 24.734 -52.125 -30.078 1 83.44 389 ARG B CA 1
ATOM 7295 C C . ARG B 1 389 ? 25 -53.562 -29.609 1 83.44 389 ARG B C 1
ATOM 7297 O O . ARG B 1 389 ? 24.656 -54.531 -30.297 1 83.44 389 ARG B O 1
ATOM 7304 N N . ASP B 1 390 ? 25.531 -53.594 -28.516 1 82 390 ASP B N 1
ATOM 7305 C CA . ASP B 1 390 ? 25.828 -54.906 -27.953 1 82 390 ASP B CA 1
ATOM 7306 C C . ASP B 1 390 ? 24.547 -55.688 -27.641 1 82 390 ASP B C 1
ATOM 7308 O O . ASP B 1 390 ? 24.469 -56.906 -27.875 1 82 390 ASP B O 1
ATOM 7312 N N . MET B 1 391 ? 23.609 -55 -27.125 1 83.94 391 MET B N 1
ATOM 7313 C CA . MET B 1 391 ? 22.344 -55.625 -26.734 1 83.94 391 MET B CA 1
ATOM 7314 C C . MET B 1 391 ? 21.531 -56.031 -27.953 1 83.94 391 MET B C 1
ATOM 7316 O O . MET B 1 391 ? 20.781 -57 -27.906 1 83.94 391 MET B O 1
ATOM 7320 N N . ALA B 1 392 ? 21.766 -55.281 -29.031 1 79.19 392 ALA B N 1
ATOM 7321 C CA . ALA B 1 392 ? 21.016 -55.562 -30.25 1 79.19 392 ALA B CA 1
ATOM 7322 C C . ALA B 1 392 ? 21.703 -56.625 -31.109 1 79.19 392 ALA B C 1
ATOM 7324 O O . ALA B 1 392 ? 21.328 -56.844 -32.25 1 79.19 392 ALA B O 1
ATOM 7325 N N . GLY B 1 393 ? 22.625 -57.312 -30.625 1 70.19 393 GLY B N 1
ATOM 7326 C CA . GLY B 1 393 ? 23.281 -58.406 -31.328 1 70.19 393 GLY B CA 1
ATOM 7327 C C . GLY B 1 393 ? 24.281 -57.906 -32.344 1 70.19 393 GLY B C 1
ATOM 7328 O O . GLY B 1 393 ? 24.516 -58.594 -33.344 1 70.19 393 GLY B O 1
ATOM 7329 N N . GLY B 1 394 ? 24.812 -56.812 -32.156 1 64.5 394 GLY B N 1
ATOM 7330 C CA . GLY B 1 394 ? 25.891 -56.312 -33.031 1 64.5 394 GLY B CA 1
ATOM 7331 C C . GLY B 1 394 ? 25.391 -55.719 -34.312 1 64.5 394 GLY B C 1
ATOM 7332 O O . GLY B 1 394 ? 26.109 -55.719 -35.312 1 64.5 394 GLY B O 1
ATOM 7333 N N . LEU B 1 395 ? 24.188 -55.312 -34.406 1 64.62 395 LEU B N 1
ATOM 7334 C CA . LEU B 1 395 ? 23.672 -54.656 -35.594 1 64.62 395 LEU B CA 1
ATOM 7335 C C . LEU B 1 395 ? 24.516 -53.438 -35.938 1 64.62 395 LEU B C 1
ATOM 7337 O O . LEU B 1 395 ? 25.109 -52.812 -35.062 1 64.62 395 LEU B O 1
ATOM 7341 N N . ASN B 1 396 ? 24.703 -53.156 -37.25 1 60.84 396 ASN B N 1
ATOM 7342 C CA . ASN B 1 396 ? 25.641 -52.156 -37.719 1 60.84 396 ASN B CA 1
ATOM 7343 C C . ASN B 1 396 ? 25.219 -50.75 -37.312 1 60.84 396 ASN B C 1
ATOM 7345 O O . ASN B 1 396 ? 24.016 -50.438 -37.25 1 60.84 396 ASN B O 1
ATOM 7349 N N . GLU B 1 397 ? 26.172 -49.812 -37.062 1 59.59 397 GLU B N 1
ATOM 7350 C CA . GLU B 1 397 ? 26.109 -48.531 -36.375 1 59.59 397 GLU B CA 1
ATOM 7351 C C . GLU B 1 397 ? 25.375 -47.469 -37.219 1 59.59 397 GLU B C 1
ATOM 7353 O O . GLU B 1 397 ? 24.562 -46.719 -36.688 1 59.59 397 GLU B O 1
ATOM 7358 N N . PRO B 1 398 ? 25.594 -47.375 -38.5 1 59.38 398 PRO B N 1
ATOM 7359 C CA . PRO B 1 398 ? 25.047 -46.219 -39.188 1 59.38 398 PRO B CA 1
ATOM 7360 C C . PRO B 1 398 ? 23.531 -46.188 -39.188 1 59.38 398 PRO B C 1
ATOM 7362 O O . PRO B 1 398 ? 22.922 -45.156 -39.5 1 59.38 398 PRO B O 1
ATOM 7365 N N . SER B 1 399 ? 22.875 -47.125 -38.562 1 66.06 399 SER B N 1
ATOM 7366 C CA . SER B 1 399 ? 21.438 -47.219 -38.719 1 66.06 399 SER B CA 1
ATOM 7367 C C . SER B 1 399 ? 20.703 -47 -37.406 1 66.06 399 SER B C 1
ATOM 7369 O O . SER B 1 399 ? 19.531 -47.344 -37.281 1 66.06 399 SER B O 1
ATOM 7371 N N . TYR B 1 400 ? 21.422 -46.406 -36.562 1 74.06 400 TYR B N 1
ATOM 7372 C CA . TYR B 1 400 ? 20.797 -46.125 -35.281 1 74.06 400 TYR B CA 1
ATOM 7373 C C . TYR B 1 400 ? 20.312 -44.688 -35.188 1 74.06 400 TYR B C 1
ATOM 7375 O O . TYR B 1 400 ? 21 -43.781 -35.625 1 74.06 400 TYR B O 1
ATOM 7383 N N . GLU B 1 401 ? 19.078 -44.562 -34.688 1 79 401 GLU B N 1
ATOM 7384 C CA . GLU B 1 401 ? 18.578 -43.219 -34.438 1 79 401 GLU B CA 1
ATOM 7385 C C . GLU B 1 401 ? 19.25 -42.625 -33.188 1 79 401 GLU B C 1
ATOM 7387 O O . GLU B 1 401 ? 19.906 -43.344 -32.438 1 79 401 GLU B O 1
ATOM 7392 N N . LEU B 1 402 ? 19.109 -41.344 -33.094 1 86.31 402 LEU B N 1
ATOM 7393 C CA . LEU B 1 402 ? 19.609 -40.656 -31.922 1 86.31 402 LEU B CA 1
ATOM 7394 C C . LEU B 1 402 ? 18.953 -41.188 -30.656 1 86.31 402 LEU B C 1
ATOM 7396 O O . LEU B 1 402 ? 17.844 -41.719 -30.703 1 86.31 402 LEU B O 1
ATOM 7400 N N . LEU B 1 403 ? 19.672 -41.062 -29.531 1 90.81 403 LEU B N 1
ATOM 7401 C CA . LEU B 1 403 ? 19.094 -41.406 -28.234 1 90.81 403 LEU B CA 1
ATOM 7402 C C . LEU B 1 403 ? 18.031 -40.375 -27.828 1 90.81 403 LEU B C 1
ATOM 7404 O O . LEU B 1 403 ? 18.281 -39.188 -27.812 1 90.81 403 LEU B O 1
ATOM 7408 N N . GLN B 1 404 ? 16.844 -40.844 -27.594 1 91.75 404 GLN B N 1
ATOM 7409 C CA . GLN B 1 404 ? 15.75 -40 -27.141 1 91.75 404 GLN B CA 1
ATOM 7410 C C . GLN B 1 404 ? 15.445 -40.25 -25.672 1 91.75 404 GLN B C 1
ATOM 7412 O O . GLN B 1 404 ? 15.094 -41.344 -25.281 1 91.75 404 GLN B O 1
ATOM 7417 N N . VAL B 1 405 ? 15.609 -39.219 -24.859 1 94.19 405 VAL B N 1
ATOM 7418 C CA . VAL B 1 405 ? 15.258 -39.281 -23.438 1 94.19 405 VAL B CA 1
ATOM 7419 C C . VAL B 1 405 ? 13.906 -38.625 -23.203 1 94.19 405 VAL B C 1
ATOM 7421 O O . VAL B 1 405 ? 13.68 -37.5 -23.594 1 94.19 405 VAL B O 1
ATOM 7424 N N . ASN B 1 406 ? 12.984 -39.375 -22.562 1 93.62 406 ASN B N 1
ATOM 7425 C CA . ASN B 1 406 ? 11.625 -38.906 -22.344 1 93.62 406 ASN B CA 1
ATOM 7426 C C . ASN B 1 406 ? 11.305 -38.812 -20.859 1 93.62 406 ASN B C 1
ATOM 7428 O O . ASN B 1 406 ? 11.719 -39.656 -20.062 1 93.62 406 ASN B O 1
ATOM 7432 N N . ASN B 1 407 ? 10.688 -37.75 -20.516 1 94.44 407 ASN B N 1
ATOM 7433 C CA . ASN B 1 407 ? 10.07 -37.562 -19.203 1 94.44 407 ASN B CA 1
ATOM 7434 C C . ASN B 1 407 ? 8.562 -37.406 -19.312 1 94.44 407 ASN B C 1
ATOM 7436 O O . ASN B 1 407 ? 8.07 -36.531 -20 1 94.44 407 ASN B O 1
ATOM 7440 N N . TYR B 1 408 ? 7.82 -38.281 -18.719 1 91.88 408 TYR B N 1
ATOM 7441 C CA . TYR B 1 408 ? 6.363 -38.312 -18.812 1 91.88 408 TYR B CA 1
ATOM 7442 C C . TYR B 1 408 ? 5.75 -37.344 -17.812 1 91.88 408 TYR B C 1
ATOM 7444 O O . TYR B 1 408 ? 6.281 -37.156 -16.719 1 91.88 408 TYR B O 1
ATOM 7452 N N . GLY B 1 409 ? 4.715 -36.75 -18.219 1 85.75 409 GLY B N 1
ATOM 7453 C CA . GLY B 1 409 ? 4 -35.812 -17.375 1 85.75 409 GLY B CA 1
ATOM 7454 C C . GLY B 1 409 ? 2.883 -36.469 -16.562 1 85.75 409 GLY B C 1
ATOM 7455 O O . GLY B 1 409 ? 2.9 -37.656 -16.328 1 85.75 409 GLY B O 1
ATOM 7456 N N . LEU B 1 410 ? 1.958 -35.625 -16.109 1 87 410 LEU B N 1
ATOM 7457 C CA . LEU B 1 410 ? 0.814 -36.094 -15.344 1 87 410 LEU B CA 1
ATOM 7458 C C . LEU B 1 410 ? -0.099 -36.969 -16.203 1 87 410 LEU B C 1
ATOM 7460 O O . LEU B 1 410 ? -0.611 -36.5 -17.219 1 87 410 LEU B O 1
ATOM 7464 N N . GLY B 1 411 ? -0.27 -38.125 -15.688 1 90.75 411 GLY B N 1
ATOM 7465 C CA . GLY B 1 411 ? -1.026 -39.031 -16.516 1 90.75 411 GLY B CA 1
ATOM 7466 C C . GLY B 1 411 ? -0.371 -39.312 -17.859 1 90.75 411 GLY B C 1
ATOM 7467 O O . GLY B 1 411 ? -1.05 -39.656 -18.828 1 90.75 411 GLY B O 1
ATOM 7468 N N . GLY B 1 412 ? 0.826 -39.062 -17.953 1 92.94 412 GLY B N 1
ATOM 7469 C CA . GLY B 1 412 ? 1.556 -39.219 -19.203 1 92.94 412 GLY B CA 1
ATOM 7470 C C . GLY B 1 412 ? 1.512 -40.656 -19.734 1 92.94 412 GLY B C 1
ATOM 7471 O O . GLY B 1 412 ? 1.555 -41.625 -18.953 1 92.94 412 GLY B O 1
ATOM 7472 N N . PHE B 1 413 ? 1.387 -40.75 -21.016 1 92.81 413 PHE B N 1
ATOM 7473 C CA . PHE B 1 413 ? 1.209 -42.031 -21.672 1 92.81 413 PHE B CA 1
ATOM 7474 C C . PHE B 1 413 ? 1.633 -41.938 -23.141 1 92.81 413 PHE B C 1
ATOM 7476 O O . PHE B 1 413 ? 1.996 -40.875 -23.625 1 92.81 413 PHE B O 1
ATOM 7483 N N . TYR B 1 414 ? 1.795 -43.031 -23.781 1 92.19 414 TYR B N 1
ATOM 7484 C CA . TYR B 1 414 ? 1.917 -43.156 -25.219 1 92.19 414 TYR B CA 1
ATOM 7485 C C . TYR B 1 414 ? 0.93 -44.188 -25.75 1 92.19 414 TYR B C 1
ATOM 7487 O O . TYR B 1 414 ? 0.984 -45.375 -25.375 1 92.19 414 TYR B O 1
ATOM 7495 N N . SER B 1 415 ? 0 -43.781 -26.531 1 92.38 415 SER B N 1
ATOM 7496 C CA . SER B 1 415 ? -1.096 -44.625 -27 1 92.38 415 SER B CA 1
ATOM 7497 C C . SER B 1 415 ? -0.577 -45.812 -27.781 1 92.38 415 SER B C 1
ATOM 7499 O O . SER B 1 415 ? 0.607 -45.875 -28.125 1 92.38 415 SER B O 1
ATOM 7501 N N . ILE B 1 416 ? -1.452 -46.781 -27.984 1 94.06 416 ILE B N 1
ATOM 7502 C CA . ILE B 1 416 ? -1.136 -48 -28.703 1 94.06 416 ILE B CA 1
ATOM 7503 C C . ILE B 1 416 ? -0.546 -47.688 -30.062 1 94.06 416 ILE B C 1
ATOM 7505 O O . ILE B 1 416 ? -1.105 -46.875 -30.812 1 94.06 416 ILE B O 1
ATOM 7509 N N . HIS B 1 417 ? 0.66 -48.25 -30.375 1 91.75 417 HIS B N 1
ATOM 7510 C CA . HIS B 1 417 ? 1.324 -47.938 -31.641 1 91.75 417 HIS B CA 1
ATOM 7511 C C . HIS B 1 417 ? 2.328 -49.031 -32.031 1 91.75 417 HIS B C 1
ATOM 7513 O O . HIS B 1 417 ? 2.59 -49.938 -31.234 1 91.75 417 HIS B O 1
ATOM 7519 N N . TYR B 1 418 ? 2.725 -48.906 -33.25 1 92.19 418 TYR B N 1
ATOM 7520 C CA . TYR B 1 418 ? 3.861 -49.688 -33.75 1 92.19 418 TYR B CA 1
ATOM 7521 C C . TYR B 1 418 ? 5.105 -48.812 -33.875 1 92.19 418 TYR B C 1
ATOM 7523 O O . TYR B 1 418 ? 5.004 -47.625 -34.125 1 92.19 418 TYR B O 1
ATOM 7531 N N . ASP B 1 419 ? 6.25 -49.406 -33.688 1 91 419 ASP B N 1
ATOM 7532 C CA . ASP B 1 419 ? 7.496 -48.688 -33.938 1 91 419 ASP B CA 1
ATOM 7533 C C . ASP B 1 419 ? 7.945 -48.875 -35.375 1 91 419 ASP B C 1
ATOM 7535 O O . ASP B 1 419 ? 9.039 -48.438 -35.75 1 91 419 ASP B O 1
ATOM 7539 N N . TRP B 1 420 ? 7.172 -49.5 -36.094 1 87 420 TRP B N 1
ATOM 7540 C CA . TRP B 1 420 ? 7.457 -49.656 -37.531 1 87 420 TRP B CA 1
ATOM 7541 C C . TRP B 1 420 ? 6.344 -49.062 -38.375 1 87 420 TRP B C 1
ATOM 7543 O O . TRP B 1 420 ? 5.277 -48.719 -37.875 1 87 420 TRP B O 1
ATOM 7553 N N . SER B 1 421 ? 6.715 -48.844 -39.719 1 84.38 421 SER B N 1
ATOM 7554 C CA . SER B 1 421 ? 5.754 -48.219 -40.594 1 84.38 421 SER B CA 1
ATOM 7555 C C . SER B 1 421 ? 5.312 -49.156 -41.719 1 84.38 421 SER B C 1
ATOM 7557 O O . SER B 1 421 ? 6.082 -50 -42.156 1 84.38 421 SER B O 1
ATOM 7559 N N . THR B 1 422 ? 4.031 -49 -42 1 75.31 422 THR B N 1
ATOM 7560 C CA . THR B 1 422 ? 3.498 -49.812 -43.094 1 75.31 422 THR B CA 1
ATOM 7561 C C . THR B 1 422 ? 3.867 -49.188 -44.438 1 75.31 422 THR B C 1
ATOM 7563 O O . THR B 1 422 ? 3.688 -49.844 -45.5 1 75.31 422 THR B O 1
ATOM 7566 N N . SER B 1 423 ? 4.305 -48.062 -44.312 1 68.81 423 SER B N 1
ATOM 7567 C CA . SER B 1 423 ? 4.609 -47.375 -45.562 1 68.81 423 SER B CA 1
ATOM 7568 C C . SER B 1 423 ? 5.777 -48.031 -46.281 1 68.81 423 SER B C 1
ATOM 7570 O O . SER B 1 423 ? 6.664 -48.594 -45.656 1 68.81 423 SER B O 1
ATOM 7572 N N . ALA B 1 424 ? 5.59 -48.188 -47.562 1 59.22 424 ALA B N 1
ATOM 7573 C CA . ALA B 1 424 ? 6.625 -48.719 -48.438 1 59.22 424 ALA B CA 1
ATOM 7574 C C . ALA B 1 424 ? 7.941 -47.969 -48.281 1 59.22 424 ALA B C 1
ATOM 7576 O O . ALA B 1 424 ? 9.016 -48.562 -48.438 1 59.22 424 ALA B O 1
ATOM 7577 N N . ASN B 1 425 ? 7.91 -46.75 -48.062 1 58.69 425 ASN B N 1
ATOM 7578 C CA . ASN B 1 425 ? 9.078 -45.938 -47.781 1 58.69 425 ASN B CA 1
ATOM 7579 C C . ASN B 1 425 ? 9.023 -45.344 -46.375 1 58.69 425 ASN B C 1
ATOM 7581 O O . ASN B 1 425 ? 8.734 -44.156 -46.219 1 58.69 425 ASN B O 1
ATOM 7585 N N . PRO B 1 426 ? 9.242 -46.375 -45.469 1 60.78 426 PRO B N 1
ATOM 7586 C CA . PRO B 1 426 ? 9.148 -45.875 -44.094 1 60.78 426 PRO B CA 1
ATOM 7587 C C . PRO B 1 426 ? 10.305 -44.969 -43.719 1 60.78 426 PRO B C 1
ATOM 7589 O O . PRO B 1 426 ? 11.461 -45.25 -44.062 1 60.78 426 PRO B O 1
ATOM 7592 N N . PHE B 1 427 ? 10.094 -43.75 -43.281 1 59.88 427 PHE B N 1
ATOM 7593 C CA . PHE B 1 427 ? 11 -42.719 -42.812 1 59.88 427 PHE B CA 1
ATOM 7594 C C . PHE B 1 427 ? 11.859 -42.188 -43.969 1 59.88 427 PHE B C 1
ATOM 7596 O O . PHE B 1 427 ? 13.086 -42.281 -43.906 1 59.88 427 PHE B O 1
ATOM 7603 N N . PRO B 1 428 ? 11.336 -41.812 -45.156 1 53.06 428 PRO B N 1
ATOM 7604 C CA . PRO B 1 428 ? 12.031 -41.438 -46.375 1 53.06 428 PRO B CA 1
ATOM 7605 C C . PRO B 1 428 ? 13.242 -40.562 -46.125 1 53.06 428 PRO B C 1
ATOM 7607 O O . PRO B 1 428 ? 14.258 -40.656 -46.812 1 53.06 428 PRO B O 1
ATOM 7610 N N . ASN B 1 429 ? 13.07 -39.719 -45.156 1 53 429 ASN B N 1
ATOM 7611 C CA . ASN B 1 429 ? 14.117 -38.688 -45.031 1 53 429 ASN B CA 1
ATOM 7612 C C . ASN B 1 429 ? 15.359 -39.281 -44.344 1 53 429 ASN B C 1
ATOM 7614 O O . ASN B 1 429 ? 16.406 -38.625 -44.312 1 53 429 ASN B O 1
ATOM 7618 N N . LYS B 1 430 ? 15.242 -40.438 -43.844 1 62 430 LYS B N 1
ATOM 7619 C CA . LYS B 1 430 ? 16.391 -40.938 -43.125 1 62 430 LYS B CA 1
ATOM 7620 C C . LYS B 1 430 ? 17.141 -42 -43.938 1 62 430 LYS B C 1
ATOM 7622 O O . LYS B 1 430 ? 18.297 -42.281 -43.656 1 62 430 LYS B O 1
ATOM 7627 N N . GLY B 1 431 ? 16.469 -42.344 -45.094 1 60.94 431 GLY B N 1
ATOM 7628 C CA . GLY B 1 431 ? 17.078 -43.312 -46 1 60.94 431 GLY B CA 1
ATOM 7629 C C . GLY B 1 431 ? 17.531 -44.594 -45.281 1 60.94 431 GLY B C 1
ATOM 7630 O O . GLY B 1 431 ? 18.438 -45.281 -45.75 1 60.94 431 GLY B O 1
ATOM 7631 N N . MET B 1 432 ? 17 -44.906 -44.125 1 69.56 432 MET B N 1
ATOM 7632 C CA . MET B 1 432 ? 17.562 -46 -43.312 1 69.56 432 MET B CA 1
ATOM 7633 C C . MET B 1 432 ? 16.594 -47.188 -43.25 1 69.56 432 MET B C 1
ATOM 7635 O O . MET B 1 432 ? 16.875 -48.188 -42.562 1 69.56 432 MET B O 1
ATOM 7639 N N . GLY B 1 433 ? 15.406 -47.156 -44.031 1 77 433 GLY B N 1
ATOM 7640 C CA . GLY B 1 433 ? 14.461 -48.281 -44 1 77 433 GLY B CA 1
ATOM 7641 C C . GLY B 1 433 ? 13.594 -48.281 -42.75 1 77 433 GLY B C 1
ATOM 7642 O O . GLY B 1 433 ? 13.508 -47.281 -42.062 1 77 433 GLY B O 1
ATOM 7643 N N . ASN B 1 434 ? 12.922 -49.406 -42.531 1 84.62 434 ASN B N 1
ATOM 7644 C CA . ASN B 1 434 ? 12.031 -49.531 -41.375 1 84.62 434 ASN B CA 1
ATOM 7645 C C . ASN B 1 434 ? 12.805 -49.812 -40.094 1 84.62 434 ASN B C 1
ATOM 7647 O O . ASN B 1 434 ? 13.969 -50.188 -40.125 1 84.62 434 ASN B O 1
ATOM 7651 N N . ARG B 1 435 ? 12.242 -49.531 -38.938 1 87.5 435 ARG B N 1
ATOM 7652 C CA . ARG B 1 435 ? 12.844 -49.875 -37.656 1 87.5 435 ARG B CA 1
ATOM 7653 C C . ARG B 1 435 ? 12.797 -51.375 -37.406 1 87.5 435 ARG B C 1
ATOM 7655 O O . ARG B 1 435 ? 11.719 -51.938 -37.188 1 87.5 435 ARG B O 1
ATOM 7662 N N . ILE B 1 436 ? 13.891 -51.969 -37.406 1 85.88 436 ILE B N 1
ATOM 7663 C CA . ILE B 1 436 ? 13.953 -53.406 -37.219 1 85.88 436 ILE B CA 1
ATOM 7664 C C . ILE B 1 436 ? 13.773 -53.781 -35.75 1 85.88 436 ILE B C 1
ATOM 7666 O O . ILE B 1 436 ? 13.188 -54.812 -35.406 1 85.88 436 ILE B O 1
ATOM 7670 N N . ALA B 1 437 ? 14.273 -52.875 -34.875 1 90.19 437 ALA B N 1
ATOM 7671 C CA . ALA B 1 437 ? 14.25 -53.219 -33.438 1 90.19 437 ALA B CA 1
ATOM 7672 C C . ALA B 1 437 ? 14.148 -51.969 -32.594 1 90.19 437 ALA B C 1
ATOM 7674 O O . ALA B 1 437 ? 14.438 -50.844 -33.062 1 90.19 437 ALA B O 1
ATOM 7675 N N . THR B 1 438 ? 13.672 -52.125 -31.438 1 92.88 438 THR B N 1
ATOM 7676 C CA . THR B 1 438 ? 13.555 -51.062 -30.438 1 92.88 438 THR B CA 1
ATOM 7677 C C . THR B 1 438 ? 14.242 -51.469 -29.141 1 92.88 438 THR B C 1
ATOM 7679 O O . THR B 1 438 ? 14.086 -52.625 -28.672 1 92.88 438 THR B O 1
ATOM 7682 N N . LEU B 1 439 ? 15.062 -50.594 -28.656 1 94.12 439 LEU B N 1
ATOM 7683 C CA . LEU B 1 439 ? 15.656 -50.719 -27.312 1 94.12 439 LEU B CA 1
ATOM 7684 C C . LEU B 1 439 ? 15.234 -49.531 -26.453 1 94.12 439 LEU B C 1
ATOM 7686 O O . LEU B 1 439 ? 15.367 -48.375 -26.859 1 94.12 439 LEU B O 1
ATOM 7690 N N . MET B 1 440 ? 14.711 -49.812 -25.25 1 96.19 440 MET B N 1
ATOM 7691 C CA . MET B 1 440 ? 14.266 -48.75 -24.328 1 96.19 440 MET B CA 1
ATOM 7692 C C . MET B 1 440 ? 14.836 -48.969 -22.938 1 96.19 440 MET B C 1
ATOM 7694 O O . MET B 1 440 ? 14.641 -50.031 -22.328 1 96.19 440 MET B O 1
ATOM 7698 N N . PHE B 1 441 ? 15.531 -47.938 -22.438 1 96.81 441 PHE B N 1
ATOM 7699 C CA . PHE B 1 441 ? 16.078 -47.969 -21.078 1 96.81 441 PHE B CA 1
ATOM 7700 C C . PHE B 1 441 ? 15.094 -47.344 -20.109 1 96.81 441 PHE B C 1
ATOM 7702 O O . PHE B 1 441 ? 14.547 -46.281 -20.359 1 96.81 441 PHE B O 1
ATOM 7709 N N . TYR B 1 442 ? 14.828 -48 -19.031 1 97.56 442 TYR B N 1
ATOM 7710 C CA . TYR B 1 442 ? 14.117 -47.375 -17.922 1 97.56 442 TYR B CA 1
ATOM 7711 C C . TYR B 1 442 ? 15.078 -46.656 -17 1 97.56 442 TYR B C 1
ATOM 7713 O O . TYR B 1 442 ? 15.93 -47.25 -16.344 1 97.56 442 TYR B O 1
ATOM 7721 N N . LEU B 1 443 ? 14.898 -45.375 -16.875 1 97.5 443 LEU B N 1
ATOM 7722 C CA . LEU B 1 443 ? 15.836 -44.531 -16.141 1 97.5 443 LEU B CA 1
ATOM 7723 C C . LEU B 1 443 ? 15.297 -44.219 -14.742 1 97.5 443 LEU B C 1
ATOM 7725 O O . LEU B 1 443 ? 15.977 -43.562 -13.945 1 97.5 443 LEU B O 1
ATOM 7729 N N . SER B 1 444 ? 14.102 -44.562 -14.43 1 96.31 444 SER B N 1
ATOM 7730 C CA . SER B 1 444 ? 13.5 -44.344 -13.117 1 96.31 444 SER B CA 1
ATOM 7731 C C . SER B 1 444 ? 12.555 -45.5 -12.75 1 96.31 444 SER B C 1
ATOM 7733 O O . SER B 1 444 ? 12.047 -46.188 -13.633 1 96.31 444 SER B O 1
ATOM 7735 N N . ASP B 1 445 ? 12.484 -45.688 -11.461 1 94.94 445 ASP B N 1
ATOM 7736 C CA . ASP B 1 445 ? 11.32 -46.406 -10.977 1 94.94 445 ASP B CA 1
ATOM 7737 C C . ASP B 1 445 ? 10.062 -45.562 -11.047 1 94.94 445 ASP B C 1
ATOM 7739 O O . ASP B 1 445 ? 10.141 -44.344 -11.172 1 94.94 445 ASP B O 1
ATOM 7743 N N . VAL B 1 446 ? 8.945 -46.188 -11.188 1 93.94 446 VAL B N 1
ATOM 7744 C CA . VAL B 1 446 ? 7.66 -45.5 -11.117 1 93.94 446 VAL B CA 1
ATOM 7745 C C . VAL B 1 446 ? 6.816 -46.094 -9.992 1 93.94 446 VAL B C 1
ATOM 7747 O O . VAL B 1 446 ? 6.621 -47.312 -9.93 1 93.94 446 VAL B O 1
ATOM 7750 N N . GLN B 1 447 ? 6.41 -45.281 -9.133 1 89.5 447 GLN B N 1
ATOM 7751 C CA . GLN B 1 447 ? 5.684 -45.75 -7.953 1 89.5 447 GLN B CA 1
ATOM 7752 C C . GLN B 1 447 ? 4.422 -46.5 -8.352 1 89.5 447 GLN B C 1
ATOM 7754 O O . GLN B 1 447 ? 4.172 -47.625 -7.859 1 89.5 447 GLN B O 1
ATOM 7759 N N . GLU B 1 448 ? 3.633 -45.906 -9.18 1 91 448 GLU B N 1
ATOM 7760 C CA . GLU B 1 448 ? 2.42 -46.562 -9.664 1 91 448 GLU B CA 1
ATOM 7761 C C . GLU B 1 448 ? 2.162 -46.25 -11.133 1 91 448 GLU B C 1
ATOM 7763 O O . GLU B 1 448 ? 2.334 -45.094 -11.562 1 91 448 GLU B O 1
ATOM 7768 N N . GLY B 1 449 ? 1.814 -47.344 -11.859 1 93.44 449 GLY B N 1
ATOM 7769 C CA . GLY B 1 449 ? 1.555 -47.156 -13.281 1 93.44 449 GLY B CA 1
ATOM 7770 C C . GLY B 1 449 ? 2.82 -47.125 -14.117 1 93.44 449 GLY B C 1
ATOM 7771 O O . GLY B 1 449 ? 3.893 -47.5 -13.648 1 93.44 449 GLY B O 1
ATOM 7772 N N . GLY B 1 450 ? 2.648 -46.812 -15.438 1 95.94 450 GLY B N 1
ATOM 7773 C CA . GLY B 1 450 ? 3.764 -46.5 -16.328 1 95.94 450 GLY B CA 1
ATOM 7774 C C . GLY B 1 450 ? 4.309 -47.75 -17.031 1 95.94 450 GLY B C 1
ATOM 7775 O O . GLY B 1 450 ? 5.344 -47.656 -17.703 1 95.94 450 GLY B O 1
ATOM 7776 N N . SER B 1 451 ? 3.631 -48.781 -16.953 1 96.75 451 SER B N 1
ATOM 7777 C CA . SER B 1 451 ? 4.117 -50 -17.578 1 96.75 451 SER B CA 1
ATOM 7778 C C . SER B 1 451 ? 4.129 -49.875 -19.094 1 96.75 451 SER B C 1
ATOM 7780 O O . SER B 1 451 ? 3.369 -49.094 -19.672 1 96.75 451 SER B O 1
ATOM 7782 N N . THR B 1 452 ? 5.062 -50.531 -19.734 1 97.19 452 THR B N 1
ATOM 7783 C CA . THR B 1 452 ? 5 -50.781 -21.172 1 97.19 452 THR B CA 1
ATOM 7784 C C . THR B 1 452 ? 4.219 -52.062 -21.453 1 97.19 452 THR B C 1
ATOM 7786 O O . THR B 1 452 ? 4.586 -53.156 -20.984 1 97.19 452 THR B O 1
ATOM 7789 N N . VAL B 1 453 ? 3.182 -51.969 -22.25 1 97.19 453 VAL B N 1
ATOM 7790 C CA . VAL B 1 453 ? 2.32 -53.125 -22.422 1 97.19 453 VAL B CA 1
ATOM 7791 C C . VAL B 1 453 ? 2.242 -53.5 -23.906 1 97.19 453 VAL B C 1
ATOM 7793 O O . VAL B 1 453 ? 2.33 -52.656 -24.781 1 97.19 453 VAL B O 1
ATOM 7796 N N . PHE B 1 454 ? 2.15 -54.812 -24.172 1 96.5 454 PHE B N 1
ATOM 7797 C CA . PHE B 1 454 ? 1.91 -55.406 -25.484 1 96.5 454 PHE B CA 1
ATOM 7798 C C . PHE B 1 454 ? 0.583 -56.156 -25.5 1 96.5 454 PHE B C 1
ATOM 7800 O O . PHE B 1 454 ? 0.542 -57.375 -25.25 1 96.5 454 PHE B O 1
ATOM 7807 N N . PRO B 1 455 ? -0.438 -55.469 -25.828 1 95.56 455 PRO B N 1
ATOM 7808 C CA . PRO B 1 455 ? -1.78 -56.062 -25.672 1 95.56 455 PRO B CA 1
ATOM 7809 C C . PRO B 1 455 ? -1.966 -57.344 -26.453 1 95.56 455 PRO B C 1
ATOM 7811 O O . PRO B 1 455 ? -2.617 -58.281 -25.969 1 95.56 455 PRO B O 1
ATOM 7814 N N . ARG B 1 456 ? -1.386 -57.5 -27.641 1 94.38 456 ARG B N 1
ATOM 7815 C CA . ARG B 1 456 ? -1.577 -58.688 -28.453 1 94.38 456 ARG B CA 1
ATOM 7816 C C . ARG B 1 456 ? -0.814 -59.875 -27.875 1 94.38 456 ARG B C 1
ATOM 7818 O O . ARG B 1 456 ? -1.058 -61.031 -28.266 1 94.38 456 ARG B O 1
ATOM 7825 N N . LEU B 1 457 ? 0.062 -59.594 -26.984 1 93.44 457 LEU B N 1
ATOM 7826 C CA . LEU B 1 457 ? 0.872 -60.656 -26.359 1 93.44 457 LEU B CA 1
ATOM 7827 C C . LEU B 1 457 ? 0.481 -60.844 -24.891 1 93.44 457 LEU B C 1
ATOM 7829 O O . LEU B 1 457 ? 1.074 -61.656 -24.188 1 93.44 457 LEU B O 1
ATOM 7833 N N . ASN B 1 458 ? -0.5 -60.031 -24.438 1 93.62 458 ASN B N 1
ATOM 7834 C CA . ASN B 1 458 ? -0.877 -60 -23.031 1 93.62 458 ASN B CA 1
ATOM 7835 C C . ASN B 1 458 ? 0.343 -59.844 -22.125 1 93.62 458 ASN B C 1
ATOM 7837 O O . ASN B 1 458 ? 0.506 -60.625 -21.156 1 93.62 458 ASN B O 1
ATOM 7841 N N . LEU B 1 459 ? 1.183 -58.906 -22.422 1 94.12 459 LEU B N 1
ATOM 7842 C CA . LEU B 1 459 ? 2.436 -58.688 -21.703 1 94.12 459 LEU B CA 1
ATOM 7843 C C . LEU B 1 459 ? 2.521 -57.281 -21.141 1 94.12 459 LEU B C 1
ATOM 7845 O O . LEU B 1 459 ? 2.201 -56.312 -21.844 1 94.12 459 LEU B O 1
ATOM 7849 N N . ALA B 1 460 ? 2.812 -57.219 -19.891 1 94.88 460 ALA B N 1
ATOM 7850 C CA . ALA B 1 460 ? 3.094 -55.938 -19.25 1 94.88 460 ALA B CA 1
ATOM 7851 C C . ALA B 1 460 ? 4.473 -55.938 -18.594 1 94.88 460 ALA B C 1
ATOM 7853 O O . ALA B 1 460 ? 4.812 -56.875 -17.859 1 94.88 460 ALA B O 1
ATOM 7854 N N . VAL B 1 461 ? 5.27 -54.969 -18.906 1 95 461 VAL B N 1
ATOM 7855 C CA . VAL B 1 461 ? 6.59 -54.812 -18.312 1 95 461 VAL B CA 1
ATOM 7856 C C . VAL B 1 461 ? 6.625 -53.562 -17.438 1 95 461 VAL B C 1
ATOM 7858 O O . VAL B 1 461 ? 6.512 -52.438 -17.938 1 95 461 VAL B O 1
ATOM 7861 N N . ARG B 1 462 ? 6.82 -53.719 -16.188 1 94.25 462 ARG B N 1
ATOM 7862 C CA . ARG B 1 462 ? 6.879 -52.625 -15.25 1 94.25 46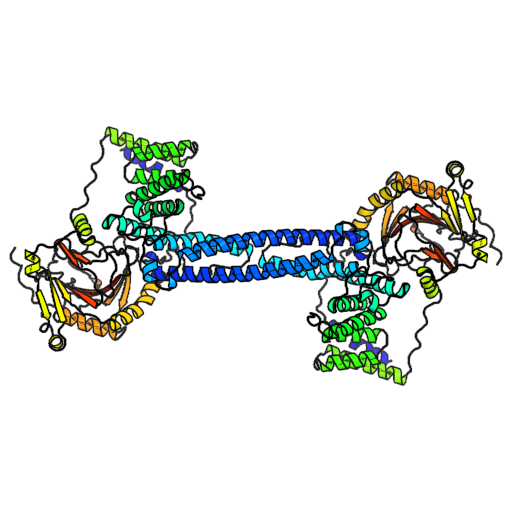2 ARG B CA 1
ATOM 7863 C C . ARG B 1 462 ? 8.234 -51.906 -15.32 1 94.25 462 ARG B C 1
ATOM 7865 O O . ARG B 1 462 ? 9.266 -52.562 -15.438 1 94.25 462 ARG B O 1
ATOM 7872 N N . PRO B 1 463 ? 8.141 -50.562 -15.195 1 95.31 463 PRO B N 1
ATOM 7873 C CA . PRO B 1 463 ? 9.414 -49.844 -15.195 1 95.31 463 PRO B CA 1
ATOM 7874 C C . PRO B 1 463 ? 10.266 -50.156 -13.961 1 95.31 463 PRO B C 1
ATOM 7876 O O . PRO B 1 463 ? 9.797 -50.031 -12.828 1 95.31 463 PRO B O 1
ATOM 7879 N N . ARG B 1 464 ? 11.445 -50.594 -14.188 1 95.5 464 ARG B N 1
ATOM 7880 C CA . ARG B 1 464 ? 12.461 -50.75 -13.156 1 95.5 464 ARG B CA 1
ATOM 7881 C C . ARG B 1 464 ? 13.75 -50.031 -13.523 1 95.5 464 ARG B C 1
ATOM 7883 O O . ARG B 1 464 ? 14.344 -50.281 -14.57 1 95.5 464 ARG B O 1
ATOM 7890 N N . LYS B 1 465 ? 14.078 -49.125 -12.602 1 97.06 465 LYS B N 1
ATOM 7891 C CA . LYS B 1 465 ? 15.258 -48.312 -12.844 1 97.06 465 LYS B CA 1
ATOM 7892 C C . LYS B 1 465 ? 16.469 -49.188 -13.164 1 97.06 465 LYS B C 1
ATOM 7894 O O . LYS B 1 465 ? 16.766 -50.125 -12.445 1 97.06 465 LYS B O 1
ATOM 7899 N N . GLY B 1 466 ? 17.125 -48.812 -14.219 1 96.5 466 GLY B N 1
ATOM 7900 C CA . GLY B 1 466 ? 18.359 -49.469 -14.57 1 96.5 466 GLY B CA 1
ATOM 7901 C C . GLY B 1 466 ? 18.172 -50.625 -15.547 1 96.5 466 GLY B C 1
ATOM 7902 O O . GLY B 1 466 ? 19.141 -51.188 -16.062 1 96.5 466 GLY B O 1
ATOM 7903 N N . THR B 1 467 ? 16.984 -51.031 -15.891 1 95.62 467 THR B N 1
ATOM 7904 C CA . THR B 1 467 ? 16.703 -52.125 -16.828 1 95.62 467 THR B CA 1
ATOM 7905 C C . THR B 1 467 ? 16.484 -51.562 -18.234 1 95.62 467 THR B C 1
ATOM 7907 O O . THR B 1 467 ? 16.359 -50.344 -18.422 1 95.62 467 THR B O 1
ATOM 7910 N N . ALA B 1 468 ? 16.531 -52.469 -19.234 1 95.94 468 ALA B N 1
ATOM 7911 C CA . ALA B 1 468 ? 16.234 -52.125 -20.625 1 95.94 468 ALA B CA 1
ATOM 7912 C C . ALA B 1 468 ? 15.406 -53.219 -21.281 1 95.94 468 ALA B C 1
ATOM 7914 O O . ALA B 1 468 ? 15.625 -54.406 -21.047 1 95.94 468 ALA B O 1
ATOM 7915 N N . ILE B 1 469 ? 14.484 -52.844 -22.031 1 95.75 469 ILE B N 1
ATOM 7916 C CA . ILE B 1 469 ? 13.664 -53.812 -22.766 1 95.75 469 ILE B CA 1
ATOM 7917 C C . ILE B 1 469 ? 14.016 -53.75 -24.25 1 95.75 469 ILE B C 1
ATOM 7919 O O . ILE B 1 469 ? 14.273 -52.656 -24.781 1 95.75 469 ILE B O 1
ATOM 7923 N N . PHE B 1 470 ? 14.039 -54.906 -24.938 1 93.5 470 PHE B N 1
ATOM 7924 C CA . PHE B 1 470 ? 14.414 -55 -26.328 1 93.5 470 PHE B CA 1
ATOM 7925 C C . PHE B 1 470 ? 13.469 -55.938 -27.078 1 93.5 470 PHE B C 1
ATOM 7927 O O . PHE B 1 470 ? 13.078 -57 -26.547 1 93.5 470 PHE B O 1
ATOM 7934 N N . TRP B 1 471 ? 13.078 -55.562 -28.297 1 93.06 471 TRP B N 1
ATOM 7935 C CA . TRP B 1 471 ? 12.297 -56.469 -29.141 1 93.06 471 TRP B CA 1
ATOM 7936 C C . TRP B 1 471 ? 12.523 -56.156 -30.625 1 93.06 471 TRP B C 1
ATOM 7938 O O . TRP B 1 471 ? 12.922 -55.062 -30.984 1 93.06 471 TRP B O 1
ATOM 7948 N N . TYR B 1 472 ? 12.281 -57.156 -31.469 1 89.81 472 TYR B N 1
ATOM 7949 C CA . TYR B 1 472 ? 12.328 -56.969 -32.906 1 89.81 472 TYR B CA 1
ATOM 7950 C C . TYR B 1 472 ? 10.961 -56.562 -33.438 1 89.81 472 TYR B C 1
ATOM 7952 O O . TYR B 1 472 ? 9.953 -57.219 -33.188 1 89.81 472 TYR B O 1
ATOM 7960 N N . ASN B 1 473 ? 10.969 -55.531 -34.219 1 91.12 473 ASN B N 1
ATOM 7961 C CA . ASN B 1 473 ? 9.734 -54.969 -34.781 1 91.12 473 ASN B CA 1
ATOM 7962 C C . ASN B 1 473 ? 9.32 -55.719 -36.031 1 91.12 473 ASN B C 1
ATOM 7964 O O . ASN B 1 473 ? 8.133 -55.75 -36.375 1 91.12 473 ASN B O 1
ATOM 7968 N N . LEU B 1 474 ? 10.32 -56.25 -36.656 1 87.38 474 LEU B N 1
ATOM 7969 C CA . LEU B 1 474 ? 10.07 -56.875 -37.969 1 87.38 474 LEU B CA 1
ATOM 7970 C C . LEU B 1 474 ? 10.336 -58.375 -37.906 1 87.38 474 LEU B C 1
ATOM 7972 O O . LEU B 1 474 ? 11.188 -58.812 -37.156 1 87.38 474 LEU B O 1
ATOM 7976 N N . HIS B 1 475 ? 9.578 -59.031 -38.75 1 86.12 475 HIS B N 1
ATOM 7977 C CA . HIS B 1 475 ? 9.938 -60.438 -39.031 1 86.12 475 HIS B CA 1
ATOM 7978 C C . HIS B 1 475 ? 11.25 -60.531 -39.781 1 86.12 475 HIS B C 1
ATOM 7980 O O . HIS B 1 475 ? 11.75 -59.531 -40.312 1 86.12 475 HIS B O 1
ATOM 7986 N N . ARG B 1 476 ? 11.742 -61.688 -39.781 1 79.75 476 ARG B N 1
ATOM 7987 C CA . ARG B 1 476 ? 13.008 -61.906 -40.5 1 79.75 476 ARG B CA 1
ATOM 7988 C C . ARG B 1 476 ? 12.883 -61.562 -41.969 1 79.75 476 ARG B C 1
ATOM 7990 O O . ARG B 1 476 ? 13.875 -61.25 -42.625 1 79.75 476 ARG B O 1
ATOM 7997 N N . ASN B 1 477 ? 11.648 -61.562 -42.5 1 78.06 477 ASN B N 1
ATOM 7998 C CA . ASN B 1 477 ? 11.414 -61.312 -43.906 1 78.06 477 ASN B CA 1
ATOM 7999 C C . ASN B 1 477 ? 11.242 -59.812 -44.156 1 78.06 477 ASN B C 1
ATOM 8001 O O . ASN B 1 477 ? 10.984 -59.406 -45.312 1 78.06 477 ASN B O 1
ATOM 8005 N N . GLY B 1 478 ? 11.297 -59.062 -43.156 1 79.56 478 GLY B N 1
ATOM 8006 C CA . GLY B 1 478 ? 11.242 -57.625 -43.344 1 79.56 478 GLY B CA 1
ATOM 8007 C C . GLY B 1 478 ? 9.859 -57.031 -43.094 1 79.56 478 GLY B C 1
ATOM 8008 O O . GLY B 1 478 ? 9.703 -55.844 -42.969 1 79.56 478 GLY B O 1
ATOM 8009 N N . LYS B 1 479 ? 8.852 -57.875 -42.969 1 84.88 479 LYS B N 1
ATOM 8010 C CA . LYS B 1 479 ? 7.492 -57.406 -42.719 1 84.88 479 LYS B CA 1
ATOM 8011 C C . LYS B 1 479 ? 7.293 -57.031 -41.281 1 84.88 479 LYS B C 1
ATOM 8013 O O . LYS B 1 479 ? 7.879 -57.656 -40.375 1 84.88 479 LYS B O 1
ATOM 8018 N N . GLY B 1 480 ? 6.516 -56.062 -41.031 1 89.62 480 GLY B N 1
ATOM 8019 C CA . GLY B 1 480 ? 6.215 -55.656 -39.656 1 89.62 480 GLY B CA 1
ATOM 8020 C C . GLY B 1 480 ? 5.531 -56.719 -38.844 1 89.62 480 GLY B C 1
ATOM 8021 O O . GLY B 1 480 ? 4.664 -57.438 -39.344 1 89.62 480 GLY B O 1
ATOM 8022 N N . ASN B 1 481 ? 5.938 -56.938 -37.688 1 92.56 481 ASN B N 1
ATOM 8023 C CA . ASN B 1 481 ? 5.309 -57.875 -36.75 1 92.56 481 ASN B CA 1
ATOM 8024 C C . ASN B 1 481 ? 4.152 -57.25 -36 1 92.56 481 ASN B C 1
ATOM 8026 O O . ASN B 1 481 ? 4.375 -56.438 -35.094 1 92.56 481 ASN B O 1
ATOM 8030 N N . LYS B 1 482 ? 2.979 -57.625 -36.25 1 93.69 482 LYS B N 1
ATOM 8031 C CA . LYS B 1 482 ? 1.777 -57 -35.719 1 93.69 482 LYS B CA 1
ATOM 8032 C C . LYS B 1 482 ? 1.64 -57.312 -34.219 1 93.69 482 LYS B C 1
ATOM 8034 O O . LYS B 1 482 ? 0.899 -56.625 -33.5 1 93.69 482 LYS B O 1
ATOM 8039 N N . LYS B 1 483 ? 2.336 -58.312 -33.719 1 95.12 483 LYS B N 1
ATOM 8040 C CA . LYS B 1 483 ? 2.27 -58.656 -32.312 1 95.12 483 LYS B CA 1
ATOM 8041 C C . LYS B 1 483 ? 3.055 -57.688 -31.438 1 95.12 483 LYS B C 1
ATOM 8043 O O . LYS B 1 483 ? 2.928 -57.688 -30.219 1 95.12 483 LYS B O 1
ATOM 8048 N N . THR B 1 484 ? 3.818 -56.812 -32.125 1 94.75 484 THR B N 1
ATOM 8049 C CA . THR B 1 484 ? 4.66 -55.906 -31.359 1 94.75 484 THR B CA 1
ATOM 8050 C C . THR B 1 484 ? 3.914 -54.594 -31.078 1 94.75 484 THR B C 1
ATOM 8052 O O . THR B 1 484 ? 4.523 -53.594 -30.688 1 94.75 484 THR B O 1
ATOM 8055 N N . LEU B 1 485 ? 2.596 -54.625 -31.312 1 95.06 485 LEU B N 1
ATOM 8056 C CA . LEU B 1 485 ? 1.768 -53.5 -30.891 1 95.06 485 LEU B CA 1
ATOM 8057 C C . LEU B 1 485 ? 1.931 -53.25 -29.391 1 95.06 485 LEU B C 1
ATOM 8059 O O . LEU B 1 485 ? 1.767 -54.156 -28.578 1 95.06 485 LEU B O 1
ATOM 8063 N N . HIS B 1 486 ? 2.311 -52 -29.031 1 95.56 486 HIS B N 1
ATOM 8064 C CA . HIS B 1 486 ? 2.562 -51.719 -27.609 1 95.56 486 HIS B CA 1
ATOM 8065 C C . HIS B 1 486 ? 2.148 -50.312 -27.234 1 95.56 486 HIS B C 1
ATOM 8067 O O . HIS B 1 486 ? 1.749 -49.531 -28.109 1 95.56 486 HIS B O 1
ATOM 8073 N N . ALA B 1 487 ? 2.139 -50 -25.953 1 96.19 487 ALA B N 1
ATOM 8074 C CA . ALA B 1 487 ? 1.751 -48.688 -25.406 1 96.19 487 ALA B CA 1
ATOM 8075 C C . ALA B 1 487 ? 2.451 -48.438 -24.062 1 96.19 487 ALA B C 1
ATOM 8077 O O . ALA B 1 487 ? 2.988 -49.375 -23.453 1 96.19 487 ALA B O 1
ATOM 8078 N N . ALA B 1 488 ? 2.586 -47.219 -23.766 1 96.62 488 ALA B N 1
ATOM 8079 C CA . ALA B 1 488 ? 2.994 -46.812 -22.422 1 96.62 488 ALA B CA 1
ATOM 8080 C C . ALA B 1 488 ? 1.783 -46.469 -21.562 1 96.62 488 ALA B C 1
ATOM 8082 O O . ALA B 1 488 ? 1.029 -45.531 -21.891 1 96.62 488 ALA B O 1
ATOM 8083 N N . CYS B 1 489 ? 1.604 -47.219 -20.5 1 97.38 489 CYS B N 1
ATOM 8084 C CA . CYS B 1 489 ? 0.487 -46.938 -19.609 1 97.38 489 CYS B CA 1
ATOM 8085 C C . CYS B 1 489 ? 0.64 -45.594 -18.922 1 97.38 489 CYS B C 1
ATOM 8087 O O . CYS B 1 489 ? 1.757 -45.156 -18.641 1 97.38 489 CYS B O 1
ATOM 8089 N N . PRO B 1 490 ? -0.495 -44.906 -18.625 1 96.31 490 PRO B N 1
ATOM 8090 C CA . PRO B 1 490 ? -0.406 -43.656 -17.906 1 96.31 490 PRO B CA 1
ATOM 8091 C C . PRO B 1 490 ? 0.272 -43.781 -16.547 1 96.31 490 PRO B C 1
ATOM 8093 O O . PRO B 1 490 ? 0.008 -44.75 -15.812 1 96.31 490 PRO B O 1
ATOM 8096 N N . VAL B 1 491 ? 1.18 -42.812 -16.297 1 95.69 491 VAL B N 1
ATOM 8097 C CA . VAL B 1 491 ? 1.848 -42.781 -14.992 1 95.69 491 VAL B CA 1
ATOM 8098 C C . VAL B 1 491 ? 0.873 -42.312 -13.922 1 95.69 491 VAL B C 1
ATOM 8100 O O . VAL B 1 491 ? 0.366 -41.188 -13.992 1 95.69 491 VAL B O 1
ATOM 8103 N N . LEU B 1 492 ? 0.542 -43.094 -12.984 1 92.81 492 LEU B N 1
ATOM 8104 C CA . LEU B 1 492 ? -0.417 -42.75 -11.938 1 92.81 492 LEU B CA 1
ATOM 8105 C C . LEU B 1 492 ? 0.248 -41.906 -10.844 1 92.81 492 LEU B C 1
ATOM 8107 O O . LEU B 1 492 ? -0.242 -40.844 -10.492 1 92.81 492 LEU B O 1
ATOM 8111 N N . ILE B 1 493 ? 1.326 -42.438 -10.258 1 90.69 493 ILE B N 1
ATOM 8112 C CA . ILE B 1 493 ? 2.107 -41.719 -9.25 1 90.69 493 ILE B CA 1
ATOM 8113 C C . ILE B 1 493 ? 3.598 -41.875 -9.547 1 90.69 493 ILE B C 1
ATOM 8115 O O . ILE B 1 493 ? 4.07 -43 -9.773 1 90.69 493 ILE B O 1
ATOM 8119 N N . GLY B 1 494 ? 4.285 -40.688 -9.57 1 92.31 494 GLY B N 1
ATOM 8120 C CA . GLY B 1 494 ? 5.723 -40.781 -9.781 1 92.31 494 GLY B CA 1
ATOM 8121 C C . GLY B 1 494 ? 6.164 -40.094 -11.07 1 92.31 494 GLY B C 1
ATOM 8122 O O . GLY B 1 494 ? 5.375 -39.438 -11.734 1 92.31 494 GLY B O 1
ATOM 8123 N N . SER B 1 495 ? 7.465 -40.25 -11.328 1 93.81 495 SER B N 1
ATOM 8124 C CA . SER B 1 495 ? 8.086 -39.688 -12.523 1 93.81 495 SER B CA 1
ATOM 8125 C C . SER B 1 495 ? 8.734 -40.781 -13.367 1 93.81 495 SER B C 1
ATOM 8127 O O . SER B 1 495 ? 9.594 -41.531 -12.891 1 93.81 495 SER B O 1
ATOM 8129 N N . LYS B 1 496 ? 8.266 -40.844 -14.586 1 96.44 496 LYS B N 1
ATOM 8130 C CA . LYS B 1 496 ? 8.797 -41.844 -15.492 1 96.44 496 LYS B CA 1
ATOM 8131 C C . LYS B 1 496 ? 9.789 -41.25 -16.484 1 96.44 496 LYS B C 1
ATOM 8133 O O . LYS B 1 496 ? 9.445 -40.312 -17.234 1 96.44 496 LYS B O 1
ATOM 8138 N N . TRP B 1 497 ? 11.031 -41.688 -16.375 1 96.88 497 TRP B N 1
ATOM 8139 C CA . TRP B 1 497 ? 12.102 -41.375 -17.297 1 96.88 497 TRP B CA 1
ATOM 8140 C C . TRP B 1 497 ? 12.508 -42.594 -18.125 1 96.88 497 TRP B C 1
ATOM 8142 O O . TRP B 1 497 ? 12.734 -43.656 -17.562 1 96.88 497 TRP B O 1
ATOM 8152 N N . VAL B 1 498 ? 12.531 -42.438 -19.438 1 97.31 498 VAL B N 1
ATOM 8153 C CA . VAL B 1 498 ? 12.984 -43.531 -20.297 1 97.31 498 VAL B CA 1
ATOM 8154 C C . VAL B 1 498 ? 13.922 -42.969 -21.375 1 97.31 498 VAL B C 1
ATOM 8156 O O . VAL B 1 498 ? 13.922 -41.781 -21.656 1 97.31 498 VAL B O 1
ATOM 8159 N N . ALA B 1 499 ? 14.75 -43.781 -21.922 1 96.31 499 ALA B N 1
ATOM 8160 C CA . ALA B 1 499 ? 15.578 -43.469 -23.078 1 96.31 499 ALA B CA 1
ATOM 8161 C C . ALA B 1 499 ? 15.375 -44.5 -24.188 1 96.31 499 ALA B C 1
ATOM 8163 O O . ALA B 1 499 ? 15.508 -45.688 -23.953 1 96.31 499 ALA B O 1
ATOM 8164 N N . ASN B 1 500 ? 15.047 -44.062 -25.328 1 93.88 500 ASN B N 1
ATOM 8165 C CA . ASN B 1 500 ? 14.742 -44.938 -26.453 1 93.88 500 ASN B CA 1
ATOM 8166 C C . ASN B 1 500 ? 15.867 -44.906 -27.484 1 93.88 500 ASN B C 1
ATOM 8168 O O . ASN B 1 500 ? 16.484 -43.875 -27.75 1 93.88 500 ASN B O 1
ATOM 8172 N N . LYS B 1 501 ? 16.109 -46.031 -28.062 1 91.5 501 LYS B N 1
ATOM 8173 C CA . LYS B 1 501 ? 17 -46.219 -29.203 1 91.5 501 LYS B CA 1
ATOM 8174 C C . LYS B 1 501 ? 16.359 -47.094 -30.266 1 91.5 501 LYS B C 1
ATOM 8176 O O . LYS B 1 501 ? 16.062 -48.281 -30 1 91.5 501 LYS B O 1
ATOM 8181 N N . TRP B 1 502 ? 16.156 -46.531 -31.406 1 90.12 502 TRP B N 1
ATOM 8182 C CA . TRP B 1 502 ? 15.578 -47.281 -32.531 1 90.12 502 TRP B CA 1
ATOM 8183 C C . TRP B 1 502 ? 16.641 -47.656 -33.531 1 90.12 502 TRP B C 1
ATOM 8185 O O . TRP B 1 502 ? 17.516 -46.844 -33.875 1 90.12 502 TRP B O 1
ATOM 8195 N N . ILE B 1 503 ? 16.547 -48.875 -34 1 84.94 503 ILE B N 1
ATOM 8196 C CA . ILE B 1 503 ? 17.531 -49.406 -34.938 1 84.94 503 ILE B CA 1
ATOM 8197 C C . ILE B 1 503 ? 16.859 -49.719 -36.25 1 84.94 503 ILE B C 1
ATOM 8199 O O . ILE B 1 503 ? 15.805 -50.344 -36.312 1 84.94 503 ILE B O 1
ATOM 8203 N N . HIS B 1 504 ? 17.469 -49.281 -37.375 1 82.88 504 HIS B N 1
ATOM 8204 C CA . HIS B 1 504 ? 16.859 -49.438 -38.688 1 82.88 504 HIS B CA 1
ATOM 8205 C C . HIS B 1 504 ? 17.453 -50.625 -39.438 1 82.88 504 HIS B C 1
ATOM 8207 O O . HIS B 1 504 ? 18.5 -51.156 -39.062 1 82.88 504 HIS B O 1
ATOM 8213 N N . GLU B 1 505 ? 16.766 -50.969 -40.562 1 72.25 505 GLU B N 1
ATOM 8214 C CA . GLU B 1 505 ? 17.047 -52.188 -41.344 1 72.25 505 GLU B CA 1
ATOM 8215 C C . GLU B 1 505 ? 18.266 -52 -42.25 1 72.25 505 GLU B C 1
ATOM 8217 O O . GLU B 1 505 ? 19.047 -52.938 -42.438 1 72.25 505 GLU B O 1
ATOM 8222 N N . ARG B 1 506 ? 18.359 -50.906 -42.844 1 62.66 506 ARG B N 1
ATOM 8223 C CA . ARG B 1 506 ? 19.406 -50.75 -43.844 1 62.66 506 ARG B CA 1
ATOM 8224 C C . ARG B 1 506 ? 20.797 -51 -43.25 1 62.66 506 ARG B C 1
ATOM 8226 O O . ARG B 1 506 ? 21.062 -50.562 -42.125 1 62.66 506 ARG B O 1
ATOM 8233 N N . HIS B 1 507 ? 21.578 -51.719 -43.906 1 58.47 507 HIS B N 1
ATOM 8234 C CA . HIS B 1 507 ? 22.969 -52.062 -43.594 1 58.47 507 HIS B CA 1
ATOM 8235 C C . HIS B 1 507 ? 23.047 -53.219 -42.625 1 58.47 507 HIS B C 1
ATOM 8237 O O . HIS B 1 507 ? 24.109 -53.5 -42.031 1 58.47 507 HIS B O 1
ATOM 8243 N N . GLN B 1 508 ? 21.781 -53.812 -42.25 1 56.78 508 GLN B N 1
ATOM 8244 C CA . GLN B 1 508 ? 21.828 -54.938 -41.344 1 56.78 508 GLN B CA 1
ATOM 8245 C C . GLN B 1 508 ? 21.781 -56.281 -42.094 1 56.78 508 GLN B C 1
ATOM 8247 O O . GLN B 1 508 ? 21.703 -57.344 -41.469 1 56.78 508 GLN B O 1
ATOM 8252 N N . GLU B 1 509 ? 21.781 -56.281 -43.406 1 52.78 509 GLU B N 1
ATOM 8253 C CA . GLU B 1 509 ? 21.578 -57.438 -44.281 1 52.78 509 GLU B CA 1
ATOM 8254 C C . GLU B 1 509 ? 22.562 -58.531 -43.938 1 52.78 509 GLU B C 1
ATOM 8256 O O . GLU B 1 509 ? 22.25 -59.719 -44.094 1 52.78 509 GLU B O 1
ATOM 8261 N N . PHE B 1 510 ? 23.656 -58.094 -43.531 1 45.91 510 PHE B N 1
ATOM 8262 C CA . PHE B 1 510 ? 24.688 -59.125 -43.375 1 45.91 510 PHE B CA 1
ATOM 8263 C C . PHE B 1 510 ? 24.703 -59.656 -41.969 1 45.91 510 PHE B C 1
ATOM 8265 O O . PHE B 1 510 ? 25.234 -60.75 -41.719 1 45.91 510 PHE B O 1
ATOM 8272 N N . VAL B 1 511 ? 24.141 -58.938 -41 1 49.53 511 VAL B N 1
ATOM 8273 C CA . VAL B 1 511 ? 24.234 -59.344 -39.594 1 49.53 511 VAL B CA 1
ATOM 8274 C C . VAL B 1 511 ? 22.969 -60.125 -39.219 1 49.53 511 VAL B C 1
ATOM 8276 O O . VAL B 1 511 ? 23.016 -61.031 -38.375 1 49.53 511 VAL B O 1
ATOM 8279 N N . ARG B 1 512 ? 21.906 -59.844 -39.969 1 53.69 512 ARG B N 1
ATOM 8280 C CA . ARG B 1 512 ? 20.641 -60.562 -39.75 1 53.69 512 ARG B CA 1
ATOM 8281 C C . ARG B 1 512 ? 20.047 -61.031 -41.062 1 53.69 512 ARG B C 1
ATOM 8283 O O . ARG B 1 512 ? 19.219 -60.375 -41.656 1 53.69 512 ARG B O 1
ATOM 8290 N N . PRO B 1 513 ? 20.656 -62.125 -41.531 1 49.28 513 PRO B N 1
ATOM 8291 C CA . PRO B 1 513 ? 20.234 -62.562 -42.875 1 49.28 513 PRO B CA 1
ATOM 8292 C C . PRO B 1 513 ? 18.734 -62.781 -42.969 1 49.28 513 PRO B C 1
ATOM 8294 O O . PRO B 1 513 ? 18.094 -63.219 -42 1 49.28 513 PRO B O 1
ATOM 8297 N N . CYS B 1 514 ? 18.062 -62.156 -43.938 1 49.78 514 CYS B N 1
ATOM 8298 C CA . CYS B 1 514 ? 16.641 -62.25 -44.219 1 49.78 514 CYS B CA 1
ATOM 8299 C C . CYS B 1 514 ? 16.219 -63.719 -44.344 1 49.78 514 CYS B C 1
ATOM 8301 O O . CYS B 1 514 ? 16.891 -64.5 -45 1 49.78 514 CYS B O 1
ATOM 8303 N N . GLU B 1 515 ? 15.57 -64.312 -43.344 1 47.31 515 GLU B N 1
ATOM 8304 C CA . GLU B 1 515 ? 15.031 -65.625 -43.594 1 47.31 515 GLU B CA 1
ATOM 8305 C C . GLU B 1 515 ? 13.797 -65.562 -44.469 1 47.31 515 GLU B C 1
ATOM 8307 O O . GLU B 1 515 ? 13.148 -64.562 -44.594 1 47.31 515 GLU B O 1
ATOM 8312 N N . LEU B 1 516 ? 13.609 -66.625 -45.406 1 40.88 516 LEU B N 1
ATOM 8313 C CA . LEU B 1 516 ? 12.438 -66.812 -46.25 1 40.88 516 LEU B CA 1
ATOM 8314 C C . LEU B 1 516 ? 11.148 -66.625 -45.469 1 40.88 516 LEU B C 1
ATOM 8316 O O . LEU B 1 516 ? 11.164 -66.688 -44.219 1 40.88 516 LEU B O 1
ATOM 8320 N N . ASP B 1 517 ? 9.953 -66.438 -46.094 1 41.41 517 ASP B N 1
ATOM 8321 C CA . ASP B 1 517 ? 8.586 -66.188 -45.625 1 41.41 517 ASP B CA 1
ATOM 8322 C C . ASP B 1 517 ? 8.258 -67.125 -44.438 1 41.41 517 ASP B C 1
ATOM 8324 O O . ASP B 1 517 ? 8.43 -68.375 -44.562 1 41.41 517 ASP B O 1
ATOM 8328 N N . PRO B 1 518 ? 8.375 -66.75 -43.219 1 42.88 518 PRO B N 1
ATOM 8329 C CA . PRO B 1 518 ? 7.965 -67.625 -42.156 1 42.88 518 PRO B CA 1
ATOM 8330 C C . PRO B 1 518 ? 6.727 -68.438 -42.5 1 42.88 518 PRO B C 1
ATOM 8332 O O . PRO B 1 518 ? 5.891 -68 -43.281 1 42.88 518 PRO B O 1
ATOM 8335 N N . LYS B 1 519 ? 6.82 -69.812 -42.688 1 42.44 519 LYS B N 1
ATOM 8336 C CA . LYS B 1 519 ? 5.629 -70.625 -42.938 1 42.44 519 LYS B CA 1
ATOM 8337 C C . LYS B 1 519 ? 4.438 -70.125 -42.125 1 42.44 519 LYS B C 1
ATOM 8339 O O . LYS B 1 519 ? 4.578 -69.812 -40.938 1 42.44 519 LYS B O 1
ATOM 8344 N N . LYS B 1 520 ? 3.15 -69.938 -42.75 1 38.69 520 LYS B N 1
ATOM 8345 C CA . LYS B 1 520 ? 1.851 -69.625 -42.156 1 38.69 520 LYS B CA 1
ATOM 8346 C C . LYS B 1 520 ? 1.568 -70.562 -40.969 1 38.69 520 LYS B C 1
ATOM 8348 O O . LYS B 1 520 ? 1.751 -71.812 -41.094 1 38.69 520 LYS B O 1
#

Foldseek 3Di:
DVVVPVVVPVVPPVPPPDCPVPVCPVPVDDDLVVDVVSVVVVVVVVVVVVVVVVVLVVVLVVVVVVVVVVVVVVCVLCVCCVVPVQQQCQALLSVLVVLCCQAPVVVVVQVVCCVNVVDGPDDPPDDHDDLVSNLVSLVLVLQCCVLQVDAPLCVQCQDDPRDRDDHHHALVSLLSSLQSCVVVVSLVRSLRSLVVSVVRVVPDDDDPDDPLSSLLSNLVSCVSVPNLVVSLVSLVVSCVVPVPPPSSVVSNVVSVVVVVVCVVPNDDDDDDDDPLVVLVSCLQNVVDDDDPVFVVPKDWDFAQPLDVVCVVPTWTWTFQGVVQTKIKTALLDDLVLLVVVCVVWVVVQVVVVVPPDPPPDPDPQWAKTKDWDDCPRDVSQVVSLVSVCSVVSNFDRLFKGTKMKIKGHRQTKGHWDAQWDPDPCTPVVSPQATFQKKKKAWQDAAPGGFWKDQSLRSDTHHRDHSMMMMGTQADLQRHGDPSRTIMTGTRNGGMTMMIMMTGGDPPRCVVRPRDPDPDD/DVVVPVVVPVVPVVPPPPCPVPVCPVPVDDDLVVDVVSVVVVVVVVVVVVVVVVVLVVVLVVVVVVVVVVVVVVCVLCVCCVVPVQQQCQALLSVLVVLVCQAPVVVVVQVVCCVNVVDGPDDPPDDHDDLVSNLVSLCLVLQCCVLQVDAPLCVQCQDDPRDRDDHHHALVSLLSSLQSCVVVVSLVRSLRSLVVSVVRVVPDDDDPDDLLNSLLSNLVSCVSVPNLVVSLVSLVVSCVVPVPPPSSVVSNVVSVVVVVVCVVPNDDDDDDDDPLVVLQSCLQNVVDDDDPVFVVPKDWDFAQPLDVVCVVPTWTWTFQGVVQTKIKTALLDDLVLLVVVCVVWVVVQVVVVVPPDDPPDPDPQWAKTKDWDDCPRDVSQVVSLVSVCSVVSNFDRLFKDTKMKIKGHRQTKGHWDAQWDPDPCTPVVSVQATFQKKKKAWQDAAPGGFWKAQSLRSDTHHRDHSMMMMGTQADLQRHGDPSRTIMTGTRNGGMTMMMMMTGGDPPRCVVRPRDDDPDD

Nearest PDB structures (foldseek):
  7zsc-assembly1_A  TM=9.304E-01  e=5.126E-26  Homo sapiens
  7zsc-assembly2_B  TM=9.351E-01  e=1.715E-25  Homo sapiens
  5iax-assembly1_A  TM=7.711E-01  e=1.675E-14  Bacillus anthracis
  4bt8-assembly1_B  TM=5.736E-01  e=7.847E-11  Homo sapiens
  4btb-assembly1_A  TM=5.247E-01  e=2.766E-10  Homo sapiens

Organism: Culex quinquefasciatus (NCBI:txid7176)

Sequence (1040 aa):
MVAAADFLLLKLVILTLGSYTVSAETQNRTEFYTSTVGMERLLQSELAILDRLDTIIAKSEAEITLLKRERDRLRAEVAGAKQNPIAYVSNPIRAFLMTKRLLVEYRDIDARVRRGVGVELIDAWTALPRVDDLQGVAEGLSRLQEVYKMKAAELAKGNLNGERVVRELSVEECYWIGRAMAQGACFRNANQWFREALDRLEVEEACKVSRFEILDYYSHSLSEVGRYEEALELTNELLEINSTFVGGIAKKKVIEGWLDHIERNGRKRKLPKPAIIKLYEKLCRGDYERPGEVTSQLFCRYETSATPFLRLAPLKLEVVNLEPLIVVYHEAVSDREIAKLIELARPLIKRSAVGDTRSEQISKIRISQNAWFENEHDPIVETLNQRARDMAGGLNEPSYELLQVNNYGLGGFYSIHYDWSTSANPFPNKGMGNRIATLMFYLSDVQEGGSTVFPRLNLAVRPRKGTAIFWYNLHRNGKGNKKTLHAACPVLIGSKWVANKWIHERHQEFVRPCELDPKKMVAAADFLLLKLVILTLGSYTVSAETQNRTEFYTSTVGMERLLQSELAILDRLDTIIAKSEAEITLLKRERDRLRAEVAGAKQNPIAYVSNPIRAFLMTKRLLVEYRDIDARVRRGVGVELIDAWTALPRVDDLQGVAEGLSRLQEVYKMKAAELAKGNLNGERVVRELSVEECYWIGRAMAQGACFRNANQWFREALDRLEVEEACKVSRFEILDYYSHSLSEVGRYEEALELTNELLEINSTFVGGIAKKKVIEGWLDHIERNGRKRKLPKPAIIKLYEKLCRGDYERPGEVTSQLFCRYETSATPFLRLAPLKLEVVNLEPLIVVYHEAVSDREIAKLIELARPLIKRSAVGDTRSEQISKIRISQNAWFENEHDPIVETLNQRARDMAGGLNEPSYELLQVNNYGLGGFYSIHYDWSTSANPFPNKGMGNRIATLMFYLSDVQEGGSTVFPRLNLAVRPRKGTAIFWYNLHRNGKGNKKTLHAACPVLIGSKWVANKWIHERHQEFVRPCELDPKK